Protein AF-A0A7J6LAK9-F1 (afdb_monomer)

Sequence (768 aa):
MASTLLRVAVGPHQPHSGQGQPPMYGDYEAHRHWMELTLHTPIKEWYRTTVNNDPSYWPIDYPPLTAYHSWLMGYLTDLIGMPHAVELTASRGYEDLDHKTFMRWTVLLPDVVLLGSGMVWYFYHLPRLSVKSKALCLASALVTPGFILVDHCHFQYNSIALGLLMWAINFIVQPQFNRNHLKGAFLYSLAVMYKQTFLYFAPAMFGYLLGQVILQSSSKKDIAKRVTALGMVVVFTVALVMLPLVLADGDFTVVGRLMERMFPFKRGLYEDHVSNVWVLLSPVLKLRRWSLASEPFARIMVKVCTACTLLSCLPSVLDCILRPPRVDKRQRFLACLFQCSLSFFLFSWQVHEKAILLPLLPAMLLVADRPLFSVSFGMLSTLSLWRLMEKDNLQVATIQLALISFIIYAYTLRSLKASGSTSQDSIFFVMVAAILFLGSTLIAASWIIPPPARYPFLYPLLINSVCALGFLITQGKLATLIAKDSLPELLMRVWSYTRSTAPHKLRPVSSFTGPGSIRCLSAAGRSCLLSTARKLSSTGVTFENTLFRHSGSGVSAGVDVGHDDCIYCYDGQVLYRVDRAASRIARIRVANGVTLRPLPLPFGPSEDFVFKVYASNGSLLVLTMGTGTVYRYSPETAEWVNQLEVEGRLSSFDVRARKDLEAGHDFVYVSDDQEIIYIVPDGTVSSTTVPGARLCRLVPDIPGTACVVCTEDSGDSILLVDLCAQKVLCRLAHVNARVSFMCLTDDWRLLLGHNCDGNHEVSILELL

Nearest PDB structures (foldseek):
  6sni-assembly1_X  TM=9.278E-01  e=4.185E-24  Saccharomyces cerevisiae
  7fig-assembly1_R  TM=1.805E-01  e=1.957E+00  Homo sapiens
  8i2g-assembly1_R  TM=1.592E-01  e=2.987E+00  Homo sapiens

Radius of gyration: 33.94 Å; Cα contacts (8 Å, |Δi|>4): 1290; chains: 1; bounding box: 86×62×98 Å

Foldseek 3Di:
DVLLVLLVVQFQPAFAAQQPPPDARGPVLLLLQLLLDLQPDFLLCLLPPDPQQHPVHNRDLAFQLQSVLSPVLSVVCVVVPNPCCSHRPNNRSPDDSVVSSSLLVSLSVLLCVQVLVLLLLLLVPDPPDDPVLSVLLSCLLSLLVLVSCVPRHNNDNLSNLNRLQSVLLVQCLDPPNVVRNLVSLLSNLVSCSGGVLSCLQVLLNVLQQLQVQVVPDPDPVSSVVSVVSSVCSSVVSSCVSCVSNCVSNVHPVVVVSSCCSNCVLPCFQEVDLALAPCLLCCVPVVLRVVLNVDVVSVVVLQVQLVVQLCVQLVVLSNCSNVCPDPDRNRLSSLLSQLRSLLSCRHRHSYHDLSSLVRSLSSLSSCCLPCVLLNLLSSLLSLLRCCVVCVSRVNNVVSVVSSVVSVVSSVVSCVSSPDPDDDPVSVVLNVLSVVLSVVSVVLVVCVVVPQDDPVCNCVSSSVSSSSSSVNSVSSSVVSVVVSCVVPVVVVCVVCVVVPDQDEDPDFDFPDWDWDQADQQAWWADAPDIFGFGFDDDDPQDGDTDDGDDDDDDQFDKTKGFDDPDQWDWTDRRFKIWIHGLQQQWIWIAGPVPRDTDDIQHHQDHSPPWAFGMWIDGNNWIWTQTQPQRWIWIQDPVVSDIDTQDGDPAGFLEKEKHDDPPDPPWIWIWTAHPQRWIWIATRVGDIFIARDAQWRYWYDQPPDPDFWIWTWGDDCFTWIFIGGRVVSDTPHTHDGGNFDFPDWYAHNQGKIWTWGADPSTITIGIDRPD

InterPro domains:
  IPR004856 Glycosyl transferase, ALG6/ALG8 [PF03155] (4-473)
  IPR004856 Glycosyl transferase, ALG6/ALG8 [PTHR12413] (1-477)

Structure (mmCIF, N/CA/C/O backbone):
data_AF-A0A7J6LAK9-F1
#
_entry.id   AF-A0A7J6LAK9-F1
#
loop_
_atom_site.group_PDB
_atom_site.id
_atom_site.type_symbol
_atom_site.label_atom_id
_atom_site.label_alt_id
_atom_site.label_comp_id
_atom_site.label_asym_id
_atom_site.label_entity_id
_atom_site.label_seq_id
_atom_site.pdbx_PDB_ins_code
_atom_site.Cartn_x
_atom_site.Cartn_y
_atom_site.Cartn_z
_atom_site.occupancy
_atom_site.B_iso_or_equiv
_atom_site.auth_seq_id
_atom_site.auth_comp_id
_atom_site.auth_asym_id
_atom_site.auth_atom_id
_atom_site.pdbx_PDB_model_num
ATOM 1 N N . MET A 1 1 ? -10.712 14.142 -10.858 1.00 83.50 1 MET A N 1
ATOM 2 C CA . MET A 1 1 ? -10.532 15.077 -11.989 1.00 83.50 1 MET A CA 1
ATOM 3 C C . MET A 1 1 ? -9.212 15.838 -11.914 1.00 83.50 1 MET A C 1
ATOM 5 O O . MET A 1 1 ? -8.329 15.481 -12.670 1.00 83.50 1 MET A O 1
ATOM 9 N N . ALA A 1 2 ? -9.004 16.794 -10.995 1.00 88.00 2 ALA A N 1
ATOM 10 C CA . ALA A 1 2 ? -7.737 17.552 -10.923 1.00 88.00 2 ALA A CA 1
ATOM 11 C C . ALA A 1 2 ? -6.482 16.659 -10.819 1.00 88.00 2 ALA A C 1
ATOM 13 O O . ALA A 1 2 ? -5.503 16.862 -11.524 1.00 88.00 2 ALA A O 1
ATOM 14 N N . SER A 1 3 ? -6.542 15.605 -10.003 1.00 90.69 3 SER A N 1
ATOM 15 C CA . SER A 1 3 ? -5.449 14.632 -9.884 1.00 90.69 3 SER A CA 1
ATOM 16 C C . SER A 1 3 ? -5.217 13.789 -11.155 1.00 90.69 3 SER A C 1
ATOM 18 O O . SER A 1 3 ? -4.090 13.393 -11.440 1.00 90.69 3 SER A O 1
ATOM 20 N N . THR A 1 4 ? -6.269 13.549 -11.943 1.00 92.19 4 THR A N 1
ATOM 21 C CA . THR A 1 4 ? -6.189 12.892 -13.258 1.00 92.19 4 THR A CA 1
ATOM 22 C C . THR A 1 4 ? -5.528 13.817 -14.275 1.00 92.19 4 THR A C 1
ATOM 24 O O . THR A 1 4 ? -4.622 13.392 -14.977 1.00 92.19 4 THR A O 1
ATOM 27 N N . LEU A 1 5 ? -5.919 15.096 -14.295 1.00 91.00 5 LEU A N 1
ATOM 28 C CA . LEU A 1 5 ? -5.279 16.113 -15.132 1.00 91.00 5 LEU A CA 1
ATOM 29 C C . LEU A 1 5 ? -3.794 16.253 -14.802 1.00 91.00 5 LEU A C 1
ATOM 31 O O . LEU A 1 5 ? -2.989 16.382 -15.711 1.00 91.00 5 LEU A O 1
ATOM 35 N N . LEU A 1 6 ? -3.421 16.163 -13.523 1.00 90.81 6 LEU A N 1
ATOM 36 C CA . LEU A 1 6 ? -2.019 16.186 -13.115 1.00 90.81 6 LEU A CA 1
ATOM 37 C C . LEU A 1 6 ? -1.232 15.013 -13.721 1.00 90.81 6 LEU A C 1
ATOM 39 O O . LEU A 1 6 ? -0.169 15.234 -14.281 1.00 90.81 6 LEU A O 1
ATOM 43 N N . ARG A 1 7 ? -1.774 13.788 -13.687 1.00 92.44 7 ARG A N 1
ATOM 44 C CA . ARG A 1 7 ? -1.156 12.605 -14.322 1.00 92.44 7 ARG A CA 1
ATOM 45 C C . ARG A 1 7 ? -0.993 12.775 -15.833 1.00 92.44 7 ARG A C 1
ATOM 47 O O . ARG A 1 7 ? 0.083 12.519 -16.363 1.00 92.44 7 ARG A O 1
ATOM 54 N N . VAL A 1 8 ? -2.037 13.275 -16.498 1.00 90.12 8 VAL A N 1
ATOM 55 C CA . VAL A 1 8 ? -2.011 13.582 -17.938 1.00 90.12 8 VAL A CA 1
ATOM 56 C C . VAL A 1 8 ? -1.003 14.685 -18.254 1.00 90.12 8 VAL A C 1
ATOM 58 O O . VAL A 1 8 ? -0.325 14.599 -19.263 1.00 90.12 8 VAL A O 1
ATOM 61 N N . ALA A 1 9 ? -0.858 15.700 -17.403 1.00 86.25 9 ALA A N 1
ATOM 62 C CA . ALA A 1 9 ? 0.077 16.797 -17.641 1.00 86.25 9 ALA A CA 1
ATOM 63 C C . ALA A 1 9 ? 1.545 16.356 -17.532 1.00 86.25 9 ALA A C 1
ATOM 65 O O . ALA A 1 9 ? 2.391 16.877 -18.256 1.00 86.25 9 ALA A O 1
ATOM 66 N N . VAL A 1 10 ? 1.861 15.404 -16.643 1.00 80.94 10 VAL A N 1
ATOM 67 C CA . VAL A 1 10 ? 3.249 14.955 -16.445 1.00 80.94 10 VAL A CA 1
ATOM 68 C C . VAL A 1 10 ? 3.659 13.864 -17.451 1.00 80.94 10 VAL A C 1
ATOM 70 O O . VAL A 1 10 ? 4.829 13.771 -17.795 1.00 80.94 10 VAL A O 1
ATOM 73 N N . GLY A 1 11 ? 2.730 13.058 -17.973 1.00 72.25 11 GLY A N 1
ATOM 74 C CA . GLY A 1 11 ? 3.067 11.859 -18.759 1.00 72.25 11 GLY A CA 1
ATOM 75 C C . GLY A 1 11 ? 3.648 12.067 -20.176 1.00 72.25 11 GLY A C 1
ATOM 76 O O . GLY A 1 11 ? 4.698 11.487 -20.475 1.00 72.25 11 GLY A O 1
ATOM 77 N N . PRO A 1 12 ? 2.995 12.825 -21.080 1.00 70.44 12 PRO A N 1
ATOM 78 C CA . PRO A 1 12 ? 3.373 12.901 -22.497 1.00 70.44 12 PRO A CA 1
ATOM 79 C C . PRO A 1 12 ? 4.669 13.677 -22.746 1.00 70.44 12 PRO A C 1
ATOM 81 O O . PRO A 1 12 ? 5.497 13.268 -23.556 1.00 70.44 12 PRO A O 1
ATOM 84 N N . HIS A 1 13 ? 4.866 14.786 -22.027 1.00 73.25 13 HIS A N 1
ATOM 85 C CA . HIS A 1 13 ? 5.956 15.732 -22.292 1.00 73.25 13 HIS A CA 1
ATOM 86 C C . HIS A 1 13 ? 7.252 15.427 -21.530 1.00 73.25 13 HIS A C 1
ATOM 88 O O . HIS A 1 13 ? 8.278 16.041 -21.806 1.00 73.25 13 HIS A O 1
ATOM 94 N N . GLN A 1 14 ? 7.218 14.502 -20.569 1.00 85.19 14 GLN A N 1
ATOM 95 C CA . GLN A 1 14 ? 8.387 14.124 -19.778 1.00 85.19 14 GLN A CA 1
ATOM 96 C C . GLN A 1 14 ? 9.057 12.863 -20.339 1.00 85.19 14 GLN A C 1
ATOM 98 O O . GLN A 1 14 ? 8.373 12.014 -20.928 1.00 85.19 14 GLN A O 1
ATOM 103 N N . PRO A 1 15 ? 10.379 12.704 -20.160 1.00 91.44 15 PRO A N 1
ATOM 104 C CA . PRO A 1 15 ? 11.073 11.469 -20.504 1.00 91.44 15 PRO A CA 1
ATOM 105 C C . PRO A 1 15 ? 10.504 10.254 -19.749 1.00 91.44 15 PRO A C 1
ATOM 107 O O . PRO A 1 15 ? 9.905 10.387 -18.681 1.00 91.44 15 PRO A O 1
ATOM 110 N N . HIS A 1 16 ? 10.642 9.060 -20.325 1.00 92.12 16 HIS A N 1
ATOM 111 C CA . HIS A 1 16 ? 10.395 7.794 -19.621 1.00 92.12 16 HIS A CA 1
ATOM 112 C C . HIS A 1 16 ? 11.711 7.107 -19.256 1.00 92.12 16 HIS A C 1
ATOM 114 O O . HIS A 1 16 ? 12.776 7.496 -19.740 1.00 92.12 16 HIS A O 1
ATOM 120 N N . SER A 1 17 ? 11.636 6.054 -18.438 1.00 94.12 17 SER A N 1
ATOM 121 C CA . SER A 1 17 ? 12.827 5.302 -18.055 1.00 94.12 17 SER A CA 1
ATOM 122 C C . SER A 1 17 ? 13.582 4.772 -19.274 1.00 94.12 17 SER A C 1
ATOM 124 O O . SER A 1 17 ? 12.996 4.114 -20.136 1.00 94.12 17 SER A O 1
ATOM 126 N N . GLY A 1 18 ? 14.875 5.100 -19.345 1.00 93.75 18 GLY A N 1
ATOM 127 C CA . GLY A 1 18 ? 15.786 4.679 -20.413 1.00 93.75 18 GLY A CA 1
ATOM 128 C C . GLY A 1 18 ? 15.532 5.290 -21.796 1.00 93.75 18 GLY A C 1
ATOM 129 O O . GLY A 1 18 ? 15.996 4.720 -22.780 1.00 93.75 18 GLY A O 1
ATOM 130 N N . GLN A 1 19 ? 14.816 6.421 -21.893 1.00 93.94 19 GLN A N 1
ATOM 131 C CA . GLN A 1 19 ? 14.597 7.104 -23.177 1.00 93.94 19 GLN A CA 1
ATOM 132 C C . GLN A 1 19 ? 15.929 7.492 -23.838 1.00 93.94 19 GLN A C 1
ATOM 134 O O . GLN A 1 19 ? 16.755 8.161 -23.212 1.00 93.94 19 GLN A O 1
ATOM 139 N N . GLY A 1 20 ? 16.126 7.095 -25.095 1.00 93.81 20 GLY A N 1
ATOM 140 C CA . GLY A 1 20 ? 17.342 7.357 -25.862 1.00 93.81 20 GLY A CA 1
ATOM 141 C C . GLY A 1 20 ? 18.604 6.689 -25.300 1.00 93.81 20 GLY A C 1
ATOM 142 O O . GLY A 1 20 ? 19.700 7.205 -25.513 1.00 93.81 20 GLY A O 1
ATOM 143 N N . GLN A 1 21 ? 18.478 5.581 -24.553 1.00 93.00 21 GLN A N 1
ATOM 144 C CA . GLN A 1 21 ? 19.606 4.879 -23.916 1.00 93.00 21 GLN A CA 1
ATOM 145 C C . GLN A 1 21 ? 19.789 3.439 -24.446 1.00 93.00 21 GLN A C 1
ATOM 147 O O . GLN A 1 21 ? 19.564 2.473 -23.709 1.00 93.00 21 GLN A O 1
ATOM 152 N N . PRO A 1 22 ? 20.222 3.248 -25.709 1.00 90.94 22 PRO A N 1
ATOM 153 C CA . PRO A 1 22 ? 20.551 1.921 -26.226 1.00 90.94 22 PRO A CA 1
ATOM 154 C C . PRO A 1 22 ? 21.758 1.302 -25.483 1.00 90.94 22 PRO A C 1
ATOM 156 O O . PRO A 1 22 ? 22.573 2.026 -24.906 1.00 90.94 22 PRO A O 1
ATOM 159 N N . PRO A 1 23 ? 21.931 -0.034 -25.512 1.00 88.88 23 PRO A N 1
ATOM 160 C CA . PRO A 1 23 ? 21.113 -1.004 -26.248 1.00 88.88 23 PRO A CA 1
ATOM 161 C C . PRO A 1 23 ? 19.899 -1.528 -25.464 1.00 88.88 23 PRO A C 1
ATOM 163 O O . PRO A 1 23 ? 19.003 -2.109 -26.067 1.00 88.88 23 PRO A O 1
ATOM 166 N N . MET A 1 24 ? 19.866 -1.348 -24.139 1.00 89.31 24 MET A N 1
ATOM 167 C CA . MET A 1 24 ? 18.854 -1.963 -23.269 1.00 89.31 24 MET A CA 1
ATOM 168 C C . MET A 1 24 ? 17.675 -1.046 -22.941 1.00 89.31 24 MET A C 1
ATOM 170 O O . MET A 1 24 ? 16.621 -1.569 -22.613 1.00 89.31 24 MET A O 1
ATOM 174 N N . TYR A 1 25 ? 17.795 0.281 -23.040 1.00 94.12 25 TYR A N 1
ATOM 175 C CA . TYR A 1 25 ? 16.743 1.213 -22.611 1.00 94.12 25 TYR A CA 1
ATOM 176 C C . TYR A 1 25 ? 16.338 0.968 -21.138 1.00 94.12 25 TYR A C 1
ATOM 178 O O . TYR A 1 25 ? 17.190 0.634 -20.311 1.00 94.12 25 TYR A O 1
ATOM 186 N N . GLY A 1 26 ? 15.068 1.179 -20.775 1.00 94.12 26 GLY A N 1
ATOM 187 C CA . GLY A 1 26 ? 14.576 1.091 -19.395 1.00 94.12 26 GLY A CA 1
ATOM 188 C C . GLY A 1 26 ? 13.224 0.391 -19.270 1.00 94.12 26 GLY A C 1
ATOM 189 O O . GLY A 1 26 ? 12.805 -0.353 -20.154 1.00 94.12 26 GLY A O 1
ATOM 190 N N . ASP A 1 27 ? 12.514 0.655 -18.172 1.00 94.69 27 ASP A N 1
ATOM 191 C CA . ASP A 1 27 ? 11.259 -0.038 -17.833 1.00 94.69 27 ASP A CA 1
ATOM 192 C C . ASP A 1 27 ? 10.145 0.141 -18.890 1.00 94.69 27 ASP A C 1
ATOM 194 O O . ASP A 1 27 ? 9.283 -0.731 -19.031 1.00 94.69 27 ASP A O 1
ATOM 198 N N . TYR A 1 28 ? 10.168 1.235 -19.663 1.00 95.69 28 TYR A N 1
ATOM 199 C CA . TYR A 1 28 ? 9.264 1.427 -20.804 1.00 95.69 28 TYR A CA 1
ATOM 200 C C . TYR A 1 28 ? 9.452 0.338 -21.865 1.00 95.69 28 TYR A C 1
ATOM 202 O O . TYR A 1 28 ? 8.487 -0.314 -22.271 1.00 95.69 28 TYR A O 1
ATOM 210 N N . GLU A 1 29 ? 10.706 0.103 -22.257 1.00 97.12 29 GLU A N 1
ATOM 211 C CA . GLU A 1 29 ? 11.064 -0.914 -23.244 1.00 97.12 29 GLU A CA 1
ATOM 212 C C . GLU A 1 29 ? 10.795 -2.318 -22.713 1.00 97.12 29 GLU A C 1
ATOM 214 O O . GLU A 1 29 ? 10.299 -3.157 -23.456 1.00 97.12 29 GLU A O 1
ATOM 219 N N . ALA A 1 30 ? 11.020 -2.563 -21.418 1.00 96.25 30 ALA A N 1
ATOM 220 C CA . ALA A 1 30 ? 10.677 -3.841 -20.804 1.00 96.25 30 ALA A CA 1
ATOM 221 C C . ALA A 1 30 ? 9.193 -4.181 -21.006 1.00 96.25 30 ALA A C 1
ATOM 223 O O . ALA A 1 30 ? 8.845 -5.260 -21.480 1.00 96.25 30 ALA A O 1
ATOM 224 N N . HIS A 1 31 ? 8.304 -3.233 -20.702 1.00 97.12 31 HIS A N 1
ATOM 225 C CA . HIS A 1 31 ? 6.869 -3.432 -20.865 1.00 97.12 31 HIS A CA 1
ATOM 226 C C . HIS A 1 31 ? 6.441 -3.546 -22.333 1.00 97.12 31 HIS A C 1
ATOM 228 O O . HIS A 1 31 ? 5.591 -4.388 -22.626 1.00 97.12 31 HIS A O 1
ATOM 234 N N . ARG A 1 32 ? 7.023 -2.755 -23.245 1.00 97.25 32 ARG A N 1
ATOM 235 C CA . ARG A 1 32 ? 6.779 -2.880 -24.692 1.00 97.25 32 ARG A CA 1
ATOM 236 C C . ARG A 1 32 ? 7.228 -4.248 -25.212 1.00 97.25 32 ARG A C 1
ATOM 238 O O . ARG A 1 32 ? 6.462 -4.928 -25.888 1.00 97.25 32 ARG A O 1
ATOM 245 N N . HIS A 1 33 ? 8.422 -4.695 -24.832 1.00 97.06 33 HIS A N 1
ATOM 246 C CA . HIS A 1 33 ? 8.948 -5.995 -25.229 1.00 97.06 33 HIS A CA 1
ATOM 247 C C . HIS A 1 33 ? 8.088 -7.150 -24.697 1.00 97.06 33 HIS A C 1
ATOM 249 O O . HIS A 1 33 ? 7.864 -8.135 -25.393 1.00 97.06 33 HIS A O 1
ATOM 255 N N . TRP A 1 34 ? 7.513 -7.032 -23.496 1.00 97.38 34 TRP A N 1
ATOM 256 C CA . TRP A 1 34 ? 6.553 -8.033 -23.018 1.00 97.38 34 TRP A CA 1
ATOM 257 C C . TRP A 1 34 ? 5.289 -8.085 -23.883 1.00 97.38 34 TRP A C 1
ATOM 259 O O . TRP A 1 34 ? 4.750 -9.171 -24.087 1.00 97.38 34 TRP A O 1
ATOM 269 N N . MET A 1 35 ? 4.814 -6.949 -24.405 1.00 97.81 35 MET A N 1
ATOM 270 C CA . MET A 1 35 ? 3.685 -6.912 -25.347 1.00 97.81 35 MET A CA 1
ATOM 271 C C . MET A 1 35 ? 4.044 -7.610 -26.663 1.00 97.81 35 MET A C 1
ATOM 273 O O . MET A 1 35 ? 3.303 -8.485 -27.096 1.00 97.81 35 MET A O 1
ATOM 277 N N . GLU A 1 36 ? 5.213 -7.299 -27.230 1.00 96.94 36 GLU A N 1
ATOM 278 C CA . GLU A 1 36 ? 5.784 -7.966 -28.412 1.00 96.94 36 GLU A CA 1
ATOM 279 C C . GLU A 1 36 ? 5.862 -9.493 -28.222 1.00 96.94 36 GLU A C 1
ATOM 281 O O . GLU A 1 36 ? 5.313 -10.260 -29.016 1.00 96.94 36 GLU A O 1
ATOM 286 N N . LEU A 1 37 ? 6.499 -9.951 -27.137 1.00 96.44 37 LEU A N 1
ATOM 287 C CA . LEU A 1 37 ? 6.672 -11.376 -26.852 1.00 96.44 37 LEU A CA 1
ATOM 288 C C . LEU A 1 37 ? 5.332 -12.092 -26.698 1.00 96.44 37 LEU A C 1
ATOM 290 O O . LEU A 1 37 ? 5.116 -13.149 -27.293 1.00 96.44 37 LEU A O 1
ATOM 294 N N . THR A 1 38 ? 4.441 -11.547 -25.874 1.00 97.00 38 THR A N 1
ATOM 295 C CA . THR A 1 38 ? 3.188 -12.227 -25.529 1.00 97.00 38 THR A CA 1
ATOM 296 C C . THR A 1 38 ? 2.200 -12.256 -26.690 1.00 97.00 38 THR A C 1
ATOM 298 O O . THR A 1 38 ? 1.448 -13.223 -26.803 1.00 97.00 38 THR A O 1
ATOM 301 N N . LEU A 1 39 ? 2.231 -11.253 -27.575 1.00 97.12 39 LEU A N 1
ATOM 302 C CA . LEU A 1 39 ? 1.415 -11.204 -28.787 1.00 97.12 39 LEU A CA 1
ATOM 303 C C . LEU A 1 39 ? 1.863 -12.232 -29.836 1.00 97.12 39 LEU A C 1
ATOM 305 O O . LEU A 1 39 ? 1.019 -12.882 -30.452 1.00 97.12 39 LEU A O 1
ATOM 309 N N . HIS A 1 40 ? 3.175 -12.394 -30.032 1.00 96.44 40 HIS A N 1
ATOM 310 C CA . HIS A 1 40 ? 3.714 -13.156 -31.164 1.00 96.44 40 HIS A CA 1
ATOM 311 C C . HIS A 1 40 ? 4.229 -14.560 -30.826 1.00 96.44 40 HIS A C 1
ATOM 313 O O . HIS A 1 40 ? 4.493 -15.340 -31.743 1.00 96.44 40 HIS A O 1
ATOM 319 N N . THR A 1 41 ? 4.373 -14.919 -29.546 1.00 95.75 41 THR A N 1
ATOM 320 C CA . THR A 1 41 ? 4.863 -16.249 -29.141 1.00 95.75 41 THR A CA 1
ATOM 321 C C . THR A 1 41 ? 3.790 -17.085 -28.432 1.00 95.75 41 THR A C 1
ATOM 323 O O . THR A 1 41 ? 2.957 -16.543 -27.698 1.00 95.75 41 THR A O 1
ATOM 326 N N . PRO A 1 42 ? 3.796 -18.424 -28.599 1.00 94.75 42 PRO A N 1
ATOM 327 C CA . PRO A 1 42 ? 2.902 -19.309 -27.856 1.00 94.75 42 PRO A CA 1
ATOM 328 C C . PRO A 1 42 ? 3.072 -19.170 -26.334 1.00 94.75 42 PRO A C 1
ATOM 330 O O . PRO A 1 42 ? 4.192 -19.050 -25.846 1.00 94.75 42 PRO A O 1
ATOM 333 N N . ILE A 1 43 ? 1.985 -19.319 -25.562 1.00 94.69 43 ILE A N 1
ATOM 334 C CA . ILE A 1 43 ? 1.980 -19.177 -24.084 1.00 94.69 43 ILE A CA 1
ATOM 335 C C . ILE A 1 43 ? 3.084 -20.001 -23.394 1.00 94.69 43 ILE A C 1
ATOM 337 O O . ILE A 1 43 ? 3.716 -19.537 -22.444 1.00 94.69 43 ILE A O 1
ATOM 341 N N . LYS A 1 44 ? 3.363 -21.215 -23.885 1.00 92.25 44 LYS A N 1
ATOM 342 C CA . LYS A 1 44 ? 4.411 -22.102 -23.344 1.00 92.25 44 LYS A CA 1
ATOM 343 C C . LYS A 1 44 ? 5.831 -21.515 -23.432 1.00 92.25 44 LYS A C 1
ATOM 345 O O . LYS A 1 44 ? 6.721 -21.964 -22.712 1.00 92.25 44 LYS A O 1
ATOM 350 N N . GLU A 1 45 ? 6.056 -20.528 -24.300 1.00 93.00 45 GLU A N 1
ATOM 351 C CA . GLU A 1 45 ? 7.360 -19.898 -24.544 1.00 93.00 45 GLU A CA 1
ATOM 352 C C . GLU A 1 45 ? 7.593 -18.628 -23.716 1.00 93.00 45 GLU A C 1
ATOM 354 O O . GLU A 1 45 ? 8.743 -18.240 -23.519 1.00 93.00 45 GLU A O 1
ATOM 359 N N . TRP A 1 46 ? 6.543 -18.025 -23.147 1.00 94.00 46 TRP A N 1
ATOM 360 C CA . TRP A 1 46 ? 6.623 -16.744 -22.423 1.00 94.00 46 TRP A CA 1
ATOM 361 C C . TRP A 1 46 ? 7.644 -16.745 -21.274 1.00 94.00 46 TRP A C 1
ATOM 363 O O . TRP A 1 46 ? 8.289 -15.736 -21.002 1.00 94.00 46 TRP A O 1
ATOM 373 N N . TYR A 1 47 ? 7.836 -17.901 -20.631 1.00 92.62 47 TYR A N 1
ATOM 374 C CA . TYR A 1 47 ? 8.798 -18.105 -19.541 1.00 92.62 47 TYR A CA 1
ATOM 375 C C . TYR A 1 47 ? 9.854 -19.176 -19.876 1.00 92.62 47 TYR A C 1
ATOM 377 O O . TYR A 1 47 ? 10.420 -19.807 -18.976 1.00 92.62 47 TYR A O 1
ATOM 385 N N . ARG A 1 48 ? 10.100 -19.443 -21.166 1.00 90.44 48 ARG A N 1
ATOM 386 C CA . ARG A 1 48 ? 11.206 -20.289 -21.649 1.00 90.44 48 ARG A CA 1
ATOM 387 C C . ARG A 1 48 ? 12.239 -19.419 -22.340 1.00 90.44 48 ARG A C 1
ATOM 389 O O . ARG A 1 48 ? 11.888 -18.487 -23.046 1.00 90.44 48 ARG A O 1
ATOM 396 N N . THR A 1 49 ? 13.508 -19.767 -22.174 1.00 90.31 49 THR A N 1
ATOM 397 C CA . THR A 1 49 ? 14.550 -19.236 -23.051 1.00 90.31 49 THR A CA 1
ATOM 398 C C . THR A 1 49 ? 14.348 -19.831 -24.440 1.00 90.31 49 THR A C 1
ATOM 400 O O . THR A 1 49 ? 14.412 -21.051 -24.599 1.00 90.31 49 THR A O 1
ATOM 403 N N . THR A 1 50 ? 14.079 -18.981 -25.426 1.00 90.12 50 THR A N 1
ATOM 404 C CA . THR A 1 50 ? 13.922 -19.366 -26.836 1.00 90.12 50 THR A CA 1
ATOM 405 C C . THR A 1 50 ? 14.697 -18.392 -27.722 1.00 90.12 50 THR A C 1
ATOM 407 O O . THR A 1 50 ? 15.263 -17.420 -27.231 1.00 90.12 50 THR A O 1
ATOM 410 N N . VAL A 1 51 ? 14.727 -18.638 -29.035 1.00 87.75 51 VAL A N 1
ATOM 411 C CA . VAL A 1 51 ? 15.334 -17.700 -30.001 1.00 87.75 51 VAL A CA 1
ATOM 412 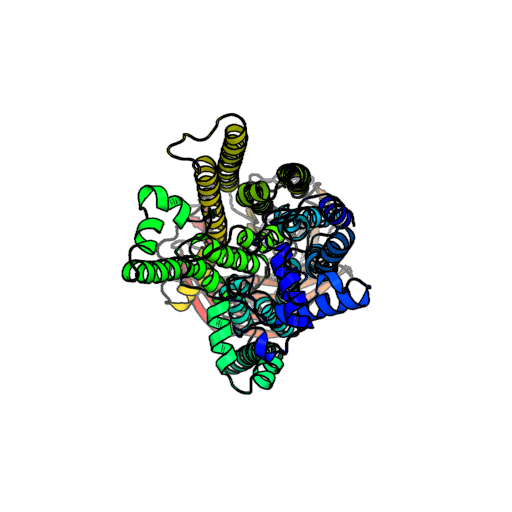C C . VAL A 1 51 ? 14.625 -16.338 -29.970 1.00 87.75 51 VAL A C 1
ATOM 414 O O . VAL A 1 51 ? 15.265 -15.303 -30.122 1.00 87.75 51 VAL A O 1
ATOM 417 N N . ASN A 1 52 ? 13.315 -16.344 -29.714 1.00 86.44 52 ASN A N 1
ATOM 418 C CA . ASN A 1 52 ? 12.490 -15.139 -29.664 1.00 86.44 52 ASN A CA 1
ATOM 419 C C . ASN A 1 52 ? 12.463 -14.498 -28.265 1.00 86.44 52 ASN A C 1
ATOM 421 O O . ASN A 1 52 ? 12.298 -13.288 -28.163 1.00 86.44 52 ASN A O 1
ATOM 425 N N . ASN A 1 53 ? 12.659 -15.287 -27.202 1.00 89.31 53 ASN A N 1
ATOM 426 C CA . ASN A 1 53 ? 12.670 -14.851 -25.803 1.00 89.31 53 ASN A CA 1
ATOM 427 C C . ASN A 1 53 ? 14.073 -15.018 -25.196 1.00 89.31 53 ASN A C 1
ATOM 429 O O . ASN A 1 53 ? 14.386 -16.027 -24.549 1.00 89.31 53 ASN A O 1
ATOM 433 N N . ASP A 1 54 ? 14.923 -14.023 -25.444 1.00 87.19 54 ASP A N 1
ATOM 434 C CA . ASP A 1 54 ? 16.294 -13.980 -24.944 1.00 87.19 54 ASP A CA 1
ATOM 435 C C . ASP A 1 54 ? 16.313 -13.509 -23.473 1.00 87.19 54 ASP A C 1
ATOM 437 O O . ASP A 1 54 ? 15.900 -12.386 -23.180 1.00 87.19 54 ASP A O 1
ATOM 441 N N . PRO A 1 55 ? 16.828 -14.310 -22.516 1.00 85.75 55 PRO A N 1
ATOM 442 C CA . PRO A 1 55 ? 16.921 -13.912 -21.113 1.00 85.75 55 PRO A CA 1
ATOM 443 C C . PRO A 1 55 ? 17.789 -12.670 -20.867 1.00 85.75 55 PRO A C 1
ATOM 445 O O . PRO A 1 55 ? 17.714 -12.122 -19.767 1.00 85.75 55 PRO A O 1
ATOM 448 N N . SER A 1 56 ? 18.615 -12.251 -21.830 1.00 88.56 56 SER A N 1
ATOM 449 C CA . SER A 1 56 ? 19.437 -11.044 -21.738 1.00 88.56 56 SER A CA 1
ATOM 450 C C . SER A 1 56 ? 18.677 -9.751 -22.064 1.00 88.56 56 SER A C 1
ATOM 452 O O . SER A 1 56 ? 19.117 -8.687 -21.632 1.00 88.56 56 SER A O 1
ATOM 454 N N . TYR A 1 57 ? 17.525 -9.830 -22.745 1.00 92.25 57 TYR A N 1
ATOM 455 C CA . TYR A 1 57 ? 16.748 -8.673 -23.198 1.00 92.25 57 TYR A CA 1
ATOM 456 C C . TYR A 1 57 ? 15.341 -8.670 -22.585 1.00 92.25 57 TYR A C 1
ATOM 458 O O . TYR A 1 57 ? 14.416 -9.272 -23.114 1.00 92.25 57 TYR A O 1
ATOM 466 N N . TRP A 1 58 ? 15.195 -8.005 -21.435 1.00 93.69 58 TRP A N 1
ATOM 467 C CA . TRP A 1 58 ? 13.924 -7.802 -20.715 1.00 93.69 58 TRP A CA 1
ATOM 468 C C . TRP A 1 58 ? 12.985 -9.016 -20.630 1.00 93.69 58 TRP A C 1
ATOM 470 O O . TRP A 1 58 ? 11.817 -8.930 -21.023 1.00 93.69 58 TRP A O 1
ATOM 480 N N . PRO A 1 59 ? 13.436 -10.137 -20.046 1.00 92.69 59 PRO A N 1
ATOM 481 C CA . PRO A 1 59 ? 12.550 -11.268 -19.824 1.00 92.69 59 PRO A CA 1
ATOM 482 C C . PRO A 1 59 ? 11.364 -10.903 -18.920 1.00 92.69 59 PRO A C 1
ATOM 484 O O . PRO A 1 59 ? 11.426 -9.982 -18.100 1.00 92.69 59 PRO A O 1
ATOM 487 N N . ILE A 1 60 ? 10.280 -11.670 -19.037 1.00 93.50 60 ILE A N 1
ATOM 488 C CA . ILE A 1 60 ? 9.111 -11.512 -18.170 1.00 93.50 60 ILE A CA 1
ATOM 489 C C . ILE A 1 60 ? 9.459 -12.022 -16.763 1.00 93.50 60 ILE A C 1
ATOM 491 O O . ILE A 1 60 ? 9.466 -13.224 -16.495 1.00 93.50 60 ILE A O 1
ATOM 495 N N . ASP A 1 61 ? 9.716 -11.085 -15.852 1.00 90.62 61 ASP A N 1
ATOM 496 C CA . ASP A 1 61 ? 10.094 -11.359 -14.456 1.00 90.62 61 ASP A CA 1
ATOM 497 C C . ASP A 1 61 ? 8.890 -11.275 -13.483 1.00 90.62 61 ASP A C 1
ATOM 499 O O . ASP A 1 61 ? 9.047 -11.326 -12.257 1.00 90.62 61 ASP A O 1
ATOM 503 N N . TYR A 1 62 ? 7.671 -11.085 -14.009 1.00 95.44 62 TYR A N 1
ATOM 504 C CA . TYR A 1 62 ? 6.431 -10.909 -13.235 1.00 95.44 62 TYR A CA 1
ATOM 505 C C . TYR A 1 62 ? 5.512 -12.135 -13.367 1.00 95.44 62 TYR A C 1
ATOM 507 O O . TYR A 1 62 ? 5.598 -12.861 -14.361 1.00 95.44 62 TYR A O 1
ATOM 515 N N . PRO A 1 63 ? 4.614 -12.378 -12.393 1.00 96.81 63 PRO A N 1
ATOM 516 C CA . PRO A 1 63 ? 3.677 -13.493 -12.461 1.00 96.81 63 PRO A CA 1
ATOM 517 C C . PRO A 1 63 ? 2.667 -13.373 -13.624 1.00 96.81 63 PRO A C 1
ATOM 519 O O . PRO A 1 63 ? 2.495 -12.290 -14.196 1.00 96.81 63 PRO A O 1
ATOM 522 N N . PRO A 1 64 ? 1.983 -14.477 -13.993 1.00 96.94 64 PRO A N 1
ATOM 523 C CA . PRO A 1 64 ? 1.307 -14.585 -15.290 1.00 96.94 64 PRO A CA 1
ATOM 524 C C . PRO A 1 64 ? 0.189 -13.580 -15.552 1.00 96.94 64 PRO A C 1
ATOM 526 O O . PRO A 1 64 ? -0.091 -13.283 -16.710 1.00 96.94 64 PRO A O 1
ATOM 529 N N . LEU A 1 65 ? -0.430 -13.003 -14.514 1.00 98.00 65 LEU A N 1
ATOM 530 C CA . LEU A 1 65 ? -1.457 -11.982 -14.727 1.00 98.00 65 LEU A CA 1
ATOM 531 C C . LEU A 1 65 ? -0.885 -10.729 -15.410 1.00 98.00 65 LEU A C 1
ATOM 533 O O . LEU A 1 65 ? -1.592 -10.094 -16.188 1.00 98.00 65 LEU A O 1
ATOM 537 N N . THR A 1 66 ? 0.394 -10.411 -15.181 1.00 98.06 66 THR A N 1
ATOM 538 C CA . THR A 1 66 ? 1.085 -9.357 -15.935 1.00 98.06 66 THR A CA 1
ATOM 539 C C . THR A 1 66 ? 1.314 -9.767 -17.386 1.00 98.06 66 THR A C 1
ATOM 541 O O . THR A 1 66 ? 1.096 -8.947 -18.269 1.00 98.06 66 THR A O 1
ATOM 544 N N . ALA A 1 67 ? 1.686 -11.020 -17.661 1.00 97.44 67 ALA A N 1
ATOM 545 C CA . ALA A 1 67 ? 1.875 -11.490 -19.034 1.00 97.44 67 ALA A CA 1
ATOM 546 C C . ALA A 1 67 ? 0.565 -11.441 -19.841 1.00 97.44 67 ALA A C 1
ATOM 548 O O . ALA A 1 67 ? 0.561 -10.955 -20.967 1.00 97.44 67 ALA A O 1
ATOM 549 N N . TYR A 1 68 ? -0.572 -11.836 -19.252 1.00 98.19 68 TYR A N 1
ATOM 550 C CA . TYR A 1 68 ? -1.881 -11.681 -19.905 1.00 98.19 68 TYR A CA 1
ATOM 551 C C . TYR A 1 68 ? -2.266 -10.214 -20.120 1.00 98.19 68 TYR A C 1
ATOM 553 O O . TYR A 1 68 ? -2.895 -9.879 -21.121 1.00 98.19 68 TYR A O 1
ATOM 561 N N . HIS A 1 69 ? -1.897 -9.331 -19.190 1.00 98.06 69 HIS A N 1
ATOM 562 C CA . HIS A 1 69 ? -2.101 -7.901 -19.373 1.00 98.06 69 HIS A CA 1
ATOM 563 C C . HIS A 1 69 ? -1.239 -7.354 -20.521 1.00 98.06 69 HIS A C 1
ATOM 565 O O . HIS A 1 69 ? -1.766 -6.647 -21.375 1.00 98.06 69 HIS A O 1
ATOM 571 N N . SER A 1 70 ? 0.041 -7.729 -20.597 1.00 98.19 70 SER A N 1
ATOM 572 C CA . SER A 1 70 ? 0.918 -7.398 -21.725 1.00 98.19 70 SER A CA 1
ATOM 573 C C . SER A 1 70 ? 0.379 -7.941 -23.048 1.00 98.19 70 SER A C 1
ATOM 575 O O . SER A 1 70 ? 0.392 -7.210 -24.031 1.00 98.19 70 SER A O 1
ATOM 577 N N . TRP A 1 71 ? -0.180 -9.152 -23.062 1.00 98.12 71 TRP A N 1
ATOM 578 C CA . TRP A 1 71 ? -0.824 -9.721 -24.248 1.00 98.12 71 TRP A CA 1
ATOM 579 C C . TRP A 1 71 ? -2.007 -8.870 -24.716 1.00 98.12 71 TRP A C 1
ATOM 581 O O . TRP A 1 71 ? -2.088 -8.510 -25.888 1.00 98.12 71 TRP A O 1
ATOM 591 N N . LEU A 1 72 ? -2.898 -8.491 -23.791 1.00 98.00 72 LEU A N 1
ATOM 592 C CA . LEU A 1 72 ? -4.030 -7.618 -24.099 1.00 98.00 72 LEU A CA 1
ATOM 593 C C . LEU A 1 72 ? -3.557 -6.260 -24.631 1.00 98.00 72 LEU A C 1
ATOM 595 O O . LEU A 1 72 ? -4.122 -5.759 -25.597 1.00 98.00 72 LEU A O 1
ATOM 599 N N . MET A 1 73 ? -2.534 -5.665 -24.014 1.00 97.81 73 MET A N 1
ATOM 600 C CA . MET A 1 73 ? -1.995 -4.386 -24.475 1.00 97.81 73 MET A CA 1
ATOM 601 C C . MET A 1 73 ? -1.341 -4.511 -25.853 1.00 97.81 73 MET A C 1
ATOM 603 O O . MET A 1 73 ? -1.605 -3.665 -26.693 1.00 97.81 73 MET A O 1
ATOM 607 N N . GLY A 1 74 ? -0.586 -5.581 -26.125 1.00 97.44 74 GLY A N 1
ATOM 608 C CA . GLY A 1 74 ? -0.019 -5.848 -27.450 1.00 97.44 74 GLY A CA 1
ATOM 609 C C . GLY A 1 74 ? -1.094 -6.002 -28.523 1.00 97.44 74 GLY A C 1
ATOM 610 O O . GLY A 1 74 ? -0.999 -5.385 -29.579 1.00 97.44 74 GLY A O 1
ATOM 611 N N . TYR A 1 75 ? -2.167 -6.738 -28.220 1.00 97.69 75 TYR A N 1
ATOM 612 C CA . TYR A 1 75 ? -3.324 -6.847 -29.109 1.00 97.69 75 TYR A CA 1
ATOM 613 C C . TYR A 1 75 ? -3.984 -5.485 -29.371 1.00 97.69 75 TYR A C 1
ATOM 615 O O . TYR A 1 75 ? -4.344 -5.178 -30.503 1.00 97.69 75 TYR A O 1
ATOM 623 N N . LEU A 1 76 ? -4.133 -4.645 -28.341 1.00 97.56 76 LEU A N 1
ATOM 624 C CA . LEU A 1 76 ? -4.676 -3.296 -28.511 1.00 97.56 76 LEU A CA 1
ATOM 625 C C . LEU A 1 76 ? -3.745 -2.395 -29.332 1.00 97.56 76 LEU A C 1
ATOM 627 O O . LEU A 1 76 ? -4.256 -1.619 -30.131 1.00 97.56 76 LEU A O 1
ATOM 631 N N . THR A 1 77 ? -2.421 -2.511 -29.179 1.00 96.19 77 THR A N 1
ATOM 632 C CA . THR A 1 77 ? -1.432 -1.788 -29.997 1.00 96.19 77 THR A CA 1
ATOM 633 C C . THR A 1 77 ? -1.574 -2.131 -31.483 1.00 96.19 77 THR A C 1
ATOM 635 O O . THR A 1 77 ? -1.585 -1.235 -32.327 1.00 96.19 77 THR A O 1
ATOM 638 N N . ASP A 1 78 ? -1.737 -3.415 -31.805 1.00 93.25 78 ASP A N 1
ATOM 639 C CA . ASP A 1 78 ? -1.983 -3.876 -33.175 1.00 93.25 78 ASP A CA 1
ATOM 640 C C . ASP A 1 78 ? -3.333 -3.354 -33.705 1.00 93.25 78 ASP A C 1
ATOM 642 O O . ASP A 1 78 ? -3.410 -2.757 -34.781 1.00 93.25 78 ASP A O 1
ATOM 646 N N . LEU A 1 79 ? -4.389 -3.455 -32.889 1.00 95.75 79 LEU A N 1
ATOM 647 C CA . LEU A 1 79 ? -5.747 -3.027 -33.239 1.00 95.75 79 LEU A CA 1
ATOM 648 C C . LEU A 1 79 ? -5.860 -1.528 -33.565 1.00 95.75 79 LEU A C 1
ATOM 650 O O . LEU A 1 79 ? -6.653 -1.152 -34.427 1.00 95.75 79 LEU A O 1
ATOM 654 N N . ILE A 1 80 ? -5.099 -0.664 -32.885 1.00 95.12 80 ILE A N 1
ATOM 655 C CA . ILE A 1 80 ? -5.105 0.789 -33.140 1.00 95.12 80 ILE A CA 1
ATOM 656 C C . ILE A 1 80 ? -4.206 1.207 -34.314 1.00 95.12 80 ILE A C 1
ATOM 658 O O . ILE A 1 80 ? -4.034 2.402 -34.548 1.00 95.12 80 ILE A O 1
ATOM 662 N N . GLY A 1 81 ? -3.643 0.247 -35.055 1.00 93.69 81 GLY A N 1
ATOM 663 C CA . GLY A 1 81 ? -2.838 0.510 -36.245 1.00 93.69 81 GLY A CA 1
ATOM 664 C C . GLY A 1 81 ? -1.371 0.831 -35.958 1.00 93.69 81 GLY A C 1
ATOM 665 O O . GLY A 1 81 ? -0.748 1.525 -36.757 1.00 93.69 81 GLY A O 1
ATOM 666 N N . MET A 1 82 ? -0.804 0.327 -34.853 1.00 96.00 82 MET A N 1
ATOM 667 C CA . MET A 1 82 ? 0.624 0.472 -34.519 1.00 96.00 82 MET A CA 1
ATOM 668 C C . MET A 1 82 ? 1.388 -0.875 -34.483 1.00 96.00 82 MET A C 1
ATOM 670 O O . MET A 1 82 ? 2.159 -1.104 -33.547 1.00 96.00 82 MET A O 1
ATOM 674 N N . PRO A 1 83 ? 1.247 -1.777 -35.479 1.00 95.19 83 PRO A N 1
ATOM 675 C CA . PRO A 1 83 ? 1.881 -3.105 -35.455 1.00 95.19 83 PRO A CA 1
ATOM 676 C C . PRO A 1 83 ? 3.410 -3.044 -35.317 1.00 95.19 83 PRO A C 1
ATOM 678 O O . PRO A 1 83 ? 4.009 -3.846 -34.605 1.00 95.19 83 PRO A O 1
ATOM 681 N N . HIS A 1 84 ? 4.049 -2.040 -35.927 1.00 96.44 84 HIS A N 1
ATOM 682 C CA . HIS A 1 84 ? 5.502 -1.843 -35.881 1.00 96.44 84 HIS A CA 1
ATOM 683 C C . HIS A 1 84 ? 6.052 -1.578 -34.471 1.00 96.44 84 HIS A C 1
ATOM 685 O O . HIS A 1 84 ? 7.235 -1.798 -34.228 1.00 96.44 84 HIS A O 1
ATOM 691 N N . ALA A 1 85 ? 5.216 -1.138 -33.524 1.00 96.19 85 ALA A N 1
ATOM 692 C CA . ALA A 1 85 ? 5.637 -0.899 -32.144 1.00 96.19 85 ALA A CA 1
ATOM 693 C C . ALA A 1 85 ? 5.816 -2.198 -31.335 1.00 96.19 85 ALA A C 1
ATOM 695 O O . ALA A 1 85 ? 6.492 -2.202 -30.303 1.00 96.19 85 ALA A O 1
ATOM 696 N N . VAL A 1 86 ? 5.217 -3.300 -31.792 1.00 96.50 86 VAL A N 1
ATOM 697 C CA . VAL A 1 86 ? 5.251 -4.621 -31.140 1.00 96.50 86 VAL A CA 1
ATOM 698 C C . VAL A 1 86 ? 5.734 -5.724 -32.082 1.00 96.50 86 VAL A C 1
ATOM 700 O O . VAL A 1 86 ? 5.594 -6.898 -31.769 1.00 96.50 86 VAL A O 1
ATOM 703 N N . GLU A 1 87 ? 6.343 -5.362 -33.212 1.00 95.88 87 GLU A N 1
ATOM 704 C CA . GLU A 1 87 ? 6.841 -6.302 -34.213 1.00 95.88 87 GLU A CA 1
ATOM 705 C C . GLU A 1 87 ? 7.987 -7.166 -33.666 1.00 95.88 87 GLU A C 1
ATOM 707 O O . GLU A 1 87 ? 9.010 -6.650 -33.202 1.00 95.88 87 GLU A O 1
ATOM 712 N N . LEU A 1 88 ? 7.829 -8.489 -33.730 1.00 94.56 88 LEU A N 1
ATOM 713 C CA . LEU A 1 88 ? 8.759 -9.444 -33.129 1.00 94.56 88 LEU A CA 1
ATOM 714 C C . LEU A 1 88 ? 10.203 -9.225 -33.612 1.00 94.56 88 LEU A C 1
ATOM 716 O O . LEU A 1 88 ? 10.492 -9.284 -34.804 1.00 94.56 88 LEU A O 1
ATOM 720 N N . THR A 1 89 ? 11.125 -9.013 -32.675 1.00 91.12 89 THR A N 1
ATOM 721 C CA . THR A 1 89 ? 12.556 -8.687 -32.831 1.00 91.12 89 THR A CA 1
ATOM 722 C C . THR A 1 89 ? 12.890 -7.360 -33.517 1.00 91.12 89 THR A C 1
ATOM 724 O O . THR A 1 89 ? 13.886 -6.742 -33.140 1.00 91.12 89 THR A O 1
ATOM 727 N N . ALA A 1 90 ? 12.080 -6.895 -34.471 1.00 94.19 90 ALA A N 1
ATOM 728 C CA . ALA A 1 90 ? 12.325 -5.665 -35.225 1.00 94.19 90 ALA A CA 1
ATOM 729 C C . ALA A 1 90 ? 12.025 -4.391 -34.417 1.00 94.19 90 ALA A C 1
ATOM 731 O O . ALA A 1 90 ? 12.663 -3.363 -34.623 1.00 94.19 90 ALA A O 1
ATOM 732 N N . SER A 1 91 ? 11.087 -4.467 -33.469 1.00 94.62 91 SER A N 1
ATOM 733 C CA . SER A 1 91 ? 10.629 -3.327 -32.662 1.00 94.62 91 SER A CA 1
ATOM 734 C C . SER A 1 91 ? 11.444 -3.080 -31.384 1.00 94.62 91 SER A C 1
ATOM 736 O O . SER A 1 91 ? 11.071 -2.241 -30.564 1.00 94.62 91 SER A O 1
ATOM 738 N N . ARG A 1 92 ? 12.562 -3.790 -31.182 1.00 94.31 92 ARG A N 1
ATOM 739 C CA . ARG A 1 92 ? 13.434 -3.606 -30.010 1.00 94.31 92 ARG A CA 1
ATOM 740 C C . ARG A 1 92 ? 13.994 -2.185 -29.966 1.00 94.31 92 ARG A C 1
ATOM 742 O O . ARG A 1 92 ? 14.693 -1.763 -30.884 1.00 94.31 92 ARG A O 1
ATOM 749 N N . GLY A 1 93 ? 13.706 -1.466 -28.885 1.00 93.69 93 GLY A N 1
ATOM 750 C CA . GLY A 1 93 ? 14.082 -0.063 -28.730 1.00 93.69 93 GLY A CA 1
ATOM 751 C C . GLY A 1 93 ? 13.229 0.919 -29.537 1.00 93.69 93 GLY A C 1
ATOM 752 O O . GLY A 1 93 ? 13.701 2.014 -29.839 1.00 93.69 93 GLY A O 1
ATOM 753 N N . TYR A 1 94 ? 12.007 0.535 -29.922 1.00 94.75 94 TYR A N 1
ATOM 754 C CA . TYR A 1 94 ? 11.094 1.396 -30.671 1.00 94.75 94 TYR A CA 1
ATOM 755 C C . TYR A 1 94 ? 10.654 2.617 -29.846 1.00 94.75 94 TYR A C 1
ATOM 757 O O . TYR A 1 94 ? 9.990 2.493 -28.811 1.00 94.75 94 TYR A O 1
ATOM 765 N N . GLU A 1 95 ? 10.976 3.811 -30.346 1.00 93.50 95 GLU A N 1
ATOM 766 C CA . GLU A 1 95 ? 10.606 5.094 -29.750 1.00 93.50 95 GLU A CA 1
ATOM 767 C C . GLU A 1 95 ? 9.768 5.911 -30.738 1.00 93.50 95 GLU A C 1
ATOM 769 O O . GLU A 1 95 ? 10.239 6.303 -31.802 1.00 93.50 95 GLU A O 1
ATOM 774 N N . ASP A 1 96 ? 8.522 6.188 -30.360 1.00 93.12 96 ASP A N 1
ATOM 775 C CA . ASP A 1 96 ? 7.585 7.009 -31.123 1.00 93.12 96 ASP A CA 1
ATOM 776 C C . ASP A 1 96 ? 6.651 7.767 -30.166 1.00 93.12 96 ASP A C 1
ATOM 778 O O . ASP A 1 96 ? 6.336 7.290 -29.068 1.00 93.12 96 ASP A O 1
ATOM 782 N N . LEU A 1 97 ? 6.226 8.969 -30.564 1.00 91.69 97 LEU A N 1
ATOM 783 C CA . LEU A 1 97 ? 5.421 9.844 -29.713 1.00 91.69 97 LEU A CA 1
ATOM 784 C C . LEU A 1 97 ? 3.977 9.348 -29.557 1.00 91.69 97 LEU A C 1
ATOM 786 O O . LEU A 1 97 ? 3.418 9.449 -28.457 1.00 91.69 97 LEU A O 1
ATOM 790 N N . ASP A 1 98 ? 3.380 8.804 -30.615 1.00 92.31 98 ASP A N 1
ATOM 791 C CA . ASP A 1 98 ? 2.005 8.308 -30.594 1.00 92.31 98 ASP A CA 1
ATOM 792 C C . ASP A 1 98 ? 1.931 7.015 -29.784 1.00 92.31 98 ASP A C 1
ATOM 794 O O . ASP A 1 98 ? 1.094 6.893 -28.883 1.00 92.31 98 ASP A O 1
ATOM 798 N N . HIS A 1 99 ? 2.886 6.104 -29.993 1.00 93.50 99 HIS A N 1
ATOM 799 C CA . HIS A 1 99 ? 3.009 4.896 -29.180 1.00 93.50 99 HIS A CA 1
ATOM 800 C C . HIS A 1 99 ? 3.269 5.225 -27.700 1.00 93.50 99 HIS A C 1
ATOM 802 O O . HIS A 1 99 ? 2.617 4.662 -26.815 1.00 93.50 99 HIS A O 1
ATOM 808 N N . LYS A 1 100 ? 4.138 6.203 -27.400 1.00 93.50 100 LYS A N 1
ATOM 809 C CA . LYS A 1 100 ? 4.340 6.694 -26.026 1.00 93.50 100 LYS A CA 1
ATOM 810 C C . LYS A 1 100 ? 3.051 7.235 -25.429 1.00 93.50 100 LYS A C 1
ATOM 812 O O . LYS A 1 100 ? 2.741 6.937 -24.276 1.00 93.50 100 LYS A O 1
ATOM 817 N N . THR A 1 101 ? 2.282 8.001 -26.195 1.00 92.38 101 THR A N 1
ATOM 818 C CA . THR A 1 101 ? 1.001 8.552 -25.743 1.00 92.38 101 THR A CA 1
ATOM 819 C C . THR A 1 101 ? 0.003 7.436 -25.445 1.00 92.38 101 THR A C 1
ATOM 821 O O . THR A 1 101 ? -0.600 7.442 -24.370 1.00 92.38 101 THR A O 1
ATOM 824 N N . PHE A 1 102 ? -0.119 6.442 -26.328 1.00 93.62 102 PHE A N 1
ATOM 825 C CA . PHE A 1 102 ? -0.938 5.250 -26.100 1.00 93.62 102 PHE A CA 1
ATOM 826 C C . PHE A 1 102 ? -0.535 4.528 -24.810 1.00 93.62 102 PHE A C 1
ATOM 828 O O . PHE A 1 102 ? -1.366 4.326 -23.925 1.00 93.62 102 PHE A O 1
ATOM 835 N N . MET A 1 103 ? 0.755 4.248 -24.640 1.00 94.81 103 MET A N 1
ATOM 836 C CA . MET A 1 103 ? 1.300 3.604 -23.447 1.00 94.81 103 MET A CA 1
ATOM 837 C C . MET A 1 103 ? 1.012 4.407 -22.163 1.00 94.81 103 MET A C 1
ATOM 839 O O . MET A 1 103 ? 0.735 3.844 -21.105 1.00 94.81 103 MET A O 1
ATOM 843 N N . ARG A 1 104 ? 1.008 5.747 -22.198 1.00 94.19 104 ARG A N 1
ATOM 844 C CA . ARG A 1 104 ? 0.588 6.544 -21.026 1.00 94.19 104 ARG A CA 1
ATOM 845 C C . ARG A 1 104 ? -0.902 6.368 -20.707 1.00 94.19 104 ARG A C 1
ATOM 847 O O . ARG A 1 104 ? -1.269 6.337 -19.531 1.00 94.19 104 ARG A O 1
ATOM 854 N N . TRP A 1 105 ? -1.762 6.222 -21.716 1.00 93.06 105 TRP A N 1
ATOM 855 C CA . TRP A 1 105 ? -3.193 5.961 -21.518 1.00 93.06 105 TRP A CA 1
ATOM 856 C C . TRP A 1 105 ? -3.467 4.581 -20.918 1.00 93.06 105 TRP A C 1
ATOM 858 O O . TRP A 1 105 ? -4.330 4.468 -20.041 1.00 93.06 105 TRP A O 1
ATOM 868 N N . THR A 1 106 ? -2.713 3.557 -21.324 1.00 95.56 106 THR A N 1
ATOM 869 C CA . THR A 1 106 ? -2.850 2.199 -20.773 1.00 95.56 106 THR A CA 1
ATOM 870 C C . THR A 1 106 ? -2.485 2.137 -19.289 1.00 95.56 106 THR A C 1
ATOM 872 O O . THR A 1 106 ? -3.040 1.315 -18.564 1.00 95.56 106 THR A O 1
ATOM 875 N N . VAL A 1 107 ? -1.616 3.028 -18.795 1.00 95.88 107 VAL A N 1
ATOM 876 C CA . VAL A 1 107 ? -1.323 3.187 -17.357 1.00 95.88 107 VAL A CA 1
ATOM 877 C C . VAL A 1 107 ? -2.395 4.024 -16.646 1.00 95.88 107 VAL A C 1
ATOM 879 O O . VAL A 1 107 ? -2.801 3.710 -15.522 1.00 95.88 107 VAL A O 1
ATOM 882 N N . LEU A 1 108 ? -2.883 5.088 -17.292 1.00 95.94 108 LEU A N 1
ATOM 883 C CA . LEU A 1 108 ? -3.846 6.020 -16.702 1.00 95.94 108 LEU A CA 1
ATOM 884 C C . LEU A 1 108 ? -5.209 5.388 -16.425 1.00 95.94 108 LEU A C 1
ATOM 886 O O . LEU A 1 108 ? -5.798 5.639 -15.370 1.00 95.94 108 LEU A O 1
ATOM 890 N N . LEU A 1 109 ? -5.718 4.583 -17.359 1.00 94.44 109 LEU A N 1
ATOM 891 C CA . LEU A 1 109 ? -7.030 3.959 -17.234 1.00 94.44 109 LEU A CA 1
ATOM 892 C C . LEU A 1 109 ? -7.150 3.079 -15.972 1.00 94.44 109 LEU A C 1
ATOM 894 O O . LEU A 1 109 ? -8.031 3.360 -15.152 1.00 94.44 109 LEU A O 1
ATOM 898 N N . PRO A 1 110 ? -6.290 2.067 -15.742 1.00 95.12 110 PRO A N 1
ATOM 899 C CA . PRO A 1 110 ? -6.361 1.257 -14.531 1.00 95.12 110 PRO A CA 1
ATOM 900 C C . PRO A 1 110 ? -6.050 2.051 -13.261 1.00 95.12 110 PRO A C 1
ATOM 902 O O . PRO A 1 110 ? -6.621 1.746 -12.216 1.00 95.12 110 PRO A O 1
ATOM 905 N N . ASP A 1 111 ? -5.217 3.093 -13.320 1.00 96.56 111 ASP A N 1
ATOM 906 C CA . ASP A 1 111 ? -5.000 3.965 -12.164 1.00 96.56 111 ASP A CA 1
ATOM 907 C C . ASP A 1 111 ? -6.289 4.674 -11.746 1.00 96.56 111 ASP A C 1
ATOM 909 O O . ASP A 1 111 ? -6.690 4.597 -10.589 1.00 96.56 111 ASP A O 1
ATOM 913 N N . VAL A 1 112 ? -7.022 5.278 -12.681 1.00 96.19 112 VAL A N 1
ATOM 914 C CA . VAL A 1 112 ? -8.304 5.924 -12.364 1.00 96.19 112 VAL A CA 1
ATOM 915 C C . VAL A 1 112 ? -9.359 4.897 -11.933 1.00 96.19 112 VAL A C 1
ATOM 917 O O . VAL A 1 112 ? -10.052 5.111 -10.933 1.00 96.19 112 VAL A O 1
ATOM 920 N N . VAL A 1 113 ? -9.478 3.787 -12.668 1.00 96.25 113 VAL A N 1
ATOM 921 C CA . VAL A 1 113 ? -10.549 2.794 -12.494 1.00 96.25 113 VAL A CA 1
ATOM 922 C C . VAL A 1 113 ? -10.345 1.916 -11.266 1.00 96.25 113 VAL A C 1
ATOM 924 O O . VAL A 1 113 ? -11.334 1.568 -10.625 1.00 96.25 113 VAL A O 1
ATOM 927 N N . LEU A 1 114 ? -9.110 1.564 -10.902 1.00 97.12 114 LEU A N 1
ATOM 928 C CA . LEU A 1 114 ? -8.827 0.674 -9.773 1.00 97.12 114 LEU A CA 1
ATOM 929 C C . LEU A 1 114 ? -8.333 1.453 -8.552 1.00 97.12 114 LEU A C 1
ATOM 931 O O . LEU A 1 114 ? -8.996 1.445 -7.514 1.00 97.12 114 LEU A O 1
ATOM 935 N N . LEU A 1 115 ? -7.187 2.130 -8.659 1.00 97.31 115 LEU A N 1
ATOM 936 C CA . LEU A 1 115 ? -6.547 2.790 -7.517 1.00 97.31 115 LEU A CA 1
ATOM 937 C C . LEU A 1 115 ? -7.312 4.045 -7.078 1.00 97.31 115 LEU A C 1
ATOM 939 O O . LEU A 1 115 ? -7.685 4.177 -5.911 1.00 97.31 115 LEU A O 1
ATOM 943 N N . GLY A 1 116 ? -7.596 4.941 -8.020 1.00 96.75 116 GLY A N 1
ATOM 944 C CA . GLY A 1 116 ? -8.306 6.193 -7.798 1.00 96.75 116 GLY A CA 1
ATOM 945 C C . GLY A 1 116 ? -9.716 5.968 -7.262 1.00 96.75 116 GLY A C 1
ATOM 946 O O . GLY A 1 116 ? -10.077 6.540 -6.233 1.00 96.75 116 GLY A O 1
ATOM 947 N N . SER A 1 117 ? -10.498 5.098 -7.905 1.00 97.19 117 SER A N 1
ATOM 948 C CA . SER A 1 117 ? -11.847 4.744 -7.439 1.00 97.19 117 SER A CA 1
ATOM 949 C C . SER A 1 117 ? -11.830 4.077 -6.056 1.00 97.19 117 SER A C 1
ATOM 951 O O . SER A 1 117 ? -12.649 4.419 -5.201 1.00 97.19 117 SER A O 1
ATOM 953 N N . GLY A 1 118 ? -10.856 3.198 -5.789 1.00 97.19 118 GLY A N 1
ATOM 954 C CA . GLY A 1 118 ? -10.684 2.545 -4.497 1.00 97.19 118 GLY A CA 1
ATOM 955 C C . GLY A 1 118 ? -10.366 3.542 -3.379 1.00 97.19 118 GLY A C 1
ATOM 956 O O . GLY A 1 118 ? -10.955 3.458 -2.298 1.00 97.19 118 GLY A O 1
ATOM 957 N N . MET A 1 119 ? -9.501 4.528 -3.644 1.00 97.25 119 MET A N 1
ATOM 958 C CA . MET A 1 119 ? -9.212 5.622 -2.709 1.00 97.25 119 MET A CA 1
ATOM 959 C C . MET A 1 119 ? -10.431 6.528 -2.496 1.00 97.25 119 MET A C 1
ATOM 961 O O . MET A 1 119 ? -10.738 6.874 -1.355 1.00 97.25 119 MET A O 1
ATOM 965 N N . VAL A 1 120 ? -11.161 6.886 -3.559 1.00 96.62 120 VAL A N 1
ATOM 966 C CA . VAL A 1 120 ? -12.410 7.663 -3.451 1.00 96.62 120 VAL A CA 1
ATOM 967 C C . VAL A 1 120 ? -13.405 6.934 -2.555 1.00 96.62 120 VAL A C 1
ATOM 969 O O . VAL A 1 120 ? -13.909 7.527 -1.600 1.00 96.62 120 VAL A O 1
ATOM 972 N N . TRP A 1 121 ? -13.638 5.643 -2.810 1.00 95.50 121 TRP A N 1
ATOM 973 C CA . TRP A 1 121 ? -14.533 4.814 -2.008 1.00 95.50 121 TRP A CA 1
ATOM 974 C C . TRP A 1 121 ? -14.112 4.798 -0.539 1.00 95.50 121 TRP A C 1
ATOM 976 O O . TRP A 1 121 ? -14.938 5.031 0.345 1.00 95.50 121 TRP A O 1
ATOM 986 N N . TYR A 1 122 ? -12.824 4.588 -0.276 1.00 94.81 122 TYR A N 1
ATOM 987 C CA . TYR A 1 122 ? -12.271 4.556 1.072 1.00 94.81 122 TYR A CA 1
ATOM 988 C C . TYR A 1 122 ? -12.506 5.866 1.833 1.00 94.81 122 TYR A C 1
ATOM 990 O O . TYR A 1 122 ? -13.117 5.857 2.902 1.00 94.81 122 TYR A O 1
ATOM 998 N N . PHE A 1 123 ? -12.063 7.000 1.276 1.00 94.62 123 PHE A N 1
ATOM 999 C CA . PHE A 1 123 ? -12.144 8.299 1.951 1.00 94.62 123 PHE A CA 1
ATOM 1000 C C . PHE A 1 123 ? -13.586 8.798 2.091 1.00 94.62 123 PHE A C 1
ATOM 1002 O O . PHE A 1 123 ? -13.927 9.427 3.097 1.00 94.62 123 PHE A O 1
ATOM 1009 N N . TYR A 1 124 ? -14.454 8.482 1.125 1.00 93.25 124 TYR A N 1
ATOM 1010 C CA . TYR A 1 124 ? -15.876 8.814 1.186 1.00 93.25 124 TYR A CA 1
ATOM 1011 C C . TYR A 1 124 ? -16.571 8.133 2.373 1.00 93.25 124 TYR A C 1
ATOM 1013 O O . TYR A 1 124 ? -17.315 8.786 3.112 1.00 93.25 124 TYR A O 1
ATOM 1021 N N . HIS A 1 125 ? -16.258 6.858 2.619 1.00 90.19 125 HIS A N 1
ATOM 1022 C CA . HIS A 1 125 ? -16.866 6.051 3.681 1.00 90.19 125 HIS A CA 1
ATOM 1023 C C . HIS A 1 125 ? -16.219 6.228 5.062 1.00 90.19 125 HIS A C 1
ATOM 1025 O O . HIS A 1 125 ? -16.619 5.559 6.016 1.00 90.19 125 HIS A O 1
ATOM 1031 N N . LEU A 1 126 ? -15.252 7.139 5.221 1.00 88.19 126 LEU A N 1
ATOM 1032 C CA . LEU A 1 126 ? -14.707 7.444 6.543 1.00 88.19 126 LEU A CA 1
ATOM 1033 C C . LEU A 1 126 ? -15.788 8.070 7.445 1.00 88.19 126 LEU A C 1
ATOM 1035 O O . LEU A 1 126 ? -16.376 9.094 7.076 1.00 88.19 126 LEU A O 1
ATOM 1039 N N . PRO A 1 127 ? -16.066 7.503 8.632 1.00 81.38 127 PRO A N 1
ATOM 1040 C CA . PRO A 1 127 ? -17.021 8.095 9.558 1.00 81.38 127 PRO A CA 1
ATOM 1041 C C . PRO A 1 127 ? -16.416 9.343 10.222 1.00 81.38 127 PRO A C 1
ATOM 1043 O O . PRO A 1 127 ? -15.198 9.482 10.309 1.00 81.38 127 PRO A O 1
ATOM 1046 N N . ARG A 1 128 ? -17.272 10.237 10.736 1.00 82.44 128 ARG A N 1
ATOM 1047 C CA . ARG A 1 128 ? -16.887 11.343 11.644 1.00 82.44 128 ARG A CA 1
ATOM 1048 C C . ARG A 1 128 ? -15.950 12.423 11.059 1.00 82.44 128 ARG A C 1
ATOM 1050 O O . ARG A 1 128 ? -15.393 13.209 11.817 1.00 82.44 128 ARG A O 1
ATOM 1057 N N . LEU A 1 129 ? -15.808 12.518 9.734 1.00 86.75 129 LEU A N 1
ATOM 1058 C CA . LEU A 1 129 ? -15.072 13.599 9.057 1.00 86.75 129 LEU A CA 1
ATOM 1059 C C . LEU A 1 129 ? -15.999 14.489 8.224 1.00 86.75 129 LEU A C 1
ATOM 1061 O O . LEU A 1 129 ? -16.900 13.992 7.547 1.00 86.75 129 LEU A O 1
ATOM 1065 N N . SER A 1 130 ? -15.726 15.798 8.215 1.00 91.50 130 SER A N 1
ATOM 1066 C CA . SER A 1 130 ? -16.397 16.746 7.314 1.00 91.50 130 SER A CA 1
ATOM 1067 C C . SER A 1 130 ? -16.097 16.425 5.843 1.00 91.50 130 SER A C 1
ATOM 1069 O O . SER A 1 130 ? -15.038 15.876 5.528 1.00 91.50 130 SER A O 1
ATOM 1071 N N . VAL A 1 131 ? -16.985 16.821 4.923 1.00 93.56 131 VAL A N 1
ATOM 1072 C CA . VAL A 1 131 ? -16.772 16.656 3.468 1.00 93.56 131 VAL A CA 1
ATOM 1073 C C . VAL A 1 131 ? -15.448 17.292 3.032 1.00 93.56 131 VAL A C 1
ATOM 1075 O O . VAL A 1 131 ? -14.679 16.679 2.293 1.00 93.56 131 VAL A O 1
ATOM 1078 N N . LYS A 1 132 ? -15.132 18.479 3.564 1.00 93.94 132 LYS A N 1
ATOM 1079 C CA . LYS A 1 132 ? -13.865 19.176 3.314 1.00 93.94 132 LYS A CA 1
ATOM 1080 C C . LYS A 1 132 ? -12.659 18.358 3.783 1.00 93.94 132 LYS A C 1
ATOM 1082 O O . LYS A 1 132 ? -11.706 18.193 3.026 1.00 93.94 132 LYS A O 1
ATOM 1087 N N . SER A 1 133 ? -12.702 17.818 5.001 1.00 93.50 133 SER A N 1
ATOM 1088 C CA . SER A 1 133 ? -11.617 16.992 5.546 1.00 93.50 133 SER A CA 1
ATOM 1089 C C . SER A 1 133 ? -11.420 15.711 4.732 1.00 93.50 133 SER A C 1
ATOM 1091 O O . SER A 1 133 ? -10.283 15.360 4.430 1.00 93.50 133 SER A O 1
ATOM 1093 N N . LYS A 1 134 ? -12.509 15.045 4.317 1.00 94.94 134 LYS A N 1
ATOM 1094 C CA . LYS A 1 134 ? -12.454 13.866 3.435 1.00 94.94 134 LYS A CA 1
ATOM 1095 C C . LYS A 1 134 ? -11.816 14.197 2.088 1.00 94.94 134 LYS A C 1
ATOM 1097 O O . LYS A 1 134 ? -10.927 13.474 1.648 1.00 94.94 134 LYS A O 1
ATOM 1102 N N . ALA A 1 135 ? -12.226 15.304 1.467 1.00 95.62 135 ALA A N 1
ATOM 1103 C CA . ALA A 1 135 ? -11.673 15.760 0.195 1.00 95.62 135 ALA A CA 1
ATOM 1104 C C . ALA A 1 135 ? -10.171 16.074 0.297 1.00 95.62 135 ALA A C 1
ATOM 1106 O O . ALA A 1 135 ? -9.412 15.694 -0.587 1.00 95.62 135 ALA A O 1
ATOM 1107 N N . LEU A 1 136 ? -9.727 16.704 1.389 1.00 95.81 136 LEU A N 1
ATOM 1108 C CA . LEU A 1 136 ? -8.310 16.988 1.641 1.00 95.81 136 LEU A CA 1
ATOM 1109 C C . LEU A 1 136 ? -7.480 15.718 1.893 1.00 95.81 136 LEU A C 1
ATOM 1111 O O . LEU A 1 136 ? -6.372 15.597 1.371 1.00 95.81 136 LEU A O 1
ATOM 1115 N N . CYS A 1 137 ? -8.023 14.741 2.626 1.00 96.19 137 CYS A N 1
ATOM 1116 C CA . CYS A 1 137 ? -7.380 13.436 2.817 1.00 96.19 137 CYS A CA 1
ATOM 1117 C C . CYS A 1 137 ? -7.219 12.687 1.485 1.00 96.19 137 CYS A C 1
ATOM 1119 O O . CYS A 1 137 ? -6.131 12.210 1.165 1.00 96.19 137 CYS A O 1
ATOM 1121 N N . LEU A 1 138 ? -8.286 12.650 0.681 1.00 97.31 138 LEU A N 1
ATOM 1122 C CA . LEU A 1 138 ? -8.270 12.063 -0.657 1.00 97.31 138 LEU A CA 1
ATOM 1123 C C . LEU A 1 138 ? -7.265 12.777 -1.572 1.00 97.31 138 LEU A C 1
ATOM 1125 O O . LEU A 1 138 ? -6.473 12.121 -2.243 1.00 97.31 138 LEU A O 1
ATOM 1129 N N . ALA A 1 139 ? -7.269 14.113 -1.582 1.00 96.75 139 ALA A N 1
ATOM 1130 C CA . ALA A 1 139 ? -6.328 14.910 -2.365 1.00 96.75 139 ALA A CA 1
ATOM 1131 C C . ALA A 1 139 ? -4.875 14.637 -1.952 1.00 96.75 139 ALA A C 1
ATOM 1133 O O . ALA A 1 139 ? -4.021 14.483 -2.820 1.00 96.75 139 ALA A O 1
ATOM 1134 N N . SER A 1 140 ? -4.609 14.509 -0.647 1.00 96.62 140 SER A N 1
ATOM 1135 C CA . SER A 1 140 ? -3.286 14.152 -0.128 1.00 96.62 140 SER A CA 1
ATOM 1136 C C . SER A 1 140 ? -2.811 12.808 -0.684 1.00 96.62 140 SER A C 1
ATOM 1138 O O . SER A 1 140 ? -1.706 12.726 -1.214 1.00 96.62 140 SER A O 1
ATOM 1140 N N . ALA A 1 141 ? -3.648 11.768 -0.625 1.00 97.00 141 ALA A N 1
ATOM 1141 C CA . ALA A 1 141 ? -3.296 10.443 -1.137 1.00 97.00 141 ALA A CA 1
ATOM 1142 C C . ALA A 1 141 ? -3.084 10.437 -2.663 1.00 97.00 141 ALA A C 1
ATOM 1144 O O . ALA A 1 141 ? -2.087 9.910 -3.149 1.00 97.00 141 ALA A O 1
ATOM 1145 N N . LEU A 1 142 ? -3.982 11.067 -3.425 1.00 95.69 142 LEU A N 1
ATOM 1146 C CA . LEU A 1 142 ? -3.945 11.036 -4.891 1.00 95.69 142 LEU A CA 1
ATOM 1147 C C . LEU A 1 142 ? -2.832 11.892 -5.519 1.00 95.69 142 LEU A C 1
ATOM 1149 O O . LEU A 1 142 ? -2.439 11.627 -6.658 1.00 95.69 142 LEU A O 1
ATOM 1153 N N . VAL A 1 143 ? -2.367 12.934 -4.821 1.00 94.94 143 VAL A N 1
ATOM 1154 C CA . VAL A 1 143 ? -1.307 13.855 -5.284 1.00 94.94 143 VAL A CA 1
ATOM 1155 C C . VAL A 1 143 ? 0.058 13.508 -4.678 1.00 94.94 143 VAL A C 1
ATOM 1157 O O . VAL A 1 143 ? 1.052 14.177 -4.946 1.00 94.94 143 VAL A O 1
ATOM 1160 N N . THR A 1 144 ? 0.141 12.433 -3.891 1.00 96.12 144 THR A N 1
ATOM 1161 C CA . THR A 1 144 ? 1.424 11.943 -3.385 1.00 96.12 144 THR A CA 1
ATOM 1162 C C . THR A 1 144 ? 2.364 11.633 -4.564 1.00 96.12 144 THR A C 1
ATOM 1164 O O . THR A 1 144 ? 2.016 10.784 -5.392 1.00 96.12 144 THR A O 1
ATOM 1167 N N . PRO A 1 145 ? 3.553 12.267 -4.654 1.00 96.31 145 PRO A N 1
ATOM 1168 C CA . PRO A 1 145 ? 4.387 12.211 -5.856 1.00 96.31 145 PRO A CA 1
ATOM 1169 C C . PRO A 1 145 ? 4.780 10.798 -6.281 1.00 96.31 145 PRO A C 1
ATOM 1171 O O . PRO A 1 145 ? 4.776 10.514 -7.471 1.00 96.31 145 PRO A O 1
ATOM 1174 N N . GLY A 1 146 ? 5.047 9.890 -5.335 1.00 95.50 146 GLY A N 1
ATOM 1175 C CA . GLY A 1 146 ? 5.442 8.511 -5.643 1.00 95.50 146 GLY A CA 1
ATOM 1176 C C . GLY A 1 146 ? 4.466 7.777 -6.574 1.00 95.50 146 GLY A C 1
ATOM 1177 O O . GLY A 1 146 ? 4.909 7.148 -7.532 1.00 95.50 146 GLY A O 1
ATOM 1178 N N . PHE A 1 147 ? 3.150 7.903 -6.356 1.00 95.81 147 PHE A N 1
ATOM 1179 C CA . PHE A 1 147 ? 2.143 7.246 -7.205 1.00 95.81 147 PHE A CA 1
ATOM 1180 C C . PHE A 1 147 ? 2.059 7.839 -8.616 1.00 95.81 147 PHE A C 1
ATOM 1182 O O . PHE A 1 147 ? 1.620 7.159 -9.536 1.00 95.81 147 PHE A O 1
ATOM 1189 N N . ILE A 1 148 ? 2.463 9.098 -8.796 1.00 95.56 148 ILE A N 1
ATOM 1190 C CA . ILE A 1 148 ? 2.424 9.775 -10.097 1.00 95.56 148 ILE A CA 1
ATOM 1191 C C . ILE A 1 148 ? 3.742 9.552 -10.842 1.00 95.56 148 ILE A C 1
ATOM 1193 O O . ILE A 1 148 ? 3.740 9.125 -11.991 1.00 95.56 148 ILE A O 1
ATOM 1197 N N . LEU A 1 149 ? 4.868 9.807 -10.180 1.00 95.12 149 LEU A N 1
ATOM 1198 C CA . LEU A 1 149 ? 6.203 9.753 -10.767 1.00 95.12 149 LEU A CA 1
ATOM 1199 C C . LEU A 1 149 ? 6.560 8.356 -11.277 1.00 95.12 149 LEU A C 1
ATOM 1201 O O . LEU A 1 149 ? 7.035 8.219 -12.400 1.00 95.12 149 LEU A O 1
ATOM 1205 N N . VAL A 1 150 ? 6.312 7.315 -10.481 1.00 95.94 150 VAL A N 1
ATOM 1206 C CA . VAL A 1 150 ? 6.737 5.957 -10.846 1.00 95.94 150 VAL A CA 1
ATOM 1207 C C . VAL A 1 150 ? 5.897 5.395 -11.998 1.00 95.94 150 VAL A C 1
ATOM 1209 O O . VAL A 1 150 ? 6.448 4.831 -12.937 1.00 95.94 150 VAL A O 1
ATOM 1212 N N . ASP A 1 151 ? 4.579 5.582 -11.970 1.00 95.25 151 ASP A N 1
ATOM 1213 C CA . ASP A 1 151 ? 3.702 4.993 -12.988 1.00 95.25 151 ASP A CA 1
ATOM 1214 C C . ASP A 1 151 ? 3.619 5.870 -14.246 1.00 95.25 151 ASP A C 1
ATOM 1216 O O . ASP A 1 151 ? 3.817 5.386 -15.359 1.00 95.25 151 ASP A O 1
ATOM 1220 N N . HIS A 1 152 ? 3.408 7.182 -14.091 1.00 94.62 152 HIS A N 1
ATOM 1221 C CA . HIS A 1 152 ? 3.113 8.087 -15.213 1.00 94.62 152 HIS A CA 1
ATOM 1222 C C . HIS A 1 152 ? 4.339 8.767 -15.809 1.00 94.62 152 HIS A C 1
ATOM 1224 O O . HIS A 1 152 ? 4.229 9.305 -16.905 1.00 94.62 152 HIS A O 1
ATOM 1230 N N . CYS A 1 153 ? 5.491 8.750 -15.129 1.00 92.94 153 CYS A N 1
ATOM 1231 C CA . CYS A 1 153 ? 6.732 9.341 -15.645 1.00 92.94 153 CYS A CA 1
ATOM 1232 C C . CYS A 1 153 ? 7.758 8.244 -15.946 1.00 92.94 153 CYS A C 1
ATOM 1234 O O . CYS A 1 153 ? 8.017 7.962 -17.114 1.00 92.94 153 CYS A O 1
ATOM 1236 N N . HIS A 1 154 ? 8.233 7.534 -14.920 1.00 94.31 154 HIS A N 1
ATOM 1237 C CA . HIS A 1 154 ? 9.188 6.425 -15.051 1.00 94.31 154 HIS A CA 1
ATOM 1238 C C . HIS A 1 154 ? 8.650 5.267 -15.917 1.00 94.31 154 HIS A C 1
ATOM 1240 O O . HIS A 1 154 ? 9.426 4.653 -16.639 1.00 94.31 154 HIS A O 1
ATOM 1246 N N . PHE A 1 155 ? 7.322 5.089 -15.959 1.00 95.56 155 PHE A N 1
ATOM 1247 C CA . PHE A 1 155 ? 6.582 4.069 -16.714 1.00 95.56 155 PHE A CA 1
ATOM 1248 C C . PHE A 1 155 ? 6.548 2.699 -16.032 1.00 95.56 155 PHE A C 1
ATOM 1250 O O . PHE A 1 155 ? 7.379 1.827 -16.263 1.00 95.56 155 PHE A O 1
ATOM 1257 N N . GLN A 1 156 ? 5.532 2.506 -15.194 1.00 95.56 156 GLN A N 1
ATOM 1258 C CA . GLN A 1 156 ? 5.260 1.251 -14.503 1.00 95.56 156 GLN A CA 1
ATOM 1259 C C . GLN A 1 156 ? 3.753 1.035 -14.360 1.00 95.56 156 GLN A C 1
ATOM 1261 O O . GLN A 1 156 ? 2.980 1.978 -14.217 1.00 95.56 156 GLN A O 1
ATOM 1266 N N . TYR A 1 157 ? 3.342 -0.229 -14.301 1.00 96.62 157 TYR A N 1
ATOM 1267 C CA . TYR A 1 157 ? 1.956 -0.609 -14.023 1.00 96.62 157 TYR A CA 1
ATOM 1268 C C . TYR A 1 157 ? 1.735 -0.979 -12.543 1.00 96.62 157 TYR A C 1
ATOM 1270 O O . TYR A 1 157 ? 1.185 -2.042 -12.245 1.00 96.62 157 TYR A O 1
ATOM 1278 N N . ASN A 1 158 ? 2.176 -0.156 -11.578 1.00 96.88 158 ASN A N 1
ATOM 1279 C CA . ASN A 1 158 ? 1.923 -0.463 -10.159 1.00 96.88 158 ASN A CA 1
ATOM 1280 C C . ASN A 1 158 ? 0.457 -0.245 -9.770 1.00 96.88 158 ASN A C 1
ATOM 1282 O O . ASN A 1 158 ? -0.057 -0.951 -8.899 1.00 96.88 158 ASN A O 1
ATOM 1286 N N . SER A 1 159 ? -0.215 0.706 -10.417 1.00 96.31 159 SER A N 1
ATOM 1287 C CA . SER A 1 159 ? -1.596 1.104 -10.150 1.00 96.31 159 SER A CA 1
ATOM 1288 C C . SER A 1 159 ? -2.607 -0.043 -10.231 1.00 96.31 159 SER A C 1
ATOM 1290 O O . SER A 1 159 ? -3.562 -0.054 -9.454 1.00 9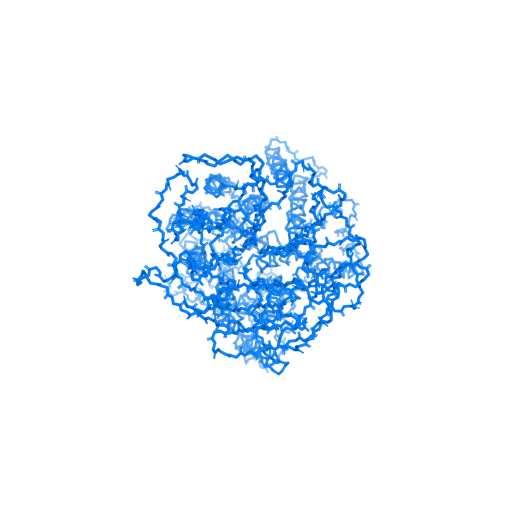6.31 159 SER A O 1
ATOM 1292 N N . ILE A 1 160 ? -2.374 -1.056 -11.076 1.00 98.19 160 ILE A N 1
ATOM 1293 C CA . ILE A 1 160 ? -3.233 -2.247 -11.168 1.00 98.19 160 ILE A CA 1
ATOM 1294 C C . ILE A 1 160 ? -3.173 -3.052 -9.869 1.00 98.19 160 ILE A C 1
ATOM 1296 O O . ILE A 1 160 ? -4.197 -3.250 -9.214 1.00 98.19 160 ILE A O 1
ATOM 1300 N N . ALA A 1 161 ? -1.980 -3.477 -9.448 1.00 98.12 161 ALA A N 1
ATOM 1301 C CA . ALA A 1 161 ? -1.828 -4.265 -8.227 1.00 98.12 161 ALA A CA 1
ATOM 1302 C C . ALA A 1 161 ? -2.155 -3.446 -6.964 1.00 98.12 161 ALA A C 1
ATOM 1304 O O . ALA A 1 161 ? -2.825 -3.952 -6.061 1.00 98.12 161 ALA A O 1
ATOM 1305 N N . LEU A 1 162 ? -1.761 -2.164 -6.913 1.00 98.25 162 LEU A N 1
ATOM 1306 C CA . LEU A 1 162 ? -2.133 -1.256 -5.821 1.00 98.25 162 LEU A CA 1
ATOM 1307 C C . LEU A 1 162 ? -3.651 -1.055 -5.762 1.00 98.25 162 LEU A C 1
ATOM 1309 O O . LEU A 1 162 ? -4.218 -1.039 -4.673 1.00 98.25 162 LEU A O 1
ATOM 1313 N N . GLY A 1 163 ? -4.319 -0.945 -6.910 1.00 98.19 163 GLY A N 1
ATOM 1314 C CA . GLY A 1 163 ? -5.768 -0.814 -7.007 1.00 98.19 163 GLY A CA 1
ATOM 1315 C C . GLY A 1 163 ? -6.510 -2.083 -6.588 1.00 98.19 163 GLY A C 1
ATOM 1316 O O . GLY A 1 163 ? -7.463 -2.004 -5.814 1.00 98.19 163 GLY A O 1
ATOM 1317 N N . LEU A 1 164 ? -6.039 -3.262 -7.005 1.00 98.62 164 LEU A N 1
ATOM 1318 C CA . LEU A 1 164 ? -6.562 -4.552 -6.538 1.00 98.62 164 LEU A CA 1
ATOM 1319 C C . LEU A 1 164 ? -6.430 -4.694 -5.013 1.00 98.62 164 LEU A C 1
ATOM 1321 O O . LEU A 1 164 ? -7.394 -5.065 -4.340 1.00 98.62 164 LEU A O 1
ATOM 1325 N N . LEU A 1 165 ? -5.277 -4.319 -4.445 1.00 98.38 165 LEU A N 1
ATOM 1326 C CA . LEU A 1 165 ? -5.073 -4.264 -2.995 1.00 98.38 165 LEU A CA 1
ATOM 1327 C C . LEU A 1 165 ? -5.994 -3.235 -2.321 1.00 98.38 165 LEU A C 1
ATOM 1329 O O . LEU A 1 165 ? -6.571 -3.524 -1.277 1.00 98.38 165 LEU A O 1
ATOM 1333 N N . MET A 1 166 ? -6.166 -2.049 -2.906 1.00 97.50 166 MET A N 1
ATOM 1334 C CA . MET A 1 166 ? -7.046 -1.002 -2.381 1.00 97.50 166 MET A CA 1
ATOM 1335 C C . MET A 1 166 ? -8.497 -1.493 -2.283 1.00 97.50 166 MET A C 1
ATOM 1337 O O . MET A 1 166 ? -9.151 -1.330 -1.250 1.00 97.50 166 MET A O 1
ATOM 1341 N N . TRP A 1 167 ? -8.993 -2.167 -3.321 1.00 97.81 167 TRP A N 1
ATOM 1342 C CA . TRP A 1 167 ? -10.312 -2.794 -3.290 1.00 97.81 167 TRP A CA 1
ATOM 1343 C C . TRP A 1 167 ? -10.385 -3.961 -2.304 1.00 97.81 167 TRP A C 1
ATOM 1345 O O . TRP A 1 167 ? -11.380 -4.080 -1.585 1.00 97.81 167 TRP A O 1
ATOM 1355 N N . ALA A 1 168 ? -9.327 -4.768 -2.184 1.00 97.56 168 ALA A N 1
ATOM 1356 C CA . ALA A 1 168 ? -9.249 -5.800 -1.156 1.00 97.56 168 ALA A CA 1
ATOM 1357 C C . ALA A 1 168 ? -9.383 -5.210 0.259 1.00 97.56 168 ALA A C 1
ATOM 1359 O O . ALA A 1 168 ? -10.209 -5.678 1.044 1.00 97.56 168 ALA A O 1
ATOM 1360 N N . ILE A 1 169 ? -8.651 -4.130 0.559 1.00 95.56 169 ILE A N 1
ATOM 1361 C CA . ILE A 1 169 ? -8.747 -3.387 1.823 1.00 95.56 169 ILE A CA 1
ATOM 1362 C C . ILE A 1 169 ? -10.178 -2.883 2.038 1.00 95.56 169 ILE A C 1
ATOM 1364 O O . ILE A 1 169 ? -10.734 -3.076 3.119 1.00 95.56 169 ILE A O 1
ATOM 1368 N N . ASN A 1 170 ? -10.808 -2.293 1.018 1.00 94.12 170 ASN A N 1
ATOM 1369 C CA . ASN A 1 170 ? -12.183 -1.795 1.112 1.00 94.12 170 ASN A CA 1
ATOM 1370 C C . ASN A 1 170 ? -13.194 -2.899 1.451 1.00 94.12 170 ASN A C 1
ATOM 1372 O O . ASN A 1 170 ? -14.081 -2.667 2.270 1.00 94.12 170 ASN A O 1
ATOM 1376 N N . PHE A 1 171 ? -13.072 -4.095 0.873 1.00 93.25 171 PHE A N 1
ATOM 1377 C CA . PHE A 1 171 ? -13.953 -5.218 1.205 1.00 93.25 171 PHE A CA 1
ATOM 1378 C C . PHE A 1 171 ? -13.696 -5.782 2.607 1.00 93.25 171 PHE A C 1
ATOM 1380 O O . PHE A 1 171 ? -14.641 -6.171 3.294 1.00 93.25 171 PHE A O 1
ATOM 1387 N N . ILE A 1 172 ? -12.435 -5.807 3.040 1.00 91.25 172 ILE A N 1
ATOM 1388 C CA . ILE A 1 172 ? -12.016 -6.378 4.325 1.00 91.25 172 ILE A CA 1
ATOM 1389 C C . ILE A 1 172 ? -12.369 -5.460 5.501 1.00 91.25 172 ILE A C 1
ATOM 1391 O O . ILE A 1 172 ? -12.821 -5.933 6.538 1.00 91.25 172 ILE A O 1
ATOM 1395 N N . VAL A 1 173 ? -12.191 -4.147 5.354 1.00 85.56 173 VAL A N 1
ATOM 1396 C CA . VAL A 1 173 ? -12.365 -3.177 6.451 1.00 85.56 173 VAL A CA 1
ATOM 1397 C C . VAL A 1 173 ? -13.838 -2.816 6.702 1.00 85.56 173 VAL A C 1
ATOM 1399 O O . VAL A 1 173 ? -14.180 -2.283 7.761 1.00 85.56 173 VAL A O 1
ATOM 1402 N N . GLN A 1 174 ? -14.734 -3.103 5.756 1.00 78.75 174 GLN A N 1
ATOM 1403 C CA . GLN A 1 174 ? -16.150 -2.759 5.876 1.00 78.75 174 GLN A CA 1
ATOM 1404 C C . GLN A 1 174 ? -16.859 -3.466 7.050 1.00 78.75 174 GLN A C 1
ATOM 1406 O O . GLN A 1 174 ? -16.481 -4.568 7.453 1.00 78.75 174 GLN A O 1
ATOM 1411 N N . PRO A 1 175 ? -17.959 -2.883 7.578 1.00 71.19 175 PRO A N 1
ATOM 1412 C CA . PRO A 1 175 ? -18.742 -3.490 8.656 1.00 71.19 175 PRO A CA 1
ATOM 1413 C C . PRO A 1 175 ? -19.207 -4.920 8.349 1.00 71.19 175 PRO A C 1
ATOM 1415 O O . PRO A 1 175 ? -19.246 -5.753 9.252 1.00 71.19 175 PRO A O 1
ATOM 1418 N N . GLN A 1 176 ? -19.482 -5.211 7.073 1.00 75.25 176 GLN A N 1
ATOM 1419 C CA . GLN A 1 176 ? -19.996 -6.482 6.555 1.00 75.25 176 GLN A CA 1
ATOM 1420 C C . GLN A 1 176 ? -18.886 -7.508 6.241 1.00 75.25 176 GLN A C 1
ATOM 1422 O O . GLN A 1 176 ? -18.926 -8.176 5.205 1.00 75.25 176 GLN A O 1
ATOM 1427 N N . PHE A 1 177 ? -17.898 -7.655 7.131 1.00 77.19 177 PHE A N 1
ATOM 1428 C CA . PHE A 1 177 ? -16.743 -8.551 6.952 1.00 77.19 177 PHE A CA 1
ATOM 1429 C C . PHE A 1 177 ? -17.141 -9.954 6.455 1.00 77.19 177 PHE A C 1
ATOM 1431 O O . PHE A 1 177 ? -16.622 -10.432 5.447 1.00 77.19 177 PHE A O 1
ATOM 1438 N N . ASN A 1 178 ? -18.141 -10.581 7.086 1.00 74.62 178 ASN A N 1
ATOM 1439 C CA . ASN A 1 178 ? -18.593 -11.940 6.760 1.00 74.62 178 ASN A CA 1
ATOM 1440 C C . ASN A 1 178 ? -19.044 -12.138 5.304 1.00 74.62 178 ASN A C 1
ATOM 1442 O O . ASN A 1 178 ? -18.914 -13.240 4.786 1.00 74.62 178 ASN A O 1
ATOM 1446 N N . ARG A 1 179 ? -19.528 -11.096 4.620 1.00 77.94 179 ARG A N 1
ATOM 1447 C CA . ARG A 1 179 ? -19.938 -11.192 3.208 1.00 77.94 179 ARG A CA 1
ATOM 1448 C C . ARG A 1 179 ? -18.809 -10.874 2.228 1.00 77.94 179 ARG A C 1
ATOM 1450 O O . ARG A 1 179 ? -18.846 -11.321 1.086 1.00 77.94 179 ARG A O 1
ATOM 1457 N N . ASN A 1 180 ? -17.814 -10.107 2.669 1.00 87.81 180 ASN A N 1
ATOM 1458 C CA . ASN A 1 180 ? -16.866 -9.446 1.776 1.00 87.81 180 ASN A CA 1
ATOM 1459 C C . ASN A 1 180 ? -15.416 -9.940 1.913 1.00 87.81 180 ASN A C 1
ATOM 1461 O O . ASN A 1 180 ? -14.644 -9.778 0.972 1.00 87.81 180 ASN A O 1
ATOM 1465 N N . HIS A 1 181 ? -15.038 -10.591 3.020 1.00 89.94 181 HIS A N 1
ATOM 1466 C CA . HIS A 1 181 ? -13.663 -11.058 3.254 1.00 89.94 181 HIS A CA 1
ATOM 1467 C C . HIS A 1 181 ? -13.140 -12.007 2.161 1.00 89.94 181 HIS A C 1
ATOM 1469 O O . HIS A 1 181 ? -11.980 -11.896 1.774 1.00 89.94 181 HIS A O 1
ATOM 1475 N N . LEU A 1 182 ? -13.994 -12.873 1.598 1.00 95.81 182 LEU A N 1
ATOM 1476 C CA . LEU A 1 182 ? -13.625 -13.746 0.475 1.00 95.81 182 LEU A CA 1
ATOM 1477 C C . LEU A 1 182 ? -13.346 -12.957 -0.813 1.00 95.81 182 LEU A C 1
ATOM 1479 O O . LEU A 1 182 ? -12.385 -13.255 -1.514 1.00 95.81 182 LEU A O 1
ATOM 1483 N N . LYS A 1 183 ? -14.132 -11.908 -1.101 1.00 96.00 183 LYS A N 1
ATOM 1484 C CA . LYS A 1 183 ? -13.878 -11.005 -2.240 1.00 96.00 183 LYS A CA 1
ATOM 1485 C C . LYS A 1 183 ? -12.556 -10.264 -2.058 1.00 96.00 183 LYS A C 1
ATOM 1487 O O . LYS A 1 183 ? -11.783 -10.137 -2.999 1.00 96.00 183 LYS A O 1
ATOM 1492 N N . GLY A 1 184 ? -12.282 -9.816 -0.832 1.00 95.94 184 GLY A N 1
ATOM 1493 C CA . GLY A 1 184 ? -11.011 -9.191 -0.488 1.00 95.94 184 GLY A CA 1
ATOM 1494 C C . GLY A 1 184 ? -9.821 -10.136 -0.664 1.00 95.94 184 GLY A C 1
ATOM 1495 O O . GLY A 1 184 ? -8.821 -9.742 -1.255 1.00 95.94 184 GLY A O 1
ATOM 1496 N N . ALA A 1 185 ? -9.947 -11.391 -0.223 1.00 97.12 185 ALA A N 1
ATOM 1497 C CA . ALA A 1 185 ? -8.923 -12.413 -0.429 1.00 97.12 185 ALA A CA 1
ATOM 1498 C C . ALA A 1 185 ? -8.684 -12.691 -1.922 1.00 97.12 185 ALA A C 1
ATOM 1500 O O . ALA A 1 185 ? -7.537 -12.682 -2.352 1.00 97.12 185 ALA A O 1
ATOM 1501 N N . PHE A 1 186 ? -9.750 -12.838 -2.716 1.00 98.38 186 PHE A N 1
ATOM 1502 C CA . PHE A 1 186 ? -9.671 -13.019 -4.169 1.00 98.38 186 PHE A CA 1
ATOM 1503 C C . PHE A 1 186 ? -8.914 -11.869 -4.857 1.00 98.38 186 PHE A C 1
ATOM 1505 O O . PHE A 1 186 ? -7.950 -12.102 -5.583 1.00 98.38 186 PHE A O 1
ATOM 1512 N N . LEU A 1 187 ? -9.290 -10.615 -4.581 1.00 98.31 187 LEU A N 1
ATOM 1513 C CA . LEU A 1 187 ? -8.635 -9.445 -5.178 1.00 98.31 187 LEU A CA 1
ATOM 1514 C C . LEU A 1 187 ? -7.181 -9.284 -4.724 1.00 98.31 187 LEU A C 1
ATOM 1516 O O . LEU A 1 187 ? -6.323 -8.935 -5.533 1.00 98.31 187 LEU A O 1
ATOM 1520 N N . TYR A 1 188 ? -6.879 -9.566 -3.455 1.00 98.44 188 TYR A N 1
ATOM 1521 C CA . TYR A 1 188 ? -5.498 -9.546 -2.978 1.00 98.44 188 TYR A CA 1
ATOM 1522 C C . TYR A 1 188 ? -4.653 -10.649 -3.630 1.00 98.44 188 TYR A C 1
ATOM 1524 O O . TYR A 1 188 ? -3.521 -10.392 -4.033 1.00 98.44 188 TYR A O 1
ATOM 1532 N N . SER A 1 189 ? -5.205 -11.853 -3.805 1.00 98.50 189 SER A N 1
ATOM 1533 C CA . SER A 1 189 ? -4.542 -12.925 -4.550 1.00 98.50 189 SER A CA 1
ATOM 1534 C C . SER A 1 189 ? -4.274 -12.524 -6.001 1.00 98.50 189 SER A C 1
ATOM 1536 O O . SER A 1 189 ? -3.170 -12.762 -6.483 1.00 98.50 189 SER A O 1
ATOM 1538 N N . LEU A 1 190 ? -5.207 -11.840 -6.675 1.00 98.62 190 LEU A N 1
ATOM 1539 C CA . LEU A 1 190 ? -4.950 -11.265 -8.001 1.00 98.62 190 LEU A CA 1
ATOM 1540 C C . LEU A 1 190 ? -3.833 -10.212 -7.973 1.00 98.62 190 LEU A C 1
ATOM 1542 O O . LEU A 1 190 ? -2.987 -10.218 -8.859 1.00 98.62 190 LEU A O 1
ATOM 1546 N N . ALA A 1 191 ? -3.768 -9.350 -6.951 1.00 98.44 191 ALA A N 1
ATOM 1547 C CA . ALA A 1 191 ? -2.684 -8.370 -6.817 1.00 98.44 191 ALA A CA 1
ATOM 1548 C C . ALA A 1 191 ? -1.304 -9.047 -6.708 1.00 98.44 191 ALA A C 1
ATOM 1550 O O . ALA A 1 191 ? -0.353 -8.618 -7.361 1.00 98.44 191 ALA A O 1
ATOM 1551 N N . VAL A 1 192 ? -1.209 -10.139 -5.939 1.00 98.06 192 VAL A N 1
ATOM 1552 C CA . VAL A 1 192 ? 0.010 -10.963 -5.831 1.00 98.06 192 VAL A CA 1
ATOM 1553 C C . VAL A 1 192 ? 0.347 -11.639 -7.162 1.00 98.06 192 VAL A C 1
ATOM 1555 O O . VAL A 1 192 ? 1.509 -11.640 -7.562 1.00 98.06 192 VAL A O 1
ATOM 1558 N N . MET A 1 193 ? -0.659 -12.162 -7.870 1.00 97.88 193 MET A N 1
ATOM 1559 C CA . MET A 1 193 ? -0.489 -12.779 -9.192 1.00 97.88 193 MET A CA 1
ATOM 1560 C C . MET A 1 193 ? -0.216 -11.768 -10.315 1.00 97.88 193 MET A C 1
ATOM 1562 O O . MET A 1 193 ? 0.206 -12.174 -11.395 1.00 97.88 193 MET A O 1
ATOM 1566 N N . TYR A 1 194 ? -0.427 -10.472 -10.071 1.00 98.12 194 TYR A N 1
ATOM 1567 C CA . TYR A 1 194 ? 0.015 -9.386 -10.943 1.00 98.12 194 TYR A CA 1
ATOM 1568 C C . TYR A 1 194 ? 1.474 -9.020 -10.661 1.00 98.12 194 TYR A C 1
ATOM 1570 O O . TYR A 1 194 ? 2.290 -8.976 -11.578 1.00 98.12 194 TYR A O 1
ATOM 1578 N N . LYS A 1 195 ? 1.829 -8.801 -9.388 1.00 96.06 195 LYS A N 1
ATOM 1579 C CA . LYS A 1 195 ? 3.190 -8.433 -8.984 1.00 96.06 195 LYS A CA 1
ATOM 1580 C C . LYS A 1 195 ? 3.574 -9.101 -7.667 1.00 96.06 195 LYS A C 1
ATOM 1582 O O . LYS A 1 195 ? 3.010 -8.813 -6.612 1.00 96.06 195 LYS A O 1
ATOM 1587 N N . GLN A 1 196 ? 4.606 -9.941 -7.706 1.00 94.19 196 GLN A N 1
ATOM 1588 C CA . GLN A 1 196 ? 5.031 -10.780 -6.583 1.00 94.19 196 GLN A CA 1
ATOM 1589 C C . GLN A 1 196 ? 5.470 -9.989 -5.343 1.00 94.19 196 GLN A C 1
ATOM 1591 O O . GLN A 1 196 ? 5.381 -10.493 -4.224 1.00 94.19 196 GLN A O 1
ATOM 1596 N N . THR A 1 197 ? 5.891 -8.729 -5.499 1.00 93.88 197 THR A N 1
ATOM 1597 C CA . THR A 1 197 ? 6.264 -7.864 -4.366 1.00 93.88 197 THR A CA 1
ATOM 1598 C C . THR A 1 197 ? 5.093 -7.594 -3.416 1.00 93.88 197 THR A C 1
ATOM 1600 O O . THR A 1 197 ? 5.310 -7.274 -2.251 1.00 93.88 197 THR A O 1
ATOM 1603 N N . PHE A 1 198 ? 3.844 -7.806 -3.848 1.00 97.12 198 PHE A N 1
ATOM 1604 C CA . PHE A 1 198 ? 2.664 -7.689 -2.986 1.00 97.12 198 PHE A CA 1
ATOM 1605 C C . PHE A 1 198 ? 2.596 -8.767 -1.898 1.00 97.12 198 PHE A C 1
ATOM 1607 O O . PHE A 1 198 ? 1.832 -8.605 -0.941 1.00 97.12 198 PHE A O 1
ATOM 1614 N N . LEU A 1 199 ? 3.445 -9.803 -1.959 1.00 96.25 199 LEU A N 1
ATOM 1615 C CA . LEU A 1 199 ? 3.687 -10.720 -0.840 1.00 96.25 199 LEU A CA 1
ATOM 1616 C C . LEU A 1 199 ? 4.168 -10.001 0.426 1.00 96.25 199 LEU A C 1
ATOM 1618 O O . LEU A 1 199 ? 3.995 -10.530 1.520 1.00 96.25 199 LEU A O 1
ATOM 1622 N N . TYR A 1 200 ? 4.693 -8.776 0.320 1.00 96.44 200 TYR A N 1
ATOM 1623 C CA . TYR A 1 200 ? 5.101 -7.988 1.486 1.00 96.44 200 TYR A CA 1
ATOM 1624 C C . TYR A 1 200 ? 3.925 -7.665 2.425 1.00 96.44 200 TYR A C 1
ATOM 1626 O O . TYR A 1 200 ? 4.121 -7.434 3.618 1.00 96.44 200 TYR A O 1
ATOM 1634 N N . PHE A 1 201 ? 2.692 -7.686 1.909 1.00 97.88 201 PHE A N 1
ATOM 1635 C CA . PHE A 1 201 ? 1.473 -7.528 2.703 1.00 97.88 201 PHE A CA 1
ATOM 1636 C C . PHE A 1 201 ? 0.924 -8.852 3.248 1.00 97.88 201 PHE A C 1
ATOM 1638 O O . PHE A 1 201 ? 0.037 -8.825 4.100 1.00 97.88 201 PHE A O 1
ATOM 1645 N N . ALA A 1 202 ? 1.428 -10.004 2.792 1.00 96.81 202 ALA A N 1
ATOM 1646 C CA . ALA A 1 202 ? 0.820 -11.302 3.072 1.00 96.81 202 ALA A CA 1
ATOM 1647 C C . ALA A 1 202 ? 0.764 -11.621 4.574 1.00 96.81 202 ALA A C 1
ATOM 1649 O O . ALA A 1 202 ? -0.303 -12.042 5.024 1.00 96.81 202 ALA A O 1
ATOM 1650 N N . PRO A 1 203 ? 1.812 -11.352 5.387 1.00 97.00 203 PRO A N 1
ATOM 1651 C CA . PRO A 1 203 ? 1.733 -11.573 6.830 1.00 97.00 203 PRO A CA 1
ATOM 1652 C C . PRO A 1 203 ? 0.642 -10.733 7.509 1.00 97.00 203 PRO A C 1
ATOM 1654 O O . PRO A 1 203 ? -0.091 -11.248 8.350 1.00 97.00 203 PRO A O 1
ATOM 1657 N N . ALA A 1 204 ? 0.482 -9.466 7.111 1.00 95.38 204 ALA A N 1
ATOM 1658 C CA . ALA A 1 204 ? -0.555 -8.581 7.643 1.00 95.38 204 ALA A CA 1
ATOM 1659 C C . ALA A 1 204 ? -1.964 -9.018 7.217 1.00 95.38 204 ALA A C 1
ATOM 1661 O O . ALA A 1 204 ? -2.869 -9.086 8.048 1.00 95.38 204 ALA A O 1
ATOM 1662 N N . MET A 1 205 ? -2.146 -9.347 5.934 1.00 95.38 205 MET A N 1
ATOM 1663 C CA . MET A 1 205 ? -3.414 -9.845 5.389 1.00 95.38 205 MET A CA 1
ATOM 1664 C C . MET A 1 205 ? -3.835 -11.140 6.083 1.00 95.38 205 MET A C 1
ATOM 1666 O O . MET A 1 205 ? -4.966 -11.249 6.552 1.00 95.38 205 MET A O 1
ATOM 1670 N N . PHE A 1 206 ? -2.909 -12.093 6.203 1.00 95.44 206 PHE A N 1
ATOM 1671 C CA . PHE A 1 206 ? -3.130 -13.348 6.911 1.00 95.44 206 PHE A CA 1
ATOM 1672 C C . PHE A 1 206 ? -3.482 -13.104 8.379 1.00 95.44 206 PHE A C 1
ATOM 1674 O O . PHE A 1 206 ? -4.520 -13.572 8.844 1.00 95.44 206 PHE A O 1
ATOM 1681 N N . GLY A 1 207 ? -2.651 -12.340 9.096 1.00 93.19 207 GLY A N 1
ATOM 1682 C CA . GLY A 1 207 ? -2.834 -12.105 10.523 1.00 93.19 207 GLY A CA 1
ATOM 1683 C C . GLY A 1 207 ? -4.162 -11.423 10.842 1.00 93.19 207 GLY A C 1
ATOM 1684 O O . GLY A 1 207 ? -4.871 -11.836 11.759 1.00 93.19 207 GLY A O 1
ATOM 1685 N N . TYR A 1 208 ? -4.549 -10.430 10.042 1.00 92.12 208 TYR A N 1
ATOM 1686 C CA . TYR A 1 208 ? -5.824 -9.742 10.210 1.00 92.12 208 TYR A CA 1
ATOM 1687 C C . TYR A 1 208 ? -7.028 -10.626 9.878 1.00 92.12 208 TYR A C 1
ATOM 1689 O O . TYR A 1 208 ? -7.970 -10.689 10.668 1.00 92.12 208 TYR A O 1
ATOM 1697 N N . LEU A 1 209 ? -7.017 -11.320 8.732 1.00 93.12 209 LEU A N 1
ATOM 1698 C CA . LEU A 1 209 ? -8.125 -12.195 8.336 1.00 93.12 209 LEU A CA 1
ATOM 1699 C C . LEU A 1 209 ? -8.314 -13.336 9.341 1.00 93.12 209 LEU A C 1
ATOM 1701 O O . LEU A 1 209 ? -9.444 -13.601 9.748 1.00 93.12 209 LEU A O 1
ATOM 1705 N N . LEU A 1 210 ? -7.222 -13.963 9.789 1.00 93.06 210 LEU A N 1
ATOM 1706 C CA . LEU A 1 210 ? -7.263 -15.006 10.811 1.00 93.06 210 LEU A CA 1
ATOM 1707 C C . LEU A 1 210 ? -7.801 -14.464 12.139 1.00 93.06 210 LEU A C 1
ATOM 1709 O O . LEU A 1 210 ? -8.716 -15.058 12.706 1.00 93.06 210 LEU A O 1
ATOM 1713 N N . GLY A 1 211 ? -7.290 -13.321 12.608 1.00 90.44 211 GLY A N 1
ATOM 1714 C CA . GLY A 1 211 ? -7.771 -12.680 13.832 1.00 90.44 211 GLY A CA 1
ATOM 1715 C C . GLY A 1 211 ? -9.270 -12.368 13.776 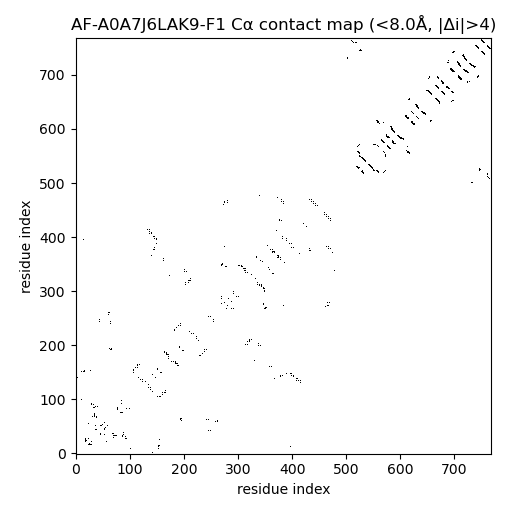1.00 90.44 211 GLY A C 1
ATOM 1716 O O . GLY A 1 211 ? -10.004 -12.668 14.716 1.00 90.44 211 GLY A O 1
ATOM 1717 N N . GLN A 1 212 ? -9.758 -11.821 12.658 1.00 87.75 212 GLN A N 1
ATOM 1718 C CA . GLN A 1 212 ? -11.184 -11.534 12.468 1.00 87.75 212 GLN A CA 1
ATOM 1719 C C . GLN A 1 212 ? -12.041 -12.802 12.428 1.00 87.75 212 GLN A C 1
ATOM 1721 O O . GLN A 1 212 ? -13.114 -12.830 13.030 1.00 87.75 212 GLN A O 1
ATOM 1726 N N . VAL A 1 213 ? -11.570 -13.862 11.765 1.00 90.31 213 VAL A N 1
ATOM 1727 C CA . VAL A 1 213 ? -12.263 -15.156 11.770 1.00 90.31 213 VAL A CA 1
ATOM 1728 C C . VAL A 1 213 ? -12.345 -15.712 13.189 1.00 90.31 213 VAL A C 1
ATOM 1730 O O . VAL A 1 213 ? -13.428 -16.119 13.600 1.00 90.31 213 VAL A O 1
ATOM 1733 N N . ILE A 1 214 ? -11.256 -15.682 13.963 1.00 89.44 214 ILE A N 1
ATOM 1734 C CA . ILE A 1 214 ? -11.247 -16.140 15.361 1.00 89.44 214 ILE A CA 1
ATOM 1735 C C . ILE A 1 214 ? -12.244 -15.335 16.205 1.00 89.44 214 ILE A C 1
ATOM 1737 O O . ILE A 1 214 ? -13.001 -15.921 16.970 1.00 89.44 214 ILE A O 1
ATOM 1741 N N . LEU A 1 215 ? -12.278 -14.008 16.044 1.00 84.88 215 LEU A N 1
ATOM 1742 C CA . LEU A 1 215 ? -13.164 -13.128 16.810 1.00 84.88 215 LEU A CA 1
ATOM 1743 C C . LEU A 1 215 ? -14.652 -13.356 16.524 1.00 84.88 215 LEU A C 1
ATOM 1745 O O . LEU A 1 215 ? -15.467 -13.249 17.435 1.00 84.88 215 LEU A O 1
ATOM 1749 N N . GLN A 1 216 ? -15.007 -13.589 15.260 1.00 84.31 216 GLN A N 1
ATOM 1750 C CA . GLN A 1 216 ? -16.402 -13.627 14.802 1.00 84.31 216 GLN A CA 1
ATOM 1751 C C . GLN A 1 216 ? -16.997 -15.041 14.755 1.00 84.31 216 GLN A C 1
ATOM 1753 O O . GLN A 1 216 ? -18.166 -15.194 14.401 1.00 84.31 216 GLN A O 1
ATOM 1758 N N . SER A 1 217 ? -16.206 -16.070 15.060 1.00 85.56 217 SER A N 1
ATOM 1759 C CA . SER A 1 217 ? -16.654 -17.462 15.017 1.00 85.56 217 SER A CA 1
ATOM 1760 C C . SER A 1 217 ? -17.169 -17.922 16.376 1.00 85.56 217 SER A C 1
ATOM 1762 O O . SER A 1 217 ? -16.512 -17.735 17.396 1.00 85.56 217 SER A O 1
ATOM 1764 N N . SER A 1 218 ? -18.309 -18.613 16.386 1.00 85.50 218 SER A N 1
ATOM 1765 C CA . SER A 1 218 ? -18.912 -19.146 17.619 1.00 85.50 218 SER A CA 1
ATOM 1766 C C . SER A 1 218 ? -18.298 -20.477 18.076 1.00 85.50 218 SER A C 1
ATOM 1768 O O . SER A 1 218 ? -18.534 -20.913 19.198 1.00 85.50 218 SER A O 1
ATOM 1770 N N . SER A 1 219 ? -17.537 -21.167 17.216 1.00 91.62 219 SER A N 1
ATOM 1771 C CA . SER A 1 219 ? -16.936 -22.471 17.532 1.00 91.62 219 SER A CA 1
ATOM 1772 C C . SER A 1 219 ? -15.652 -22.742 16.742 1.00 91.62 219 SER A C 1
ATOM 1774 O O . SER A 1 219 ? -15.436 -22.181 15.668 1.00 91.62 219 SER A O 1
ATOM 1776 N N . LYS A 1 220 ? -14.828 -23.689 17.218 1.00 91.50 220 LYS A N 1
ATOM 1777 C CA . LYS A 1 220 ? -13.619 -24.149 16.502 1.00 91.50 220 LYS A CA 1
ATOM 1778 C C . LYS A 1 220 ? -13.926 -24.714 15.107 1.00 91.50 220 LYS A C 1
ATOM 1780 O O . LYS A 1 220 ? -13.121 -24.546 14.195 1.00 91.50 220 LYS A O 1
ATOM 1785 N N . LYS A 1 221 ? -15.089 -25.354 14.925 1.00 92.88 221 LYS A N 1
ATOM 1786 C CA . LYS A 1 221 ? -15.534 -25.868 13.617 1.00 92.88 221 LYS A CA 1
ATOM 1787 C C . LYS A 1 221 ? -15.837 -24.730 12.637 1.00 92.88 221 LYS A C 1
ATOM 1789 O O . LYS A 1 221 ? -15.485 -24.840 11.467 1.00 92.88 221 LYS A O 1
ATOM 1794 N N . ASP A 1 222 ? -16.438 -23.636 13.113 1.00 90.88 222 ASP A N 1
ATOM 1795 C CA . ASP A 1 222 ? -16.701 -22.447 12.288 1.00 90.88 222 ASP A CA 1
ATOM 1796 C C . ASP A 1 222 ? -15.393 -21.746 11.880 1.00 90.88 222 ASP A C 1
ATOM 1798 O O . ASP A 1 222 ? -15.214 -21.412 10.708 1.00 90.88 222 ASP A O 1
ATOM 1802 N N . ILE A 1 223 ? -14.422 -21.646 12.801 1.00 92.06 223 ILE A N 1
ATOM 1803 C CA . ILE A 1 223 ? -13.068 -21.150 12.491 1.00 92.06 223 ILE A CA 1
ATOM 1804 C C . ILE A 1 223 ? -12.445 -21.979 11.365 1.00 92.06 223 ILE A C 1
ATOM 1806 O O . ILE A 1 223 ? -12.034 -21.417 10.351 1.00 92.06 223 ILE A O 1
ATOM 1810 N N . ALA A 1 224 ? -12.407 -23.309 11.516 1.00 94.81 224 ALA A N 1
ATOM 1811 C CA . ALA A 1 224 ? -11.835 -24.199 10.509 1.00 94.81 224 ALA A CA 1
ATOM 1812 C C . ALA A 1 224 ? -12.528 -24.020 9.151 1.00 94.81 224 ALA A C 1
ATOM 1814 O O . ALA A 1 224 ? -11.857 -23.768 8.157 1.00 94.81 224 ALA A O 1
ATOM 1815 N N . LYS A 1 225 ? -13.868 -24.032 9.116 1.00 95.06 225 LYS A N 1
ATOM 1816 C CA . LYS A 1 225 ? -14.654 -23.827 7.890 1.00 95.06 225 LYS A CA 1
ATOM 1817 C C . LYS A 1 225 ? -14.291 -22.522 7.175 1.00 95.06 225 LYS A C 1
ATOM 1819 O O . LYS A 1 225 ? -14.096 -22.524 5.961 1.00 95.06 225 LYS A O 1
ATOM 1824 N N . ARG A 1 226 ? -14.202 -21.408 7.904 1.00 92.88 226 ARG A N 1
ATOM 1825 C CA . ARG A 1 226 ? -13.914 -20.081 7.333 1.00 92.88 226 ARG A CA 1
ATOM 1826 C C . ARG A 1 226 ? -12.466 -19.936 6.878 1.00 92.88 226 ARG A C 1
ATOM 1828 O O . ARG A 1 226 ? -12.225 -19.377 5.812 1.00 92.88 226 ARG A O 1
ATOM 1835 N N . VAL A 1 227 ? -11.512 -20.465 7.644 1.00 95.06 227 VAL A N 1
ATOM 1836 C CA . VAL A 1 227 ? -10.098 -20.503 7.239 1.00 95.06 227 VAL A CA 1
ATOM 1837 C C . VAL A 1 227 ? -9.927 -21.368 5.991 1.00 95.06 227 VAL A C 1
ATOM 1839 O O . VAL A 1 227 ? -9.265 -20.942 5.048 1.00 95.06 227 VAL A O 1
ATOM 1842 N N . THR A 1 228 ? -10.579 -22.533 5.929 1.00 96.00 228 THR A N 1
ATOM 1843 C CA . THR A 1 228 ? -10.587 -23.373 4.726 1.00 96.00 228 THR A CA 1
ATOM 1844 C C . THR A 1 228 ? -11.226 -22.640 3.548 1.00 96.00 228 THR A C 1
ATOM 1846 O O . THR A 1 228 ? -10.670 -22.681 2.458 1.00 96.00 228 THR A O 1
ATOM 1849 N N . ALA A 1 229 ? -12.329 -21.909 3.742 1.00 96.31 229 ALA A N 1
ATOM 1850 C CA . ALA A 1 229 ? -12.940 -21.101 2.682 1.00 96.31 229 ALA A CA 1
ATOM 1851 C C . ALA A 1 229 ? -11.990 -20.020 2.139 1.00 96.31 229 ALA A C 1
ATOM 1853 O O . ALA A 1 229 ? -11.853 -19.882 0.925 1.00 96.31 229 ALA A O 1
ATOM 1854 N N . LEU A 1 230 ? -11.284 -19.301 3.018 1.00 96.25 230 LEU A N 1
ATOM 1855 C CA . LEU A 1 230 ? -10.245 -18.347 2.621 1.00 96.25 230 LEU A CA 1
ATOM 1856 C C . LEU A 1 230 ? -9.118 -19.031 1.835 1.00 96.25 230 LEU A C 1
ATOM 1858 O O . LEU A 1 230 ? -8.750 -18.558 0.762 1.00 96.25 230 LEU A O 1
ATOM 1862 N N . GLY A 1 231 ? -8.608 -20.160 2.335 1.00 96.62 231 GLY A N 1
ATOM 1863 C CA . GLY A 1 231 ? -7.572 -20.942 1.659 1.00 96.62 231 GLY A CA 1
ATOM 1864 C C . GLY A 1 231 ? -8.011 -21.431 0.277 1.00 96.62 231 GLY A C 1
ATOM 1865 O O . GLY A 1 231 ? -7.264 -21.286 -0.686 1.00 96.62 231 GLY A O 1
ATOM 1866 N N . MET A 1 232 ? -9.246 -21.928 0.150 1.00 97.88 232 MET A N 1
ATOM 1867 C CA . MET A 1 232 ? -9.818 -22.362 -1.128 1.00 97.88 232 MET A CA 1
ATOM 1868 C C . MET A 1 232 ? -9.916 -21.213 -2.131 1.00 97.88 232 MET A C 1
ATOM 1870 O O . MET A 1 232 ? -9.593 -21.421 -3.293 1.00 97.88 232 MET A O 1
ATOM 1874 N N . VAL A 1 233 ? -10.296 -20.001 -1.708 1.00 98.00 233 VAL A N 1
ATOM 1875 C CA . VAL A 1 233 ? -10.326 -18.829 -2.602 1.00 98.00 233 VAL A CA 1
ATOM 1876 C C . VAL A 1 233 ? -8.928 -18.473 -3.102 1.00 98.00 233 VAL A C 1
ATOM 1878 O O . VAL A 1 233 ? -8.759 -18.212 -4.292 1.00 98.00 233 VAL A O 1
ATOM 1881 N N . VAL A 1 234 ? -7.918 -18.491 -2.228 1.00 97.75 234 VAL A N 1
ATOM 1882 C CA . VAL A 1 234 ? -6.527 -18.220 -2.624 1.00 97.75 234 VAL A CA 1
ATOM 1883 C C . VAL A 1 234 ? -6.045 -19.268 -3.630 1.00 97.75 234 VAL A C 1
ATOM 1885 O O . VAL A 1 234 ? -5.571 -18.903 -4.704 1.00 97.75 234 VAL A O 1
ATOM 1888 N N . VAL A 1 235 ? -6.223 -20.560 -3.324 1.00 97.88 235 VAL A N 1
ATOM 1889 C CA . VAL A 1 235 ? -5.833 -21.669 -4.213 1.00 97.88 235 VAL A CA 1
ATOM 1890 C C . VAL A 1 235 ? -6.573 -21.588 -5.545 1.00 97.88 235 VAL A C 1
ATOM 1892 O O . VAL A 1 235 ? -5.941 -21.691 -6.590 1.00 97.88 235 VAL A O 1
ATOM 1895 N N . PHE A 1 236 ? -7.884 -21.339 -5.521 1.00 98.00 236 PHE A N 1
ATOM 1896 C CA . PHE A 1 236 ? -8.696 -21.156 -6.721 1.00 98.00 236 PHE A CA 1
ATOM 1897 C C . PHE A 1 236 ? -8.180 -20.004 -7.586 1.00 98.00 236 PHE A C 1
ATOM 1899 O O . PHE A 1 236 ? -8.025 -20.172 -8.788 1.00 98.00 236 PHE A O 1
ATOM 1906 N N . THR A 1 237 ? -7.869 -18.852 -6.987 1.00 98.31 237 THR A N 1
ATOM 1907 C CA . THR A 1 237 ? -7.385 -17.676 -7.727 1.00 98.31 237 THR A CA 1
ATOM 1908 C C . THR A 1 237 ? -6.030 -17.943 -8.377 1.00 98.31 237 THR A C 1
ATOM 1910 O O . THR A 1 237 ? -5.831 -17.623 -9.547 1.00 98.31 237 THR A O 1
ATOM 1913 N N . VAL A 1 238 ? -5.099 -18.555 -7.637 1.00 96.88 238 VAL A N 1
ATOM 1914 C CA . VAL A 1 238 ? -3.778 -18.923 -8.167 1.00 96.88 238 VAL A CA 1
ATOM 1915 C C . VAL A 1 238 ? -3.927 -19.955 -9.284 1.00 96.88 238 VAL A C 1
ATOM 1917 O O . VAL A 1 238 ? -3.353 -19.771 -10.353 1.00 96.88 238 VAL A O 1
ATOM 1920 N N . ALA A 1 239 ? -4.739 -20.996 -9.077 1.00 96.50 239 ALA A N 1
ATOM 1921 C CA . ALA A 1 239 ? -5.005 -22.012 -10.089 1.00 96.50 239 ALA A CA 1
ATOM 1922 C C . ALA A 1 239 ? -5.636 -21.403 -11.347 1.00 96.50 239 ALA A C 1
ATOM 1924 O O . ALA A 1 239 ? -5.175 -21.697 -12.441 1.00 96.50 239 ALA A O 1
ATOM 1925 N N . LEU A 1 240 ? -6.617 -20.506 -11.204 1.00 97.00 240 LEU A N 1
ATOM 1926 C CA . LEU A 1 240 ? -7.274 -19.816 -12.317 1.00 97.00 240 LEU A CA 1
ATOM 1927 C C . LEU A 1 240 ? -6.268 -19.063 -13.199 1.00 97.00 240 LEU A C 1
ATOM 1929 O O . LEU A 1 240 ? -6.324 -19.171 -14.419 1.00 97.00 240 LEU A O 1
ATOM 1933 N N . VAL A 1 241 ? -5.333 -18.328 -12.590 1.00 97.44 241 VAL A N 1
ATOM 1934 C CA . VAL A 1 241 ? -4.309 -17.567 -13.327 1.00 97.44 241 VAL A CA 1
ATOM 1935 C C . VAL A 1 241 ? -3.247 -18.489 -13.942 1.00 97.44 241 VAL A C 1
ATOM 1937 O O . VAL A 1 241 ? -2.780 -18.242 -15.055 1.00 97.44 241 VAL A O 1
ATOM 1940 N N . MET A 1 242 ? -2.864 -19.556 -13.238 1.00 95.69 242 MET A N 1
ATOM 1941 C CA . MET A 1 242 ? -1.818 -20.490 -13.672 1.00 95.69 242 MET A CA 1
ATOM 1942 C C . MET A 1 242 ? -2.297 -21.513 -14.710 1.00 95.69 242 MET A C 1
ATOM 1944 O O . MET A 1 242 ? -1.476 -22.031 -15.464 1.00 95.69 242 MET A O 1
ATOM 1948 N N . LEU A 1 243 ? -3.598 -21.817 -14.758 1.00 94.75 243 LEU A N 1
ATOM 1949 C CA . LEU A 1 243 ? -4.151 -22.916 -15.551 1.00 94.75 243 LEU A CA 1
ATOM 1950 C C . LEU A 1 243 ? -3.799 -22.830 -17.047 1.00 94.75 243 LEU A C 1
ATOM 1952 O O . LEU A 1 243 ? -3.323 -23.838 -17.566 1.00 94.75 243 LEU A O 1
ATOM 1956 N N . PRO A 1 244 ? -3.938 -21.683 -17.749 1.00 95.12 244 PRO A N 1
ATOM 1957 C CA . PRO A 1 244 ? -3.576 -21.618 -19.165 1.00 95.12 244 PRO A CA 1
ATOM 1958 C C . PRO A 1 244 ? -2.090 -21.901 -19.418 1.00 95.12 244 PRO A C 1
ATOM 1960 O O . PRO A 1 244 ? -1.760 -22.562 -20.399 1.00 95.12 244 PRO A O 1
ATOM 1963 N N . LEU A 1 245 ? -1.195 -21.470 -18.518 1.00 93.50 245 LEU A N 1
ATOM 1964 C CA . LEU A 1 245 ? 0.236 -21.772 -18.616 1.00 93.50 245 LEU A CA 1
ATOM 1965 C C . LEU A 1 245 ? 0.511 -23.262 -18.427 1.00 93.50 245 LEU A C 1
ATOM 1967 O O . LEU A 1 245 ? 1.225 -23.845 -19.233 1.00 93.50 245 LEU A O 1
ATOM 1971 N N . VAL A 1 246 ? -0.054 -23.879 -17.385 1.00 94.25 246 VAL A N 1
ATOM 1972 C CA . VAL A 1 246 ? 0.153 -25.310 -17.097 1.00 94.25 246 VAL A CA 1
ATOM 1973 C C . VAL A 1 246 ? -0.396 -26.178 -18.233 1.00 94.25 246 VAL A C 1
ATOM 1975 O O . VAL A 1 246 ? 0.265 -27.120 -18.660 1.00 94.25 246 VAL A O 1
ATOM 1978 N N . LEU A 1 247 ? -1.569 -25.835 -18.779 1.00 94.44 247 LEU A N 1
ATOM 1979 C CA . LEU A 1 247 ? -2.146 -26.543 -19.926 1.00 94.44 247 LEU A CA 1
ATOM 1980 C C . LEU A 1 247 ? -1.316 -26.366 -21.204 1.00 94.44 247 LEU A C 1
ATOM 1982 O O . LEU A 1 247 ? -1.148 -27.328 -21.948 1.00 94.44 247 LEU A O 1
ATOM 1986 N N . ALA A 1 248 ? -0.789 -25.165 -21.460 1.00 92.69 248 ALA A N 1
ATOM 1987 C CA . ALA A 1 248 ? 0.051 -24.905 -22.630 1.00 92.69 248 ALA A CA 1
ATOM 1988 C C . ALA A 1 248 ? 1.415 -25.609 -22.547 1.00 92.69 248 ALA A C 1
ATOM 1990 O O . ALA A 1 248 ? 1.964 -26.011 -23.575 1.00 92.69 248 ALA A O 1
ATOM 1991 N N . ASP A 1 249 ? 1.968 -25.733 -21.340 1.00 88.88 249 ASP A N 1
ATOM 1992 C CA . ASP A 1 249 ? 3.256 -26.380 -21.091 1.00 88.88 249 ASP A CA 1
ATOM 1993 C C . ASP A 1 249 ? 3.154 -27.913 -21.094 1.00 88.88 249 ASP A C 1
ATOM 1995 O O . ASP A 1 249 ? 4.096 -28.590 -21.503 1.00 88.88 249 ASP A O 1
ATOM 1999 N N . GLY A 1 250 ? 2.001 -28.446 -20.671 1.00 88.38 250 GLY A N 1
ATOM 2000 C CA . GLY A 1 250 ? 1.727 -29.880 -20.555 1.00 88.38 250 GLY A CA 1
ATOM 2001 C C . GLY A 1 250 ? 2.208 -30.511 -19.243 1.00 88.38 250 GLY A C 1
ATOM 2002 O O . GLY A 1 250 ? 1.929 -31.683 -18.998 1.00 88.38 250 GLY A O 1
ATOM 2003 N N . ASP A 1 251 ? 2.898 -29.753 -18.385 1.00 86.19 251 ASP A N 1
ATOM 2004 C CA . ASP A 1 251 ? 3.374 -30.191 -17.074 1.00 86.19 251 ASP A CA 1
ATOM 2005 C C . ASP A 1 251 ? 3.467 -29.026 -16.059 1.00 86.19 251 ASP A C 1
ATOM 2007 O O . ASP A 1 251 ? 3.173 -27.866 -16.353 1.00 86.19 251 ASP A O 1
ATOM 2011 N N . PHE A 1 252 ? 3.867 -29.338 -14.821 1.00 89.50 252 PHE A N 1
ATOM 2012 C CA . PHE A 1 252 ? 4.042 -28.352 -13.747 1.00 89.50 252 PHE A CA 1
ATOM 2013 C C . PHE A 1 252 ? 5.451 -27.727 -13.697 1.00 89.50 252 PHE A C 1
ATOM 2015 O O . PHE A 1 252 ? 5.736 -26.948 -12.783 1.00 89.50 252 PHE A O 1
ATOM 2022 N N . THR A 1 253 ? 6.345 -28.013 -14.654 1.00 88.44 253 THR A N 1
ATOM 2023 C CA . THR A 1 253 ? 7.723 -27.478 -14.649 1.00 88.44 253 THR A CA 1
ATOM 2024 C C . THR A 1 253 ? 7.756 -25.961 -14.827 1.00 88.44 253 THR A C 1
ATOM 2026 O O . THR A 1 253 ? 8.657 -25.295 -14.307 1.00 88.44 253 THR A O 1
ATOM 2029 N N . VAL A 1 254 ? 6.735 -25.385 -15.475 1.00 89.31 254 VAL A N 1
ATOM 2030 C CA . VAL A 1 254 ? 6.533 -23.932 -15.576 1.00 89.31 254 VAL A CA 1
ATOM 2031 C C . VAL A 1 254 ? 6.539 -23.230 -14.215 1.00 89.31 254 VAL A C 1
ATOM 2033 O O . VAL A 1 254 ? 7.042 -22.113 -14.113 1.00 89.31 254 VAL A O 1
ATOM 2036 N N . VAL A 1 255 ? 6.064 -23.885 -13.147 1.00 89.75 255 VAL A N 1
ATOM 2037 C CA . VAL A 1 255 ? 6.056 -23.310 -11.792 1.00 89.75 255 VAL A CA 1
ATOM 2038 C C . VAL A 1 255 ? 7.483 -23.076 -11.296 1.00 89.75 255 VAL A C 1
ATOM 2040 O O . VAL A 1 255 ? 7.778 -22.001 -10.779 1.00 89.75 255 VAL A O 1
ATOM 2043 N N . GLY A 1 256 ? 8.386 -24.042 -11.494 1.00 89.94 256 GLY A N 1
ATOM 2044 C CA . GLY A 1 256 ? 9.795 -23.903 -11.114 1.00 89.94 256 GLY A CA 1
ATOM 2045 C C . GLY A 1 256 ? 10.472 -22.749 -11.855 1.00 89.94 256 GLY A C 1
ATOM 2046 O O . GLY A 1 256 ? 11.101 -21.896 -11.232 1.00 89.94 256 GLY A O 1
ATOM 2047 N N . ARG A 1 257 ? 10.243 -22.655 -13.171 1.00 89.31 257 ARG A N 1
ATOM 2048 C CA . ARG A 1 257 ? 10.785 -21.576 -14.016 1.00 89.31 257 ARG A CA 1
ATOM 2049 C C . ARG A 1 257 ? 10.269 -20.195 -13.611 1.00 89.31 257 ARG A C 1
ATOM 2051 O O . ARG A 1 257 ? 11.044 -19.244 -13.549 1.00 89.31 257 ARG A O 1
ATOM 2058 N N . LEU A 1 258 ? 8.981 -20.081 -13.286 1.00 90.88 258 LEU A N 1
ATOM 2059 C CA . LEU A 1 258 ? 8.390 -18.844 -12.766 1.00 90.88 258 LEU A CA 1
ATOM 2060 C C . LEU A 1 258 ? 9.034 -18.417 -11.445 1.00 90.88 258 LEU A C 1
ATOM 2062 O O . LEU A 1 258 ? 9.352 -17.243 -11.274 1.00 90.88 258 LEU A O 1
ATOM 2066 N N . MET A 1 259 ? 9.269 -19.359 -10.529 1.00 88.69 259 MET A N 1
ATOM 2067 C CA . MET A 1 259 ? 9.913 -19.060 -9.248 1.00 88.69 259 MET A CA 1
ATOM 2068 C C . MET A 1 259 ? 11.350 -18.557 -9.430 1.00 88.69 259 MET A C 1
ATOM 2070 O O . MET A 1 259 ? 11.740 -17.597 -8.766 1.00 88.69 259 MET A O 1
ATOM 2074 N N . GLU A 1 260 ? 12.114 -19.146 -10.353 1.00 86.81 260 GLU A N 1
ATOM 2075 C CA . GLU A 1 260 ? 13.475 -18.695 -10.678 1.00 86.81 260 GLU A CA 1
ATOM 2076 C C . GLU A 1 260 ? 13.506 -17.290 -11.297 1.00 86.81 260 GLU A C 1
ATOM 2078 O O . GLU A 1 260 ? 14.392 -16.499 -10.967 1.00 86.81 260 GLU A O 1
ATOM 2083 N N . ARG A 1 261 ? 12.530 -16.960 -12.155 1.00 87.38 261 ARG A N 1
ATOM 2084 C CA . ARG A 1 261 ? 12.379 -15.621 -12.755 1.00 87.38 261 ARG A CA 1
ATOM 2085 C C . ARG A 1 261 ? 11.958 -14.574 -11.724 1.00 87.38 261 ARG A C 1
ATOM 2087 O O . ARG A 1 261 ? 12.556 -13.506 -11.644 1.00 87.38 261 ARG A O 1
ATOM 2094 N N . MET A 1 262 ? 10.956 -14.888 -10.904 1.00 87.62 262 MET A N 1
ATOM 2095 C CA . MET A 1 262 ? 10.375 -13.945 -9.943 1.00 87.62 262 MET A CA 1
ATOM 2096 C C . MET A 1 262 ? 11.270 -13.664 -8.730 1.00 87.62 262 MET A C 1
ATOM 2098 O O . MET A 1 262 ? 11.162 -12.578 -8.151 1.00 87.62 262 MET A O 1
ATOM 2102 N N . PHE A 1 263 ? 12.118 -14.621 -8.329 1.00 85.38 263 PHE A N 1
ATOM 2103 C CA . PHE A 1 263 ? 13.005 -14.522 -7.162 1.00 85.38 263 PHE A CA 1
ATOM 2104 C C . PHE A 1 263 ? 14.475 -14.804 -7.532 1.00 85.38 263 PHE A C 1
ATOM 2106 O O . PHE A 1 263 ? 15.031 -15.846 -7.168 1.00 85.38 263 PHE A O 1
ATOM 2113 N N . PRO A 1 264 ? 15.150 -13.881 -8.238 1.00 75.12 264 PRO A N 1
ATOM 2114 C CA . PRO A 1 264 ? 16.500 -14.103 -8.744 1.00 75.12 264 PRO A CA 1
ATOM 2115 C C . PRO A 1 264 ? 17.569 -13.887 -7.655 1.00 75.12 264 PRO A C 1
ATOM 2117 O O . PRO A 1 264 ? 18.277 -12.882 -7.634 1.00 75.12 264 PRO A O 1
ATOM 2120 N N . PHE A 1 265 ? 17.763 -14.874 -6.773 1.00 70.38 265 PHE A N 1
ATOM 2121 C CA . PHE A 1 265 ? 18.711 -14.805 -5.640 1.00 70.38 265 PHE A CA 1
ATOM 2122 C C . PHE A 1 265 ? 20.185 -14.545 -6.021 1.00 70.38 265 PHE A C 1
ATOM 2124 O O . PHE A 1 265 ? 20.998 -14.218 -5.157 1.00 70.38 265 PHE A O 1
ATOM 2131 N N . LYS A 1 266 ? 20.546 -14.672 -7.304 1.00 64.50 266 LYS A N 1
ATOM 2132 C CA . LYS A 1 266 ? 21.920 -14.527 -7.812 1.00 64.50 266 LYS A CA 1
ATOM 2133 C C . LYS A 1 266 ? 22.376 -13.070 -8.007 1.00 64.50 266 LYS A C 1
ATOM 2135 O O . LYS A 1 266 ? 23.542 -12.854 -8.314 1.00 64.50 266 LYS A O 1
ATOM 2140 N N . ARG A 1 267 ? 21.503 -12.068 -7.824 1.00 63.81 267 ARG A N 1
ATOM 2141 C CA . ARG A 1 267 ? 21.795 -10.652 -8.151 1.00 63.81 267 ARG A CA 1
ATOM 2142 C C . ARG A 1 267 ? 22.479 -9.834 -7.029 1.00 63.81 267 ARG A C 1
ATOM 2144 O O . ARG A 1 267 ? 22.739 -8.645 -7.198 1.00 63.81 267 ARG A O 1
ATOM 2151 N N . GLY A 1 268 ? 22.853 -10.466 -5.911 1.00 67.81 268 GLY A N 1
ATOM 2152 C CA . GLY A 1 268 ? 23.539 -9.814 -4.779 1.00 67.81 268 GLY A CA 1
ATOM 2153 C C . GLY A 1 268 ? 22.601 -9.065 -3.812 1.00 67.81 268 GLY A C 1
ATOM 2154 O O . GLY A 1 268 ? 21.402 -8.983 -4.046 1.00 67.81 268 GLY A O 1
ATOM 2155 N N . LEU A 1 269 ? 23.152 -8.540 -2.703 1.00 70.00 269 LEU A N 1
ATOM 2156 C CA . LEU A 1 269 ? 22.403 -7.959 -1.561 1.00 70.00 269 LEU A CA 1
ATOM 2157 C C . LEU A 1 269 ? 21.642 -6.652 -1.880 1.00 70.00 269 LEU A C 1
ATOM 2159 O O . LEU A 1 269 ? 20.753 -6.241 -1.145 1.00 70.00 269 LEU A O 1
ATOM 2163 N N . TYR A 1 270 ? 22.045 -5.928 -2.917 1.00 67.88 270 TYR A N 1
ATOM 2164 C CA . TYR A 1 270 ? 21.275 -4.839 -3.519 1.00 67.88 270 TYR A CA 1
ATOM 2165 C C . TYR A 1 270 ? 21.940 -4.461 -4.848 1.00 67.88 270 TYR A C 1
ATOM 2167 O O . TYR A 1 270 ? 23.171 -4.377 -4.941 1.00 67.88 270 TYR A O 1
ATOM 2175 N N . GLU A 1 271 ? 21.127 -4.263 -5.885 1.00 57.75 271 GLU A N 1
ATOM 2176 C CA . GLU A 1 271 ? 21.598 -3.862 -7.218 1.00 57.75 271 GLU A CA 1
ATOM 2177 C C . GLU A 1 271 ? 21.976 -2.374 -7.234 1.00 57.75 271 GLU A C 1
ATOM 2179 O O . GLU A 1 271 ? 23.086 -2.013 -7.637 1.00 57.75 271 GLU A O 1
ATOM 2184 N N . ASP A 1 272 ? 21.080 -1.544 -6.693 1.00 61.91 272 ASP A N 1
ATOM 2185 C CA . ASP A 1 272 ? 21.105 -0.082 -6.742 1.00 61.91 272 ASP A CA 1
ATOM 2186 C C . ASP A 1 272 ? 21.108 0.563 -5.342 1.00 61.91 272 ASP A C 1
ATOM 2188 O O . ASP A 1 272 ? 20.960 -0.106 -4.313 1.00 61.91 272 ASP A O 1
ATOM 2192 N N . HIS A 1 273 ? 21.313 1.882 -5.288 1.00 70.62 273 HIS A N 1
ATOM 2193 C CA . HIS A 1 273 ? 21.337 2.656 -4.046 1.00 70.62 273 HIS A CA 1
ATOM 2194 C C . HIS A 1 273 ? 19.920 2.832 -3.476 1.00 70.62 273 HIS A C 1
ATOM 2196 O O . HIS A 1 273 ? 19.298 3.875 -3.628 1.00 70.62 273 HIS A O 1
ATOM 2202 N N . VAL A 1 274 ? 19.425 1.809 -2.783 1.00 85.12 274 VAL A N 1
ATOM 2203 C CA . VAL A 1 274 ? 18.113 1.814 -2.120 1.00 85.12 274 VAL A CA 1
ATOM 2204 C C . VAL A 1 274 ? 18.228 2.404 -0.711 1.00 85.12 274 VAL A C 1
ATOM 2206 O O . VAL A 1 274 ? 19.221 2.210 -0.015 1.00 85.12 274 VAL A O 1
ATOM 2209 N N . SER A 1 275 ? 17.189 3.089 -0.237 1.00 90.62 275 SER A N 1
ATOM 2210 C CA . SER A 1 275 ? 17.107 3.628 1.130 1.00 90.62 275 SER A CA 1
ATOM 2211 C C . SER A 1 275 ? 16.789 2.553 2.193 1.00 90.62 275 SER A C 1
ATOM 2213 O O . SER A 1 275 ? 15.819 2.680 2.940 1.00 90.62 275 SER A O 1
ATOM 2215 N N . ASN A 1 276 ? 17.579 1.477 2.262 1.00 91.69 276 ASN A N 1
ATOM 2216 C CA . ASN A 1 276 ? 17.388 0.373 3.213 1.00 91.69 276 ASN A CA 1
ATOM 2217 C C . ASN A 1 276 ? 18.510 0.289 4.269 1.00 91.69 276 ASN A C 1
ATOM 2219 O O . ASN A 1 276 ? 19.516 1.001 4.208 1.00 91.69 276 ASN A O 1
ATOM 2223 N N . VAL A 1 277 ? 18.343 -0.595 5.260 1.00 92.81 277 VAL A N 1
ATOM 2224 C CA . VAL A 1 277 ? 19.300 -0.731 6.375 1.00 92.81 277 VAL A CA 1
ATOM 2225 C C . VAL A 1 277 ? 20.648 -1.269 5.898 1.00 92.81 277 VAL A C 1
ATOM 2227 O O . VAL A 1 277 ? 21.697 -0.872 6.406 1.00 92.81 277 VAL A O 1
ATOM 2230 N N . TRP A 1 278 ? 20.651 -2.128 4.882 1.00 90.69 278 TRP A N 1
ATOM 2231 C CA . TRP A 1 278 ? 21.881 -2.693 4.334 1.00 90.69 278 TRP A CA 1
ATOM 2232 C C . TRP A 1 278 ? 22.742 -1.631 3.651 1.00 90.69 278 TRP A C 1
ATOM 2234 O O . TRP A 1 278 ? 23.960 -1.647 3.826 1.00 90.69 278 TRP A O 1
ATOM 2244 N N . VAL A 1 279 ? 22.139 -0.677 2.939 1.00 87.38 279 VAL A N 1
ATOM 2245 C CA . VAL A 1 279 ? 22.846 0.459 2.330 1.00 87.38 279 VAL A CA 1
ATOM 2246 C C . VAL A 1 279 ? 23.400 1.398 3.397 1.00 87.38 279 VAL A C 1
ATOM 2248 O O . VAL A 1 279 ? 24.552 1.807 3.277 1.00 87.38 279 VAL A O 1
ATOM 2251 N N . LEU A 1 280 ? 22.652 1.657 4.475 1.00 88.38 280 LEU A N 1
ATOM 2252 C CA . LEU A 1 280 ? 23.132 2.449 5.615 1.00 88.38 280 LEU A CA 1
ATOM 2253 C C . LEU A 1 280 ? 24.375 1.824 6.280 1.00 88.38 280 LEU A C 1
ATOM 2255 O O . LEU A 1 280 ? 25.312 2.532 6.643 1.00 88.38 280 LEU A O 1
ATOM 2259 N N . LEU A 1 281 ? 24.406 0.495 6.429 1.00 89.25 281 LEU A N 1
ATOM 2260 C CA . LEU A 1 281 ? 25.491 -0.221 7.115 1.00 89.25 281 LEU A CA 1
ATOM 2261 C C . LEU A 1 281 ? 26.687 -0.560 6.213 1.00 89.25 281 LEU A C 1
ATOM 2263 O O . LEU A 1 281 ? 27.801 -0.775 6.699 1.00 89.25 281 LEU A O 1
ATOM 2267 N N . SER A 1 282 ? 26.482 -0.628 4.898 1.00 85.00 282 SER A N 1
ATOM 2268 C CA . SER A 1 282 ? 27.498 -1.094 3.949 1.00 85.00 282 SER A CA 1
ATOM 2269 C C . SER A 1 282 ? 28.787 -0.266 3.884 1.00 85.00 282 SER A C 1
ATOM 2271 O O . SER A 1 282 ? 29.835 -0.882 3.684 1.00 85.00 282 SER A O 1
ATOM 2273 N N . PRO A 1 283 ? 28.795 1.067 4.083 1.00 83.12 283 PRO A N 1
ATOM 2274 C CA . PRO A 1 283 ? 30.038 1.840 4.134 1.00 83.12 283 PRO A CA 1
ATOM 2275 C C . PRO A 1 283 ? 30.972 1.409 5.270 1.00 83.12 283 PRO A C 1
ATOM 2277 O O . PRO A 1 283 ? 32.190 1.440 5.109 1.00 83.12 283 PRO A O 1
ATOM 2280 N N . VAL A 1 284 ? 30.404 0.963 6.395 1.00 85.31 284 VAL A N 1
ATOM 2281 C CA . VAL A 1 284 ? 31.154 0.551 7.590 1.00 85.31 284 VAL A CA 1
ATOM 2282 C C . VAL A 1 284 ? 31.497 -0.936 7.526 1.00 85.31 284 VAL A C 1
ATOM 2284 O O . VAL A 1 284 ? 32.650 -1.323 7.697 1.00 85.31 284 VAL A O 1
ATOM 2287 N N . LEU A 1 285 ? 30.501 -1.774 7.229 1.00 85.31 285 LEU A N 1
ATOM 2288 C CA . LEU A 1 285 ? 30.615 -3.232 7.303 1.00 85.31 285 LEU A CA 1
ATOM 2289 C C . LEU A 1 285 ? 31.004 -3.897 5.974 1.00 85.31 285 LEU A C 1
ATOM 2291 O O . LEU A 1 285 ? 31.226 -5.100 5.939 1.00 85.31 285 LEU A O 1
ATOM 2295 N N . LYS A 1 286 ? 31.068 -3.153 4.861 1.00 84.62 286 LYS A N 1
ATOM 2296 C CA . LYS A 1 286 ? 31.409 -3.662 3.515 1.00 84.62 286 LYS A CA 1
ATOM 2297 C C . LYS A 1 286 ? 30.563 -4.873 3.068 1.00 84.62 286 LYS A C 1
ATOM 2299 O O . LYS A 1 286 ? 31.023 -5.688 2.266 1.00 84.62 286 LYS A O 1
ATOM 2304 N N . LEU A 1 287 ? 29.306 -4.955 3.521 1.00 80.81 287 LEU A N 1
ATOM 2305 C CA . LEU A 1 287 ? 28.407 -6.109 3.333 1.00 80.81 287 LEU A CA 1
ATOM 2306 C C . LEU A 1 287 ? 28.221 -6.508 1.862 1.00 80.81 287 LEU A C 1
ATOM 2308 O O . LEU A 1 287 ? 28.267 -7.693 1.529 1.00 80.81 287 LEU A O 1
ATOM 2312 N N . ARG A 1 288 ? 28.067 -5.529 0.959 1.00 78.50 288 ARG A N 1
ATOM 2313 C CA . ARG A 1 288 ? 27.973 -5.786 -0.490 1.00 78.50 288 ARG A CA 1
ATOM 2314 C C . ARG A 1 288 ? 29.231 -6.453 -1.048 1.00 78.50 288 ARG A C 1
ATOM 2316 O O . ARG A 1 288 ? 29.139 -7.382 -1.840 1.00 78.50 288 ARG A O 1
ATOM 2323 N N . ARG A 1 289 ? 30.417 -6.010 -0.619 1.00 81.81 289 ARG A N 1
ATOM 2324 C CA . ARG A 1 289 ? 31.687 -6.576 -1.093 1.00 81.81 289 ARG A CA 1
ATOM 2325 C C . ARG A 1 289 ? 31.828 -8.032 -0.660 1.00 81.81 289 ARG A C 1
ATOM 2327 O O . ARG A 1 289 ? 32.242 -8.859 -1.460 1.00 81.81 289 ARG A O 1
ATOM 2334 N N . TRP A 1 290 ? 31.486 -8.344 0.588 1.00 81.62 290 TRP A N 1
ATOM 2335 C CA . TRP A 1 290 ? 31.603 -9.706 1.115 1.00 81.62 290 TRP A CA 1
ATOM 2336 C C . TRP A 1 290 ? 30.547 -10.657 0.554 1.00 81.62 290 TRP A C 1
ATOM 2338 O O . TRP A 1 290 ? 30.866 -11.806 0.267 1.00 81.62 290 TRP A O 1
ATOM 2348 N N . SER A 1 291 ? 29.321 -10.177 0.333 1.00 81.44 291 SER A N 1
ATOM 2349 C CA . SER A 1 291 ? 28.266 -10.974 -0.310 1.00 81.44 291 SER A CA 1
ATOM 2350 C C . SER A 1 291 ? 28.576 -11.320 -1.761 1.00 81.44 291 SER A C 1
ATOM 2352 O O . SER A 1 291 ? 28.314 -12.444 -2.166 1.00 81.44 291 SER A O 1
ATOM 2354 N N . LEU A 1 292 ? 29.182 -10.408 -2.523 1.00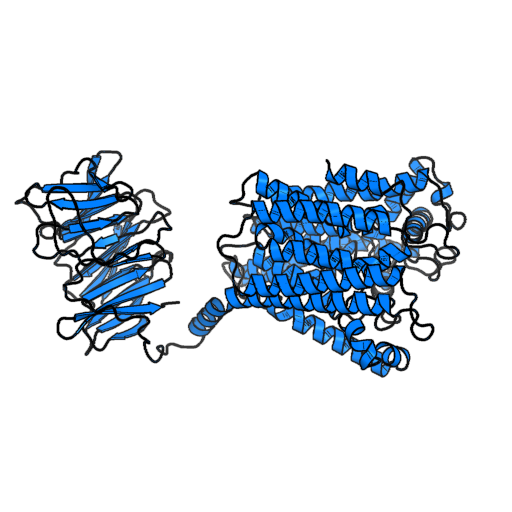 81.06 292 LEU A N 1
ATOM 2355 C CA . LEU A 1 292 ? 29.612 -10.703 -3.894 1.00 81.06 292 LEU A CA 1
ATOM 2356 C C . LEU A 1 292 ? 30.876 -11.574 -3.949 1.00 81.06 292 LEU A C 1
ATOM 2358 O O . LEU A 1 292 ? 31.055 -12.325 -4.900 1.00 81.06 292 LEU A O 1
ATOM 2362 N N . ALA A 1 293 ? 31.751 -11.487 -2.944 1.00 82.50 293 ALA A N 1
ATOM 2363 C CA . ALA A 1 293 ? 33.004 -12.239 -2.917 1.00 82.50 293 ALA A CA 1
ATOM 2364 C C . ALA A 1 293 ? 32.861 -13.690 -2.419 1.00 82.50 293 ALA A C 1
ATOM 2366 O O . ALA A 1 293 ? 33.776 -14.484 -2.623 1.00 82.50 293 ALA A O 1
ATOM 2367 N N . SER A 1 294 ? 31.774 -14.042 -1.722 1.00 84.56 294 SER A N 1
ATOM 2368 C CA . SER A 1 294 ? 31.628 -15.347 -1.063 1.00 84.56 294 SER A CA 1
ATOM 2369 C C . SER A 1 294 ? 30.178 -15.836 -1.050 1.00 84.56 294 SER A C 1
ATOM 2371 O O . SER A 1 294 ? 29.335 -15.304 -0.324 1.00 84.56 294 SER A O 1
ATOM 2373 N N . GLU A 1 295 ? 29.893 -16.915 -1.788 1.00 84.25 295 GLU A N 1
ATOM 2374 C CA . GLU A 1 295 ? 28.575 -17.568 -1.770 1.00 84.25 295 GLU A CA 1
ATOM 2375 C C . GLU A 1 295 ? 28.148 -18.069 -0.374 1.00 84.25 295 GLU A C 1
ATOM 2377 O O . GLU A 1 295 ? 26.977 -17.904 -0.012 1.00 84.25 295 GLU A O 1
ATOM 2382 N N . PRO A 1 296 ? 29.030 -18.666 0.462 1.00 87.81 296 PRO A N 1
ATOM 2383 C CA . PRO A 1 296 ? 28.684 -18.979 1.849 1.00 87.81 296 PRO A CA 1
ATOM 2384 C C . PRO A 1 296 ? 28.220 -17.752 2.641 1.00 87.81 296 PRO A C 1
ATOM 2386 O O . PRO A 1 296 ? 27.212 -17.829 3.345 1.00 87.81 296 PRO A O 1
ATOM 2389 N N . PHE A 1 297 ? 28.904 -16.613 2.492 1.00 86.12 297 PHE A N 1
ATOM 2390 C CA . PHE A 1 297 ? 28.525 -15.375 3.172 1.00 86.12 297 PHE A CA 1
ATOM 2391 C C . PHE A 1 297 ? 27.193 -14.825 2.646 1.00 86.12 297 PHE A C 1
ATOM 2393 O O . PHE A 1 297 ? 26.339 -14.437 3.443 1.00 86.12 297 PHE A O 1
ATOM 2400 N N . ALA A 1 298 ? 26.967 -14.857 1.328 1.00 85.50 298 ALA A N 1
ATOM 2401 C CA . ALA A 1 298 ? 25.688 -14.477 0.730 1.00 85.50 298 ALA A CA 1
ATOM 2402 C C . ALA A 1 298 ? 24.525 -15.302 1.307 1.00 85.50 298 ALA A C 1
ATOM 2404 O O . ALA A 1 298 ? 23.517 -14.737 1.727 1.00 85.50 298 ALA A O 1
ATOM 2405 N N . ARG A 1 299 ? 24.688 -16.627 1.438 1.00 87.38 299 ARG A N 1
ATOM 2406 C CA . ARG A 1 299 ? 23.673 -17.506 2.050 1.00 87.38 299 ARG A CA 1
ATOM 2407 C C . ARG A 1 299 ? 23.397 -17.176 3.517 1.00 87.38 299 ARG A C 1
ATOM 2409 O O . ARG A 1 299 ? 22.247 -17.255 3.947 1.00 87.38 299 ARG A O 1
ATOM 2416 N N . ILE A 1 300 ? 24.421 -16.811 4.291 1.00 89.75 300 ILE A N 1
ATOM 2417 C CA . ILE A 1 300 ? 24.241 -16.352 5.678 1.00 89.75 300 ILE A CA 1
ATOM 2418 C C . ILE A 1 300 ? 23.454 -15.044 5.693 1.00 89.75 300 ILE A C 1
ATOM 2420 O O . ILE A 1 300 ? 22.476 -14.927 6.427 1.00 89.75 300 ILE A O 1
ATOM 2424 N N . MET A 1 301 ? 23.828 -14.085 4.851 1.00 88.50 301 MET A N 1
ATOM 2425 C CA . MET A 1 301 ? 23.140 -12.803 4.778 1.00 88.50 301 MET A CA 1
ATOM 2426 C C . MET A 1 301 ? 21.679 -12.942 4.344 1.00 88.50 301 MET A C 1
ATOM 2428 O O . MET A 1 301 ? 20.835 -12.301 4.952 1.00 88.50 301 MET A O 1
ATOM 2432 N N . VAL A 1 302 ? 21.338 -13.825 3.398 1.00 89.38 302 VAL A N 1
ATOM 2433 C CA . VAL A 1 302 ? 19.931 -14.119 3.054 1.00 89.38 302 VAL A CA 1
ATOM 2434 C C . VAL A 1 302 ? 19.142 -14.564 4.292 1.00 89.38 302 VAL A C 1
ATOM 2436 O O . VAL A 1 302 ? 18.023 -14.095 4.517 1.00 89.38 302 VAL A O 1
ATOM 2439 N N . LYS A 1 303 ? 19.726 -15.423 5.141 1.00 92.12 303 LYS A N 1
ATOM 2440 C CA . LYS A 1 303 ? 19.100 -15.854 6.404 1.00 92.12 303 LYS A CA 1
ATOM 2441 C C . LYS A 1 303 ? 18.968 -14.702 7.400 1.00 92.12 303 LYS A C 1
ATOM 2443 O O . LYS A 1 303 ? 17.916 -14.573 8.018 1.00 92.12 303 LYS A O 1
ATOM 2448 N N . VAL A 1 304 ? 19.995 -13.859 7.534 1.00 93.06 304 VAL A N 1
ATOM 2449 C CA . VAL A 1 304 ? 19.969 -12.672 8.408 1.00 93.06 304 VAL A CA 1
ATOM 2450 C C . VAL A 1 304 ? 18.896 -11.687 7.947 1.00 93.06 304 VAL A C 1
ATOM 2452 O O . VAL A 1 304 ? 18.070 -11.282 8.757 1.00 93.06 304 VAL A O 1
ATOM 2455 N N . CYS A 1 305 ? 18.840 -11.367 6.652 1.00 92.94 305 CYS A N 1
ATOM 2456 C CA . CYS A 1 305 ? 17.802 -10.529 6.057 1.00 92.94 305 CYS A CA 1
ATOM 2457 C C . CYS A 1 305 ? 16.407 -11.086 6.354 1.00 92.94 305 CYS A C 1
ATOM 2459 O O . CYS A 1 305 ? 15.557 -10.376 6.883 1.00 92.94 305 CYS A O 1
ATOM 2461 N N . THR A 1 306 ? 16.206 -12.384 6.108 1.00 92.56 306 THR A N 1
ATOM 2462 C CA . THR A 1 306 ? 14.935 -13.067 6.385 1.00 92.56 306 THR A CA 1
ATOM 2463 C C . THR A 1 306 ? 14.555 -12.968 7.863 1.00 92.56 306 THR A C 1
ATOM 2465 O O . THR A 1 306 ? 13.427 -12.600 8.187 1.00 92.56 306 THR A O 1
ATOM 2468 N N . ALA A 1 307 ? 15.493 -13.243 8.773 1.00 95.75 307 ALA A N 1
ATOM 2469 C CA . ALA A 1 307 ? 15.258 -13.154 10.209 1.00 95.75 307 ALA A CA 1
ATOM 2470 C C . ALA A 1 307 ? 14.919 -11.720 10.643 1.00 95.75 307 ALA A C 1
ATOM 2472 O O . ALA A 1 307 ? 13.935 -11.522 11.349 1.00 95.75 307 ALA A O 1
ATOM 2473 N N . CYS A 1 308 ? 15.672 -10.714 10.186 1.00 95.56 308 CYS A N 1
ATOM 2474 C CA . CYS A 1 308 ? 15.407 -9.307 10.484 1.00 95.56 308 CYS A CA 1
ATOM 2475 C C . CYS A 1 308 ? 14.031 -8.862 9.972 1.00 95.56 308 CYS A C 1
ATOM 2477 O O . CYS A 1 308 ? 13.283 -8.231 10.719 1.00 95.56 308 CYS A O 1
ATOM 2479 N N . THR A 1 309 ? 13.661 -9.226 8.739 1.00 95.56 309 THR A N 1
ATOM 2480 C CA . THR A 1 309 ? 12.335 -8.927 8.181 1.00 95.56 309 THR A CA 1
ATOM 2481 C C . THR A 1 309 ? 11.226 -9.558 9.022 1.00 95.56 309 THR A C 1
ATOM 2483 O O . THR A 1 309 ? 10.302 -8.851 9.424 1.00 95.56 309 THR A O 1
ATOM 2486 N N . LEU A 1 310 ? 11.334 -10.854 9.339 1.00 93.88 310 LEU A N 1
ATOM 2487 C CA . LEU A 1 310 ? 10.316 -11.572 10.111 1.00 93.88 310 LEU A CA 1
ATOM 2488 C C . LEU A 1 310 ? 10.196 -11.042 11.543 1.00 93.88 310 LEU A C 1
ATOM 2490 O O . LEU A 1 310 ? 9.090 -10.763 11.995 1.00 93.88 310 LEU A O 1
ATOM 2494 N N . LEU A 1 311 ? 11.314 -10.844 12.245 1.00 93.50 311 LEU A N 1
ATOM 2495 C CA . LEU A 1 311 ? 11.321 -10.299 13.607 1.00 93.50 311 LEU A CA 1
ATOM 2496 C C . LEU A 1 311 ? 10.757 -8.875 13.661 1.00 93.50 311 LEU A C 1
ATOM 2498 O O . LEU A 1 311 ? 10.103 -8.511 14.635 1.00 93.50 311 LEU A O 1
ATOM 2502 N N . SER A 1 312 ? 10.976 -8.083 12.610 1.00 93.44 312 SER A N 1
ATOM 2503 C CA . SER A 1 312 ? 10.455 -6.722 12.500 1.00 93.44 312 SER A CA 1
ATOM 2504 C C . SER A 1 312 ? 8.938 -6.688 12.269 1.00 93.44 312 SER A C 1
ATOM 2506 O O . SER A 1 312 ? 8.256 -5.866 12.882 1.00 93.44 312 SER A O 1
ATOM 2508 N N . CYS A 1 313 ? 8.382 -7.576 11.434 1.00 92.88 313 CYS A N 1
ATOM 2509 C CA . CYS A 1 313 ? 6.944 -7.580 11.145 1.00 92.88 313 CYS A CA 1
ATOM 2510 C C . CYS A 1 313 ? 6.105 -8.353 12.179 1.00 92.88 313 CYS A C 1
ATOM 2512 O O . CYS A 1 313 ? 4.939 -8.015 12.410 1.00 92.88 313 CYS A O 1
ATOM 2514 N N . LEU A 1 314 ? 6.684 -9.379 12.816 1.00 91.50 314 LEU A N 1
ATOM 2515 C CA . LEU A 1 314 ? 5.980 -10.326 13.686 1.00 91.50 314 LEU A CA 1
ATOM 2516 C C . LEU A 1 314 ? 5.163 -9.665 14.812 1.00 91.50 314 LEU A C 1
ATOM 2518 O O . LEU A 1 314 ? 4.009 -10.064 14.978 1.00 91.50 314 LEU A O 1
ATOM 2522 N N . PRO A 1 315 ? 5.655 -8.642 15.545 1.00 90.19 315 PRO A N 1
ATOM 2523 C CA . PRO A 1 315 ? 4.881 -8.027 16.622 1.00 90.19 315 PRO A CA 1
ATOM 2524 C C . PRO A 1 315 ? 3.532 -7.469 16.155 1.00 90.19 315 PRO A C 1
ATOM 2526 O O . PRO A 1 315 ? 2.521 -7.648 16.830 1.00 90.19 315 PRO A O 1
ATOM 2529 N N . SER A 1 316 ? 3.492 -6.833 14.980 1.00 90.06 316 SER A N 1
ATOM 2530 C CA . SER A 1 316 ? 2.256 -6.250 14.450 1.00 90.06 316 SER A CA 1
ATOM 2531 C C . SER A 1 316 ? 1.307 -7.305 13.873 1.00 90.06 316 SER A C 1
ATOM 2533 O O . SER A 1 316 ? 0.090 -7.149 13.962 1.00 90.06 316 SER A O 1
ATOM 2535 N N . VAL A 1 317 ? 1.845 -8.393 13.315 1.00 92.06 317 VAL A N 1
ATOM 2536 C CA . VAL A 1 317 ? 1.043 -9.530 12.837 1.00 92.06 317 VAL A CA 1
ATOM 2537 C C . VAL A 1 317 ? 0.385 -10.251 14.014 1.00 92.06 317 VAL A C 1
ATOM 2539 O O . VAL A 1 317 ? -0.820 -10.502 13.985 1.00 92.06 317 VAL A O 1
ATOM 2542 N N . LEU A 1 318 ? 1.152 -10.531 15.073 1.00 89.69 318 LEU A N 1
ATOM 2543 C CA . LEU A 1 318 ? 0.631 -11.133 16.301 1.00 89.69 318 LEU A CA 1
ATOM 2544 C C . LEU A 1 318 ? -0.409 -10.234 16.966 1.00 89.69 318 LEU A C 1
ATOM 2546 O O . LEU A 1 318 ? -1.431 -10.739 17.420 1.00 89.69 318 LEU A O 1
ATOM 2550 N N . ASP A 1 319 ? -0.197 -8.916 16.972 1.00 85.31 319 ASP A N 1
ATOM 2551 C CA . ASP A 1 319 ? -1.199 -7.961 17.447 1.00 85.31 319 ASP A CA 1
ATOM 2552 C C . ASP A 1 319 ? -2.538 -8.113 16.706 1.00 85.31 319 ASP A C 1
ATOM 2554 O O . ASP A 1 319 ? -3.582 -8.242 17.343 1.00 85.31 319 ASP A O 1
ATOM 2558 N N . CYS A 1 320 ? -2.518 -8.205 15.372 1.00 86.75 320 CYS A N 1
ATOM 2559 C CA . CYS A 1 320 ? -3.738 -8.388 14.579 1.00 86.75 320 CYS A CA 1
ATOM 2560 C C . CYS A 1 320 ? -4.439 -9.734 14.827 1.00 86.75 320 CYS A C 1
ATOM 2562 O O . CYS A 1 320 ? -5.670 -9.779 14.822 1.00 86.75 320 CYS A O 1
ATOM 2564 N N . ILE A 1 321 ? -3.680 -10.814 15.057 1.00 89.38 321 ILE A N 1
ATOM 2565 C CA . ILE A 1 321 ? -4.233 -12.153 15.334 1.00 89.38 321 ILE A CA 1
ATOM 2566 C C . ILE A 1 321 ? -4.826 -12.216 16.741 1.00 89.38 321 ILE A C 1
ATOM 2568 O O . ILE A 1 321 ? -5.938 -12.706 16.932 1.00 89.38 321 ILE A O 1
ATOM 2572 N N . LEU A 1 322 ? -4.067 -11.752 17.735 1.00 84.12 322 LEU A N 1
ATOM 2573 C CA . LEU A 1 322 ? -4.409 -11.896 19.146 1.00 84.12 322 LEU A CA 1
ATOM 2574 C C . LEU A 1 322 ? -5.430 -10.850 19.584 1.00 84.12 322 LEU A C 1
ATOM 2576 O O . LEU A 1 322 ? -6.293 -11.148 20.407 1.00 84.12 322 LEU A O 1
ATOM 2580 N N . ARG A 1 323 ? -5.375 -9.633 19.036 1.00 72.94 323 ARG A N 1
ATOM 2581 C CA . ARG A 1 323 ? -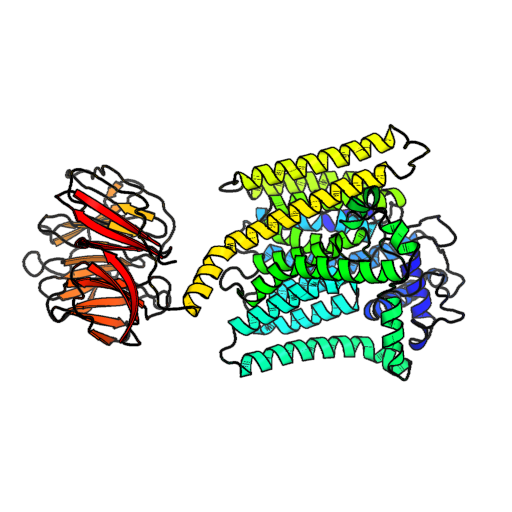6.279 -8.518 19.362 1.00 72.94 323 ARG A CA 1
ATOM 2582 C C . ARG A 1 323 ? -6.990 -8.002 18.114 1.00 72.94 323 ARG A C 1
ATOM 2584 O O . ARG A 1 323 ? -6.836 -6.833 17.741 1.00 72.94 323 ARG A O 1
ATOM 2591 N N . PRO A 1 324 ? -7.825 -8.849 17.493 1.00 68.69 324 PRO A N 1
ATOM 2592 C CA . PRO A 1 324 ? -8.626 -8.425 16.363 1.00 68.69 324 PRO A CA 1
ATOM 2593 C C . PRO A 1 324 ? -9.512 -7.245 16.799 1.00 68.69 324 PRO A C 1
ATOM 2595 O O . PRO A 1 324 ? -10.178 -7.328 17.839 1.00 68.69 324 PRO A O 1
ATOM 2598 N N . PRO A 1 325 ? -9.493 -6.117 16.069 1.00 60.38 325 PRO A N 1
ATOM 2599 C CA . PRO A 1 325 ? -10.152 -4.892 16.505 1.00 60.38 325 PRO A CA 1
ATOM 2600 C C . PRO A 1 325 ? -11.672 -5.086 16.592 1.00 60.38 325 PRO A C 1
ATOM 2602 O O . PRO A 1 325 ? -12.325 -5.344 15.579 1.00 60.38 325 PRO A O 1
ATOM 2605 N N . ARG A 1 326 ? -12.230 -4.934 17.805 1.00 55.81 326 ARG A N 1
ATOM 2606 C CA . ARG A 1 326 ? -13.678 -5.024 18.078 1.00 55.81 326 ARG A CA 1
ATOM 2607 C C . ARG A 1 326 ? -14.439 -3.750 17.683 1.00 55.81 326 ARG A C 1
ATOM 2609 O O . ARG A 1 326 ? -15.588 -3.856 17.268 1.00 55.81 326 ARG A O 1
ATOM 2616 N N . VAL A 1 327 ? -13.799 -2.573 17.762 1.00 47.69 327 VAL A N 1
ATOM 2617 C CA . VAL A 1 327 ? -14.472 -1.263 17.592 1.00 47.69 327 VAL A CA 1
ATOM 2618 C C . VAL A 1 327 ? -13.820 -0.348 16.535 1.00 47.69 327 VAL A C 1
ATOM 2620 O O . VAL A 1 327 ? -14.554 0.317 15.815 1.00 47.69 327 VAL A O 1
ATOM 2623 N N . ASP A 1 328 ? -12.499 -0.402 16.299 1.00 54.84 328 ASP A N 1
ATOM 2624 C CA . ASP A 1 328 ? -11.826 0.390 15.242 1.00 54.84 328 ASP A CA 1
ATOM 2625 C C . ASP A 1 328 ? -11.055 -0.492 14.244 1.00 54.84 328 ASP A C 1
ATOM 2627 O O . ASP A 1 328 ? -9.836 -0.674 14.292 1.00 54.84 328 ASP A O 1
ATOM 2631 N N . LYS A 1 329 ? -11.818 -1.066 13.306 1.00 63.75 329 LYS A N 1
ATOM 2632 C CA . LYS A 1 329 ? -11.427 -2.139 12.368 1.00 63.75 329 LYS A CA 1
ATOM 2633 C C . LYS A 1 329 ? -10.242 -1.826 11.446 1.00 63.75 329 LYS A C 1
ATOM 2635 O O . LYS A 1 329 ? -9.632 -2.753 10.917 1.00 63.75 329 LYS A O 1
ATOM 2640 N N . ARG A 1 330 ? -9.937 -0.546 11.224 1.00 82.12 330 ARG A N 1
ATOM 2641 C CA . ARG A 1 330 ? -9.122 -0.070 10.096 1.00 82.12 330 ARG A CA 1
ATOM 2642 C C . ARG A 1 330 ? -7.693 0.303 10.465 1.00 82.12 330 ARG A C 1
ATOM 2644 O O . ARG A 1 330 ? -6.767 -0.089 9.767 1.00 82.12 330 ARG A O 1
ATOM 2651 N N . GLN A 1 331 ? -7.506 1.062 11.541 1.00 86.25 331 GLN A N 1
ATOM 2652 C CA . GLN A 1 331 ? -6.209 1.670 11.848 1.00 86.25 331 GLN A CA 1
ATOM 2653 C C . GLN A 1 331 ? -5.144 0.618 12.161 1.00 86.25 331 GLN A C 1
ATOM 2655 O O . GLN A 1 331 ? -4.069 0.659 11.574 1.00 86.25 331 GLN A O 1
ATOM 2660 N N . ARG A 1 332 ? -5.462 -0.364 13.020 1.00 85.88 332 ARG A N 1
ATOM 2661 C CA . ARG A 1 332 ? -4.544 -1.468 13.357 1.00 85.88 332 ARG A CA 1
ATOM 2662 C C . ARG A 1 332 ? -4.177 -2.295 12.122 1.00 85.88 332 ARG A C 1
ATOM 2664 O O . ARG A 1 332 ? -3.012 -2.619 11.927 1.00 85.88 332 ARG A O 1
ATOM 2671 N N . PHE A 1 333 ? -5.149 -2.558 11.248 1.00 91.06 333 PHE A N 1
ATOM 2672 C CA . PHE A 1 333 ? -4.915 -3.283 10.000 1.00 91.06 333 PHE A CA 1
ATOM 2673 C C . PHE A 1 333 ? -3.984 -2.529 9.048 1.00 91.06 333 PHE A C 1
ATOM 2675 O O . PHE A 1 333 ? -2.991 -3.087 8.591 1.00 91.06 333 PHE A O 1
ATOM 2682 N N . LEU A 1 334 ? -4.264 -1.250 8.787 1.00 93.75 334 LEU A N 1
ATOM 2683 C CA . LEU A 1 334 ? -3.413 -0.412 7.940 1.00 93.75 334 LEU A CA 1
ATOM 2684 C C . LEU A 1 334 ? -2.024 -0.225 8.544 1.00 93.75 334 LEU A C 1
ATOM 2686 O O . LEU A 1 334 ? -1.033 -0.250 7.822 1.00 93.75 334 LEU A O 1
ATOM 2690 N N . ALA A 1 335 ? -1.935 -0.096 9.867 1.00 92.88 335 ALA A N 1
ATOM 2691 C CA . ALA A 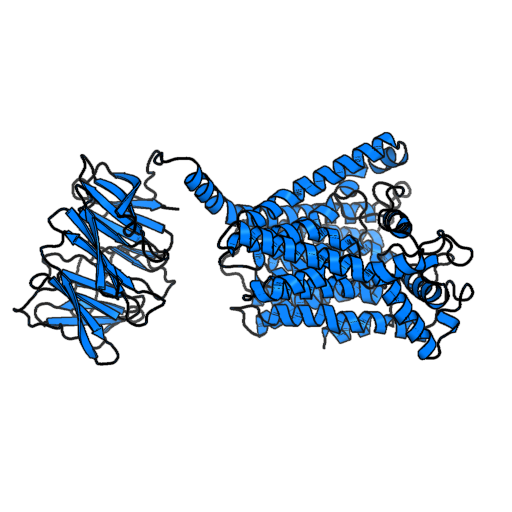1 335 ? -0.659 -0.025 10.554 1.00 92.88 335 ALA A CA 1
ATOM 2692 C C . ALA A 1 335 ? 0.125 -1.340 10.418 1.00 92.88 335 ALA A C 1
ATOM 2694 O O . ALA A 1 335 ? 1.327 -1.299 10.186 1.00 92.88 335 ALA A O 1
ATOM 2695 N N . CYS A 1 336 ? -0.542 -2.495 10.460 1.00 94.12 336 CYS A N 1
ATOM 2696 C CA . CYS A 1 336 ? 0.082 -3.791 10.201 1.00 94.12 336 CYS A CA 1
ATOM 2697 C C . CYS A 1 336 ? 0.548 -3.943 8.748 1.00 94.12 336 CYS A C 1
ATOM 2699 O O . CYS A 1 336 ? 1.673 -4.386 8.514 1.00 94.12 336 CYS A O 1
ATOM 2701 N N . LEU A 1 337 ? -0.265 -3.510 7.777 1.00 96.69 337 LEU A N 1
ATOM 2702 C CA . LEU A 1 337 ? 0.122 -3.457 6.364 1.00 96.69 337 LEU A CA 1
ATOM 2703 C C . LEU A 1 337 ? 1.355 -2.569 6.161 1.00 96.69 337 LEU A C 1
ATOM 2705 O O . LEU A 1 337 ? 2.293 -2.982 5.478 1.00 96.69 337 LEU A O 1
ATOM 2709 N N . PHE A 1 338 ? 1.379 -1.385 6.781 1.00 97.38 338 PHE A N 1
ATOM 2710 C CA . PHE A 1 338 ? 2.530 -0.483 6.768 1.00 97.38 338 PHE A CA 1
ATOM 2711 C C . PHE A 1 338 ? 3.763 -1.146 7.381 1.00 97.38 338 PHE A C 1
ATOM 2713 O O . PHE A 1 338 ? 4.816 -1.159 6.754 1.00 97.38 338 PHE A O 1
ATOM 2720 N N . GLN A 1 339 ? 3.634 -1.727 8.578 1.00 96.06 339 GLN A N 1
ATOM 2721 C CA . GLN A 1 339 ? 4.765 -2.339 9.269 1.00 96.06 339 GLN A CA 1
ATOM 2722 C C . GLN A 1 339 ? 5.348 -3.492 8.466 1.00 96.06 339 GLN A C 1
ATOM 2724 O O . GLN A 1 339 ? 6.546 -3.497 8.222 1.00 96.06 339 GLN A O 1
ATOM 2729 N N . CYS A 1 340 ? 4.515 -4.418 7.983 1.00 97.19 340 CYS A N 1
ATOM 2730 C CA . CYS A 1 340 ? 4.995 -5.539 7.181 1.00 97.19 340 CYS A CA 1
ATOM 2731 C C . CYS A 1 340 ? 5.690 -5.047 5.908 1.00 97.19 340 CYS A C 1
ATOM 2733 O O . CYS A 1 340 ? 6.850 -5.381 5.679 1.00 97.19 340 CYS A O 1
ATOM 2735 N N . SER A 1 341 ? 5.030 -4.198 5.117 1.00 97.75 341 SER A N 1
ATOM 2736 C CA . SER A 1 341 ? 5.606 -3.714 3.857 1.00 97.75 341 SER A CA 1
ATOM 2737 C C . SER A 1 341 ? 6.886 -2.895 4.044 1.00 97.75 341 SER A C 1
ATOM 2739 O O . SER A 1 341 ? 7.825 -3.064 3.265 1.00 97.75 341 SER A O 1
ATOM 2741 N N . LEU A 1 342 ? 6.983 -2.083 5.102 1.00 97.62 342 LEU A N 1
ATOM 2742 C CA . LEU A 1 342 ? 8.205 -1.350 5.423 1.00 97.62 342 LEU A CA 1
ATOM 2743 C C . LEU A 1 342 ? 9.314 -2.272 5.958 1.00 97.62 342 LEU A C 1
ATOM 2745 O O . LEU A 1 342 ? 10.473 -2.075 5.606 1.00 97.62 342 LEU A O 1
ATOM 2749 N N . SER A 1 343 ? 8.992 -3.311 6.739 1.00 96.94 343 SER A N 1
ATOM 2750 C CA . SER A 1 343 ? 9.967 -4.326 7.173 1.00 96.94 343 SER A CA 1
ATOM 2751 C C . SER A 1 343 ? 10.581 -5.071 5.988 1.00 96.94 343 SER A C 1
ATOM 2753 O O . SER A 1 343 ? 11.795 -5.286 5.956 1.00 96.94 343 SER A O 1
ATOM 2755 N N . PHE A 1 344 ? 9.769 -5.448 4.994 1.00 95.88 344 PHE A N 1
ATOM 2756 C CA . PHE A 1 344 ? 10.285 -6.040 3.759 1.00 95.88 344 PHE A CA 1
ATOM 2757 C C . PHE A 1 344 ? 11.155 -5.042 2.988 1.00 95.88 344 PHE A C 1
ATOM 2759 O O . PHE A 1 344 ? 12.244 -5.407 2.557 1.00 95.88 344 PHE A O 1
ATOM 2766 N N . PHE A 1 345 ? 10.745 -3.776 2.877 1.00 95.81 345 PHE A N 1
ATOM 2767 C CA . PHE A 1 345 ? 11.548 -2.746 2.212 1.00 95.81 345 PHE A CA 1
ATOM 2768 C C . PHE A 1 345 ? 12.909 -2.500 2.898 1.00 95.81 345 PHE A C 1
ATOM 2770 O O . PHE A 1 345 ? 13.931 -2.365 2.226 1.00 95.81 345 PHE A O 1
ATOM 2777 N N . LEU A 1 346 ? 12.942 -2.462 4.233 1.00 95.38 346 LEU A N 1
ATOM 2778 C CA . LEU A 1 346 ? 14.137 -2.116 5.008 1.00 95.38 346 LEU A CA 1
ATOM 2779 C C . LEU A 1 346 ? 15.142 -3.261 5.161 1.00 95.38 346 LEU A C 1
ATOM 2781 O O . LEU A 1 346 ? 16.347 -2.997 5.184 1.00 95.38 346 LEU A O 1
ATOM 2785 N N . PHE A 1 347 ? 14.659 -4.498 5.307 1.00 95.00 347 PHE A N 1
ATOM 2786 C CA . PHE A 1 347 ? 15.482 -5.632 5.743 1.00 95.00 347 PHE A CA 1
ATOM 2787 C C . PHE A 1 347 ? 15.577 -6.778 4.730 1.00 95.00 347 PHE A C 1
ATOM 2789 O O . PHE A 1 347 ? 16.392 -7.676 4.929 1.00 95.00 347 PHE A O 1
ATOM 2796 N N . SER A 1 348 ? 14.810 -6.770 3.635 1.00 91.56 348 SER A N 1
ATOM 2797 C CA . SER A 1 348 ? 14.879 -7.856 2.648 1.00 91.56 348 SER A CA 1
ATOM 2798 C C . SER A 1 348 ? 16.207 -7.859 1.875 1.00 91.56 348 SER A C 1
ATOM 2800 O O . SER A 1 348 ? 16.891 -6.840 1.776 1.00 91.56 348 SER A O 1
ATOM 2802 N N . TRP A 1 349 ? 16.568 -9.031 1.341 1.00 85.56 349 TRP A N 1
ATOM 2803 C CA . TRP A 1 349 ? 17.814 -9.267 0.603 1.00 85.56 349 TRP A CA 1
ATOM 2804 C C . TRP A 1 349 ? 17.874 -8.528 -0.733 1.00 85.56 349 TRP A C 1
ATOM 2806 O O . TRP A 1 349 ? 18.952 -8.171 -1.171 1.00 85.56 349 TRP A O 1
ATOM 2816 N N . GLN A 1 350 ? 16.744 -8.321 -1.403 1.00 83.00 350 GLN A N 1
ATOM 2817 C CA . GLN A 1 350 ? 16.705 -7.615 -2.679 1.00 83.00 350 GLN A CA 1
ATOM 2818 C C . GLN A 1 350 ? 15.427 -6.790 -2.733 1.00 83.00 350 GLN A C 1
ATOM 2820 O O . GLN A 1 350 ? 14.319 -7.317 -2.606 1.00 83.00 350 GLN A O 1
ATOM 2825 N N . VAL A 1 351 ? 15.600 -5.477 -2.857 1.00 85.31 351 VAL A N 1
ATOM 2826 C CA . VAL A 1 351 ? 14.522 -4.489 -2.868 1.00 85.31 351 VAL A CA 1
ATOM 2827 C C . VAL A 1 351 ? 14.879 -3.429 -3.896 1.00 85.31 351 VAL A C 1
ATOM 2829 O O . VAL A 1 351 ? 16.033 -3.022 -3.984 1.00 85.31 351 VAL A O 1
ATOM 2832 N N . HIS A 1 352 ? 13.886 -2.968 -4.649 1.00 87.06 352 HIS A N 1
ATOM 2833 C CA . HIS A 1 352 ? 14.038 -1.842 -5.566 1.00 87.06 352 HIS A CA 1
ATOM 2834 C C . HIS A 1 352 ? 13.568 -0.542 -4.910 1.00 87.06 352 HIS A C 1
ATOM 2836 O O . HIS A 1 352 ? 12.645 -0.551 -4.098 1.00 87.06 352 HIS A O 1
ATOM 2842 N N . GLU A 1 353 ? 14.142 0.588 -5.320 1.00 90.00 353 GLU A N 1
ATOM 2843 C CA . GLU A 1 353 ? 13.805 1.935 -4.825 1.00 90.00 353 GLU A CA 1
ATOM 2844 C C . GLU A 1 353 ? 12.288 2.205 -4.912 1.00 90.00 353 GLU A C 1
ATOM 2846 O O . GLU A 1 353 ? 11.650 2.623 -3.947 1.00 90.00 353 GLU A O 1
ATOM 2851 N N . LYS A 1 354 ? 11.676 1.817 -6.038 1.00 92.88 354 LYS A N 1
ATOM 2852 C CA . LYS A 1 354 ? 10.233 1.907 -6.316 1.00 92.88 354 LYS A CA 1
ATOM 2853 C C . LYS A 1 354 ? 9.337 1.036 -5.418 1.00 92.88 354 LYS A C 1
ATOM 2855 O O . LYS A 1 354 ? 8.132 1.265 -5.356 1.00 92.88 354 LYS A O 1
ATOM 2860 N N . ALA A 1 355 ? 9.884 0.083 -4.657 1.00 94.62 355 ALA A N 1
ATOM 2861 C CA . ALA A 1 355 ? 9.100 -0.705 -3.702 1.00 94.62 355 ALA A CA 1
ATOM 2862 C C . ALA A 1 355 ? 8.602 0.122 -2.500 1.00 94.62 355 ALA A C 1
ATOM 2864 O O . ALA A 1 355 ? 7.713 -0.333 -1.782 1.00 94.62 355 ALA A O 1
ATOM 2865 N N . ILE A 1 356 ? 9.095 1.354 -2.307 1.00 96.88 356 ILE A N 1
ATOM 2866 C CA . ILE A 1 356 ? 8.591 2.270 -1.272 1.00 96.88 356 ILE A CA 1
ATOM 2867 C C . ILE A 1 356 ? 7.101 2.621 -1.445 1.00 96.88 356 ILE A C 1
ATOM 2869 O O . ILE A 1 356 ? 6.435 2.990 -0.478 1.00 96.88 356 ILE A O 1
ATOM 2873 N N . LEU A 1 357 ? 6.538 2.444 -2.648 1.00 97.69 357 LEU A N 1
ATOM 2874 C CA . LEU A 1 357 ? 5.103 2.624 -2.899 1.00 97.69 357 LEU A CA 1
ATOM 2875 C C . LEU A 1 357 ? 4.226 1.680 -2.064 1.00 97.69 357 LEU A C 1
ATOM 2877 O O . LEU A 1 357 ? 3.083 2.016 -1.753 1.00 97.69 357 LEU A O 1
ATOM 2881 N N . LEU A 1 358 ? 4.758 0.512 -1.689 1.00 97.75 358 LEU A N 1
ATOM 2882 C CA . LEU A 1 358 ? 4.027 -0.488 -0.920 1.00 97.75 358 LEU A CA 1
ATOM 2883 C C . LEU A 1 358 ? 3.703 0.034 0.491 1.00 97.75 358 LEU A C 1
ATOM 2885 O O . LEU A 1 358 ? 2.518 0.124 0.797 1.00 97.75 358 LEU A O 1
ATOM 2889 N N . PRO A 1 359 ? 4.671 0.453 1.332 1.00 97.94 359 PRO A N 1
ATOM 2890 C CA . PRO A 1 359 ? 4.356 1.095 2.611 1.00 97.94 359 PRO A CA 1
ATOM 2891 C C . PRO A 1 359 ? 3.720 2.485 2.462 1.00 97.94 359 PRO A C 1
ATOM 2893 O O . PRO A 1 359 ? 2.998 2.922 3.359 1.00 97.94 359 PRO A O 1
ATOM 2896 N N . LEU A 1 360 ? 3.906 3.171 1.330 1.00 98.38 360 LEU A N 1
ATOM 2897 C CA . LEU A 1 360 ? 3.273 4.468 1.078 1.00 98.38 360 LEU A CA 1
ATOM 2898 C C . LEU A 1 360 ? 1.744 4.392 1.027 1.00 98.38 360 LEU A C 1
ATOM 2900 O O . LEU A 1 360 ? 1.080 5.263 1.585 1.00 98.38 360 LEU A O 1
ATOM 2904 N N . LEU A 1 361 ? 1.170 3.352 0.413 1.00 98.12 361 LEU A N 1
ATOM 2905 C CA . LEU A 1 361 ? -0.286 3.188 0.341 1.00 98.12 361 LEU A CA 1
ATOM 2906 C C . LEU A 1 361 ? -0.958 3.162 1.729 1.00 98.12 361 LEU A C 1
ATOM 2908 O O . LEU A 1 361 ? -1.771 4.050 1.994 1.00 98.12 361 LEU A O 1
ATOM 2912 N N . PRO A 1 362 ? -0.643 2.227 2.647 1.00 97.44 362 PRO A N 1
ATOM 2913 C CA . PRO A 1 362 ? -1.252 2.213 3.971 1.00 97.44 362 PRO A CA 1
ATOM 2914 C C . PRO A 1 362 ? -0.908 3.463 4.792 1.00 97.44 362 PRO A C 1
ATOM 2916 O O . PRO A 1 362 ? -1.759 3.907 5.562 1.00 97.44 362 PRO A O 1
ATOM 2919 N N . ALA A 1 363 ? 0.271 4.077 4.605 1.00 97.38 363 ALA A N 1
ATOM 2920 C CA . ALA A 1 363 ? 0.586 5.362 5.233 1.00 97.38 363 ALA A CA 1
ATOM 2921 C C . ALA A 1 363 ? -0.394 6.456 4.790 1.00 97.38 363 ALA A C 1
ATOM 2923 O O . ALA A 1 363 ? -0.984 7.126 5.631 1.00 97.38 363 ALA A O 1
ATOM 2924 N N . MET A 1 364 ? -0.650 6.599 3.488 1.00 97.69 364 MET A N 1
ATOM 2925 C CA . MET A 1 364 ? -1.583 7.612 2.989 1.00 97.69 364 MET A CA 1
ATOM 2926 C C . MET A 1 364 ? -3.038 7.319 3.364 1.00 97.69 364 MET A C 1
ATOM 2928 O O . MET A 1 364 ? -3.798 8.251 3.616 1.00 97.69 364 MET A O 1
ATOM 2932 N N . LEU A 1 365 ? -3.434 6.050 3.491 1.00 96.31 365 LEU A N 1
ATOM 2933 C CA . LEU A 1 365 ? -4.765 5.683 3.993 1.00 96.31 365 LEU A CA 1
ATOM 2934 C C . LEU A 1 365 ? -4.967 6.038 5.477 1.00 96.31 365 LEU A C 1
ATOM 2936 O O . LEU A 1 365 ? -6.107 6.252 5.901 1.00 96.31 365 LEU A O 1
ATOM 2940 N N . LEU A 1 366 ? -3.884 6.152 6.252 1.00 94.06 366 LEU A N 1
ATOM 2941 C CA . LEU A 1 366 ? -3.897 6.601 7.647 1.00 94.06 366 LEU A CA 1
ATOM 2942 C C . LEU A 1 366 ? -3.931 8.130 7.799 1.00 94.06 366 LEU A C 1
ATOM 2944 O O . LEU A 1 366 ? -4.012 8.603 8.930 1.00 94.06 366 LEU A O 1
ATOM 2948 N N . VAL A 1 367 ? -3.930 8.924 6.718 1.00 94.62 367 VAL A N 1
ATOM 2949 C CA . VAL A 1 367 ? -3.869 10.400 6.807 1.00 94.62 367 VAL A CA 1
ATOM 2950 C C . VAL A 1 367 ? -5.019 11.006 7.615 1.00 94.62 367 VAL A C 1
ATOM 2952 O O . VAL A 1 367 ? -4.827 11.994 8.314 1.00 94.62 367 VAL A O 1
ATOM 2955 N N . ALA A 1 368 ? -6.197 10.386 7.579 1.00 90.88 368 ALA A N 1
ATOM 2956 C CA . ALA A 1 368 ? -7.354 10.802 8.366 1.00 90.88 368 ALA A CA 1
ATOM 2957 C C . ALA A 1 368 ? -7.155 10.621 9.880 1.00 90.88 368 ALA A C 1
ATOM 2959 O O . ALA A 1 368 ? -7.673 11.406 10.670 1.00 90.88 368 ALA A O 1
ATOM 2960 N N . ASP A 1 369 ? -6.421 9.580 10.272 1.00 87.00 369 ASP A N 1
ATOM 2961 C CA . ASP A 1 369 ? -6.249 9.162 11.664 1.00 87.00 369 ASP A CA 1
ATOM 2962 C C . ASP A 1 369 ? -4.954 9.714 12.269 1.00 87.00 369 ASP A C 1
ATOM 2964 O O . ASP A 1 369 ? -4.896 10.100 13.435 1.00 87.00 369 ASP A O 1
ATOM 2968 N N . ARG A 1 370 ? -3.889 9.723 11.466 1.00 88.94 370 ARG A N 1
ATOM 2969 C CA . ARG A 1 370 ? -2.520 10.086 11.834 1.00 88.94 370 ARG A CA 1
ATOM 2970 C C . ARG A 1 370 ? -1.941 10.994 10.740 1.00 88.94 370 ARG A C 1
ATOM 2972 O O . ARG A 1 370 ? -1.028 10.584 10.016 1.00 88.94 370 ARG A O 1
ATOM 2979 N N . PRO A 1 371 ? -2.455 12.231 10.594 1.00 91.25 371 PRO A N 1
ATOM 2980 C CA . PRO A 1 371 ? -2.109 13.096 9.470 1.00 91.25 371 PRO A CA 1
ATOM 2981 C C . PRO A 1 371 ? -0.626 13.452 9.444 1.00 91.25 371 PRO A C 1
ATOM 2983 O O . PRO A 1 371 ? 0.002 13.322 8.401 1.00 91.25 371 PRO A O 1
ATOM 2986 N N . LEU A 1 372 ? -0.051 13.811 10.597 1.00 90.62 372 LEU A N 1
ATOM 2987 C CA . LEU A 1 372 ? 1.361 14.180 10.728 1.00 90.62 372 LEU A CA 1
ATOM 2988 C C . LEU A 1 372 ? 2.297 13.055 10.275 1.00 90.62 372 LEU A C 1
ATOM 2990 O O . LEU A 1 372 ? 3.174 13.275 9.452 1.00 90.62 372 LEU A O 1
ATOM 2994 N N . PHE A 1 373 ? 2.061 11.835 10.758 1.00 92.56 373 PHE A N 1
ATOM 2995 C CA . PHE A 1 373 ? 2.806 10.648 10.340 1.00 92.56 373 PHE A CA 1
ATOM 2996 C C . PHE A 1 373 ? 2.714 10.419 8.826 1.00 92.56 373 PHE A C 1
ATOM 2998 O O . PHE A 1 373 ? 3.732 10.223 8.167 1.00 92.56 373 PHE A O 1
ATOM 3005 N N . SER A 1 374 ? 1.500 10.486 8.282 1.00 95.31 374 SER A N 1
ATOM 3006 C CA . SER A 1 374 ? 1.218 10.131 6.889 1.00 95.31 374 SER A CA 1
ATOM 3007 C C . SER A 1 374 ? 1.850 11.117 5.907 1.00 95.31 374 SER A C 1
ATOM 3009 O O . SER A 1 374 ? 2.527 10.703 4.970 1.00 95.31 374 SER A O 1
ATOM 3011 N N . VAL A 1 375 ? 1.701 12.425 6.150 1.00 94.12 375 VAL A N 1
ATOM 3012 C CA . VAL A 1 375 ? 2.293 13.451 5.276 1.00 94.12 375 VAL A CA 1
ATOM 3013 C C . VAL A 1 375 ? 3.816 13.480 5.387 1.00 94.12 375 VAL A C 1
ATOM 3015 O O . VAL A 1 375 ? 4.495 13.613 4.372 1.00 94.12 375 VAL A O 1
ATOM 3018 N N . SER A 1 376 ? 4.368 13.282 6.591 1.00 94.06 376 SER A N 1
ATOM 3019 C CA . SER A 1 376 ? 5.813 13.157 6.793 1.00 94.06 376 SER A CA 1
ATOM 3020 C C . SER A 1 376 ? 6.383 11.950 6.046 1.00 94.06 376 SER A C 1
ATOM 3022 O O . SER A 1 376 ? 7.410 12.081 5.381 1.00 94.06 376 SER A O 1
ATOM 3024 N N . PHE A 1 377 ? 5.703 10.798 6.090 1.00 97.19 377 PHE A N 1
ATOM 3025 C CA . PHE A 1 377 ? 6.108 9.619 5.325 1.00 97.19 377 PHE A CA 1
ATOM 3026 C C . PHE A 1 377 ? 5.999 9.852 3.811 1.00 97.19 377 PHE A C 1
ATOM 3028 O O . PHE A 1 377 ? 6.918 9.490 3.087 1.00 97.19 377 PHE A O 1
ATOM 3035 N N . GLY A 1 378 ? 4.938 10.511 3.329 1.00 97.12 378 GLY A N 1
ATOM 3036 C CA . GLY A 1 378 ? 4.777 10.837 1.905 1.00 97.12 378 GLY A CA 1
ATOM 3037 C C . GLY A 1 378 ? 5.842 11.800 1.358 1.00 97.12 378 GLY A C 1
ATOM 3038 O O . GLY A 1 378 ? 6.288 11.664 0.215 1.00 97.12 378 GLY A O 1
ATOM 3039 N N . MET A 1 379 ? 6.301 12.760 2.168 1.00 96.31 379 MET A N 1
ATOM 3040 C CA . MET A 1 379 ? 7.450 13.607 1.818 1.00 96.31 379 MET A CA 1
ATOM 3041 C C . MET A 1 379 ? 8.751 12.795 1.796 1.00 96.31 379 MET A C 1
ATOM 3043 O O . MET A 1 379 ? 9.524 12.890 0.844 1.00 96.31 379 MET A O 1
ATOM 3047 N N . LEU A 1 380 ? 8.970 11.950 2.808 1.00 97.12 380 LEU A N 1
ATOM 3048 C CA . LEU A 1 380 ? 10.166 11.114 2.914 1.00 97.12 380 LEU A CA 1
ATOM 3049 C C . LEU A 1 380 ? 10.263 10.081 1.780 1.00 97.12 380 LEU A C 1
ATOM 3051 O O . LEU A 1 380 ? 11.337 9.886 1.217 1.00 97.12 380 LEU A O 1
ATOM 3055 N N . SER A 1 381 ? 9.145 9.463 1.389 1.00 97.25 381 SER A N 1
ATOM 3056 C CA . SER A 1 381 ? 9.105 8.546 0.248 1.00 97.25 381 SER A CA 1
ATOM 3057 C C . SER A 1 381 ? 9.452 9.262 -1.056 1.00 97.25 381 SER A C 1
ATOM 3059 O O . SER A 1 381 ? 10.164 8.707 -1.886 1.00 97.25 381 SER A O 1
ATOM 3061 N N . THR A 1 382 ? 9.001 10.510 -1.224 1.00 96.38 382 THR A N 1
ATOM 3062 C CA . THR A 1 382 ? 9.342 11.326 -2.399 1.00 96.38 382 THR A CA 1
ATOM 3063 C C . THR A 1 382 ? 10.841 11.617 -2.446 1.00 96.38 382 THR A C 1
ATOM 3065 O O . THR A 1 382 ? 11.464 11.431 -3.486 1.00 96.38 382 THR A O 1
ATOM 3068 N N . LEU A 1 383 ? 11.437 11.987 -1.307 1.00 96.25 383 LEU A N 1
ATOM 3069 C CA . LEU A 1 383 ? 12.880 12.204 -1.196 1.00 96.25 383 LEU A CA 1
ATOM 3070 C C . LEU A 1 383 ? 13.681 10.933 -1.536 1.00 96.25 383 LEU A C 1
ATOM 3072 O O . LEU A 1 383 ? 14.666 11.011 -2.265 1.00 96.25 383 LEU A O 1
ATOM 3076 N N . SER A 1 384 ? 13.233 9.759 -1.077 1.00 95.88 384 SER A N 1
ATOM 3077 C CA . SER A 1 384 ? 13.912 8.483 -1.360 1.00 95.88 384 SER A CA 1
ATOM 3078 C C . SER A 1 384 ? 13.912 8.086 -2.842 1.00 95.88 384 SER A C 1
ATOM 3080 O O . SER A 1 384 ? 14.783 7.338 -3.275 1.00 95.88 384 SER A O 1
ATOM 3082 N N . LEU A 1 385 ? 12.965 8.605 -3.633 1.00 95.56 385 LEU A N 1
ATOM 3083 C CA . LEU A 1 385 ? 12.871 8.357 -5.075 1.00 95.56 385 LEU A CA 1
ATOM 3084 C C . LEU A 1 385 ? 13.705 9.339 -5.907 1.00 95.56 385 LEU A C 1
ATOM 3086 O O . LEU A 1 385 ? 13.786 9.176 -7.122 1.00 95.56 385 LEU A O 1
ATOM 3090 N N . TRP A 1 386 ? 14.337 10.341 -5.284 1.00 94.19 386 TRP A N 1
ATOM 3091 C CA . TRP A 1 386 ? 15.067 11.395 -5.991 1.00 94.19 386 TRP A CA 1
ATOM 3092 C C . TRP A 1 386 ? 16.086 10.848 -6.992 1.00 94.19 386 TRP A C 1
ATOM 3094 O O . TRP A 1 386 ? 16.111 11.273 -8.143 1.00 94.19 386 TRP A O 1
ATOM 3104 N N . ARG A 1 387 ? 16.900 9.869 -6.575 1.00 91.19 387 ARG A N 1
ATOM 3105 C CA . ARG A 1 387 ? 17.948 9.305 -7.433 1.00 91.19 387 ARG A CA 1
ATOM 3106 C C . ARG A 1 387 ? 17.375 8.591 -8.656 1.00 91.19 387 ARG A C 1
ATOM 3108 O O . ARG A 1 387 ? 17.951 8.707 -9.734 1.00 91.19 387 ARG A O 1
ATOM 3115 N N . LEU A 1 388 ? 16.258 7.882 -8.499 1.00 92.50 388 LEU A N 1
ATOM 3116 C CA . LEU A 1 388 ? 15.567 7.242 -9.616 1.00 92.50 388 LEU A CA 1
ATOM 3117 C C . LEU A 1 388 ? 15.107 8.296 -10.625 1.00 92.50 388 LEU A C 1
ATOM 3119 O O . LEU A 1 388 ? 15.406 8.197 -11.807 1.00 92.50 388 LEU A O 1
ATOM 3123 N N . MET A 1 389 ? 14.460 9.353 -10.131 1.00 93.88 389 MET A N 1
ATOM 3124 C CA . MET A 1 389 ? 13.962 10.437 -10.978 1.00 93.88 389 MET A CA 1
ATOM 3125 C C . MET A 1 389 ? 15.098 11.207 -11.656 1.00 93.88 389 MET A C 1
ATOM 3127 O O . MET A 1 389 ? 14.951 11.657 -12.785 1.00 93.88 389 MET A O 1
ATOM 3131 N N . GLU A 1 390 ? 16.247 11.343 -10.998 1.00 92.00 390 GLU A N 1
ATOM 3132 C CA . GLU A 1 390 ? 17.438 11.947 -11.589 1.00 92.00 390 GLU A CA 1
ATOM 3133 C C . GLU A 1 390 ? 18.005 11.108 -12.744 1.00 92.00 390 GLU A C 1
ATOM 3135 O O . GLU A 1 390 ? 18.364 11.682 -13.770 1.00 92.00 390 GLU A O 1
ATOM 3140 N N . LYS A 1 391 ? 18.042 9.770 -12.615 1.00 90.31 391 LYS A N 1
ATOM 3141 C CA . LYS A 1 391 ? 18.486 8.864 -13.695 1.00 90.31 391 LYS A CA 1
ATOM 3142 C C . LYS A 1 391 ? 17.641 9.024 -14.968 1.00 90.31 391 LYS A C 1
ATOM 3144 O O . LYS A 1 391 ? 18.179 8.909 -16.065 1.00 90.31 391 LYS A O 1
ATOM 3149 N N . ASP A 1 392 ? 16.354 9.333 -14.815 1.00 91.69 392 ASP A N 1
ATOM 3150 C CA . ASP A 1 392 ? 15.408 9.480 -15.926 1.00 91.69 392 ASP A CA 1
ATOM 3151 C C . ASP A 1 392 ? 15.193 10.936 -16.381 1.00 91.69 392 ASP A C 1
ATOM 3153 O O . ASP A 1 392 ? 14.324 11.188 -17.209 1.00 91.69 392 ASP A O 1
ATOM 3157 N N . ASN A 1 393 ? 15.954 11.909 -15.863 1.00 92.44 393 ASN A N 1
ATOM 3158 C CA . ASN A 1 393 ? 15.777 13.345 -16.143 1.00 92.44 393 ASN A CA 1
ATOM 3159 C C . ASN A 1 393 ? 14.391 13.916 -15.744 1.00 92.44 393 ASN A C 1
ATOM 3161 O O . ASN A 1 393 ? 13.828 14.774 -16.423 1.00 92.44 393 ASN A O 1
ATOM 3165 N N . LEU A 1 394 ? 13.838 13.453 -14.618 1.00 93.38 394 LEU A N 1
ATOM 3166 C CA . LEU A 1 394 ? 12.520 13.818 -14.073 1.00 93.38 394 LEU A CA 1
ATOM 3167 C C . LEU A 1 394 ? 12.589 14.756 -12.851 1.00 93.38 394 LEU A C 1
ATOM 3169 O O . LEU A 1 394 ? 11.647 14.839 -12.051 1.00 93.38 394 LEU A O 1
ATOM 3173 N N . GLN A 1 395 ? 13.692 15.485 -12.670 1.00 92.62 395 GLN A N 1
ATOM 3174 C CA . GLN A 1 395 ? 13.917 16.344 -11.499 1.00 92.62 395 GLN A CA 1
ATOM 3175 C C . GLN A 1 395 ? 12.866 17.461 -11.404 1.00 92.62 395 GLN A C 1
ATOM 3177 O O . GLN A 1 395 ? 12.317 17.711 -10.329 1.00 92.62 395 GLN A O 1
ATOM 3182 N N . VAL A 1 396 ? 12.539 18.102 -12.533 1.00 91.88 396 VAL A N 1
ATOM 3183 C CA . VAL A 1 396 ? 11.566 19.208 -12.589 1.00 91.88 396 VAL A CA 1
ATOM 3184 C C . VAL A 1 396 ? 10.174 18.733 -12.176 1.00 91.88 396 VAL A C 1
ATOM 3186 O O . VAL A 1 396 ? 9.558 19.335 -11.294 1.00 91.88 396 VAL A O 1
ATOM 3189 N N . ALA A 1 397 ? 9.705 17.620 -12.749 1.00 92.31 397 ALA A N 1
ATOM 3190 C CA . ALA A 1 397 ? 8.425 17.014 -12.390 1.00 92.31 397 ALA A CA 1
ATOM 3191 C C . ALA A 1 397 ? 8.378 16.638 -10.900 1.00 92.31 397 ALA A C 1
ATOM 3193 O O . ALA A 1 397 ? 7.381 16.885 -10.218 1.00 92.31 397 ALA A O 1
ATOM 3194 N N . THR A 1 398 ? 9.483 16.107 -10.369 1.00 94.56 398 THR A N 1
ATOM 3195 C CA . THR A 1 398 ? 9.601 15.734 -8.954 1.00 94.56 398 THR A CA 1
ATOM 3196 C C . THR A 1 398 ? 9.447 16.941 -8.034 1.00 94.56 398 THR A C 1
ATOM 3198 O O . THR A 1 398 ? 8.665 16.885 -7.086 1.00 94.56 398 THR A O 1
ATOM 3201 N N . ILE A 1 399 ? 10.127 18.053 -8.327 1.00 94.12 399 ILE A N 1
ATOM 3202 C CA . ILE A 1 399 ? 10.046 19.286 -7.528 1.00 94.12 399 ILE A CA 1
ATOM 3203 C C . ILE A 1 399 ? 8.639 19.884 -7.587 1.00 94.12 399 ILE A C 1
ATOM 3205 O O . ILE A 1 399 ? 8.077 20.234 -6.550 1.00 94.12 399 ILE A O 1
ATOM 3209 N N . GLN A 1 400 ? 8.039 19.963 -8.777 1.00 93.38 400 GLN A N 1
ATOM 3210 C CA . GLN A 1 400 ? 6.685 20.498 -8.946 1.00 93.38 400 GLN A CA 1
ATOM 3211 C C . GLN A 1 400 ? 5.654 19.685 -8.153 1.00 93.38 400 GLN A C 1
ATOM 3213 O O . GLN A 1 400 ? 4.873 20.250 -7.387 1.00 93.38 400 GLN A O 1
ATOM 3218 N N . LEU A 1 401 ? 5.682 18.354 -8.269 1.00 94.75 401 LEU A N 1
ATOM 3219 C CA . LEU A 1 401 ? 4.784 17.476 -7.517 1.00 94.75 401 LEU A CA 1
ATOM 3220 C C . LEU A 1 401 ? 5.056 17.529 -6.007 1.00 94.75 401 LEU A C 1
ATOM 3222 O O . LEU A 1 401 ? 4.111 17.534 -5.213 1.00 94.75 401 LEU A O 1
ATOM 3226 N N . ALA A 1 402 ? 6.321 17.627 -5.588 1.00 95.44 402 ALA A N 1
ATOM 3227 C CA . ALA A 1 402 ? 6.680 17.798 -4.183 1.00 95.44 402 ALA A CA 1
ATOM 3228 C C . ALA A 1 402 ? 6.092 19.099 -3.609 1.00 95.44 402 ALA A C 1
ATOM 3230 O O . ALA A 1 402 ? 5.484 19.068 -2.541 1.00 95.44 402 ALA A O 1
ATOM 3231 N N . LEU A 1 403 ? 6.172 20.216 -4.339 1.00 95.62 403 LEU A N 1
ATOM 3232 C CA . LEU A 1 403 ? 5.587 21.497 -3.927 1.00 95.62 403 LEU A CA 1
ATOM 3233 C C . LEU A 1 403 ? 4.054 21.443 -3.856 1.00 95.62 403 LEU A C 1
ATOM 3235 O O . LEU A 1 403 ? 3.469 21.868 -2.858 1.00 95.62 403 LEU A O 1
ATOM 3239 N N . ILE A 1 404 ? 3.394 20.879 -4.874 1.00 95.44 404 ILE A N 1
ATOM 3240 C CA . ILE A 1 404 ? 1.929 20.737 -4.888 1.00 95.44 404 ILE A CA 1
ATOM 3241 C C . ILE A 1 404 ? 1.473 19.867 -3.708 1.00 95.44 404 ILE A C 1
ATOM 3243 O O . ILE A 1 404 ? 0.562 20.248 -2.968 1.00 95.44 404 ILE A O 1
ATOM 3247 N N . SER A 1 405 ? 2.119 18.715 -3.500 1.00 95.94 405 SER A N 1
ATOM 3248 C CA . SER A 1 405 ? 1.789 17.818 -2.390 1.00 95.94 405 SER A CA 1
ATOM 3249 C C . SER A 1 405 ? 2.043 18.475 -1.030 1.00 95.94 405 SER A C 1
ATOM 3251 O O . SER A 1 405 ? 1.178 18.391 -0.162 1.00 95.94 405 SER A O 1
ATOM 3253 N N . PHE A 1 406 ? 3.140 19.224 -0.861 1.00 95.81 406 PHE A N 1
ATOM 3254 C CA . PHE A 1 406 ? 3.438 19.978 0.359 1.00 95.81 406 PHE A CA 1
ATOM 3255 C C . PHE A 1 406 ? 2.325 20.974 0.713 1.00 95.81 406 PHE A C 1
ATOM 3257 O O . PHE A 1 406 ? 1.870 21.011 1.859 1.00 95.81 406 PHE A O 1
ATOM 3264 N N . ILE A 1 407 ? 1.833 21.736 -0.269 1.00 96.31 407 ILE A N 1
ATOM 3265 C CA . ILE A 1 407 ? 0.734 22.692 -0.069 1.00 96.31 407 ILE A CA 1
ATOM 3266 C C . ILE A 1 407 ? -0.536 21.957 0.385 1.00 96.31 407 ILE A C 1
ATOM 3268 O O . ILE A 1 407 ? -1.156 22.339 1.381 1.00 96.31 407 ILE A O 1
ATOM 3272 N N . ILE A 1 408 ? -0.912 20.871 -0.299 1.00 96.06 408 ILE A N 1
ATOM 3273 C CA . ILE A 1 408 ? -2.099 20.073 0.050 1.00 96.06 408 ILE A CA 1
ATOM 3274 C C . ILE A 1 408 ? -1.953 19.449 1.445 1.00 96.06 408 ILE A C 1
ATOM 3276 O O . ILE A 1 408 ? -2.902 19.474 2.235 1.00 96.06 408 ILE A O 1
ATOM 3280 N N . TYR A 1 409 ? -0.770 18.938 1.788 1.00 95.50 409 TYR A N 1
ATOM 3281 C CA . TYR A 1 409 ? -0.473 18.385 3.107 1.00 95.50 409 TYR A CA 1
ATOM 3282 C C . TYR A 1 409 ? -0.604 19.440 4.206 1.00 95.50 409 TYR A C 1
ATOM 3284 O O . TYR A 1 409 ? -1.229 19.170 5.233 1.00 95.50 409 TYR A O 1
ATOM 3292 N N . ALA A 1 410 ? -0.108 20.659 3.984 1.00 93.50 410 ALA A N 1
ATOM 3293 C CA . ALA A 1 410 ? -0.245 21.762 4.932 1.00 93.50 410 ALA A CA 1
ATOM 3294 C C . ALA A 1 410 ? -1.721 22.128 5.180 1.00 93.50 410 ALA A C 1
ATOM 3296 O O . ALA A 1 410 ? -2.148 22.269 6.332 1.00 93.50 410 ALA A O 1
ATOM 3297 N N . TYR A 1 411 ? -2.536 22.214 4.122 1.00 94.00 411 TYR A N 1
ATOM 3298 C CA . TYR A 1 411 ? -3.981 22.434 4.258 1.00 94.00 411 TYR A CA 1
ATOM 3299 C C . TYR A 1 411 ? -4.687 21.280 4.974 1.00 94.00 411 TYR A C 1
ATOM 3301 O O . TYR A 1 411 ? -5.574 21.518 5.797 1.00 94.00 411 TYR A O 1
ATOM 3309 N N . THR A 1 412 ? -4.278 20.042 4.703 1.00 93.81 412 THR A N 1
ATOM 3310 C CA . THR A 1 412 ? -4.831 18.839 5.336 1.00 93.81 412 THR A CA 1
ATOM 3311 C C . THR A 1 412 ? -4.534 18.821 6.833 1.00 93.81 412 THR A C 1
ATOM 3313 O O . THR A 1 412 ? -5.462 18.692 7.630 1.00 93.81 412 THR A O 1
ATOM 3316 N N . LEU A 1 413 ? -3.282 19.071 7.235 1.00 91.25 413 LEU A N 1
ATOM 3317 C CA . LEU A 1 413 ? -2.889 19.211 8.642 1.00 91.25 413 LEU A CA 1
ATOM 3318 C C . LEU A 1 413 ? -3.671 20.324 9.349 1.00 91.25 413 LEU A C 1
ATOM 3320 O O . LEU A 1 413 ? -4.135 20.143 10.475 1.00 91.25 413 LEU A O 1
ATOM 3324 N N . ARG A 1 414 ? -3.864 21.470 8.682 1.00 90.25 414 ARG A N 1
ATOM 3325 C CA . ARG A 1 414 ? -4.641 22.589 9.232 1.00 90.25 414 ARG A CA 1
ATOM 3326 C C . ARG A 1 414 ? -6.122 22.245 9.389 1.00 90.25 414 ARG A C 1
ATOM 3328 O O . ARG A 1 414 ? -6.737 22.679 10.359 1.00 90.25 414 ARG A O 1
ATOM 3335 N N . SER A 1 415 ? -6.700 21.506 8.444 1.00 89.38 415 SER A N 1
ATOM 3336 C CA . SER A 1 415 ? -8.118 21.126 8.468 1.00 89.38 415 SER A CA 1
ATOM 3337 C C . SER A 1 415 ? -8.418 20.013 9.465 1.00 89.38 415 SER A C 1
ATOM 3339 O O . SER A 1 415 ? -9.521 19.963 9.997 1.00 89.38 415 SER A O 1
ATOM 3341 N N . LEU A 1 416 ? -7.458 19.123 9.707 1.00 86.56 416 LEU A N 1
ATOM 3342 C CA . LEU A 1 416 ? -7.558 18.048 10.693 1.00 86.56 416 LEU A CA 1
ATOM 3343 C C . LEU A 1 416 ? -7.058 18.487 12.080 1.00 86.56 416 LEU A C 1
ATOM 3345 O O . LEU A 1 416 ? -6.858 17.625 12.930 1.00 86.56 416 LEU A O 1
ATOM 3349 N N . LYS A 1 417 ? -6.829 19.803 12.278 1.00 68.56 417 LYS A N 1
ATOM 3350 C CA . LYS A 1 417 ? -6.154 20.429 13.428 1.00 68.56 417 LYS A CA 1
ATOM 3351 C C . LYS A 1 417 ? -6.336 19.621 14.715 1.00 68.56 417 LYS A C 1
ATOM 3353 O O . LYS A 1 417 ? -7.426 19.532 15.274 1.00 68.56 417 LYS A O 1
ATOM 3358 N N . ALA A 1 418 ? -5.211 19.042 15.128 1.00 54.53 418 ALA A N 1
ATOM 3359 C CA . ALA A 1 418 ? -5.060 18.104 16.220 1.00 54.53 418 ALA A CA 1
ATOM 3360 C C . ALA A 1 418 ? -5.538 18.698 17.549 1.00 54.53 418 ALA A C 1
ATOM 3362 O O . ALA A 1 418 ? -4.899 19.582 18.121 1.00 54.53 418 ALA A O 1
ATOM 3363 N N . SER A 1 419 ? -6.638 18.164 18.072 1.00 37.28 419 SER A N 1
ATOM 3364 C CA . SER A 1 419 ? -6.921 18.242 19.499 1.00 37.28 419 SER A CA 1
ATOM 3365 C C . SER A 1 419 ? -5.847 17.421 20.227 1.00 37.28 419 SER A C 1
ATOM 3367 O O . SER A 1 419 ? -5.930 16.199 20.268 1.00 37.28 419 SER A O 1
ATOM 3369 N N . GLY A 1 420 ? -4.812 18.095 20.742 1.00 48.22 420 GLY A N 1
ATOM 3370 C CA . GLY A 1 420 ? -3.760 17.513 21.586 1.00 48.22 420 GLY A CA 1
ATOM 3371 C C . GLY A 1 420 ? -2.566 16.912 20.835 1.00 48.22 420 GLY A C 1
ATOM 3372 O O . GLY A 1 420 ? -2.425 15.695 20.776 1.00 48.22 420 GLY A O 1
ATOM 3373 N N . SER A 1 421 ? -1.660 17.749 20.314 1.00 55.94 421 SER A N 1
ATOM 3374 C CA . SER A 1 421 ? -0.317 17.280 19.931 1.00 55.94 421 SER A CA 1
ATOM 3375 C C . SER A 1 421 ? 0.426 16.831 21.185 1.00 55.94 421 SER A C 1
ATOM 3377 O O . SER A 1 421 ? 0.641 17.632 22.096 1.00 55.94 421 SER A O 1
ATOM 3379 N N . THR A 1 422 ? 0.826 15.562 21.249 1.00 63.97 422 THR A N 1
ATOM 3380 C CA . THR A 1 422 ? 1.652 15.085 22.363 1.00 63.97 422 THR A CA 1
ATOM 3381 C C . THR A 1 422 ? 3.099 15.554 22.186 1.00 63.97 422 THR A C 1
ATOM 3383 O O . THR A 1 422 ? 3.557 15.770 21.063 1.00 63.97 422 THR A O 1
ATOM 3386 N N . SER A 1 423 ? 3.865 15.658 23.279 1.00 69.75 423 SER A N 1
ATOM 3387 C CA . SER A 1 423 ? 5.312 15.949 23.214 1.00 69.75 423 SER A CA 1
ATOM 3388 C C . SER A 1 423 ? 6.061 14.975 22.281 1.00 69.75 423 SER A C 1
ATOM 3390 O O . SER A 1 423 ? 6.954 15.364 21.529 1.00 69.75 423 SER A O 1
ATOM 3392 N N . GLN A 1 424 ? 5.624 13.711 22.224 1.00 75.56 424 GLN A N 1
ATOM 3393 C CA . GLN A 1 424 ? 6.201 12.701 21.334 1.00 75.56 424 GLN A CA 1
ATOM 3394 C C . GLN A 1 424 ? 5.882 12.907 19.848 1.00 75.56 424 GLN A C 1
ATOM 3396 O O . GLN A 1 424 ? 6.605 12.384 19.000 1.00 75.56 424 GLN A O 1
ATOM 3401 N N . ASP A 1 425 ? 4.785 13.580 19.503 1.00 79.38 425 ASP A N 1
ATOM 3402 C CA . ASP A 1 425 ? 4.465 13.912 18.109 1.00 79.38 425 ASP A CA 1
ATOM 3403 C C . ASP A 1 425 ? 5.329 15.074 17.624 1.00 79.38 425 ASP A C 1
ATOM 3405 O O . ASP A 1 425 ? 5.844 15.027 16.507 1.00 79.38 425 ASP A O 1
ATOM 3409 N N . SER A 1 426 ? 5.586 16.047 18.502 1.00 82.25 426 SER A N 1
ATOM 3410 C CA . SER A 1 426 ? 6.506 17.152 18.236 1.00 82.25 426 SER A CA 1
ATOM 3411 C C . SER A 1 426 ? 7.936 16.660 18.000 1.00 82.25 426 SER A C 1
ATOM 3413 O O . SER A 1 426 ? 8.544 17.029 17.000 1.00 82.25 426 SER A O 1
ATOM 3415 N N . ILE A 1 427 ? 8.464 15.778 18.862 1.00 86.00 427 ILE A N 1
ATOM 3416 C CA . ILE A 1 427 ? 9.820 15.217 18.696 1.00 86.00 427 ILE A CA 1
ATOM 3417 C C . ILE A 1 427 ? 9.926 14.426 17.386 1.00 86.00 427 ILE A C 1
ATOM 3419 O O . ILE A 1 427 ? 10.876 14.607 16.627 1.00 86.00 427 ILE A O 1
ATOM 3423 N N . PHE A 1 428 ? 8.936 13.577 17.092 1.00 88.12 428 PHE A N 1
ATOM 3424 C CA . PHE A 1 428 ? 8.883 12.835 15.831 1.00 88.12 428 PHE A CA 1
ATOM 3425 C C . PHE A 1 428 ? 8.923 13.768 14.617 1.00 88.12 428 PHE A C 1
ATOM 3427 O O . PHE A 1 428 ? 9.724 13.559 13.708 1.00 88.12 428 PHE A O 1
ATOM 3434 N N . PHE A 1 429 ? 8.094 14.813 14.621 1.00 87.12 429 PHE A N 1
ATOM 3435 C CA . PHE A 1 429 ? 8.057 15.775 13.529 1.00 87.12 429 PHE A CA 1
ATOM 3436 C C . PHE A 1 429 ? 9.389 16.497 13.348 1.00 87.12 429 PHE A C 1
ATOM 3438 O O . PHE A 1 429 ? 9.863 16.589 12.222 1.00 87.12 429 PHE A O 1
ATOM 3445 N N . VAL A 1 430 ? 10.021 16.947 14.436 1.00 90.00 430 VAL A N 1
ATOM 3446 C CA . VAL A 1 430 ? 11.337 17.603 14.382 1.00 90.00 430 VAL A CA 1
ATOM 3447 C C . VAL A 1 430 ? 12.390 16.670 13.783 1.00 90.00 430 VAL A C 1
ATOM 3449 O O . VAL A 1 430 ? 13.141 17.094 12.909 1.00 90.00 430 VAL A O 1
ATOM 3452 N N . MET A 1 431 ? 12.418 15.393 14.184 1.00 91.69 431 MET A N 1
ATOM 3453 C CA . MET A 1 431 ? 13.357 14.417 13.619 1.00 91.69 431 MET A CA 1
ATOM 3454 C C . MET A 1 431 ? 13.147 14.222 12.113 1.00 91.69 431 MET A C 1
ATOM 3456 O O . MET A 1 431 ? 14.109 14.273 11.350 1.00 91.69 431 MET A O 1
ATOM 3460 N N . VAL A 1 432 ? 11.903 14.031 11.661 1.00 92.00 432 VAL A N 1
ATOM 3461 C CA . VAL A 1 432 ? 11.634 13.845 10.226 1.00 92.00 432 VAL A CA 1
ATOM 3462 C C . VAL A 1 432 ? 11.882 15.136 9.441 1.00 92.00 432 VAL A C 1
ATOM 3464 O O . VAL A 1 432 ? 12.447 15.082 8.353 1.00 92.00 432 VAL A O 1
ATOM 3467 N N . ALA A 1 433 ? 11.537 16.300 9.991 1.00 92.62 433 ALA A N 1
ATOM 3468 C CA . ALA A 1 433 ? 11.831 17.591 9.374 1.00 92.62 433 ALA A CA 1
ATOM 3469 C C . ALA A 1 433 ? 13.343 17.813 9.212 1.00 92.62 433 ALA A C 1
ATOM 3471 O O . ALA A 1 433 ? 13.776 18.252 8.149 1.00 92.62 433 ALA A O 1
ATOM 3472 N N . ALA A 1 434 ? 14.153 17.447 10.211 1.00 95.38 434 ALA A N 1
ATOM 3473 C CA . ALA A 1 434 ? 15.612 17.505 10.121 1.00 95.38 434 ALA A CA 1
ATOM 3474 C C . ALA A 1 434 ? 16.160 16.584 9.017 1.00 95.38 434 ALA A C 1
ATOM 3476 O O . ALA A 1 434 ? 17.058 16.977 8.276 1.00 95.38 434 ALA A O 1
ATOM 3477 N N . ILE A 1 435 ? 15.587 15.388 8.861 1.00 95.88 435 ILE A N 1
ATOM 3478 C CA . ILE A 1 435 ? 15.945 14.432 7.800 1.00 95.88 435 ILE A CA 1
ATOM 3479 C C . ILE A 1 435 ? 15.598 14.978 6.417 1.00 95.88 435 ILE A C 1
ATOM 3481 O O . ILE A 1 435 ? 16.433 14.938 5.515 1.00 95.88 435 ILE A O 1
ATOM 3485 N N . LEU A 1 436 ? 14.394 15.528 6.253 1.00 95.19 436 LEU A N 1
ATOM 3486 C CA . LEU A 1 436 ? 13.968 16.148 4.999 1.00 95.19 436 LEU A CA 1
ATOM 3487 C C . LEU A 1 436 ? 14.838 17.357 4.649 1.00 95.19 436 LEU A C 1
ATOM 3489 O O . LEU A 1 436 ? 15.239 17.509 3.495 1.00 95.19 436 LEU A O 1
ATOM 3493 N N . PHE A 1 437 ? 15.168 18.188 5.640 1.00 96.44 437 PHE A N 1
ATOM 3494 C CA . PHE A 1 437 ? 16.055 19.333 5.467 1.00 96.44 437 PHE A CA 1
ATOM 3495 C C . PHE A 1 437 ? 17.461 18.895 5.043 1.00 96.44 437 PHE A C 1
ATOM 3497 O O . PHE A 1 437 ? 17.986 19.391 4.046 1.00 96.44 437 PHE A O 1
ATOM 3504 N N . LEU A 1 438 ? 18.049 17.922 5.744 1.00 96.88 438 LEU A N 1
ATOM 3505 C CA . LEU A 1 438 ? 19.369 17.387 5.420 1.00 96.88 438 LEU A CA 1
ATOM 3506 C C . LEU A 1 438 ? 19.399 16.758 4.021 1.00 96.88 438 LEU A C 1
ATOM 3508 O O . LEU A 1 438 ? 20.291 17.066 3.237 1.00 96.88 438 LEU A O 1
ATOM 3512 N N . GLY A 1 439 ? 18.412 15.930 3.675 1.00 95.62 439 GLY A N 1
ATOM 3513 C CA . GLY A 1 439 ? 18.312 15.329 2.344 1.00 95.62 439 GLY A CA 1
ATOM 3514 C C . GLY A 1 439 ? 18.164 16.367 1.232 1.00 95.62 439 GLY A C 1
ATOM 3515 O O . GLY A 1 439 ? 18.868 16.291 0.229 1.00 95.62 439 GLY A O 1
ATOM 3516 N N . SER A 1 440 ? 17.328 17.387 1.438 1.00 94.12 440 SER A N 1
ATOM 3517 C CA . SER A 1 440 ? 17.163 18.492 0.480 1.00 94.12 440 SER A CA 1
ATOM 3518 C C . SER A 1 440 ? 18.450 19.310 0.324 1.00 94.12 440 SER A C 1
ATOM 3520 O O . SER A 1 440 ? 18.802 19.718 -0.780 1.00 94.12 440 SER A O 1
ATOM 3522 N N . THR A 1 441 ? 19.193 19.500 1.417 1.00 95.56 441 THR A N 1
ATOM 3523 C CA . THR A 1 441 ? 20.493 20.186 1.409 1.00 95.56 441 THR A CA 1
ATOM 3524 C C . THR A 1 441 ? 21.537 19.374 0.646 1.00 95.56 441 THR A C 1
ATOM 3526 O O . THR A 1 441 ? 22.300 19.938 -0.130 1.00 95.56 441 THR A O 1
ATOM 3529 N N . LEU A 1 442 ? 21.551 18.048 0.809 1.00 95.69 442 LEU A N 1
ATOM 3530 C CA . LEU A 1 442 ? 22.427 17.151 0.050 1.00 95.69 442 LEU A CA 1
ATOM 3531 C C . LEU A 1 442 ? 22.104 17.161 -1.449 1.00 95.69 442 LEU A C 1
ATOM 3533 O O . LEU A 1 442 ? 23.029 17.135 -2.257 1.00 95.69 442 LEU A O 1
ATOM 3537 N N . ILE A 1 443 ? 20.823 17.246 -1.819 1.00 94.56 443 ILE A N 1
ATOM 3538 C CA . ILE A 1 443 ? 20.403 17.415 -3.218 1.00 94.56 443 ILE A CA 1
ATOM 3539 C C . ILE A 1 443 ? 20.926 18.743 -3.771 1.00 94.56 443 ILE A C 1
ATOM 3541 O O . ILE A 1 443 ? 21.602 18.747 -4.796 1.00 94.56 443 ILE A O 1
ATOM 3545 N N . ALA A 1 444 ? 20.696 19.856 -3.071 1.00 94.06 444 ALA A N 1
ATOM 3546 C CA . ALA A 1 444 ? 21.199 21.162 -3.497 1.00 94.06 444 ALA A CA 1
ATOM 3547 C C . ALA A 1 444 ? 22.735 21.176 -3.608 1.00 94.06 444 ALA A C 1
ATOM 3549 O O . ALA A 1 444 ? 23.289 21.689 -4.579 1.00 94.06 444 ALA A O 1
ATOM 3550 N N . ALA A 1 445 ? 23.429 20.551 -2.653 1.00 94.38 445 ALA A N 1
ATOM 3551 C CA . ALA A 1 445 ? 24.879 20.410 -2.680 1.00 94.38 445 ALA A CA 1
ATOM 3552 C C . ALA A 1 445 ? 25.357 19.585 -3.881 1.00 94.38 445 ALA A C 1
ATOM 3554 O O . ALA A 1 445 ? 26.364 19.950 -4.474 1.00 94.38 445 ALA A O 1
ATOM 3555 N N . SER A 1 446 ? 24.633 18.531 -4.277 1.00 92.81 446 SER A N 1
ATOM 3556 C CA . SER A 1 446 ? 25.004 17.689 -5.425 1.00 92.81 446 SER A CA 1
ATOM 3557 C C . SER A 1 446 ? 25.001 18.429 -6.768 1.00 92.81 446 SER A C 1
ATOM 3559 O O . SER A 1 446 ? 25.679 18.008 -7.700 1.00 92.81 446 SER A O 1
ATOM 3561 N N . TRP A 1 447 ? 24.273 19.545 -6.865 1.00 90.06 447 TRP A N 1
ATOM 3562 C CA . TRP A 1 447 ? 24.234 20.385 -8.065 1.00 90.06 447 TRP A CA 1
ATOM 3563 C C . TRP A 1 447 ? 25.341 21.435 -8.116 1.00 90.06 447 TRP A C 1
ATOM 3565 O O . TRP A 1 447 ? 25.698 21.899 -9.194 1.00 90.06 447 TRP A O 1
ATOM 3575 N N . ILE A 1 448 ? 25.865 21.832 -6.956 1.00 94.12 448 ILE A N 1
ATOM 3576 C CA . ILE A 1 448 ? 26.842 22.923 -6.833 1.00 94.12 448 ILE A CA 1
ATOM 3577 C C . ILE A 1 448 ? 28.256 22.363 -6.662 1.00 94.12 448 ILE A C 1
ATOM 3579 O O . ILE A 1 448 ? 29.222 22.918 -7.180 1.00 94.12 448 ILE A O 1
ATOM 3583 N N . ILE A 1 449 ? 28.384 21.268 -5.914 1.00 94.75 449 ILE A N 1
ATOM 3584 C CA . ILE A 1 449 ? 29.653 20.685 -5.499 1.00 94.75 449 ILE A CA 1
ATOM 3585 C C . ILE A 1 449 ? 29.785 19.311 -6.167 1.00 94.75 449 ILE A C 1
ATOM 3587 O O . ILE A 1 449 ? 28.998 18.408 -5.867 1.00 94.75 449 ILE A O 1
ATOM 3591 N N . PRO A 1 450 ? 30.773 19.109 -7.058 1.00 91.75 450 PRO A N 1
ATOM 3592 C CA . PRO A 1 450 ? 30.991 17.805 -7.662 1.00 91.75 450 PRO A CA 1
ATOM 3593 C C . PRO A 1 450 ? 31.450 16.793 -6.600 1.00 91.75 450 PRO A C 1
ATOM 3595 O O . PRO A 1 450 ? 32.207 17.148 -5.688 1.00 91.75 450 PRO A O 1
ATOM 3598 N N . PRO A 1 451 ? 31.036 15.517 -6.700 1.00 92.75 451 PRO A N 1
ATOM 3599 C CA . PRO A 1 451 ? 31.513 14.495 -5.783 1.00 92.75 451 PRO A CA 1
ATOM 3600 C C . PRO A 1 451 ? 33.038 14.334 -5.919 1.00 92.75 451 PRO A C 1
ATOM 3602 O O . PRO A 1 451 ? 33.566 14.398 -7.033 1.00 92.75 451 PRO A O 1
ATOM 3605 N N . PRO A 1 452 ? 33.772 14.083 -4.818 1.00 93.75 452 PRO A N 1
ATOM 3606 C CA . PRO A 1 452 ? 35.198 13.788 -4.894 1.00 93.75 452 PRO A CA 1
ATOM 3607 C C . PRO A 1 452 ? 35.464 12.624 -5.855 1.00 93.75 452 PRO A C 1
ATOM 3609 O O . PRO A 1 452 ? 34.771 11.611 -5.785 1.00 93.75 452 PRO A O 1
ATOM 3612 N N . ALA A 1 453 ? 36.510 12.707 -6.687 1.00 90.94 453 ALA A N 1
ATOM 3613 C CA . ALA A 1 453 ? 36.817 11.679 -7.696 1.00 90.94 453 ALA A CA 1
ATOM 3614 C C . ALA A 1 453 ? 36.972 10.261 -7.106 1.00 90.94 453 ALA A C 1
ATOM 3616 O O . ALA A 1 453 ? 36.642 9.267 -7.747 1.00 90.94 453 ALA A O 1
ATOM 3617 N N . ARG A 1 454 ? 37.422 10.161 -5.847 1.00 92.19 454 ARG A N 1
ATOM 3618 C CA . ARG A 1 454 ? 37.525 8.894 -5.104 1.00 92.19 454 ARG A CA 1
ATOM 3619 C C . ARG A 1 454 ? 36.161 8.285 -4.736 1.00 92.19 454 ARG A C 1
ATOM 3621 O O . ARG A 1 454 ? 36.078 7.078 -4.527 1.00 92.19 454 ARG A O 1
ATOM 3628 N N . TYR A 1 455 ? 35.111 9.100 -4.631 1.00 89.38 455 TYR A N 1
ATOM 3629 C CA . TYR A 1 455 ? 33.767 8.714 -4.189 1.00 89.38 455 TYR A CA 1
ATOM 3630 C C . TYR A 1 455 ? 32.682 9.288 -5.121 1.00 89.38 455 TYR A C 1
ATOM 3632 O O . TYR A 1 455 ? 31.891 10.133 -4.697 1.00 89.38 455 TYR A O 1
ATOM 3640 N N . PRO A 1 456 ? 32.585 8.808 -6.375 1.00 88.12 456 PRO A N 1
ATOM 3641 C CA . PRO A 1 456 ? 31.643 9.349 -7.362 1.00 88.12 456 PRO A CA 1
ATOM 3642 C C . PRO A 1 456 ? 30.169 9.201 -6.946 1.00 88.12 456 PRO A C 1
ATOM 3644 O O . PRO A 1 456 ? 29.328 10.003 -7.335 1.00 88.12 456 PRO A O 1
ATOM 3647 N N . PHE A 1 457 ? 29.852 8.214 -6.102 1.00 87.75 457 PHE A N 1
ATOM 3648 C CA . PHE A 1 457 ? 28.493 7.930 -5.623 1.00 87.75 457 PHE A CA 1
ATOM 3649 C C . PHE A 1 457 ? 28.212 8.460 -4.206 1.00 87.75 457 PHE A C 1
ATOM 3651 O O . PHE A 1 457 ? 27.305 7.968 -3.532 1.00 87.75 457 PHE A O 1
ATOM 3658 N N . LEU A 1 458 ? 28.979 9.451 -3.734 1.00 91.50 458 LEU A N 1
ATOM 3659 C CA . LEU A 1 458 ? 28.850 9.988 -2.376 1.00 91.50 458 LEU A CA 1
ATOM 3660 C C . LEU A 1 458 ? 27.450 10.556 -2.093 1.00 91.50 458 LEU A C 1
ATOM 3662 O O . LEU A 1 458 ? 26.815 10.140 -1.128 1.00 91.50 458 LEU A O 1
ATOM 3666 N N . TYR A 1 459 ? 26.948 11.469 -2.932 1.00 92.69 459 TYR A N 1
ATOM 3667 C CA . TYR A 1 459 ? 25.631 12.084 -2.722 1.00 92.69 459 TYR A CA 1
ATOM 3668 C C . TYR A 1 459 ? 24.482 11.063 -2.743 1.00 92.69 459 TYR A C 1
ATOM 3670 O O . TYR A 1 459 ? 23.716 11.048 -1.776 1.00 92.69 459 TYR A O 1
ATOM 3678 N N . PRO A 1 460 ? 24.379 10.153 -3.740 1.00 90.25 460 PRO A N 1
ATOM 3679 C CA . PRO A 1 460 ? 23.373 9.091 -3.716 1.00 90.25 460 PRO A CA 1
ATOM 3680 C C . PRO A 1 460 ? 23.418 8.247 -2.441 1.00 90.25 460 PRO A C 1
ATOM 3682 O O . PRO A 1 460 ? 22.374 7.940 -1.869 1.00 90.25 460 PRO A O 1
ATOM 3685 N N . LEU A 1 461 ? 24.613 7.887 -1.967 1.00 90.44 461 LEU A N 1
ATOM 3686 C CA . LEU A 1 461 ? 24.767 7.109 -0.742 1.00 90.44 461 LEU A CA 1
ATOM 3687 C C . LEU A 1 461 ? 24.281 7.883 0.491 1.00 90.44 461 LEU A C 1
ATOM 3689 O O . LEU A 1 461 ? 23.550 7.321 1.308 1.00 90.44 461 LEU A O 1
ATOM 3693 N N . LEU A 1 462 ? 24.662 9.156 0.631 1.00 93.06 462 LEU A N 1
ATOM 3694 C CA . LEU A 1 462 ? 24.268 9.990 1.770 1.00 93.06 462 LEU A CA 1
ATOM 3695 C C . LEU A 1 462 ? 22.757 10.236 1.798 1.00 93.06 462 LEU A C 1
ATOM 3697 O O . LEU A 1 462 ? 22.136 10.036 2.839 1.00 93.06 462 LEU A O 1
ATOM 3701 N N . ILE A 1 463 ? 22.152 10.594 0.661 1.00 93.81 463 ILE A N 1
ATOM 3702 C CA . ILE A 1 463 ? 20.704 10.835 0.555 1.00 93.81 463 ILE A CA 1
ATOM 3703 C C . ILE A 1 463 ? 19.926 9.573 0.946 1.00 93.81 463 ILE A C 1
ATOM 3705 O O . ILE A 1 463 ? 19.021 9.638 1.781 1.00 93.81 463 ILE A O 1
ATOM 3709 N N . ASN A 1 464 ? 20.319 8.411 0.416 1.00 92.62 464 ASN A N 1
ATOM 3710 C CA . ASN A 1 464 ? 19.667 7.143 0.743 1.00 92.62 464 ASN A CA 1
ATOM 3711 C C . ASN A 1 464 ? 19.874 6.720 2.202 1.00 92.62 464 ASN A C 1
ATOM 3713 O O . ASN A 1 464 ? 18.958 6.181 2.819 1.00 92.62 464 ASN A O 1
ATOM 3717 N N . SER A 1 465 ? 21.044 6.999 2.780 1.00 92.88 465 SER A N 1
ATOM 3718 C CA . SER A 1 465 ? 21.324 6.720 4.195 1.00 92.88 465 SER A CA 1
ATOM 3719 C C . SER A 1 465 ? 20.452 7.575 5.121 1.00 92.88 465 SER A C 1
ATOM 3721 O O . SER A 1 465 ? 19.889 7.070 6.093 1.00 92.88 465 SER A O 1
ATOM 3723 N N . VAL A 1 466 ? 20.283 8.859 4.789 1.00 94.62 466 VAL A N 1
ATOM 3724 C CA . VAL A 1 466 ? 19.403 9.791 5.512 1.00 94.62 466 VAL A CA 1
ATOM 3725 C C . VAL A 1 466 ? 17.939 9.350 5.405 1.00 94.62 466 VAL A C 1
ATOM 3727 O O . VAL A 1 466 ? 17.230 9.315 6.413 1.00 94.62 466 VAL A O 1
ATOM 3730 N N . CYS A 1 467 ? 17.494 8.924 4.220 1.00 95.69 467 CYS A N 1
ATOM 3731 C CA . CYS A 1 467 ? 16.144 8.394 4.027 1.00 95.69 467 CYS A CA 1
ATOM 3732 C C . CYS A 1 467 ? 15.910 7.084 4.795 1.00 95.69 467 CYS A C 1
ATOM 3734 O O . CYS A 1 467 ? 14.879 6.946 5.451 1.00 95.69 467 CYS A O 1
ATOM 3736 N N . ALA A 1 468 ? 16.876 6.157 4.786 1.00 95.50 468 ALA A N 1
ATOM 3737 C CA . ALA A 1 468 ? 16.810 4.905 5.544 1.00 95.50 468 ALA A CA 1
ATOM 3738 C C . ALA A 1 468 ? 16.633 5.156 7.052 1.00 95.50 468 ALA A C 1
ATOM 3740 O O . ALA A 1 468 ? 15.803 4.513 7.698 1.00 95.50 468 ALA A O 1
ATOM 3741 N N . LEU A 1 469 ? 17.351 6.141 7.609 1.00 95.62 469 LEU A N 1
ATOM 3742 C CA . LEU A 1 469 ? 17.174 6.566 9.000 1.00 95.62 469 LEU A CA 1
ATOM 3743 C C . LEU A 1 469 ? 15.764 7.123 9.249 1.00 95.62 469 LEU A C 1
ATOM 3745 O O . LEU A 1 469 ? 15.129 6.786 10.250 1.00 95.62 469 LEU A O 1
ATOM 3749 N N . GLY A 1 470 ? 15.247 7.933 8.323 1.00 96.00 470 GLY A N 1
ATOM 3750 C CA . GLY A 1 470 ? 13.878 8.445 8.393 1.00 96.00 470 GLY A CA 1
ATOM 3751 C C . GLY A 1 470 ? 12.847 7.324 8.409 1.00 96.00 470 GLY A C 1
ATOM 3752 O O . GLY A 1 470 ? 11.923 7.342 9.225 1.00 96.00 470 GLY A O 1
ATOM 3753 N N . PHE A 1 471 ? 13.034 6.306 7.571 1.00 97.12 471 PHE A N 1
ATOM 3754 C CA . PHE A 1 471 ? 12.145 5.155 7.526 1.00 97.12 471 PHE A CA 1
ATOM 3755 C C . PHE A 1 471 ? 12.166 4.371 8.839 1.00 97.12 471 PHE A C 1
ATOM 3757 O O . PHE A 1 471 ? 11.094 4.080 9.367 1.00 97.12 471 PHE A O 1
ATOM 3764 N N . LEU A 1 472 ? 13.336 4.143 9.443 1.00 96.00 472 LEU A N 1
ATOM 3765 C CA . LEU A 1 472 ? 13.440 3.529 10.774 1.00 96.00 472 LEU A CA 1
ATOM 3766 C C . LEU A 1 472 ? 12.704 4.338 11.856 1.00 96.00 472 LEU A C 1
ATOM 3768 O O . LEU A 1 472 ? 11.983 3.766 12.676 1.00 96.00 472 LEU A O 1
ATOM 3772 N N . ILE A 1 473 ? 12.819 5.670 11.836 1.00 94.56 473 ILE A N 1
ATOM 3773 C CA . ILE A 1 473 ? 12.110 6.551 12.780 1.00 94.56 473 ILE A CA 1
ATOM 3774 C C . ILE A 1 473 ? 10.592 6.448 12.595 1.00 94.56 473 ILE A C 1
ATOM 3776 O O . ILE A 1 473 ? 9.855 6.323 13.577 1.00 94.56 473 ILE A O 1
ATOM 3780 N N . THR A 1 474 ? 10.105 6.457 11.351 1.00 93.75 474 THR A N 1
ATOM 3781 C CA . THR A 1 474 ? 8.670 6.290 11.064 1.00 93.75 474 THR A CA 1
ATOM 3782 C C . THR A 1 474 ? 8.160 4.907 11.476 1.00 93.75 474 THR A C 1
ATOM 3784 O O . THR A 1 474 ? 7.100 4.810 12.100 1.00 93.75 474 THR A O 1
ATOM 3787 N N . GLN A 1 475 ? 8.947 3.853 11.236 1.00 94.25 475 GLN A N 1
ATOM 3788 C CA . GLN A 1 475 ? 8.645 2.487 11.657 1.00 94.25 475 GLN A CA 1
ATOM 3789 C C . GLN A 1 475 ? 8.496 2.396 13.182 1.00 94.25 475 GLN A C 1
ATOM 3791 O O . GLN A 1 475 ? 7.479 1.905 13.682 1.00 94.25 475 GLN A O 1
ATOM 3796 N N . GLY A 1 476 ? 9.467 2.937 13.925 1.00 91.38 476 GLY A N 1
ATOM 3797 C CA . GLY A 1 476 ? 9.459 2.972 15.388 1.00 91.38 476 GLY A CA 1
ATOM 3798 C C . GLY A 1 476 ? 8.309 3.803 15.963 1.00 91.38 476 GLY A C 1
ATOM 3799 O O . GLY A 1 476 ? 7.641 3.375 16.908 1.00 91.38 476 GLY A O 1
ATOM 3800 N N . LYS A 1 477 ? 8.001 4.964 15.367 1.00 89.38 477 LYS A N 1
ATOM 3801 C CA . LYS A 1 477 ? 6.861 5.796 15.784 1.00 89.38 477 LYS A CA 1
ATOM 3802 C C . LYS A 1 477 ? 5.544 5.038 15.666 1.00 89.38 477 LYS A C 1
ATOM 3804 O O . LYS A 1 477 ? 4.762 5.039 16.612 1.00 89.38 477 LYS A O 1
ATOM 3809 N N . LEU A 1 478 ? 5.291 4.365 14.545 1.00 86.50 478 LEU A N 1
ATOM 3810 C CA . LEU A 1 478 ? 4.043 3.620 14.396 1.00 86.50 478 LEU A CA 1
ATOM 3811 C C . LEU A 1 478 ? 4.013 2.373 15.294 1.00 86.50 478 LEU A C 1
ATOM 3813 O O . LEU A 1 478 ? 2.975 2.081 15.881 1.00 86.50 478 LEU A O 1
ATOM 3817 N N . ALA A 1 479 ? 5.143 1.680 15.470 1.00 85.75 479 ALA A N 1
ATOM 3818 C CA . ALA A 1 479 ? 5.237 0.505 16.340 1.00 85.75 479 ALA A CA 1
ATOM 3819 C C . ALA A 1 479 ? 4.960 0.851 17.810 1.00 85.75 479 ALA A C 1
ATOM 3821 O O . ALA A 1 479 ? 4.196 0.157 18.476 1.00 85.75 479 ALA A O 1
ATOM 3822 N N . THR A 1 480 ? 5.527 1.953 18.309 1.00 81.06 480 THR A N 1
ATOM 3823 C CA . THR A 1 480 ? 5.287 2.429 19.683 1.00 81.06 480 THR A CA 1
ATOM 3824 C C . THR A 1 480 ? 3.843 2.854 19.911 1.00 81.06 480 THR A C 1
ATOM 3826 O O . THR A 1 480 ? 3.317 2.633 20.997 1.00 81.06 480 THR A O 1
ATOM 3829 N N . LEU A 1 481 ? 3.179 3.421 18.900 1.00 73.56 481 LEU A N 1
ATOM 3830 C CA . LEU A 1 481 ? 1.758 3.757 18.985 1.00 73.56 481 LEU A CA 1
ATOM 3831 C C . LEU A 1 481 ? 0.895 2.495 19.064 1.00 73.56 481 LEU A C 1
ATOM 3833 O O . LEU A 1 481 ? 0.068 2.401 19.965 1.00 73.56 481 LEU A O 1
ATOM 3837 N N . ILE A 1 482 ? 1.151 1.501 18.203 1.00 71.38 482 ILE A N 1
ATOM 3838 C CA . ILE A 1 482 ? 0.479 0.195 18.289 1.00 71.38 482 ILE A CA 1
ATOM 3839 C C . ILE A 1 482 ? 0.704 -0.402 19.680 1.00 71.38 482 ILE A C 1
ATOM 3841 O O . ILE A 1 482 ? -0.258 -0.798 20.324 1.00 71.38 482 ILE A O 1
ATOM 3845 N N . ALA A 1 483 ? 1.947 -0.417 20.174 1.00 70.25 483 ALA A N 1
ATOM 3846 C CA . ALA A 1 483 ? 2.297 -0.983 21.474 1.00 70.25 483 ALA A CA 1
ATOM 3847 C C . ALA A 1 483 ? 1.629 -0.254 22.654 1.00 70.25 483 ALA A C 1
ATOM 3849 O O . ALA A 1 483 ? 1.164 -0.914 23.578 1.00 70.25 483 ALA A O 1
ATOM 3850 N N . LYS A 1 484 ? 1.534 1.080 22.630 1.00 66.44 484 LYS A N 1
ATOM 3851 C CA . LYS A 1 484 ? 0.861 1.868 23.678 1.00 66.44 484 LYS A CA 1
ATOM 3852 C C . LYS A 1 484 ? -0.641 1.623 23.728 1.00 66.44 484 LYS A C 1
ATOM 3854 O O . LYS A 1 484 ? -1.174 1.433 24.814 1.00 66.44 484 LYS A O 1
ATOM 3859 N N . ASP A 1 485 ? -1.286 1.551 22.567 1.00 60.69 485 ASP A N 1
ATOM 3860 C CA . ASP A 1 485 ? -2.712 1.218 22.458 1.00 60.69 485 ASP A CA 1
ATOM 3861 C C . ASP A 1 485 ? -2.992 -0.251 22.861 1.00 60.69 485 ASP A C 1
ATOM 3863 O O . ASP A 1 485 ? -4.138 -0.647 23.054 1.00 60.69 485 ASP A O 1
ATOM 3867 N N . SER A 1 486 ? -1.937 -1.065 22.970 1.00 52.78 486 SER A N 1
ATOM 3868 C CA . SER A 1 486 ? -1.969 -2.523 23.107 1.00 52.78 486 SER A CA 1
ATOM 3869 C C . SER A 1 486 ? -1.583 -3.046 24.493 1.00 52.78 486 SER A C 1
ATOM 3871 O O . SER A 1 486 ? -2.124 -4.058 24.939 1.00 52.78 486 SER A O 1
ATOM 3873 N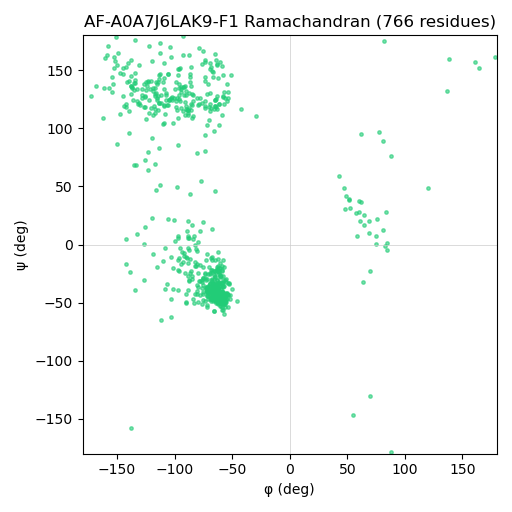 N . LEU A 1 487 ? -0.601 -2.427 25.153 1.00 46.25 487 LEU A N 1
ATOM 3874 C CA . LEU A 1 487 ? 0.008 -2.934 26.387 1.00 46.25 487 LEU A CA 1
ATOM 3875 C C . LEU A 1 487 ? -1.014 -3.119 27.528 1.00 46.25 487 LEU A C 1
ATOM 3877 O O . LEU A 1 487 ? -0.974 -4.183 28.147 1.00 46.25 487 LEU A O 1
ATOM 3881 N N . PRO A 1 488 ? -1.977 -2.199 27.750 1.00 44.97 488 PRO A N 1
ATOM 3882 C CA . PRO A 1 488 ? -3.016 -2.393 28.762 1.00 44.97 488 PRO A CA 1
ATOM 3883 C C . PRO A 1 488 ? -3.935 -3.589 28.447 1.00 44.97 488 PRO A C 1
ATOM 3885 O O . PRO A 1 488 ? -4.154 -4.438 29.303 1.00 44.97 488 PRO A O 1
ATOM 3888 N N . GLU A 1 489 ? -4.385 -3.743 27.190 1.00 44.47 489 GLU A N 1
ATOM 3889 C CA . GLU A 1 489 ? -5.235 -4.876 26.764 1.00 44.47 489 GLU A CA 1
ATOM 3890 C C . GLU A 1 489 ? -4.521 -6.239 26.868 1.00 44.47 489 GLU A C 1
ATOM 3892 O O . GLU A 1 489 ? -5.167 -7.258 27.129 1.00 44.47 489 GLU A O 1
ATOM 3897 N N . LEU A 1 490 ? -3.200 -6.291 26.628 1.00 39.94 490 LEU A N 1
ATOM 3898 C CA . LEU A 1 490 ? -2.424 -7.535 26.739 1.00 39.94 490 LEU A CA 1
ATOM 3899 C C . LEU A 1 490 ? -2.274 -7.964 28.194 1.00 39.94 490 LEU A C 1
ATOM 3901 O O . LEU A 1 490 ? -2.474 -9.137 28.502 1.00 39.94 490 LEU A O 1
ATOM 3905 N N . LEU A 1 491 ? -1.907 -7.014 29.059 1.00 40.09 491 LEU A N 1
ATOM 3906 C CA . LEU A 1 491 ? -1.745 -7.252 30.487 1.00 40.09 491 LEU A CA 1
ATOM 3907 C C . LEU A 1 491 ? -3.065 -7.754 31.070 1.00 40.09 491 LEU A C 1
ATOM 3909 O O . LEU A 1 491 ? -3.057 -8.790 31.719 1.00 40.09 491 LEU A O 1
ATOM 3913 N N . MET A 1 492 ? -4.189 -7.146 30.688 1.00 37.88 492 MET A N 1
ATOM 3914 C CA . MET A 1 492 ? -5.543 -7.598 31.022 1.00 37.88 492 MET A CA 1
ATOM 3915 C C . MET A 1 492 ? -5.855 -9.034 30.597 1.00 37.88 492 MET A C 1
ATOM 3917 O O . MET A 1 492 ? -6.354 -9.830 31.390 1.00 37.88 492 MET A O 1
ATOM 3921 N N . ARG A 1 493 ? -5.561 -9.411 29.346 1.00 38.81 493 ARG A N 1
ATOM 3922 C CA . ARG A 1 493 ? -5.869 -10.767 28.858 1.00 38.81 493 ARG A CA 1
ATOM 3923 C C . ARG A 1 493 ? -4.960 -11.832 29.449 1.00 38.81 493 ARG A C 1
ATOM 3925 O O . ARG A 1 493 ? -5.454 -12.904 29.788 1.00 38.81 493 ARG A O 1
ATOM 3932 N N . VAL A 1 494 ? -3.666 -11.546 29.584 1.00 36.94 494 VAL A N 1
ATOM 3933 C CA . VAL A 1 494 ? -2.727 -12.438 30.276 1.00 36.94 494 VAL A CA 1
ATOM 3934 C C . VAL A 1 494 ? -3.171 -12.594 31.728 1.00 36.94 494 VAL A C 1
ATOM 3936 O O . VAL A 1 494 ? -3.321 -13.723 32.180 1.00 36.94 494 VAL A O 1
ATOM 3939 N N . TRP A 1 495 ? -3.523 -11.496 32.402 1.00 34.94 495 TRP A N 1
ATOM 3940 C CA . TRP A 1 495 ? -4.037 -11.502 33.772 1.00 34.94 495 TRP A CA 1
ATOM 3941 C C . TRP A 1 495 ? -5.318 -12.340 33.912 1.00 34.94 495 TRP A C 1
ATOM 3943 O O . TRP A 1 495 ? -5.382 -13.203 34.786 1.00 34.94 495 TRP A O 1
ATOM 3953 N N . SER A 1 496 ? -6.268 -12.212 32.975 1.00 37.22 496 SER A N 1
ATOM 3954 C CA . SER A 1 496 ? -7.493 -13.029 32.938 1.00 37.22 496 SER A CA 1
ATOM 3955 C C . SER A 1 496 ? -7.247 -14.530 32.706 1.00 37.22 496 SER A C 1
ATOM 3957 O O . SER A 1 496 ? -8.080 -15.350 33.082 1.00 37.22 496 SER A O 1
ATOM 3959 N N . TYR A 1 497 ? -6.110 -14.901 32.102 1.00 34.91 497 TYR A N 1
ATOM 3960 C CA . TYR A 1 497 ? -5.755 -16.292 31.796 1.00 34.91 497 TYR A CA 1
ATOM 3961 C C . TYR A 1 497 ? -4.850 -16.944 32.851 1.00 34.91 497 TYR A C 1
ATOM 3963 O O . TYR A 1 497 ? -4.812 -18.173 32.916 1.00 34.91 497 TYR A O 1
ATOM 3971 N N . THR A 1 498 ? -4.095 -16.174 33.653 1.00 27.98 498 THR A N 1
ATOM 3972 C CA . THR A 1 498 ? -2.971 -16.745 34.421 1.00 27.98 498 THR A CA 1
ATOM 3973 C C . THR A 1 498 ? -3.176 -17.027 35.906 1.00 27.98 498 THR A C 1
ATOM 3975 O O . THR A 1 498 ? -2.398 -17.848 36.376 1.00 27.98 498 THR A O 1
ATOM 3978 N N . ARG A 1 499 ? -4.146 -16.453 36.647 1.00 29.59 499 ARG A N 1
ATOM 3979 C CA . ARG A 1 499 ? -4.629 -16.946 37.974 1.00 29.59 499 ARG A CA 1
ATOM 3980 C C . ARG A 1 499 ? -5.381 -15.893 38.797 1.00 29.59 499 ARG A C 1
ATOM 3982 O O . ARG A 1 499 ? -5.136 -14.698 38.705 1.00 29.59 499 ARG A O 1
ATOM 3989 N N . SER A 1 500 ? -6.194 -16.438 39.703 1.00 30.20 500 SER A N 1
ATOM 3990 C CA . SER A 1 500 ? -6.944 -15.872 40.831 1.00 30.20 500 SER A CA 1
ATOM 3991 C C . SER A 1 500 ? -6.095 -15.283 41.976 1.00 30.20 500 SER A C 1
ATOM 3993 O O . SER A 1 500 ? -6.347 -15.583 43.144 1.00 30.20 500 SER A O 1
ATOM 3995 N N . THR A 1 501 ? -5.071 -14.481 41.698 1.00 29.19 501 THR A N 1
ATOM 3996 C CA . THR A 1 501 ? -4.283 -13.844 42.769 1.00 29.19 501 THR A CA 1
ATOM 3997 C C . THR A 1 501 ? -4.407 -12.333 42.699 1.00 29.19 501 THR A C 1
ATOM 3999 O O . THR A 1 501 ? -4.024 -11.716 41.706 1.00 29.19 501 THR A O 1
ATOM 4002 N N . ALA A 1 502 ? -4.983 -11.784 43.769 1.00 29.45 502 ALA A N 1
ATOM 4003 C CA . ALA A 1 502 ? -5.285 -10.377 43.972 1.00 29.45 502 ALA A CA 1
ATOM 4004 C C . ALA A 1 502 ? -4.072 -9.463 43.706 1.00 29.45 502 ALA A C 1
ATOM 4006 O O . ALA A 1 502 ? -2.937 -9.839 44.018 1.00 29.45 502 ALA A O 1
ATOM 4007 N N . PRO A 1 503 ? -4.290 -8.248 43.174 1.00 29.80 503 PRO A N 1
ATOM 4008 C CA . PRO A 1 503 ? -3.230 -7.262 43.047 1.00 29.80 503 PRO A CA 1
ATOM 4009 C C . PRO A 1 503 ? -2.706 -6.856 44.433 1.00 29.80 503 PRO A C 1
ATOM 4011 O O . PRO A 1 503 ? -3.450 -6.464 45.332 1.00 29.80 503 PRO A O 1
ATOM 4014 N N . HIS A 1 504 ? -1.386 -6.942 44.601 1.00 28.59 504 HIS A N 1
ATOM 4015 C CA . HIS A 1 504 ? -0.689 -6.405 45.761 1.00 28.59 504 HIS A CA 1
ATOM 4016 C C . HIS A 1 504 ? -0.664 -4.868 45.718 1.00 28.59 504 HIS A C 1
ATOM 4018 O O . HIS A 1 504 ? -0.197 -4.277 44.749 1.00 28.59 504 HIS A O 1
ATOM 4024 N N . LYS A 1 505 ? -1.067 -4.264 46.846 1.00 29.30 505 LYS A N 1
ATOM 4025 C CA . LYS A 1 505 ? -0.941 -2.846 47.235 1.00 29.30 505 LYS A CA 1
ATOM 4026 C C . LYS A 1 505 ? -1.670 -1.834 46.338 1.00 29.30 505 LYS A C 1
ATOM 4028 O O . LYS A 1 505 ? -1.108 -1.287 45.393 1.00 29.30 505 LYS A O 1
ATOM 4033 N N . LEU A 1 506 ? -2.884 -1.490 46.779 1.00 30.78 506 LEU A N 1
ATOM 4034 C CA . LEU A 1 506 ? -3.562 -0.218 46.514 1.00 30.78 506 LEU A CA 1
ATOM 4035 C C . LEU A 1 506 ? -2.568 0.948 46.650 1.00 30.78 506 LEU A C 1
ATOM 4037 O O . LEU A 1 506 ? -2.034 1.184 47.735 1.00 30.78 506 LEU A O 1
ATOM 4041 N N . ARG A 1 507 ? -2.308 1.676 45.561 1.00 26.92 507 ARG A N 1
ATOM 4042 C CA . ARG A 1 507 ? -1.676 2.998 45.637 1.00 26.92 507 ARG A CA 1
ATOM 4043 C C . ARG A 1 507 ? -2.784 4.049 45.556 1.00 26.92 507 ARG A C 1
ATOM 4045 O O . ARG A 1 507 ? -3.439 4.112 44.519 1.00 26.92 507 ARG A O 1
ATOM 4052 N N . PRO A 1 508 ? -3.014 4.861 46.601 1.00 28.27 508 PRO A N 1
ATOM 4053 C CA . PRO A 1 508 ? -3.958 5.967 46.519 1.00 28.27 508 PRO A CA 1
ATOM 4054 C C . PRO A 1 508 ? -3.455 6.963 45.466 1.00 28.27 508 PRO A C 1
ATOM 4056 O O . PRO A 1 508 ? -2.364 7.512 45.592 1.00 28.27 508 PRO A O 1
ATOM 4059 N N . VAL A 1 509 ? -4.223 7.153 44.389 1.00 31.98 509 VAL A N 1
ATOM 4060 C CA . VAL A 1 509 ? -3.849 8.055 43.282 1.00 31.98 509 VAL A CA 1
ATOM 4061 C C . VAL A 1 509 ? -4.090 9.528 43.650 1.00 31.98 509 VAL A C 1
ATOM 4063 O O . VAL A 1 509 ? -3.492 10.417 43.050 1.00 31.98 509 VAL A O 1
ATOM 4066 N N . SER A 1 510 ? -4.888 9.803 44.685 1.00 33.78 510 SER A N 1
ATOM 4067 C CA . SER A 1 510 ? -5.075 11.144 45.252 1.00 33.78 510 SER A CA 1
ATOM 4068 C C . SER A 1 510 ? -5.913 11.072 46.530 1.00 33.78 510 SER A C 1
ATOM 4070 O O . SER A 1 510 ? -7.011 10.528 46.485 1.00 33.78 510 SER A O 1
ATOM 4072 N N . SER A 1 511 ? -5.450 11.650 47.640 1.00 31.59 511 SER A N 1
ATOM 4073 C CA . SER A 1 511 ? -6.275 11.890 48.831 1.00 31.59 511 SER A CA 1
ATOM 4074 C C . SER A 1 511 ? -6.952 13.257 48.700 1.00 31.59 511 SER A C 1
ATOM 4076 O O . SER A 1 511 ? -6.269 14.282 48.669 1.00 31.59 511 SER A O 1
ATOM 4078 N N . PHE A 1 512 ? -8.280 13.290 48.612 1.00 36.03 512 PHE A N 1
ATOM 4079 C CA . PHE A 1 512 ? -9.035 14.524 48.823 1.00 36.03 512 PHE A CA 1
ATOM 4080 C C . PHE A 1 512 ? -9.288 14.662 50.323 1.00 36.03 512 PHE A C 1
ATOM 4082 O O . PHE A 1 512 ? -9.968 13.822 50.898 1.00 36.03 512 PHE A O 1
ATOM 4089 N N . THR A 1 513 ? -8.739 15.698 50.952 1.00 35.44 513 THR A N 1
ATOM 4090 C CA . THR A 1 513 ? -9.040 16.064 52.339 1.00 35.44 513 THR A CA 1
ATOM 4091 C C . THR A 1 513 ? -9.727 17.425 52.330 1.00 35.44 513 THR A C 1
ATOM 4093 O O . THR A 1 513 ? -9.231 18.391 51.750 1.00 35.44 513 THR A O 1
ATOM 4096 N N . GLY A 1 514 ? -10.915 17.512 52.922 1.00 37.44 514 GLY A N 1
ATOM 4097 C CA . GLY A 1 514 ? -11.662 18.762 53.015 1.00 37.44 514 GLY A CA 1
ATOM 4098 C C . GLY A 1 514 ? -12.592 18.749 54.227 1.00 37.44 514 GLY A C 1
ATOM 4099 O O . GLY A 1 514 ? -13.224 17.724 54.479 1.00 37.44 514 GLY A O 1
ATOM 4100 N N . PRO A 1 515 ? -12.705 19.855 54.987 1.00 29.86 515 PRO A N 1
ATOM 4101 C CA . PRO A 1 515 ? -13.605 19.932 56.132 1.00 29.86 515 PRO A CA 1
ATOM 4102 C C . PRO A 1 515 ? -15.064 20.033 55.660 1.00 29.86 515 PRO A C 1
ATOM 4104 O O . PRO A 1 515 ? -15.583 21.118 55.392 1.00 29.86 515 PRO A O 1
ATOM 4107 N N . GLY A 1 516 ? -15.745 18.893 55.565 1.00 43.75 516 GLY A N 1
ATOM 4108 C CA . GLY A 1 516 ? -17.170 18.814 55.252 1.00 43.75 516 GLY A CA 1
ATOM 4109 C C . GLY A 1 516 ? -17.606 17.409 54.842 1.00 43.75 516 GLY A C 1
ATOM 4110 O O . GLY A 1 516 ? -16.827 16.645 54.283 1.00 43.75 516 GLY A O 1
ATOM 4111 N N . SER A 1 517 ? -18.872 17.069 55.096 1.00 38.84 517 SER A N 1
ATOM 4112 C CA . SER A 1 517 ? -19.466 15.816 54.621 1.00 38.84 517 SER A CA 1
ATOM 4113 C C . SER A 1 517 ? -19.455 15.786 53.087 1.00 38.84 517 SER A C 1
ATOM 4115 O O . SER A 1 517 ? -20.064 16.667 52.470 1.00 38.84 517 SER A O 1
ATOM 4117 N N . ILE A 1 518 ? -18.810 14.800 52.457 1.00 41.00 518 ILE A N 1
ATOM 4118 C CA . ILE A 1 518 ? -19.004 14.532 51.023 1.00 41.00 518 ILE A CA 1
ATOM 4119 C C . ILE A 1 518 ? -20.420 13.967 50.888 1.00 41.00 518 ILE A C 1
ATOM 4121 O O . ILE A 1 518 ? -20.689 12.858 51.336 1.00 41.00 518 ILE A O 1
ATOM 4125 N N . ARG A 1 519 ? -21.346 14.763 50.340 1.00 42.31 519 ARG A N 1
ATOM 4126 C CA . ARG A 1 519 ? -22.782 14.419 50.294 1.00 42.31 519 ARG A CA 1
ATOM 4127 C C . ARG A 1 519 ? -23.233 13.805 48.969 1.00 42.31 519 ARG A C 1
ATOM 4129 O O . ARG A 1 519 ? -24.342 13.296 48.899 1.00 42.31 519 ARG A O 1
ATOM 4136 N N . CYS A 1 520 ? -22.422 13.883 47.912 1.00 43.97 520 CYS A N 1
ATOM 4137 C CA . CYS A 1 520 ? -22.791 13.374 46.593 1.00 43.97 520 CYS A CA 1
ATOM 4138 C C . CYS A 1 520 ? -21.548 13.014 45.764 1.00 43.97 520 CYS A C 1
ATOM 4140 O O . CYS A 1 520 ? -20.625 13.826 45.643 1.00 43.97 520 CYS A O 1
ATOM 4142 N N . LEU A 1 521 ? -21.560 11.814 45.175 1.00 46.34 521 LEU A N 1
ATOM 4143 C CA . LEU A 1 521 ? -20.660 11.399 44.102 1.00 46.34 521 LEU A CA 1
ATOM 4144 C C . LEU A 1 521 ? -21.495 10.846 42.950 1.00 46.34 521 LEU A C 1
ATOM 4146 O O . LEU A 1 521 ? -22.297 9.939 43.155 1.00 46.34 521 LEU A O 1
ATOM 4150 N N . SER A 1 522 ? -21.259 11.346 41.741 1.00 46.12 522 SER A N 1
ATOM 4151 C CA . SER A 1 522 ? -21.844 10.787 40.522 1.00 46.12 522 SER A CA 1
ATOM 4152 C C . SER A 1 522 ? -20.781 10.682 39.438 1.00 46.12 522 SER A C 1
ATOM 4154 O O . SER A 1 522 ? -20.057 11.649 39.185 1.00 46.12 522 SER A O 1
ATOM 4156 N N . ALA A 1 523 ? -20.704 9.536 38.764 1.00 42.28 523 ALA A N 1
ATOM 4157 C CA . ALA A 1 523 ? -19.926 9.379 37.541 1.00 42.28 523 ALA A CA 1
ATOM 4158 C C . ALA A 1 523 ? -20.775 9.790 36.330 1.00 42.28 523 ALA A C 1
ATOM 4160 O O . ALA A 1 523 ? -21.969 9.508 36.273 1.00 42.28 523 ALA A O 1
ATOM 4161 N N . ALA A 1 524 ? -20.162 10.487 35.376 1.00 41.28 524 ALA A N 1
ATOM 4162 C CA . ALA A 1 524 ? -20.745 10.835 34.086 1.00 41.28 524 ALA A CA 1
ATOM 4163 C C . ALA A 1 524 ? -19.664 10.675 33.006 1.00 41.28 524 ALA A C 1
ATOM 4165 O O . ALA A 1 524 ? -18.830 11.563 32.792 1.00 41.28 524 ALA A O 1
ATOM 4166 N N . GLY A 1 525 ? -19.638 9.528 32.326 1.00 46.97 525 GLY A N 1
ATOM 4167 C CA . GLY A 1 525 ? -18.627 9.256 31.310 1.00 46.97 525 GLY A CA 1
ATOM 4168 C C . GLY A 1 525 ? -17.238 9.064 31.919 1.00 46.97 525 GLY A C 1
ATOM 4169 O O . GLY A 1 525 ? -17.047 8.336 32.890 1.00 46.97 525 GLY A O 1
ATOM 4170 N N . ARG A 1 526 ? -16.252 9.780 31.364 1.00 32.84 526 ARG A N 1
ATOM 4171 C CA . ARG A 1 526 ? -14.854 9.823 31.846 1.00 32.84 526 ARG A CA 1
ATOM 4172 C C . ARG A 1 526 ? -14.622 10.840 32.968 1.00 32.84 526 ARG A C 1
ATOM 4174 O O . ARG A 1 526 ? -13.502 11.319 33.154 1.00 32.84 526 ARG A O 1
ATOM 4181 N N . SER A 1 527 ? -15.670 11.319 33.625 1.00 39.03 527 SER A N 1
ATOM 4182 C CA . SER A 1 527 ? -15.578 12.417 34.589 1.00 39.03 527 SER A CA 1
ATOM 4183 C C . SER A 1 527 ? -16.465 12.146 35.789 1.00 39.03 527 SER A C 1
ATOM 4185 O O . SER A 1 527 ? -17.558 11.607 35.653 1.00 39.03 527 SER A O 1
ATOM 4187 N N . CYS A 1 528 ? -15.971 12.495 36.973 1.00 40.72 528 CYS A N 1
ATOM 4188 C CA . CYS A 1 528 ? -16.687 12.300 38.225 1.00 40.72 528 CYS A CA 1
ATOM 4189 C C . CYS A 1 528 ? -16.984 13.651 38.850 1.00 40.72 528 CYS A C 1
ATOM 4191 O O . CYS A 1 528 ? -16.090 14.486 38.992 1.00 40.72 528 CYS A O 1
ATOM 4193 N N . LEU A 1 529 ? -18.240 13.848 39.234 1.00 43.19 529 LEU A N 1
ATOM 4194 C CA . LEU A 1 529 ? -18.641 14.977 40.046 1.00 43.19 529 LEU A CA 1
ATOM 4195 C C . LEU A 1 529 ? -18.389 14.613 41.513 1.00 43.19 529 LEU A C 1
ATOM 4197 O O . LEU A 1 529 ? -19.080 13.765 42.074 1.00 43.19 529 LEU A O 1
ATOM 4201 N N . LEU A 1 530 ? -17.400 15.265 42.121 1.00 41.69 530 LEU A N 1
ATOM 4202 C CA . LEU A 1 530 ? -17.266 15.367 43.572 1.00 41.69 530 LEU A CA 1
ATOM 4203 C C . LEU A 1 530 ? -17.829 16.737 43.959 1.00 41.69 530 LEU A C 1
ATOM 4205 O O . LEU A 1 530 ? -17.361 17.738 43.418 1.00 41.69 530 LEU A O 1
ATOM 4209 N N . SER A 1 531 ? -18.817 16.812 44.853 1.00 40.88 531 SER A N 1
ATOM 4210 C CA . SER A 1 531 ? -19.272 18.114 45.358 1.00 40.88 531 SER A CA 1
ATOM 4211 C C . SER A 1 531 ? -19.530 18.102 46.861 1.00 40.88 531 SER A C 1
ATOM 4213 O O . SER A 1 531 ? -20.284 17.267 47.366 1.00 40.88 531 SER A O 1
ATOM 4215 N N . THR A 1 532 ? -18.959 19.078 47.564 1.00 37.72 532 THR A N 1
ATOM 4216 C CA . THR A 1 532 ? -19.323 19.454 48.935 1.00 37.72 532 THR A CA 1
ATOM 4217 C C . THR A 1 532 ? -20.197 20.707 48.876 1.00 37.72 532 THR A C 1
ATOM 4219 O O . THR A 1 532 ? -19.704 21.797 48.600 1.00 37.72 532 THR A O 1
ATOM 4222 N N . ALA A 1 533 ? -21.509 20.572 49.087 1.00 37.09 533 ALA A N 1
ATOM 4223 C CA . ALA A 1 533 ? -22.422 21.717 49.122 1.00 37.09 533 ALA A CA 1
ATOM 4224 C C . ALA A 1 533 ? -22.540 22.250 50.559 1.00 37.09 533 ALA A C 1
ATOM 4226 O O . ALA A 1 533 ? -22.973 21.515 51.446 1.00 37.09 533 ALA A O 1
ATOM 4227 N N . ARG A 1 534 ? -22.159 23.516 50.796 1.00 32.53 534 ARG A N 1
ATOM 4228 C CA . ARG A 1 534 ? -22.173 24.131 52.142 1.00 32.53 534 ARG A CA 1
ATOM 4229 C C . ARG A 1 534 ? -23.233 25.224 52.349 1.00 32.53 534 ARG A C 1
ATOM 4231 O O . ARG A 1 534 ? -23.490 25.579 53.495 1.00 32.53 534 ARG A O 1
ATOM 4238 N N . LYS A 1 535 ? -23.868 25.766 51.297 1.00 31.80 535 LYS A N 1
ATOM 4239 C CA . LYS A 1 535 ? -24.897 26.819 51.437 1.00 31.80 535 LYS A CA 1
ATOM 4240 C C . LYS A 1 535 ? -25.839 26.882 50.229 1.00 31.80 535 LYS A C 1
ATOM 4242 O O . LYS A 1 535 ? -25.378 26.855 49.093 1.00 31.80 535 LYS A O 1
ATOM 4247 N N . LEU A 1 536 ? -27.145 26.986 50.481 1.00 33.75 536 LEU A N 1
ATOM 4248 C CA . LEU A 1 536 ? -28.203 27.087 49.468 1.00 33.75 536 LEU A CA 1
ATOM 4249 C C . LEU A 1 536 ? -29.054 28.334 49.734 1.00 33.75 536 LEU A C 1
ATOM 4251 O O . LEU A 1 536 ? -29.542 28.510 50.848 1.00 33.75 536 LEU A O 1
ATOM 4255 N N . SER A 1 537 ? -29.228 29.191 48.723 1.00 34.47 537 SER A N 1
ATOM 4256 C CA . SER A 1 537 ? -30.222 30.274 48.728 1.00 34.47 537 SER A CA 1
ATOM 4257 C C . SER A 1 537 ? -31.310 29.991 47.686 1.00 34.47 537 SER A C 1
ATOM 4259 O O . SER A 1 537 ? -31.141 29.158 46.794 1.00 34.47 537 SER A O 1
ATOM 4261 N N . SER A 1 538 ? -32.438 30.699 47.777 1.00 29.81 538 SER A N 1
ATOM 4262 C CA . SER A 1 538 ? -33.589 30.572 46.868 1.00 29.81 538 SER A CA 1
ATOM 4263 C C . SER A 1 538 ? -33.294 30.916 45.398 1.00 29.81 538 SER A C 1
ATOM 4265 O O . SER A 1 538 ? -34.155 30.711 44.546 1.00 29.81 538 SER A O 1
ATOM 4267 N N . THR A 1 539 ? -32.097 31.423 45.086 1.00 29.36 539 THR A N 1
ATOM 4268 C CA . THR A 1 539 ? -31.726 31.964 43.768 1.00 29.36 539 THR A CA 1
ATOM 4269 C C . THR A 1 539 ? -30.452 31.358 43.172 1.00 29.36 539 THR A C 1
ATOM 4271 O O . THR A 1 539 ? -30.088 31.715 42.054 1.00 29.36 539 THR A O 1
ATOM 4274 N N . GLY A 1 540 ? -29.784 30.416 43.849 1.00 35.12 540 GLY A N 1
ATOM 4275 C CA . GLY A 1 540 ? -28.590 29.781 43.292 1.00 35.12 540 GLY A CA 1
ATOM 4276 C C . GLY A 1 540 ? -27.919 28.749 44.196 1.00 35.12 540 GLY A C 1
ATOM 4277 O O . GLY A 1 540 ? -28.122 28.716 45.410 1.00 35.12 540 GLY A O 1
ATOM 4278 N N . VAL A 1 541 ? -27.095 27.905 43.570 1.00 36.97 541 VAL A N 1
ATOM 4279 C CA . VAL A 1 541 ? -26.233 26.911 44.225 1.00 36.97 541 VAL A CA 1
ATOM 4280 C C . VAL A 1 541 ? -24.780 27.319 44.000 1.00 36.97 541 VAL A C 1
ATOM 4282 O O . VAL A 1 541 ? -24.349 27.434 42.855 1.00 36.97 541 VAL A O 1
ATOM 4285 N N . THR A 1 542 ? -24.013 27.526 45.070 1.00 33.16 542 THR A N 1
ATOM 4286 C CA . THR A 1 542 ? -22.553 27.695 44.991 1.00 33.16 542 THR A CA 1
ATOM 4287 C C . THR A 1 542 ? -21.861 26.381 45.334 1.00 33.16 542 THR A C 1
ATOM 4289 O O . THR A 1 542 ? -22.010 25.872 46.446 1.00 33.16 542 THR A O 1
ATOM 4292 N N . PHE A 1 543 ? -21.107 25.836 44.377 1.00 39.06 543 PHE A N 1
ATOM 4293 C CA . PHE A 1 543 ? -20.267 24.653 44.561 1.00 39.06 543 PHE A CA 1
ATOM 4294 C C . PHE A 1 543 ? -18.834 25.096 44.899 1.00 39.06 543 PHE A C 1
ATOM 4296 O O . PHE A 1 543 ? -18.186 25.751 44.087 1.00 39.06 543 PHE A O 1
ATOM 4303 N N . GLU A 1 544 ? -18.326 24.742 46.081 1.00 33.41 544 GLU A N 1
ATOM 4304 C CA . GLU A 1 544 ? -16.900 24.862 46.408 1.00 33.41 544 GLU A CA 1
ATOM 4305 C C . GLU A 1 544 ? -16.233 23.534 46.019 1.00 33.41 544 GLU A C 1
ATOM 4307 O O . GLU A 1 544 ? -16.518 22.502 46.621 1.00 33.41 544 GLU A O 1
ATOM 4312 N N . ASN A 1 545 ? -15.380 23.567 44.989 1.00 34.31 545 ASN A N 1
ATOM 4313 C CA . ASN A 1 545 ? -14.668 22.439 44.363 1.00 34.31 545 ASN A CA 1
ATOM 4314 C C . ASN A 1 545 ? -15.523 21.579 43.420 1.00 34.31 545 ASN A C 1
ATOM 4316 O O . ASN A 1 545 ? -16.214 20.656 43.835 1.00 34.31 545 ASN A O 1
ATOM 4320 N N . THR A 1 546 ? -15.448 21.862 42.115 1.00 33.84 546 THR A N 1
ATOM 4321 C CA . THR A 1 546 ? -16.084 21.043 41.069 1.00 33.84 546 THR A CA 1
ATOM 4322 C C . THR A 1 546 ? -15.094 20.732 39.954 1.00 33.84 546 THR A C 1
ATOM 4324 O O . THR A 1 546 ? -14.552 21.637 39.322 1.00 33.84 546 THR A O 1
ATOM 4327 N N . LEU A 1 547 ? -14.865 19.446 39.692 1.00 33.00 547 LEU A N 1
ATOM 4328 C CA . LEU A 1 547 ? -14.042 18.970 38.581 1.00 33.00 547 LEU A CA 1
ATOM 4329 C C . LEU A 1 547 ? -14.978 18.609 37.416 1.00 33.00 547 LEU A C 1
ATOM 4331 O O . LEU A 1 547 ? -15.424 17.475 37.284 1.00 33.00 547 LEU A O 1
ATOM 4335 N N . PHE A 1 548 ? -15.333 19.592 36.584 1.00 30.34 548 PHE A N 1
ATOM 4336 C CA . PHE A 1 548 ? -16.125 19.346 35.375 1.00 30.34 548 PHE A CA 1
ATOM 4337 C C . PHE A 1 548 ? -15.220 18.958 34.196 1.00 30.34 548 PHE A C 1
ATOM 4339 O O . PHE A 1 548 ? -14.392 19.748 33.740 1.00 30.34 548 PHE A O 1
ATOM 4346 N N . ARG A 1 549 ? -15.445 17.773 33.622 1.00 30.80 549 ARG A N 1
ATOM 4347 C CA . ARG A 1 549 ? -15.165 17.485 32.207 1.00 30.80 549 ARG A CA 1
ATOM 4348 C C . ARG A 1 549 ? -16.358 16.729 31.626 1.00 30.80 549 ARG A C 1
ATOM 4350 O O . ARG A 1 549 ? -16.976 15.917 32.294 1.00 30.80 549 ARG A O 1
ATOM 4357 N N . HIS A 1 550 ? -16.742 17.065 30.401 1.00 28.39 550 HIS A N 1
ATOM 4358 C CA . HIS A 1 550 ? -17.951 16.557 29.759 1.00 28.39 550 HIS A CA 1
ATOM 4359 C C . HIS A 1 550 ? -17.558 15.685 28.564 1.00 28.39 550 HIS A C 1
ATOM 4361 O O . HIS A 1 550 ? -16.888 16.168 27.652 1.00 28.39 550 HIS A O 1
ATOM 4367 N N . SER A 1 551 ? -17.978 14.416 28.555 1.00 27.61 551 SER A N 1
ATOM 4368 C CA . SER A 1 551 ? -18.135 13.632 27.323 1.00 27.61 551 SER A CA 1
ATOM 4369 C C . SER A 1 551 ? -19.022 12.408 27.569 1.00 27.61 551 SER A C 1
ATOM 4371 O O . SER A 1 551 ? -18.570 11.452 28.198 1.00 27.61 551 SER A O 1
ATOM 4373 N N . GLY A 1 552 ? -20.245 12.423 27.038 1.00 34.44 552 GLY A N 1
ATOM 4374 C CA . GLY A 1 552 ? -21.098 11.236 26.920 1.00 34.44 552 GLY A CA 1
ATOM 4375 C C . GLY A 1 552 ? -22.553 11.482 27.314 1.00 34.44 552 GLY A C 1
ATOM 4376 O O . GLY A 1 552 ? -22.825 12.073 28.353 1.00 34.44 552 GLY A O 1
ATOM 4377 N N . SER A 1 553 ? -23.472 11.035 26.459 1.00 34.81 553 SER A N 1
ATOM 4378 C CA . SER A 1 553 ? -24.907 10.900 26.720 1.00 34.81 553 SER A CA 1
ATOM 4379 C C . SER A 1 553 ? -25.211 9.420 26.966 1.00 34.81 553 SER A C 1
ATOM 4381 O O . SER A 1 553 ? -24.867 8.602 26.108 1.00 34.81 553 SER A O 1
ATOM 4383 N N . GLY A 1 554 ? -25.850 9.094 28.092 1.00 38.34 554 GLY A N 1
ATOM 4384 C CA . GLY A 1 554 ? -26.321 7.736 28.402 1.00 38.34 554 GLY A CA 1
ATOM 4385 C C . GLY A 1 554 ? -25.724 7.118 29.671 1.00 38.34 554 GLY A C 1
ATOM 4386 O O . GLY A 1 554 ? -25.259 5.985 29.611 1.00 38.34 554 GLY A O 1
ATOM 4387 N N . VAL A 1 555 ? -25.719 7.838 30.799 1.00 41.19 555 VAL A N 1
ATOM 4388 C CA . VAL A 1 555 ? -25.141 7.361 32.074 1.00 41.19 555 VAL A CA 1
ATOM 4389 C C . VAL A 1 555 ? -26.198 7.398 33.176 1.00 41.19 555 VAL A C 1
ATOM 4391 O O . VAL A 1 555 ? -26.985 8.341 33.213 1.00 41.19 555 VAL A O 1
ATOM 4394 N N . SER A 1 556 ? -26.231 6.382 34.048 1.00 41.84 556 SER A N 1
ATOM 4395 C CA . SER A 1 556 ? -27.043 6.380 35.270 1.00 41.84 556 SER A CA 1
ATOM 4396 C C . SER A 1 556 ? -26.324 7.089 36.423 1.00 41.84 556 SER A C 1
ATOM 4398 O O . SER A 1 556 ? -25.213 6.725 36.798 1.00 41.84 556 SER A O 1
ATOM 4400 N N . ALA A 1 557 ? -26.959 8.108 37.001 1.00 47.69 557 ALA A N 1
ATOM 4401 C CA . ALA A 1 557 ? -26.440 8.867 38.143 1.00 47.69 557 ALA A CA 1
ATOM 4402 C C . ALA A 1 557 ? -27.359 8.695 39.361 1.00 47.69 557 ALA A C 1
ATOM 4404 O O . ALA A 1 557 ? -28.488 9.176 39.321 1.00 47.69 557 ALA A O 1
ATOM 4405 N N . GLY A 1 558 ? -26.899 8.033 40.431 1.00 41.78 558 GLY A N 1
ATOM 4406 C CA . GLY A 1 558 ? -27.684 7.777 41.650 1.00 41.78 558 GLY A CA 1
ATOM 4407 C C . GLY A 1 558 ? -27.135 8.478 42.890 1.00 41.78 558 GLY A C 1
ATOM 4408 O O . GLY A 1 558 ? -25.927 8.456 43.110 1.00 41.78 558 GLY A O 1
ATOM 4409 N N . VAL A 1 559 ? -28.005 9.053 43.729 1.00 50.25 559 VAL A N 1
ATOM 4410 C CA . VAL A 1 559 ? -27.602 9.791 44.947 1.00 50.25 559 VAL A CA 1
ATOM 4411 C C . VAL A 1 559 ? -28.384 9.321 46.172 1.00 50.25 559 VAL A C 1
ATOM 4413 O O . VAL A 1 559 ? -29.609 9.415 46.180 1.00 50.25 559 VAL A O 1
ATOM 4416 N N . ASP A 1 560 ? -27.671 8.817 47.187 1.00 42.44 560 ASP A N 1
ATOM 4417 C CA . ASP A 1 560 ? -28.247 8.346 48.458 1.00 42.44 560 ASP A CA 1
ATOM 4418 C C . ASP A 1 560 ? -28.707 9.523 49.338 1.00 42.44 560 ASP A C 1
ATOM 4420 O O . ASP A 1 560 ? -28.098 10.596 49.355 1.00 42.44 560 ASP A O 1
ATOM 4424 N N . VAL A 1 561 ? -29.807 9.326 50.068 1.00 44.28 561 VAL A N 1
ATOM 4425 C CA . VAL A 1 561 ? -30.559 10.407 50.714 1.00 44.28 561 VAL A CA 1
ATOM 4426 C C . VAL A 1 561 ? -30.348 10.426 52.229 1.00 44.28 561 VAL A C 1
ATOM 4428 O O . VAL A 1 561 ? -30.681 9.477 52.933 1.00 44.28 561 VAL A O 1
ATOM 4431 N N . GLY A 1 562 ? -29.829 11.548 52.737 1.00 43.66 562 GLY A N 1
ATOM 4432 C CA . GLY A 1 562 ? -29.811 11.884 54.165 1.00 43.66 562 GLY A CA 1
ATOM 4433 C C . GLY A 1 562 ? -31.028 12.714 54.605 1.00 43.66 562 GLY A C 1
ATOM 4434 O O . GLY A 1 562 ? -31.892 13.070 53.802 1.00 43.66 562 GLY A O 1
ATOM 4435 N N . HIS A 1 563 ? -31.086 13.047 55.898 1.00 40.16 563 HIS A N 1
ATOM 4436 C CA . HIS A 1 563 ? -32.230 13.699 56.554 1.00 40.16 563 HIS A CA 1
ATOM 4437 C C . HIS A 1 563 ? -32.603 15.113 56.038 1.00 40.16 563 HIS A C 1
ATOM 4439 O O . HIS A 1 563 ? -33.712 15.553 56.324 1.00 40.16 563 HIS A O 1
ATOM 4445 N N . ASP A 1 564 ? -31.768 15.782 55.233 1.00 45.38 564 ASP A N 1
ATOM 4446 C CA . ASP A 1 564 ? -31.970 17.178 54.795 1.00 45.38 564 ASP A CA 1
ATOM 4447 C C . ASP A 1 564 ? -32.870 17.335 53.539 1.00 45.38 564 ASP A C 1
ATOM 4449 O O . ASP A 1 564 ? -32.906 16.478 52.655 1.00 45.38 564 ASP A O 1
ATOM 4453 N N . ASP A 1 565 ? -33.546 18.487 53.426 1.00 45.03 565 ASP A N 1
ATOM 4454 C CA . ASP A 1 565 ? -34.599 18.840 52.447 1.00 45.03 565 ASP A CA 1
ATOM 4455 C C . ASP A 1 565 ? -34.175 18.975 50.963 1.00 45.03 565 ASP A C 1
ATOM 4457 O O . ASP A 1 565 ? -34.919 19.528 50.152 1.00 45.03 565 ASP A O 1
ATOM 4461 N N . CYS A 1 566 ? -32.983 18.522 50.559 1.00 50.19 566 CYS A N 1
ATOM 4462 C CA . CYS A 1 566 ? -32.482 18.707 49.189 1.00 50.19 566 CYS A CA 1
ATOM 4463 C C . CYS A 1 566 ? -31.693 17.491 48.674 1.00 50.19 566 CYS A C 1
ATOM 4465 O O . CYS A 1 566 ? -30.640 17.159 49.212 1.00 50.19 566 CYS A O 1
ATOM 4467 N N . ILE A 1 567 ? -32.150 16.893 47.566 1.00 56.06 567 ILE A N 1
ATOM 4468 C CA . ILE A 1 567 ? -31.497 15.759 46.874 1.00 56.06 567 ILE A CA 1
ATOM 4469 C C . ILE A 1 567 ? -31.138 16.188 45.458 1.00 56.06 567 ILE A C 1
ATOM 4471 O O . ILE A 1 567 ? -32.027 16.695 44.781 1.00 56.06 567 ILE A O 1
ATOM 4475 N N . TYR A 1 568 ? -29.908 15.947 44.989 1.00 55.91 568 TYR A N 1
ATOM 4476 C CA . TYR A 1 568 ? -29.486 16.327 43.637 1.00 55.91 568 TYR A CA 1
ATOM 4477 C C . TYR A 1 568 ? -29.180 15.131 42.732 1.00 55.91 568 TYR A C 1
ATOM 4479 O O . TYR A 1 568 ? -28.538 14.198 43.180 1.00 55.91 568 TYR A O 1
ATOM 4487 N N . CYS A 1 569 ? -29.572 15.174 41.457 1.00 57.28 569 CYS A N 1
ATOM 4488 C CA . CYS A 1 569 ? -29.149 14.217 40.419 1.00 57.28 569 CYS A CA 1
ATOM 4489 C C . CYS A 1 569 ? -28.757 14.994 39.148 1.00 57.28 569 CYS A C 1
ATOM 4491 O O . CYS A 1 569 ? -29.317 16.063 38.904 1.00 57.28 569 CYS A O 1
ATOM 4493 N N . TYR A 1 570 ? -27.793 14.513 38.357 1.00 56.78 570 TYR A N 1
ATOM 4494 C CA . TYR A 1 570 ? -27.296 15.204 37.160 1.00 56.78 570 TYR A CA 1
ATOM 4495 C C . TYR A 1 570 ? -27.306 14.288 35.934 1.00 56.78 570 TYR A C 1
ATOM 4497 O O . TYR A 1 570 ? -26.686 13.233 35.950 1.00 56.78 570 TYR A O 1
ATOM 4505 N N . ASP A 1 571 ? -27.951 14.740 34.856 1.00 60.00 571 ASP A N 1
ATOM 4506 C CA . ASP A 1 571 ? -28.034 14.022 33.571 1.00 60.00 571 ASP A CA 1
ATOM 4507 C C . ASP A 1 571 ? -27.262 14.752 32.462 1.00 60.00 571 ASP A C 1
ATOM 4509 O O . ASP A 1 571 ? -27.812 15.148 31.434 1.00 60.00 571 ASP A O 1
ATOM 4513 N N . GLY A 1 572 ? -25.999 15.106 32.717 1.00 58.03 572 GLY A N 1
ATOM 4514 C CA . GLY A 1 572 ? -25.123 15.753 31.727 1.00 58.03 572 GLY A CA 1
ATOM 4515 C C . GLY A 1 572 ? -25.475 17.207 31.350 1.00 58.03 572 GLY A C 1
ATOM 4516 O O . GLY A 1 572 ? -24.599 17.962 30.933 1.00 58.03 572 GLY A O 1
ATOM 4517 N N . GLN A 1 573 ? -26.720 17.657 31.523 1.00 61.50 573 GLN A N 1
ATOM 4518 C CA . GLN A 1 573 ? -27.169 19.015 31.177 1.00 61.50 573 GLN A CA 1
ATOM 4519 C C . GLN A 1 573 ? -28.106 19.646 32.214 1.00 61.50 573 GLN A C 1
ATOM 4521 O O . GLN A 1 573 ? -28.192 20.878 32.291 1.00 61.50 573 GLN A O 1
ATOM 4526 N N . VAL A 1 574 ? -28.801 18.830 33.011 1.00 62.78 574 VAL A N 1
ATOM 4527 C CA . VAL A 1 574 ? -29.823 19.271 33.969 1.00 62.78 574 VAL A CA 1
ATOM 4528 C C . VAL A 1 574 ? -29.532 18.692 35.348 1.00 62.78 574 VAL A C 1
ATOM 4530 O O . VAL A 1 574 ? -29.241 17.506 35.479 1.00 62.78 574 VAL A O 1
ATOM 4533 N N . LEU A 1 575 ? -29.616 19.552 36.360 1.00 65.44 575 LEU A N 1
ATOM 4534 C CA . LEU A 1 575 ? -29.579 19.222 37.775 1.00 65.44 575 LEU A CA 1
ATOM 4535 C C . LEU A 1 575 ? -31.018 19.116 38.298 1.00 65.44 575 LEU A C 1
ATOM 4537 O O . LEU A 1 575 ? -31.800 20.057 38.157 1.00 65.44 575 LEU A O 1
ATOM 4541 N N . TYR A 1 576 ? -31.368 17.990 38.902 1.00 69.94 576 TYR A N 1
ATOM 4542 C CA . TYR A 1 576 ? -32.664 17.741 39.533 1.00 69.94 576 TYR A CA 1
ATOM 4543 C C . TYR A 1 576 ? -32.549 18.011 41.030 1.00 69.94 576 TYR A C 1
ATOM 4545 O O . TYR A 1 576 ? -31.544 17.621 41.602 1.00 69.94 576 TYR A O 1
ATOM 4553 N N . ARG A 1 577 ? -33.537 18.657 41.660 1.00 71.38 577 ARG A N 1
ATOM 4554 C CA . ARG A 1 577 ? -33.620 18.866 43.113 1.00 71.38 577 ARG A CA 1
ATOM 4555 C C . ARG A 1 577 ? -34.953 18.369 43.649 1.00 71.38 577 ARG A C 1
ATOM 4557 O O . ARG A 1 577 ? -35.975 18.937 43.276 1.00 71.38 577 ARG A O 1
ATOM 4564 N N . VAL A 1 578 ? -34.962 17.389 44.546 1.00 71.56 578 VAL A N 1
ATOM 4565 C CA . VAL A 1 578 ? -36.204 16.991 45.235 1.00 71.56 578 VAL A CA 1
ATOM 4566 C C . VAL A 1 578 ? -36.527 17.985 46.346 1.00 71.56 578 VAL A C 1
ATOM 4568 O O . VAL A 1 578 ? -35.687 18.246 47.201 1.00 71.56 578 VAL A O 1
ATOM 4571 N N . ASP A 1 579 ? -37.740 18.526 46.305 1.00 71.31 579 ASP A N 1
ATOM 4572 C CA . ASP A 1 579 ? -38.361 19.378 47.313 1.00 71.31 579 ASP A CA 1
ATOM 4573 C C . ASP A 1 579 ? -39.487 18.578 47.979 1.00 71.31 579 ASP A C 1
ATOM 4575 O O . ASP A 1 579 ? -40.541 18.335 47.379 1.00 71.31 579 ASP A O 1
ATOM 4579 N N . ARG A 1 580 ? -39.219 18.107 49.202 1.00 68.00 580 ARG A N 1
ATOM 4580 C CA . ARG A 1 580 ? -40.131 17.222 49.938 1.00 68.00 580 ARG A CA 1
ATOM 4581 C C .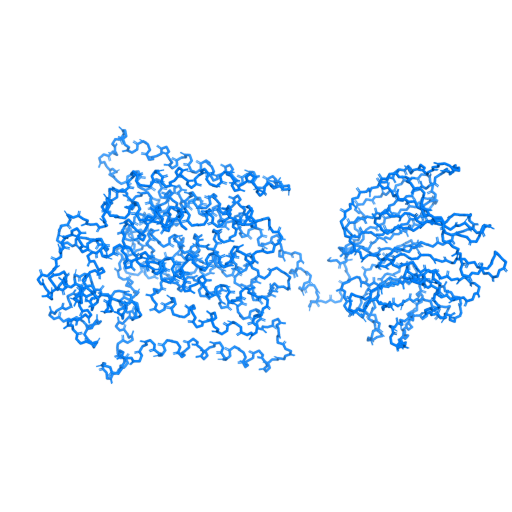 ARG A 1 580 ? -41.412 17.947 50.342 1.00 68.00 580 ARG A C 1
ATOM 4583 O O . ARG A 1 580 ? -42.501 17.429 50.110 1.00 68.00 580 ARG A O 1
ATOM 4590 N N . ALA A 1 581 ? -41.289 19.165 50.869 1.00 68.31 581 ALA A N 1
ATOM 4591 C CA . ALA A 1 581 ? -42.426 19.954 51.338 1.00 68.31 581 ALA A CA 1
ATOM 4592 C C . ALA A 1 581 ? -43.401 20.287 50.199 1.00 68.31 581 ALA A C 1
ATOM 4594 O O . ALA A 1 581 ? -44.615 20.248 50.385 1.00 68.31 581 ALA A O 1
ATOM 4595 N N . ALA A 1 582 ? -42.876 20.566 49.003 1.00 70.56 582 ALA A N 1
ATOM 4596 C CA . ALA A 1 582 ? -43.692 20.862 47.829 1.00 70.56 582 ALA A CA 1
ATOM 4597 C C . ALA A 1 582 ? -44.094 19.621 47.008 1.00 70.56 582 ALA A C 1
ATOM 4599 O O . ALA A 1 582 ? -44.798 19.781 46.008 1.00 70.56 582 ALA A O 1
ATOM 4600 N N . SER A 1 583 ? -43.627 18.419 47.379 1.00 78.94 583 SER A N 1
ATOM 4601 C CA . SER A 1 583 ? -43.777 17.165 46.617 1.00 78.94 583 SER A CA 1
ATOM 4602 C C . SER A 1 583 ? -43.429 17.310 45.133 1.00 78.94 583 SER A C 1
ATOM 4604 O O . SER A 1 583 ? -44.195 16.943 44.238 1.00 78.94 583 SER A O 1
ATOM 4606 N N . ARG A 1 584 ? -42.272 17.920 44.851 1.00 82.56 584 ARG A N 1
ATOM 4607 C CA . ARG A 1 584 ? -41.832 18.268 43.490 1.00 82.56 584 ARG A CA 1
ATOM 4608 C C . ARG A 1 584 ? -40.340 18.037 43.292 1.00 82.56 584 ARG A C 1
ATOM 4610 O O . ARG A 1 584 ? -39.548 18.120 44.221 1.00 82.56 584 ARG A O 1
ATOM 4617 N N . ILE A 1 585 ? -39.940 17.840 42.042 1.00 79.44 585 ILE A N 1
ATOM 4618 C CA . ILE A 1 585 ? -38.553 17.814 41.585 1.00 79.44 585 ILE A CA 1
ATOM 4619 C C . ILE A 1 585 ? -38.298 19.072 40.753 1.00 79.44 585 ILE A C 1
ATOM 4621 O O . ILE A 1 585 ? -38.739 19.188 39.606 1.00 79.44 585 ILE A O 1
ATOM 4625 N N . ALA A 1 586 ? -37.590 20.038 41.329 1.00 73.62 586 ALA A N 1
ATOM 4626 C CA . ALA A 1 586 ? -37.093 21.197 40.601 1.00 73.62 586 ALA A CA 1
ATOM 4627 C C . ALA A 1 586 ? -35.985 20.779 39.626 1.00 73.62 586 ALA A C 1
ATOM 4629 O O . ALA A 1 586 ? -35.271 19.804 39.848 1.00 73.62 586 ALA A O 1
ATOM 4630 N N . ARG A 1 587 ? -35.844 21.507 38.520 1.00 76.06 587 ARG A N 1
ATOM 4631 C CA . ARG A 1 587 ? -34.891 21.187 37.452 1.00 76.06 587 ARG A CA 1
ATOM 4632 C C . ARG A 1 587 ? -34.123 22.440 37.074 1.00 76.06 587 ARG A C 1
ATOM 4634 O O . ARG A 1 587 ? -34.741 23.481 36.896 1.00 76.06 587 ARG A O 1
ATOM 4641 N N . ILE A 1 588 ? -32.805 22.365 36.943 1.00 64.12 588 ILE A N 1
ATOM 4642 C CA . ILE A 1 588 ? -31.944 23.519 36.656 1.00 64.12 588 ILE A CA 1
ATOM 4643 C C . ILE A 1 588 ? -30.980 23.146 35.535 1.00 64.12 588 ILE A C 1
ATOM 4645 O O . ILE A 1 588 ? -30.236 22.176 35.647 1.00 64.12 588 ILE A O 1
ATOM 4649 N N . ARG A 1 589 ? -30.971 23.907 34.440 1.00 62.31 589 ARG A N 1
ATOM 4650 C CA . ARG A 1 589 ? -30.018 23.698 33.345 1.00 62.31 589 ARG A CA 1
ATOM 4651 C C . ARG A 1 589 ? -28.648 24.245 33.744 1.00 62.31 589 ARG A C 1
ATOM 4653 O O . ARG A 1 589 ? -28.510 25.435 34.006 1.00 62.31 589 ARG A O 1
ATOM 4660 N N . VAL A 1 590 ? -27.623 23.395 33.741 1.00 58.66 590 VAL A N 1
ATOM 4661 C CA . VAL A 1 590 ? -26.289 23.749 34.267 1.00 58.66 590 VAL A CA 1
ATOM 4662 C C . VAL A 1 590 ? -25.571 24.777 33.390 1.00 58.66 590 VAL A C 1
ATOM 4664 O O . VAL A 1 590 ? -24.907 25.663 33.912 1.00 58.66 590 VAL A O 1
ATOM 4667 N N . ALA A 1 591 ? -25.749 24.717 32.066 1.00 50.16 591 ALA A N 1
ATOM 4668 C CA . ALA A 1 591 ? -25.048 25.596 31.123 1.00 50.16 591 ALA A CA 1
ATOM 4669 C C . ALA A 1 591 ? -25.318 27.099 31.333 1.00 50.16 591 ALA A C 1
ATOM 4671 O O . ALA A 1 591 ? -24.491 27.925 30.958 1.00 50.16 591 ALA A O 1
ATOM 4672 N N . ASN A 1 592 ? -26.478 27.458 31.887 1.00 56.19 592 ASN A N 1
ATOM 4673 C CA . ASN A 1 592 ? -26.910 28.848 32.042 1.00 56.19 592 ASN A CA 1
ATOM 4674 C C . ASN A 1 592 ? -27.659 29.135 33.357 1.00 56.19 592 ASN A C 1
ATOM 4676 O O . ASN A 1 592 ? -28.163 30.239 33.531 1.00 56.19 592 ASN A O 1
ATOM 4680 N N . GLY A 1 593 ? -27.766 28.159 34.263 1.00 54.66 593 GLY A N 1
ATOM 4681 C CA . GLY A 1 593 ? -28.437 28.301 35.560 1.00 54.66 593 GLY A CA 1
ATOM 4682 C C . GLY A 1 593 ? -29.959 28.465 35.492 1.00 54.66 593 GLY A C 1
ATOM 4683 O O . GLY A 1 593 ? -30.577 28.782 36.504 1.00 54.66 593 GLY A O 1
ATOM 4684 N N . VAL A 1 594 ? -30.586 28.266 34.327 1.00 63.09 594 VAL A N 1
ATOM 4685 C CA . VAL A 1 594 ? -32.028 28.499 34.154 1.00 63.09 594 VAL A CA 1
ATOM 4686 C C . VAL A 1 594 ? -32.839 27.393 34.827 1.00 63.09 594 VAL A C 1
ATOM 4688 O O . VAL A 1 594 ? -32.701 26.213 34.489 1.00 63.09 594 VAL A O 1
ATOM 4691 N N . THR A 1 595 ? -33.734 27.782 35.737 1.00 70.38 595 THR A N 1
ATOM 4692 C CA . THR A 1 595 ? -34.725 26.890 36.350 1.00 70.38 595 THR A CA 1
ATOM 4693 C C . THR A 1 595 ? -35.770 26.471 35.313 1.00 70.38 595 THR A C 1
ATOM 4695 O O . THR A 1 595 ? -36.462 27.299 34.724 1.00 70.38 595 THR A O 1
ATOM 4698 N N . LEU A 1 596 ? -35.881 25.169 35.081 1.00 75.75 596 LEU A N 1
ATOM 4699 C CA . LEU A 1 596 ? -36.889 24.534 34.240 1.00 75.75 596 LEU A CA 1
ATOM 4700 C C . LEU A 1 596 ? -38.151 24.227 35.062 1.00 75.75 596 LEU A C 1
ATOM 4702 O O . LEU A 1 596 ? -38.119 24.176 36.293 1.00 75.75 596 LEU A O 1
ATOM 4706 N N . ARG A 1 597 ? -39.271 23.966 34.373 1.00 79.62 597 ARG A N 1
ATOM 4707 C CA . ARG A 1 597 ? -40.550 23.619 35.015 1.00 79.62 597 ARG A CA 1
ATOM 4708 C C . ARG A 1 597 ? -40.366 22.426 35.977 1.00 79.62 597 ARG A C 1
ATOM 4710 O O . ARG A 1 597 ? -39.853 21.395 35.521 1.00 79.62 597 ARG A O 1
ATOM 4717 N N . PRO A 1 598 ? -40.771 22.539 37.257 1.00 79.94 598 PRO A N 1
ATOM 4718 C CA . PRO A 1 598 ? -40.670 21.443 38.215 1.00 79.94 598 PRO A CA 1
ATOM 4719 C C . PRO A 1 598 ? -41.612 20.295 37.835 1.00 79.94 598 PRO A C 1
ATOM 4721 O O . PRO A 1 598 ? -42.674 20.527 37.256 1.00 79.94 598 PRO A O 1
ATOM 4724 N N . LEU A 1 599 ? -41.209 19.070 38.158 1.00 83.94 599 LEU A N 1
ATOM 4725 C CA . LEU A 1 599 ? -42.010 17.857 37.986 1.00 83.94 599 LEU A CA 1
ATOM 4726 C C . LEU A 1 599 ? -42.714 17.525 39.310 1.00 83.94 599 LEU A C 1
ATOM 4728 O O . LEU A 1 599 ? -42.057 17.610 40.344 1.00 83.94 599 LEU A O 1
ATOM 4732 N N . PRO A 1 600 ? -44.009 17.177 39.337 1.00 84.38 600 PRO A N 1
ATOM 4733 C CA . PRO A 1 600 ? -44.637 16.655 40.553 1.00 84.38 600 PRO A CA 1
ATOM 4734 C C . PRO A 1 600 ? -44.059 15.274 40.903 1.00 84.38 600 PRO A C 1
ATOM 4736 O O . PRO A 1 600 ? -43.660 14.541 40.000 1.00 84.38 600 PRO A O 1
ATOM 4739 N N . LEU A 1 601 ? -43.996 14.923 42.188 1.00 84.19 601 LEU A N 1
ATOM 4740 C CA . LEU A 1 601 ? -43.755 13.542 42.626 1.00 84.19 601 LEU A CA 1
ATOM 4741 C C . LEU A 1 601 ? -45.018 12.682 42.407 1.00 84.19 601 LEU A C 1
ATOM 4743 O O . LEU A 1 601 ? -46.111 13.244 42.327 1.00 84.19 601 LEU A O 1
ATOM 4747 N N . PRO A 1 602 ? -44.889 11.345 42.300 1.00 83.12 602 PRO A N 1
ATOM 4748 C CA . PRO A 1 602 ? -46.037 10.455 42.105 1.00 83.12 602 PRO A CA 1
ATOM 4749 C C . PRO A 1 602 ? -46.938 10.304 43.341 1.00 83.12 602 PRO A C 1
ATOM 4751 O O . PRO A 1 602 ? -47.999 9.702 43.237 1.00 83.12 602 PRO A O 1
ATOM 4754 N N . PHE A 1 603 ? -46.525 10.842 44.488 1.00 81.06 603 PHE A N 1
ATOM 4755 C CA . PHE A 1 603 ? -47.187 10.715 45.785 1.00 81.06 603 PHE A CA 1
ATOM 4756 C C . PHE A 1 603 ? -47.186 12.057 46.528 1.00 81.06 603 PHE A C 1
ATOM 4758 O O . PHE A 1 603 ? -46.380 12.951 46.239 1.00 81.06 603 PHE A O 1
ATOM 4765 N N . GLY A 1 604 ? -48.106 12.198 47.480 1.00 75.19 604 GLY A N 1
ATOM 4766 C CA . GLY A 1 604 ? -48.227 13.369 48.345 1.00 75.19 604 GLY A CA 1
ATOM 4767 C C . GLY A 1 604 ? -47.153 13.445 49.447 1.00 75.19 604 GLY A C 1
ATOM 4768 O O . GLY A 1 604 ? -46.501 12.446 49.752 1.00 75.19 604 GLY A O 1
ATOM 4769 N N . PRO A 1 605 ? -46.997 14.605 50.120 1.00 68.44 605 PRO A N 1
ATOM 4770 C CA . PRO A 1 605 ? -45.915 14.843 51.087 1.00 68.44 605 PRO A CA 1
ATOM 4771 C C . PRO A 1 605 ? -45.949 13.931 52.324 1.00 68.44 605 PRO A C 1
ATOM 4773 O O . PRO A 1 605 ? -44.955 13.822 53.036 1.00 68.44 605 PRO A O 1
ATOM 4776 N N . SER A 1 606 ? -47.107 13.333 52.609 1.00 71.62 606 SER A N 1
ATOM 4777 C CA . SER A 1 606 ? -47.363 12.460 53.758 1.00 71.62 606 SER A CA 1
ATOM 4778 C C . SER A 1 606 ? -47.528 10.985 53.385 1.00 71.62 606 SER A C 1
ATOM 4780 O O . SER A 1 606 ? -47.749 10.172 54.277 1.00 71.62 606 SER A O 1
ATOM 4782 N N . GLU A 1 607 ? -47.487 10.646 52.094 1.00 74.31 607 GLU A N 1
ATOM 4783 C CA . GLU A 1 607 ? -47.736 9.283 51.604 1.00 74.31 607 GLU A CA 1
ATOM 4784 C C . GLU A 1 607 ? -46.450 8.456 51.538 1.00 74.31 607 GLU A C 1
ATOM 4786 O O . GLU A 1 607 ? -46.446 7.299 51.948 1.00 74.31 607 GLU A O 1
ATOM 4791 N N . ASP A 1 608 ? -45.352 9.044 51.054 1.00 75.19 608 ASP A N 1
ATOM 4792 C CA . ASP A 1 608 ? -44.068 8.356 50.924 1.00 75.19 608 ASP A CA 1
ATOM 4793 C C . ASP A 1 608 ? -42.887 9.347 50.870 1.00 75.19 608 ASP A C 1
ATOM 4795 O O . ASP A 1 608 ? -43.058 10.562 50.748 1.00 75.19 608 ASP A O 1
ATOM 4799 N N . PHE A 1 609 ? -41.661 8.829 50.937 1.00 74.88 609 PHE A N 1
ATOM 4800 C CA . PHE A 1 609 ? -40.420 9.583 50.850 1.00 74.88 609 PHE A CA 1
ATOM 4801 C C . PHE A 1 609 ? -39.544 9.067 49.713 1.00 74.88 609 PHE A C 1
ATOM 4803 O O . PHE A 1 609 ? -39.381 7.867 49.517 1.00 74.88 609 PHE A O 1
ATOM 4810 N N . VAL A 1 610 ? -38.896 9.985 48.997 1.00 73.75 610 VAL A N 1
ATOM 4811 C CA . VAL A 1 610 ? -37.879 9.633 47.999 1.00 73.75 610 VAL A CA 1
ATOM 4812 C C . VAL A 1 610 ? -36.635 9.084 48.704 1.00 73.75 610 VAL A C 1
ATOM 4814 O O . VAL A 1 610 ? -35.950 9.831 49.406 1.00 73.75 610 VAL A O 1
ATOM 4817 N N . PHE A 1 611 ? -36.325 7.805 48.476 1.00 72.06 611 PHE A N 1
ATOM 4818 C CA . PHE A 1 611 ? -35.083 7.169 48.917 1.00 72.06 611 PHE A CA 1
ATOM 4819 C C . PHE A 1 611 ? -33.916 7.471 47.985 1.00 72.06 611 PHE A C 1
ATOM 4821 O O . PHE A 1 611 ? -32.804 7.708 48.445 1.00 72.06 611 PHE A O 1
ATOM 4828 N N . LYS A 1 612 ? -34.150 7.424 46.668 1.00 73.25 612 LYS A N 1
ATOM 4829 C CA . LYS A 1 612 ? -33.091 7.597 45.672 1.00 73.25 612 LYS A CA 1
ATOM 4830 C C . LYS A 1 612 ? -33.641 8.117 44.355 1.00 73.25 612 LYS A C 1
ATOM 4832 O O . LYS A 1 612 ? -34.734 7.741 43.941 1.00 73.25 612 LYS A O 1
ATOM 4837 N N . VAL A 1 613 ? -32.864 8.966 43.687 1.00 71.94 613 VAL A N 1
ATOM 4838 C CA . VAL A 1 613 ? -33.184 9.477 42.348 1.00 71.94 613 VAL A CA 1
ATOM 4839 C C . VAL A 1 613 ? -32.102 9.050 41.374 1.00 71.94 613 VAL A C 1
ATOM 4841 O O . VAL A 1 613 ? -30.916 9.197 41.673 1.00 71.94 613 VAL A O 1
ATOM 4844 N N . TYR A 1 614 ? -32.530 8.572 40.210 1.00 73.81 614 TYR A N 1
ATOM 4845 C CA . TYR A 1 614 ? -31.674 8.215 39.091 1.00 73.81 614 TYR A CA 1
ATOM 4846 C C . TYR A 1 614 ? -32.079 8.957 37.835 1.00 73.81 614 TYR A C 1
ATOM 4848 O O . TYR A 1 614 ? -33.256 9.008 37.497 1.00 73.81 614 TYR A O 1
ATOM 4856 N N . ALA A 1 615 ? -31.102 9.464 37.097 1.00 69.62 615 ALA A N 1
ATOM 4857 C CA . ALA A 1 615 ? -31.301 9.835 35.706 1.00 69.62 615 ALA A CA 1
ATOM 4858 C C . ALA A 1 615 ? -30.591 8.806 34.837 1.00 69.62 615 ALA A C 1
ATOM 4860 O O . ALA A 1 615 ? -29.410 8.570 35.059 1.00 69.62 615 ALA A O 1
ATOM 4861 N N . SER A 1 616 ? -31.298 8.174 33.902 1.00 68.19 616 SER A N 1
ATOM 4862 C CA . SER A 1 616 ? -30.726 7.213 32.957 1.00 68.19 616 SER A CA 1
ATOM 4863 C C . SER A 1 616 ? -31.425 7.338 31.606 1.00 68.19 616 SER A C 1
ATOM 4865 O O . SER A 1 616 ? -32.651 7.320 31.535 1.00 68.19 616 SER A O 1
ATOM 4867 N N . ASN A 1 617 ? -30.649 7.491 30.528 1.00 65.56 617 ASN A N 1
ATOM 4868 C CA . ASN A 1 617 ? -31.156 7.584 29.150 1.00 65.56 617 ASN A CA 1
ATOM 4869 C C . ASN A 1 617 ? -32.270 8.643 28.950 1.00 65.56 617 ASN A C 1
ATOM 4871 O O . ASN A 1 617 ? -33.232 8.423 28.220 1.00 65.56 617 ASN A O 1
ATOM 4875 N N . GLY A 1 618 ? -32.166 9.798 29.620 1.00 63.34 618 GLY A N 1
ATOM 4876 C CA . GLY A 1 618 ? -33.173 10.866 29.551 1.00 63.34 618 GLY A CA 1
ATOM 4877 C C . GLY A 1 618 ? -34.465 10.595 30.336 1.00 63.34 618 GLY A C 1
ATOM 4878 O O . GLY A 1 618 ? -35.352 11.449 30.354 1.00 63.34 618 GLY A O 1
ATOM 4879 N N . SER A 1 619 ? -34.570 9.445 31.010 1.00 71.50 619 SER A N 1
ATOM 4880 C CA . SER A 1 619 ? -35.641 9.123 31.956 1.00 71.50 619 SER A CA 1
ATOM 4881 C C . SER A 1 619 ? -35.200 9.400 33.392 1.00 71.50 619 SER A C 1
ATOM 4883 O O . SER A 1 619 ? -34.040 9.195 33.754 1.00 71.50 619 SER A O 1
ATOM 4885 N N . LEU A 1 620 ? -36.144 9.839 34.226 1.00 79.69 620 LEU A N 1
ATOM 4886 C CA . LEU A 1 620 ? -35.937 10.029 35.660 1.00 79.69 620 LEU A CA 1
ATOM 4887 C C . LEU A 1 620 ? -36.618 8.883 36.411 1.00 79.69 620 LEU A C 1
ATOM 4889 O O . LEU A 1 620 ? -37.816 8.674 36.228 1.00 79.69 620 LEU A O 1
ATOM 4893 N N . LEU A 1 621 ? -35.878 8.158 37.246 1.00 81.62 621 LEU A N 1
ATOM 4894 C CA . LEU A 1 621 ? -36.418 7.143 38.145 1.00 81.62 621 LEU A CA 1
ATOM 4895 C C . LEU A 1 621 ? -36.328 7.609 39.598 1.00 81.62 621 LEU A C 1
ATOM 4897 O O . LEU A 1 621 ? -35.333 8.203 40.015 1.00 81.62 621 LEU A O 1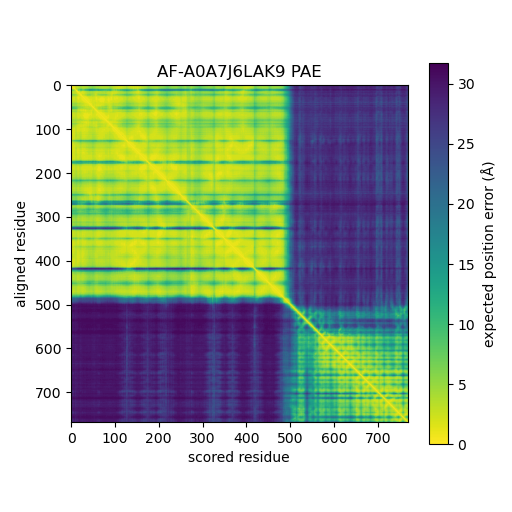
ATOM 4901 N N . VAL A 1 622 ? -37.372 7.327 40.366 1.00 82.94 622 VAL A N 1
ATOM 4902 C CA . VAL A 1 622 ? -37.498 7.650 41.786 1.00 82.94 622 VAL A CA 1
ATOM 4903 C C . VAL A 1 622 ? -37.826 6.367 42.527 1.00 82.94 622 VAL A C 1
ATOM 4905 O O . VAL A 1 622 ? -38.863 5.765 42.274 1.00 82.94 622 VAL A O 1
ATOM 4908 N N . LEU A 1 623 ? -36.946 5.965 43.438 1.00 80.94 623 LEU A N 1
ATOM 4909 C CA . LEU A 1 623 ? -37.189 4.879 44.381 1.00 80.94 623 LEU A CA 1
ATOM 4910 C C . LEU A 1 623 ? -37.722 5.470 45.685 1.00 80.94 623 LEU A C 1
ATOM 4912 O O . LEU A 1 623 ? -37.139 6.427 46.210 1.00 80.94 623 LEU A O 1
ATOM 4916 N N . THR A 1 624 ? -38.810 4.910 46.198 1.00 80.19 624 THR A N 1
ATOM 4917 C CA . THR A 1 624 ? -39.437 5.330 47.451 1.00 80.19 624 THR A CA 1
ATOM 4918 C C . THR A 1 624 ? -38.980 4.500 48.651 1.00 80.19 624 THR A C 1
ATOM 4920 O O . THR A 1 624 ? -38.570 3.352 48.506 1.00 80.19 624 THR A O 1
ATOM 4923 N N . MET A 1 625 ? -39.006 5.100 49.844 1.00 72.56 625 MET A N 1
ATOM 4924 C CA . MET A 1 625 ? -38.621 4.445 51.101 1.00 72.56 625 MET A CA 1
ATOM 4925 C C . MET A 1 625 ? -39.745 3.606 51.706 1.00 72.56 625 MET A C 1
ATOM 4927 O O . MET A 1 625 ? -39.476 2.543 52.251 1.00 72.56 625 MET A O 1
ATOM 4931 N N . GLY A 1 626 ? -40.973 4.122 51.704 1.00 70.06 626 GLY A N 1
ATOM 4932 C CA . GLY A 1 626 ? -42.115 3.544 52.404 1.00 70.06 626 GLY A CA 1
ATOM 4933 C C . GLY A 1 626 ? -42.735 2.386 51.636 1.00 70.06 626 GLY A C 1
ATOM 4934 O O . GLY A 1 626 ? -42.922 1.316 52.203 1.00 70.06 626 GLY A O 1
ATOM 4935 N N . THR A 1 627 ? -43.015 2.586 50.346 1.00 71.69 627 THR A N 1
ATOM 4936 C CA . THR A 1 627 ? -43.613 1.555 49.477 1.00 71.69 627 THR A CA 1
ATOM 4937 C C . THR A 1 627 ? -42.591 0.698 48.728 1.00 71.69 627 THR A C 1
ATOM 4939 O O . THR A 1 627 ? -42.985 -0.241 48.046 1.00 71.69 627 THR A O 1
ATOM 4942 N N . GLY A 1 628 ? -41.292 1.023 48.787 1.00 76.88 628 GLY A N 1
ATOM 4943 C CA . GLY A 1 628 ? -40.252 0.297 48.042 1.00 76.88 628 GLY A CA 1
ATOM 4944 C C . GLY A 1 628 ? -40.444 0.334 46.520 1.00 76.88 628 GLY A C 1
ATOM 4945 O O . GLY A 1 628 ? -39.933 -0.519 45.802 1.00 76.88 628 GLY A O 1
ATOM 4946 N N . THR A 1 629 ? -41.209 1.297 46.004 1.00 83.50 629 THR A N 1
ATOM 4947 C CA . THR A 1 629 ? -41.617 1.352 44.598 1.00 83.50 629 THR A CA 1
ATOM 4948 C C . THR A 1 629 ? -40.663 2.221 43.780 1.00 83.50 629 THR A C 1
ATOM 4950 O O . THR A 1 629 ? -40.287 3.327 44.179 1.00 83.50 629 THR A O 1
ATOM 4953 N N . VAL A 1 630 ? -40.284 1.741 42.596 1.00 85.62 630 VAL A N 1
ATOM 4954 C CA . VAL A 1 630 ? -39.511 2.477 41.594 1.00 85.62 630 VAL A CA 1
ATOM 4955 C C . VAL A 1 630 ? -40.465 3.064 40.560 1.00 85.62 630 VAL A C 1
ATOM 4957 O O . VAL A 1 630 ? -41.003 2.360 39.706 1.00 85.62 630 VAL A O 1
ATOM 4960 N N . TYR A 1 631 ? -40.631 4.381 40.586 1.00 85.06 631 TYR A N 1
ATOM 4961 C CA . TYR A 1 631 ? -41.393 5.123 39.589 1.00 85.06 631 TYR A CA 1
ATOM 4962 C C . TYR A 1 631 ? -40.469 5.659 38.501 1.00 85.06 631 TYR A C 1
ATOM 4964 O O . TYR A 1 631 ? -39.453 6.281 38.804 1.00 85.06 631 TYR A O 1
ATOM 4972 N N . ARG A 1 632 ? -40.838 5.499 37.228 1.00 86.38 632 ARG A N 1
ATOM 4973 C CA . ARG A 1 632 ? -40.177 6.159 36.093 1.00 86.38 632 ARG A CA 1
ATOM 4974 C C . ARG A 1 632 ? -41.061 7.261 35.533 1.00 86.38 632 ARG A C 1
ATOM 4976 O O . ARG A 1 632 ? -42.213 7.020 35.187 1.00 86.38 632 ARG A O 1
ATOM 4983 N N . TYR A 1 633 ? -40.499 8.450 35.381 1.00 84.88 633 TYR A N 1
ATOM 4984 C CA . TYR A 1 633 ? -41.154 9.557 34.702 1.00 84.88 633 TYR A CA 1
ATOM 4985 C C . TYR A 1 633 ? -41.051 9.374 33.186 1.00 84.88 633 TYR A C 1
ATOM 4987 O O . TYR A 1 633 ? -39.941 9.320 32.649 1.00 84.88 633 TYR A O 1
ATOM 4995 N N . SER A 1 634 ? -42.194 9.297 32.502 1.00 77.00 634 SER A N 1
ATOM 4996 C CA . SER A 1 634 ? -42.267 9.264 31.040 1.00 77.00 634 SER A CA 1
ATOM 4997 C C . SER A 1 634 ? -42.340 10.692 30.482 1.00 77.00 634 SER A C 1
ATOM 4999 O O . SER A 1 634 ? -43.322 11.397 30.735 1.00 77.00 634 SER A O 1
ATOM 5001 N N . PRO A 1 635 ? -41.339 11.160 29.711 1.00 70.25 635 PRO A N 1
ATOM 5002 C CA . PRO A 1 635 ? -41.376 12.499 29.124 1.00 70.25 635 PRO A CA 1
ATOM 5003 C C . PRO A 1 635 ? -42.500 12.682 28.097 1.00 70.25 635 PRO A C 1
ATOM 5005 O O . PRO A 1 635 ? -42.968 13.805 27.924 1.00 70.25 635 PRO A O 1
ATOM 5008 N N . GLU A 1 636 ? -42.912 11.603 27.427 1.00 70.12 636 GLU A N 1
ATOM 5009 C CA . GLU A 1 636 ? -43.898 11.628 26.340 1.00 70.12 636 GLU A CA 1
ATOM 5010 C C . GLU A 1 636 ? -45.327 11.811 26.853 1.00 70.12 636 GLU A C 1
ATOM 5012 O O . GLU A 1 636 ? -46.084 12.604 26.299 1.00 70.12 636 GLU A O 1
ATOM 5017 N N . THR A 1 637 ? -45.682 11.112 27.934 1.00 75.88 637 THR A N 1
ATOM 5018 C CA . THR A 1 637 ? -47.025 11.167 28.533 1.00 75.88 637 THR A CA 1
ATOM 5019 C C . THR A 1 637 ? -47.118 12.147 29.702 1.00 75.88 637 THR A C 1
ATOM 5021 O O . THR A 1 637 ? -48.216 12.481 30.127 1.00 75.88 637 THR A O 1
ATOM 5024 N N . ALA A 1 638 ? -45.979 12.642 30.203 1.00 77.69 638 ALA A N 1
ATOM 5025 C CA . ALA A 1 638 ? -45.874 13.476 31.402 1.00 77.69 638 ALA A CA 1
ATOM 5026 C C . ALA A 1 638 ? -46.444 12.823 32.680 1.00 77.69 638 ALA A C 1
ATOM 5028 O O . ALA A 1 638 ? -46.834 13.519 33.618 1.00 77.69 638 ALA A O 1
ATOM 5029 N N . GLU A 1 639 ? -46.438 11.490 32.730 1.00 82.19 639 GLU A N 1
ATOM 5030 C CA . GLU A 1 639 ? -46.943 10.681 33.842 1.00 82.19 639 GLU A CA 1
ATOM 5031 C C . GLU A 1 639 ? -45.839 9.811 34.460 1.00 82.19 639 GLU A C 1
ATOM 5033 O O . GLU A 1 639 ? -44.820 9.500 33.830 1.00 82.19 639 GLU A O 1
ATOM 5038 N N . TRP A 1 640 ? -46.051 9.412 35.715 1.00 85.62 640 TRP A N 1
ATOM 5039 C CA . TRP A 1 640 ? -45.213 8.436 36.407 1.00 85.62 640 TRP A CA 1
ATOM 5040 C C . TRP A 1 640 ? -45.744 7.025 36.178 1.00 85.62 640 TRP A C 1
ATOM 5042 O O . TRP A 1 640 ? -46.928 6.762 36.360 1.00 85.62 640 TRP A O 1
ATOM 5052 N N . VAL A 1 641 ? -44.847 6.110 35.824 1.00 85.00 641 VAL A N 1
ATOM 5053 C CA . VAL A 1 641 ? -45.152 4.697 35.593 1.00 85.00 641 VAL A CA 1
ATOM 5054 C C . VAL A 1 641 ? -44.439 3.865 36.655 1.00 85.00 641 VAL A C 1
ATOM 5056 O O . VAL A 1 641 ? -43.227 4.012 36.827 1.00 85.00 641 VAL A O 1
ATOM 5059 N N . ASN A 1 642 ? -45.167 2.989 37.351 1.00 85.06 642 ASN A N 1
ATOM 5060 C CA . ASN A 1 642 ? -44.568 1.995 38.244 1.00 85.06 642 ASN A CA 1
ATOM 5061 C C . ASN A 1 642 ? -43.718 1.018 37.406 1.00 85.06 642 ASN A C 1
ATOM 5063 O O . ASN A 1 642 ? -44.186 0.491 36.395 1.00 85.06 642 ASN A O 1
ATOM 5067 N N . GLN A 1 643 ? -42.443 0.859 37.758 1.00 80.81 643 GLN A N 1
ATOM 5068 C CA . GLN A 1 643 ? -41.510 -0.044 37.078 1.00 80.81 643 GLN A CA 1
ATOM 5069 C C . GLN A 1 643 ? -41.194 -1.296 37.888 1.00 80.81 643 GLN A C 1
ATOM 5071 O O . GLN A 1 643 ? -40.930 -2.335 37.291 1.00 80.81 643 GLN A O 1
ATOM 5076 N N . LEU A 1 644 ? -41.144 -1.181 39.213 1.00 83.12 644 LEU A N 1
ATOM 5077 C CA . LEU A 1 644 ? -40.719 -2.255 40.099 1.00 83.12 644 LEU A CA 1
ATOM 5078 C C . LEU A 1 644 ? -41.209 -1.969 41.517 1.00 83.12 644 LEU A C 1
ATOM 5080 O O . LEU A 1 644 ? -41.014 -0.864 42.018 1.00 83.12 644 LEU A O 1
ATOM 5084 N N . GLU A 1 645 ? -41.759 -2.979 42.175 1.00 82.19 645 GLU A N 1
ATOM 5085 C CA . GLU A 1 645 ? -41.996 -2.979 43.617 1.00 82.19 645 GLU A CA 1
ATOM 5086 C C . GLU A 1 645 ? -40.935 -3.856 44.272 1.00 82.19 645 GLU A C 1
ATOM 5088 O O . GLU A 1 645 ? -40.717 -4.996 43.860 1.00 82.19 645 GLU A O 1
ATOM 5093 N N . VAL A 1 646 ? -40.218 -3.293 45.240 1.00 78.31 646 VAL A N 1
ATOM 5094 C CA . VAL A 1 646 ? -39.149 -3.980 45.953 1.00 78.31 646 VAL A CA 1
ATOM 5095 C C . VAL A 1 646 ? -39.656 -4.418 47.319 1.00 78.31 646 VAL A C 1
ATOM 5097 O O . VAL A 1 646 ? -40.152 -3.605 48.096 1.00 78.31 646 VAL A O 1
ATOM 5100 N N . GLU A 1 647 ? -39.505 -5.704 47.622 1.00 68.62 647 GLU A N 1
ATOM 5101 C CA . GLU A 1 647 ? -39.871 -6.266 48.920 1.00 68.62 647 GLU A CA 1
ATOM 5102 C C . GLU A 1 647 ? -38.740 -6.070 49.945 1.00 68.62 647 GLU A C 1
ATOM 5104 O O . GLU A 1 647 ? -37.587 -6.427 49.696 1.00 68.62 647 GLU A O 1
ATOM 5109 N N . GLY A 1 648 ? -39.080 -5.526 51.117 1.00 69.62 648 GLY A N 1
ATOM 5110 C CA . GLY A 1 648 ? -38.153 -5.357 52.243 1.00 69.62 648 GLY A CA 1
ATOM 5111 C C . GLY A 1 648 ? -37.356 -4.048 52.231 1.00 69.62 648 GLY A C 1
ATOM 5112 O O . GLY A 1 648 ? -37.543 -3.177 51.379 1.00 69.62 648 GLY A O 1
ATOM 5113 N N . ARG A 1 649 ? -36.476 -3.872 53.224 1.00 69.38 649 ARG A N 1
ATOM 5114 C CA . ARG A 1 649 ? -35.607 -2.695 53.302 1.00 69.38 649 ARG A CA 1
ATOM 5115 C C . ARG A 1 649 ? -34.336 -2.951 52.486 1.00 69.38 649 ARG A C 1
ATOM 5117 O O . ARG A 1 649 ? -33.833 -4.066 52.386 1.00 69.38 649 ARG A O 1
ATOM 5124 N N . LEU A 1 650 ? -33.840 -1.890 51.852 1.00 75.25 650 LEU A N 1
ATOM 5125 C CA . LEU A 1 650 ? -32.719 -1.955 50.915 1.00 75.25 650 LEU A CA 1
ATOM 5126 C C . LEU A 1 650 ? -31.467 -1.343 51.528 1.00 75.25 650 LEU A C 1
ATOM 5128 O O . LEU A 1 650 ? -31.499 -0.200 51.992 1.00 75.25 650 LEU A O 1
ATOM 5132 N N . SER A 1 651 ? -30.342 -2.059 51.463 1.00 74.44 651 SER A N 1
ATOM 5133 C CA . SER A 1 651 ? -29.042 -1.492 51.846 1.00 74.44 651 SER A CA 1
ATOM 5134 C C . SER A 1 651 ? -28.360 -0.776 50.676 1.00 74.44 651 SER A C 1
ATOM 5136 O O . SER A 1 651 ? -27.618 0.189 50.871 1.00 74.44 651 SER A O 1
ATOM 5138 N N . SER A 1 652 ? -28.609 -1.228 49.444 1.00 79.69 652 SER A N 1
ATOM 5139 C CA . SER A 1 652 ? -28.110 -0.604 48.220 1.00 79.69 652 SER A CA 1
ATOM 5140 C C . SER A 1 652 ? -29.027 -0.890 47.048 1.00 79.69 652 SER A C 1
ATOM 5142 O O . SER A 1 652 ? -29.667 -1.930 46.998 1.00 79.69 652 SER A O 1
ATOM 5144 N N . PHE A 1 653 ? -29.039 0.022 46.086 1.00 81.94 653 PHE A N 1
ATOM 5145 C CA . PHE A 1 653 ? -29.780 -0.090 44.836 1.00 81.94 653 PHE A CA 1
ATOM 5146 C C . PHE A 1 653 ? -28.945 0.569 43.739 1.00 81.94 653 PHE A C 1
ATOM 5148 O O . PHE A 1 653 ? -28.259 1.558 44.032 1.00 81.94 653 PHE A O 1
ATOM 5155 N N . ASP A 1 654 ? -29.019 0.056 42.513 1.00 80.56 654 ASP A N 1
ATOM 5156 C CA . ASP A 1 654 ? -28.439 0.624 41.294 1.00 80.56 654 ASP A CA 1
ATOM 5157 C C . ASP A 1 654 ? -29.271 0.245 40.051 1.00 80.56 654 ASP A C 1
ATOM 5159 O O . ASP A 1 654 ? -29.981 -0.762 40.043 1.00 80.56 654 ASP A O 1
ATOM 5163 N N . VAL A 1 655 ? -29.200 1.063 38.996 1.00 79.69 655 VAL A N 1
ATOM 5164 C CA . VAL A 1 655 ? -30.012 0.902 37.776 1.00 79.69 655 VAL A CA 1
ATOM 5165 C C . VAL A 1 655 ? -29.191 1.153 36.517 1.00 79.69 655 VAL A C 1
ATOM 5167 O O . VAL A 1 655 ? -28.333 2.039 36.475 1.00 79.69 655 VAL A O 1
ATOM 5170 N N . ARG A 1 656 ? -29.487 0.403 35.453 1.00 77.62 656 ARG A N 1
ATOM 5171 C CA . ARG A 1 656 ? -28.836 0.545 34.146 1.00 77.62 656 ARG A CA 1
ATOM 5172 C C . ARG A 1 656 ? -29.850 0.488 33.010 1.00 77.62 656 ARG A C 1
ATOM 5174 O O . ARG A 1 656 ? -30.553 -0.505 32.860 1.00 77.62 656 ARG A O 1
ATOM 5181 N N . ALA A 1 657 ? -29.878 1.510 32.158 1.00 72.44 657 ALA A N 1
ATOM 5182 C CA . ALA A 1 657 ? -30.651 1.468 30.919 1.00 72.44 657 ALA A CA 1
ATOM 5183 C C . ALA A 1 657 ? -30.019 0.517 29.889 1.00 72.44 657 ALA A C 1
ATOM 5185 O O . ALA A 1 657 ? -28.800 0.517 29.680 1.00 72.44 657 ALA A O 1
ATOM 5186 N N . ARG A 1 658 ? -30.854 -0.268 29.206 1.00 68.25 658 ARG A N 1
ATOM 5187 C CA . ARG A 1 658 ? -30.447 -1.106 28.075 1.00 68.25 658 ARG A CA 1
ATOM 5188 C C . ARG A 1 658 ? -30.449 -0.302 26.778 1.00 68.25 658 ARG A C 1
ATOM 5190 O O . ARG A 1 658 ? -31.424 0.359 26.445 1.00 68.25 658 ARG A O 1
ATOM 5197 N N . LYS A 1 659 ? -29.347 -0.362 26.023 1.00 64.12 659 LYS A N 1
ATOM 5198 C CA . LYS A 1 659 ? -29.204 0.359 24.739 1.00 64.12 659 LYS A CA 1
ATOM 5199 C C . LYS A 1 659 ? -30.094 -0.228 23.629 1.00 64.12 659 LYS A C 1
ATOM 5201 O O . LYS A 1 659 ? -30.322 0.436 22.627 1.00 64.12 659 LYS A O 1
ATOM 5206 N N . ASP A 1 660 ? -30.550 -1.465 23.799 1.00 60.47 660 ASP A N 1
ATOM 5207 C CA . ASP A 1 660 ? -31.369 -2.251 22.873 1.00 60.47 660 ASP A CA 1
ATOM 5208 C C . ASP A 1 660 ? -32.885 -2.114 23.097 1.00 60.47 660 ASP A C 1
ATOM 5210 O O . ASP A 1 660 ? -33.658 -2.553 22.248 1.00 60.47 660 ASP A O 1
ATOM 5214 N N . LEU A 1 661 ? -33.321 -1.482 24.192 1.00 61.12 661 LEU A N 1
ATOM 5215 C CA . LEU A 1 661 ? -34.734 -1.295 24.529 1.00 61.12 661 LEU A CA 1
ATOM 5216 C C . LEU A 1 661 ? -34.991 0.166 24.913 1.00 61.12 661 LEU A C 1
ATOM 5218 O O . LEU A 1 661 ? -34.435 0.643 25.897 1.00 61.12 661 LEU A O 1
ATOM 5222 N N . GLU A 1 662 ? -35.886 0.860 24.201 1.00 54.81 662 GLU A N 1
ATOM 5223 C CA . GLU A 1 662 ? -36.231 2.272 24.478 1.00 54.81 662 GLU A CA 1
ATOM 5224 C C . GLU A 1 662 ? -36.784 2.506 25.898 1.00 54.81 662 GLU A C 1
ATOM 5226 O O . GLU A 1 662 ? -36.729 3.620 26.410 1.00 54.81 662 GLU A O 1
ATOM 5231 N N . ALA A 1 663 ? -37.255 1.450 26.571 1.00 58.56 663 ALA A N 1
ATOM 5232 C CA . ALA A 1 663 ? -37.858 1.512 27.900 1.00 58.56 663 ALA A CA 1
ATOM 5233 C C . ALA A 1 663 ? -37.336 0.448 28.890 1.00 58.56 663 ALA A C 1
ATOM 5235 O O . ALA A 1 663 ? -37.909 0.307 29.971 1.00 58.56 663 ALA A O 1
ATOM 5236 N N . GLY A 1 664 ? -36.281 -0.302 28.558 1.00 71.31 664 GLY A N 1
ATOM 5237 C CA . GLY A 1 664 ? -35.779 -1.394 29.402 1.00 71.31 664 GLY A CA 1
ATOM 5238 C C . GLY A 1 664 ? -34.700 -0.937 30.385 1.00 71.31 664 GLY A C 1
ATOM 5239 O O . GLY A 1 664 ? -33.655 -0.444 29.961 1.00 71.31 664 GLY A O 1
ATOM 5240 N N . HIS A 1 665 ? -34.924 -1.142 31.685 1.00 79.94 665 HIS A N 1
ATOM 5241 C CA . HIS A 1 665 ? -33.907 -0.958 32.723 1.00 79.94 665 HIS A CA 1
ATOM 5242 C C . HIS A 1 665 ? -33.610 -2.285 33.418 1.00 79.94 665 HIS A C 1
ATOM 5244 O O . HIS A 1 665 ? -34.526 -3.020 33.774 1.00 79.94 665 HIS A O 1
ATOM 5250 N N . ASP A 1 666 ? -32.328 -2.570 33.613 1.00 80.50 666 ASP A N 1
ATOM 5251 C CA . ASP A 1 666 ? -31.894 -3.590 34.555 1.00 80.50 666 ASP A CA 1
ATOM 5252 C C . ASP A 1 666 ? -31.781 -2.951 35.948 1.00 80.50 666 ASP A C 1
ATOM 5254 O O . ASP A 1 666 ? -31.214 -1.859 36.090 1.00 80.50 666 ASP A O 1
ATOM 5258 N N . PHE A 1 667 ? -32.264 -3.647 36.970 1.00 84.62 667 PHE A N 1
ATOM 5259 C CA . PHE A 1 667 ? -32.211 -3.223 38.366 1.00 84.62 667 PHE A CA 1
ATOM 5260 C C . PHE A 1 667 ? -31.349 -4.191 39.169 1.00 84.62 667 PHE A C 1
ATOM 5262 O O . PHE A 1 667 ? -31.418 -5.402 38.969 1.00 84.62 667 PHE A O 1
ATOM 5269 N N . VAL A 1 668 ? -30.542 -3.667 40.089 1.00 85.25 668 VAL A N 1
ATOM 5270 C CA . VAL A 1 668 ? -29.855 -4.487 41.090 1.00 85.25 668 VAL A CA 1
ATOM 5271 C C . VAL A 1 668 ? -29.980 -3.847 42.462 1.00 85.25 668 VAL A C 1
ATOM 5273 O O . VAL A 1 668 ? -29.846 -2.630 42.599 1.00 85.25 668 VAL A O 1
ATOM 5276 N N . TYR A 1 669 ? -30.216 -4.654 43.486 1.00 85.88 669 TYR A N 1
ATOM 5277 C CA . TYR A 1 669 ? -30.248 -4.184 44.862 1.00 85.88 669 TYR A CA 1
ATOM 5278 C C . TYR A 1 669 ? -29.792 -5.255 45.845 1.00 85.88 669 TYR A C 1
ATOM 5280 O O . TYR A 1 669 ? -29.679 -6.426 45.493 1.00 85.88 669 TYR A O 1
ATOM 5288 N N . VAL A 1 670 ? -29.499 -4.829 47.071 1.00 83.56 670 VAL A N 1
ATOM 5289 C CA . VAL A 1 670 ? -29.141 -5.709 48.186 1.00 83.56 670 VAL A CA 1
ATOM 5290 C C . VAL A 1 670 ? -30.268 -5.675 49.215 1.00 83.56 670 VAL A C 1
ATOM 5292 O O . VAL A 1 670 ? -30.612 -4.590 49.698 1.00 83.56 670 VAL A O 1
ATOM 5295 N N . SER A 1 671 ? -30.844 -6.843 49.504 1.00 82.75 671 SER A N 1
ATOM 5296 C CA . SER A 1 671 ? -31.899 -7.032 50.506 1.00 82.75 671 SER A CA 1
ATOM 5297 C C . SER A 1 671 ? -31.341 -7.082 51.934 1.00 82.75 671 SER A C 1
ATOM 5299 O O . SER A 1 671 ? -30.131 -7.213 52.142 1.00 82.75 671 SER A O 1
ATOM 5301 N N . ASP A 1 672 ? -32.230 -7.019 52.928 1.00 76.25 672 ASP A N 1
ATOM 5302 C CA . ASP A 1 672 ? -31.879 -7.176 54.348 1.00 76.25 672 ASP A CA 1
ATOM 5303 C C . ASP A 1 672 ? -31.199 -8.524 54.662 1.00 76.25 672 ASP A C 1
ATOM 5305 O O . ASP A 1 672 ? -30.320 -8.583 55.523 1.00 76.25 672 ASP A O 1
ATOM 5309 N N . ASP A 1 673 ? -31.530 -9.581 53.913 1.00 72.56 673 ASP A N 1
ATOM 5310 C CA . ASP A 1 673 ? -30.934 -10.920 54.044 1.00 72.56 673 ASP A CA 1
ATOM 5311 C C . ASP A 1 673 ? -29.541 -11.033 53.390 1.00 72.56 673 ASP A C 1
ATOM 5313 O O . ASP A 1 673 ? -28.996 -12.127 53.241 1.00 72.56 673 ASP A O 1
ATOM 5317 N N . GLN A 1 674 ? -28.937 -9.902 52.998 1.00 77.00 674 GLN A N 1
ATOM 5318 C CA . GLN A 1 674 ? -27.648 -9.833 52.295 1.00 77.00 674 GLN A CA 1
ATOM 5319 C C . GLN A 1 674 ? -27.664 -10.579 50.947 1.00 77.00 674 GLN A C 1
ATOM 5321 O O . GLN A 1 674 ? -26.631 -11.047 50.453 1.00 77.00 674 GLN A O 1
ATOM 5326 N N . GLU A 1 675 ? -28.838 -10.669 50.319 1.00 80.69 675 GLU A N 1
ATOM 5327 C CA . GLU A 1 675 ? -28.983 -11.196 48.967 1.00 80.69 675 GLU A CA 1
ATOM 5328 C C . GLU A 1 675 ? -28.902 -10.078 47.937 1.00 80.69 675 GLU A C 1
ATOM 5330 O O . GLU A 1 675 ? -29.512 -9.019 48.081 1.00 80.69 675 GLU A O 1
ATOM 5335 N N . ILE A 1 676 ? -28.156 -10.325 46.863 1.00 83.19 676 ILE A N 1
ATOM 5336 C CA . ILE A 1 676 ? -28.124 -9.442 45.703 1.00 83.19 676 ILE A CA 1
ATOM 5337 C C . ILE A 1 676 ? -29.212 -9.902 44.752 1.00 83.19 676 ILE A C 1
ATOM 5339 O O . ILE A 1 676 ? -29.136 -11.006 44.212 1.00 83.19 676 ILE A O 1
ATOM 5343 N N . ILE A 1 677 ? -30.195 -9.048 44.517 1.00 83.19 677 ILE A N 1
ATOM 5344 C CA . ILE A 1 677 ? -31.305 -9.322 43.613 1.00 83.19 677 ILE A CA 1
ATOM 5345 C C . ILE A 1 677 ? -31.086 -8.521 42.333 1.00 83.19 677 ILE A C 1
ATOM 5347 O O . ILE A 1 677 ? -30.899 -7.306 42.370 1.00 83.19 677 ILE A O 1
ATOM 5351 N N . TYR A 1 678 ? -31.080 -9.218 41.200 1.00 83.56 678 TYR A N 1
ATOM 5352 C CA . TYR A 1 678 ? -30.955 -8.671 39.856 1.00 83.56 678 TYR A CA 1
ATOM 5353 C C . TYR A 1 678 ? -32.236 -8.928 39.071 1.00 83.56 678 TYR A C 1
ATOM 5355 O O . TYR A 1 678 ? -32.683 -10.069 38.958 1.00 83.56 678 TYR A O 1
ATOM 5363 N N . ILE A 1 679 ? -32.809 -7.865 38.515 1.00 81.00 679 ILE A N 1
ATOM 5364 C CA . ILE A 1 679 ? -34.077 -7.905 37.790 1.00 81.00 679 ILE A CA 1
ATOM 5365 C C . ILE A 1 679 ? -33.864 -7.294 36.414 1.00 81.00 679 ILE A C 1
ATOM 5367 O O . ILE A 1 679 ? -33.353 -6.179 36.284 1.00 81.00 679 ILE A O 1
ATOM 5371 N N . VAL A 1 680 ? -34.258 -8.029 35.382 1.00 77.88 680 VAL A N 1
ATOM 5372 C CA . VAL A 1 680 ? -34.214 -7.568 33.991 1.00 77.88 680 VAL A CA 1
ATOM 5373 C C . VAL A 1 680 ? -35.613 -7.161 33.499 1.00 77.88 680 VAL A C 1
ATOM 5375 O O . VAL A 1 680 ? -36.614 -7.556 34.097 1.00 77.88 680 VAL A O 1
ATOM 5378 N N . PRO A 1 681 ? -35.722 -6.377 32.406 1.00 71.44 681 PRO A N 1
ATOM 5379 C CA . PRO A 1 681 ? -36.993 -5.790 31.968 1.00 71.44 681 PRO A CA 1
ATOM 5380 C C . PRO A 1 681 ? -38.119 -6.779 31.646 1.00 71.44 681 PRO A C 1
ATOM 5382 O O . PRO A 1 681 ? -39.281 -6.389 31.649 1.00 71.44 681 PRO A O 1
ATOM 5385 N N . ASP A 1 682 ? -37.792 -8.031 31.321 1.00 71.50 682 ASP A N 1
ATOM 5386 C CA . ASP A 1 682 ? -38.776 -9.081 31.026 1.00 71.50 682 ASP A CA 1
ATOM 5387 C C . ASP A 1 682 ? -39.395 -9.704 32.294 1.00 71.50 682 ASP A C 1
ATOM 5389 O O . ASP A 1 682 ? -40.216 -10.615 32.195 1.00 71.50 682 ASP A O 1
ATOM 5393 N N . GLY A 1 683 ? -39.019 -9.203 33.477 1.00 68.94 683 GLY A N 1
ATOM 5394 C CA . GLY A 1 683 ? -39.496 -9.674 34.772 1.00 68.94 683 GLY A CA 1
ATOM 5395 C C . GLY A 1 683 ? -38.732 -10.881 35.312 1.00 68.94 683 GLY A C 1
ATOM 5396 O O . GLY A 1 683 ? -39.067 -11.354 36.397 1.00 68.94 683 GLY A O 1
ATOM 5397 N N . THR A 1 684 ? -37.708 -11.391 34.614 1.00 74.69 684 THR A N 1
ATOM 5398 C CA . THR A 1 684 ? -36.866 -12.436 35.206 1.00 74.69 684 THR A CA 1
ATOM 5399 C C . THR A 1 684 ? -36.022 -11.881 36.353 1.00 74.69 684 THR A C 1
ATOM 5401 O O . THR A 1 684 ? -35.350 -10.852 36.240 1.00 74.69 684 THR A O 1
ATOM 5404 N N . VAL A 1 685 ? -36.079 -12.593 37.479 1.00 78.50 685 VAL A N 1
ATOM 5405 C CA . VAL A 1 685 ? -35.380 -12.271 38.725 1.00 78.50 685 VAL A CA 1
ATOM 5406 C C . VAL A 1 685 ? -34.298 -13.322 38.960 1.00 78.50 685 VAL A C 1
ATOM 5408 O O . VAL A 1 685 ? -34.573 -14.521 38.922 1.00 78.50 685 VAL A O 1
ATOM 5411 N N . SER A 1 686 ? -33.070 -12.877 39.215 1.00 76.12 686 SER A N 1
ATOM 5412 C CA . SER A 1 686 ? -31.966 -13.706 39.708 1.00 76.12 686 SER A CA 1
ATOM 5413 C C . SER A 1 686 ? -31.544 -13.189 41.078 1.00 76.12 686 SER A C 1
ATOM 5415 O O . SER A 1 686 ? -31.256 -12.002 41.216 1.00 76.12 686 SER A O 1
ATOM 5417 N N . SER A 1 687 ? -31.480 -14.057 42.086 1.00 79.81 687 SER A N 1
ATOM 5418 C CA . SER A 1 687 ? -30.885 -13.731 43.385 1.00 79.81 687 SER A CA 1
ATOM 5419 C C . SER A 1 687 ? -29.526 -14.412 43.540 1.00 79.81 687 SER A C 1
ATOM 5421 O O . SER A 1 687 ? -29.270 -15.482 42.993 1.00 79.81 687 SER A O 1
ATOM 5423 N N . THR A 1 688 ? -28.593 -13.770 44.234 1.00 78.62 688 THR A N 1
ATOM 5424 C CA . THR A 1 688 ? -27.298 -14.353 44.600 1.00 78.62 688 THR A CA 1
ATOM 5425 C C . THR A 1 688 ? -26.965 -13.939 46.021 1.00 78.62 688 THR A C 1
ATOM 5427 O O . THR A 1 688 ? -26.735 -12.760 46.292 1.00 78.62 688 THR A O 1
ATOM 5430 N N . THR A 1 689 ? -26.905 -14.903 46.933 1.00 77.94 689 THR A N 1
ATOM 5431 C CA . THR A 1 689 ? -26.531 -14.653 48.325 1.00 77.94 689 THR A CA 1
ATOM 5432 C C . THR A 1 689 ? -25.027 -14.398 48.412 1.00 77.94 689 THR A C 1
ATOM 5434 O O . THR A 1 689 ? -24.214 -15.254 48.053 1.00 77.94 689 THR A O 1
ATOM 5437 N N . VAL A 1 690 ? -24.639 -13.214 48.890 1.00 76.88 690 VAL A N 1
ATOM 5438 C CA . VAL A 1 690 ? -23.236 -12.860 49.127 1.00 76.88 690 VAL A CA 1
ATOM 5439 C C . VAL A 1 690 ? -23.107 -12.422 50.585 1.00 76.88 690 VAL A C 1
ATOM 5441 O O . VAL A 1 690 ? -23.564 -11.333 50.928 1.00 76.88 690 VAL A O 1
ATOM 5444 N N . PRO A 1 691 ? -22.477 -13.237 51.452 1.00 75.06 691 PRO A N 1
ATOM 5445 C CA . PRO A 1 691 ? -22.351 -12.914 52.868 1.00 75.06 691 PRO A CA 1
ATOM 5446 C C . PRO A 1 691 ? -21.730 -11.531 53.087 1.00 75.06 691 PRO A C 1
ATOM 5448 O O . PRO A 1 691 ? -20.705 -11.190 52.495 1.00 75.06 691 PRO A O 1
ATOM 5451 N N . GLY A 1 692 ? -22.367 -10.733 53.936 1.00 77.56 692 GLY A N 1
ATOM 5452 C CA . GLY A 1 692 ? -21.942 -9.384 54.291 1.00 77.56 692 GLY A CA 1
ATOM 5453 C C . GLY A 1 692 ? -22.192 -8.321 53.221 1.00 77.56 692 GLY A C 1
ATOM 5454 O O . GLY A 1 692 ? -21.708 -7.204 53.402 1.00 77.56 692 GLY A O 1
ATOM 5455 N N . ALA A 1 693 ? -22.889 -8.624 52.117 1.00 82.00 693 ALA A N 1
ATOM 5456 C CA . ALA A 1 693 ? -23.158 -7.657 51.052 1.00 82.00 693 ALA A CA 1
ATOM 5457 C C . ALA A 1 693 ? -23.879 -6.411 51.579 1.00 82.00 693 ALA A C 1
ATOM 5459 O O . ALA A 1 693 ? -24.865 -6.495 52.304 1.00 82.00 693 ALA A O 1
ATOM 5460 N N . ARG A 1 694 ? -23.367 -5.236 51.198 1.00 83.75 694 ARG A N 1
ATOM 5461 C CA . ARG A 1 694 ? -23.887 -3.939 51.652 1.00 83.75 694 ARG A CA 1
ATOM 5462 C C . ARG A 1 694 ? -24.065 -2.916 50.550 1.00 83.75 694 ARG A C 1
ATOM 5464 O O . ARG A 1 694 ? -25.033 -2.166 50.602 1.00 83.75 694 ARG A O 1
ATOM 5471 N N . LEU A 1 695 ? -23.138 -2.853 49.592 1.00 83.31 695 LEU A N 1
ATOM 5472 C CA . LEU A 1 695 ? -23.186 -1.932 48.451 1.00 83.31 695 LEU A CA 1
ATOM 5473 C C . LEU A 1 695 ? -23.082 -2.717 47.146 1.00 83.31 695 LEU A C 1
ATOM 5475 O O . LEU A 1 695 ? -22.257 -3.622 47.065 1.00 83.31 695 LEU A O 1
ATOM 5479 N N . CYS A 1 696 ? -23.843 -2.334 46.120 1.00 85.19 696 CYS A N 1
ATOM 5480 C CA . CYS A 1 696 ? -23.789 -2.958 44.794 1.00 85.19 696 CYS A CA 1
ATOM 5481 C C . CYS A 1 696 ? -23.763 -1.910 43.670 1.00 85.19 696 CYS A C 1
ATOM 5483 O O . CYS A 1 696 ? -24.441 -0.885 43.760 1.00 85.19 696 CYS A O 1
ATOM 5485 N N . ARG A 1 697 ? -22.989 -2.149 42.603 1.00 83.94 697 ARG A N 1
ATOM 5486 C CA . ARG A 1 697 ? -23.005 -1.341 41.367 1.00 83.94 697 ARG A CA 1
ATOM 5487 C C . ARG A 1 697 ? -22.942 -2.220 40.124 1.00 83.94 697 ARG A C 1
ATOM 5489 O O . ARG A 1 697 ? -22.156 -3.169 40.088 1.00 83.94 697 ARG A O 1
ATOM 5496 N N . LEU A 1 698 ? -23.751 -1.917 39.112 1.00 78.31 698 LEU A N 1
ATOM 5497 C CA . LEU A 1 698 ? -23.707 -2.611 37.822 1.00 78.31 698 LEU A CA 1
ATOM 5498 C C . LEU A 1 698 ? -22.475 -2.182 37.030 1.00 78.31 698 LEU A C 1
ATOM 5500 O O . LEU A 1 698 ? -22.115 -1.006 37.002 1.00 78.31 698 LEU A O 1
ATOM 5504 N N . VAL A 1 699 ? -21.841 -3.136 36.348 1.00 75.75 699 VAL A N 1
ATOM 5505 C CA . VAL A 1 699 ? -20.703 -2.825 35.478 1.00 75.75 699 VAL A CA 1
ATOM 5506 C C . VAL A 1 699 ? -21.203 -2.288 34.125 1.00 75.75 699 VAL A C 1
ATOM 5508 O O . VAL A 1 699 ? -22.030 -2.947 33.474 1.00 75.75 699 VAL A O 1
ATOM 5511 N N . PRO A 1 700 ? -20.746 -1.099 33.679 1.00 64.75 700 PRO A N 1
ATOM 5512 C CA . PRO A 1 700 ? -21.143 -0.531 32.394 1.00 64.75 700 PRO A CA 1
ATOM 5513 C C . PRO A 1 700 ? -20.575 -1.333 31.211 1.00 64.75 700 PRO A C 1
ATOM 5515 O O . PRO A 1 700 ? -19.539 -1.986 31.309 1.00 64.75 700 PRO A O 1
ATOM 5518 N N . ASP A 1 701 ? -21.280 -1.294 30.075 1.00 59.41 701 ASP A N 1
ATOM 5519 C CA . ASP A 1 701 ? -20.881 -1.870 28.777 1.00 59.41 701 ASP A CA 1
ATOM 5520 C C . ASP A 1 701 ? -20.590 -3.391 28.716 1.00 59.41 701 ASP A C 1
ATOM 5522 O O . ASP A 1 701 ? -20.213 -3.898 27.655 1.00 59.41 701 ASP A O 1
ATOM 5526 N N . ILE A 1 702 ? -20.848 -4.158 29.784 1.00 58.12 702 ILE A N 1
ATOM 5527 C CA . ILE A 1 702 ? -20.991 -5.621 29.700 1.00 58.12 702 ILE A CA 1
ATOM 5528 C C . ILE A 1 702 ? -22.480 -5.963 29.575 1.00 58.12 702 ILE A C 1
ATOM 5530 O O . ILE A 1 702 ? -23.249 -5.602 30.473 1.00 58.12 702 ILE A O 1
ATOM 5534 N N . PRO A 1 703 ? -22.917 -6.686 28.527 1.00 47.50 703 PRO A N 1
ATOM 5535 C CA . PRO A 1 703 ? -24.273 -7.211 28.481 1.00 47.50 703 PRO A CA 1
ATOM 5536 C C . PRO A 1 703 ? -24.501 -8.181 29.653 1.00 47.50 703 PRO A C 1
ATOM 5538 O O . PRO A 1 703 ? -24.045 -9.318 29.633 1.00 47.50 703 PRO A O 1
ATOM 5541 N N . GLY A 1 704 ? -25.206 -7.691 30.675 1.00 59.72 704 GLY A N 1
ATOM 5542 C CA . GLY A 1 704 ? -26.096 -8.504 31.502 1.00 59.72 704 GLY A CA 1
ATOM 5543 C C . GLY A 1 704 ? -25.556 -9.367 32.642 1.00 59.72 704 GLY A C 1
ATOM 5544 O O . GLY A 1 704 ? -26.352 -10.168 33.103 1.00 59.72 704 GLY A O 1
ATOM 5545 N N . THR A 1 705 ? -24.308 -9.277 33.125 1.00 64.00 705 THR A N 1
ATOM 5546 C CA . THR A 1 705 ? -23.889 -10.280 34.137 1.00 64.00 705 THR A CA 1
ATOM 5547 C C . THR A 1 705 ? -23.001 -9.839 35.286 1.00 64.00 705 THR A C 1
ATOM 5549 O O . THR A 1 705 ? -22.956 -10.570 36.258 1.00 64.00 705 THR A O 1
ATOM 5552 N N . ALA A 1 706 ? -22.314 -8.695 35.264 1.00 71.31 706 ALA A N 1
ATOM 5553 C CA . ALA A 1 706 ? -21.355 -8.381 36.331 1.00 71.31 706 ALA A CA 1
ATOM 5554 C C . ALA A 1 706 ? -21.825 -7.254 37.263 1.00 71.31 706 ALA A C 1
ATOM 5556 O O . ALA A 1 706 ? -22.238 -6.184 36.807 1.00 71.31 706 ALA A O 1
ATOM 5557 N N . CYS A 1 707 ? -21.682 -7.480 38.567 1.00 81.50 707 CYS A N 1
ATOM 5558 C CA . CYS A 1 707 ? -21.894 -6.494 39.620 1.00 81.50 707 CYS A CA 1
ATOM 5559 C C . CYS A 1 707 ? -20.664 -6.407 40.527 1.00 81.50 707 CYS A C 1
ATOM 5561 O O . CYS A 1 707 ? -20.068 -7.425 40.881 1.00 81.50 707 CYS A O 1
ATOM 5563 N N . VAL A 1 708 ? -20.281 -5.188 40.906 1.00 76.19 708 VAL A N 1
ATOM 5564 C CA . VAL A 1 708 ? -19.299 -4.956 41.967 1.00 76.19 708 VAL A CA 1
ATOM 5565 C C . VAL A 1 708 ? -20.040 -4.844 43.290 1.00 76.19 708 VAL A C 1
ATOM 5567 O O . VAL A 1 708 ? -20.971 -4.048 43.410 1.00 76.19 708 VAL A O 1
ATOM 5570 N N . VAL A 1 709 ? -19.608 -5.616 44.281 1.00 78.50 709 VAL A N 1
ATOM 5571 C CA . VAL A 1 709 ? -20.263 -5.752 45.582 1.00 78.50 709 VAL A CA 1
ATOM 5572 C C . VAL A 1 709 ? -19.266 -5.441 46.684 1.00 78.50 709 VAL A C 1
ATOM 5574 O O . VAL A 1 709 ? -18.155 -5.962 46.675 1.00 78.50 709 VAL A O 1
ATOM 5577 N N . CYS A 1 710 ? -19.660 -4.615 47.646 1.00 77.69 710 CYS A N 1
ATOM 5578 C CA . CYS A 1 710 ? -18.908 -4.420 48.880 1.00 77.69 710 CYS A CA 1
ATOM 5579 C C . CYS A 1 710 ? -19.478 -5.322 49.977 1.00 77.69 710 CYS A C 1
ATOM 5581 O O . CYS A 1 710 ? -20.692 -5.286 50.207 1.00 77.69 710 CYS A O 1
ATOM 5583 N N . THR A 1 711 ? -18.619 -6.090 50.647 1.00 79.69 711 THR A N 1
ATOM 5584 C CA . THR A 1 711 ? -18.972 -6.995 51.745 1.00 79.69 711 THR A CA 1
ATOM 5585 C C . THR A 1 711 ? -18.236 -6.637 53.033 1.00 79.69 711 THR A C 1
ATOM 5587 O O . THR A 1 711 ? -17.043 -6.339 52.991 1.00 79.69 711 THR A O 1
ATOM 5590 N N . GLU A 1 712 ? -18.911 -6.731 54.174 1.00 75.25 712 GLU A N 1
ATOM 5591 C CA . GLU A 1 712 ? -18.325 -6.499 55.502 1.00 75.25 712 GLU A CA 1
ATOM 5592 C C . GLU A 1 712 ? -17.645 -7.775 56.035 1.00 75.25 712 GLU A C 1
ATOM 5594 O O . GLU A 1 712 ? -18.320 -8.745 56.369 1.00 75.25 712 GLU A O 1
ATOM 5599 N N . ASP A 1 713 ? -16.308 -7.794 56.086 1.00 56.47 713 ASP A N 1
ATOM 5600 C CA . ASP A 1 713 ? -15.492 -8.934 56.541 1.00 56.47 713 ASP A CA 1
ATOM 5601 C C . ASP A 1 713 ? -14.172 -8.445 57.180 1.00 56.47 713 ASP A C 1
ATOM 5603 O O . ASP A 1 713 ? -13.159 -8.292 56.503 1.00 56.47 713 ASP A O 1
ATOM 5607 N N . SER A 1 714 ? -14.159 -8.135 58.488 1.00 50.84 714 SER A N 1
ATOM 5608 C CA . SER A 1 714 ? -12.985 -7.581 59.219 1.00 50.84 714 SER A CA 1
ATOM 5609 C C . SER A 1 714 ? -12.291 -6.384 58.520 1.00 50.84 714 SER A C 1
ATOM 5611 O O . SER A 1 714 ? -11.084 -6.169 58.633 1.00 50.84 714 SER A O 1
ATOM 5613 N N . GLY A 1 715 ? -13.090 -5.612 57.778 1.00 61.31 715 GLY A N 1
ATOM 5614 C CA . GLY A 1 715 ? -12.693 -4.682 56.721 1.00 61.31 715 GLY A CA 1
ATOM 5615 C C . GLY A 1 715 ? -13.678 -4.804 55.551 1.00 61.31 715 GLY A C 1
ATOM 5616 O O . GLY A 1 715 ? -14.394 -5.797 55.442 1.00 61.31 715 GLY A O 1
ATOM 5617 N N . ASP A 1 716 ? -13.767 -3.802 54.682 1.00 74.44 716 ASP A N 1
ATOM 5618 C CA . ASP A 1 716 ? -14.685 -3.867 53.541 1.00 74.44 716 ASP A CA 1
ATOM 5619 C C . ASP A 1 716 ? -13.970 -4.532 52.353 1.00 74.44 716 ASP A C 1
ATOM 5621 O O . ASP A 1 716 ? -12.994 -4.013 51.799 1.00 74.44 716 ASP A O 1
ATOM 5625 N N . SER A 1 717 ? -14.438 -5.720 51.968 1.00 80.56 717 SER A N 1
ATOM 5626 C CA . SER A 1 717 ? -13.956 -6.449 50.793 1.00 80.56 717 SER A CA 1
ATOM 5627 C C . SER A 1 717 ? -14.785 -6.088 49.569 1.00 80.56 717 SER A C 1
ATOM 5629 O O . SER A 1 717 ? -16.009 -6.058 49.613 1.00 80.56 717 SER A O 1
ATOM 5631 N N . ILE A 1 718 ? -14.119 -5.858 48.442 1.00 83.19 718 ILE A N 1
ATOM 5632 C CA . ILE A 1 718 ? -14.776 -5.537 47.176 1.00 83.19 718 ILE A CA 1
ATOM 5633 C C . ILE A 1 718 ? -14.694 -6.762 46.287 1.00 83.19 718 ILE A C 1
ATOM 5635 O O . ILE A 1 718 ? -13.603 -7.238 45.971 1.00 83.19 718 ILE A O 1
ATOM 5639 N N . LEU A 1 719 ? -15.847 -7.275 45.890 1.00 82.44 719 LEU A N 1
ATOM 5640 C CA . LEU A 1 719 ? -16.016 -8.483 45.103 1.00 82.44 719 LEU A CA 1
ATOM 5641 C C . LEU A 1 719 ? -16.587 -8.134 43.732 1.00 82.44 719 LEU A C 1
ATOM 5643 O O . LEU A 1 719 ? -17.408 -7.231 43.597 1.00 82.44 719 LEU A O 1
ATOM 5647 N N . LEU A 1 720 ? -16.172 -8.878 42.715 1.00 82.38 720 LEU A N 1
ATOM 5648 C CA . LEU A 1 720 ? -16.841 -8.913 41.423 1.00 82.38 720 LEU A CA 1
ATOM 5649 C C . LEU A 1 720 ? -17.695 -10.178 41.368 1.00 82.38 720 LEU A C 1
ATOM 5651 O O . LEU A 1 720 ? -17.180 -11.276 41.584 1.00 82.38 720 LEU A O 1
ATOM 5655 N N . VAL A 1 721 ? -18.981 -10.030 41.079 1.00 80.94 721 VAL A N 1
ATOM 5656 C CA . VAL A 1 721 ? -19.969 -11.113 41.092 1.00 80.94 721 VAL A CA 1
ATOM 5657 C C . VAL A 1 721 ? -20.610 -11.235 39.720 1.00 80.94 721 VAL A C 1
ATOM 5659 O O . VAL A 1 721 ? -20.993 -10.230 39.123 1.00 80.94 721 VAL A O 1
ATOM 5662 N N . ASP A 1 722 ? -20.714 -12.467 39.231 1.00 80.38 722 ASP A N 1
ATOM 5663 C CA . ASP A 1 722 ? -21.530 -12.811 38.075 1.00 80.38 722 ASP A CA 1
ATOM 5664 C C . ASP A 1 722 ? -22.954 -13.131 38.544 1.00 80.38 722 ASP A C 1
ATOM 5666 O O . ASP A 1 722 ? -23.178 -14.123 39.238 1.00 80.38 722 ASP A O 1
ATOM 5670 N N . LEU A 1 723 ? -23.898 -12.266 38.183 1.00 76.12 723 LEU A N 1
ATOM 5671 C CA . LEU A 1 723 ? -25.311 -12.307 38.549 1.00 76.12 723 LEU A CA 1
ATOM 5672 C C . LEU A 1 723 ? -26.093 -13.409 37.818 1.00 76.12 723 LEU A C 1
ATOM 5674 O O . LEU A 1 723 ? -27.117 -13.860 38.327 1.00 76.12 723 LEU A O 1
ATOM 5678 N N . CYS A 1 724 ? -25.638 -13.861 36.642 1.00 70.31 724 CYS A N 1
ATOM 5679 C CA . CYS A 1 724 ? -26.276 -14.978 35.936 1.00 70.31 724 CYS A CA 1
ATOM 5680 C C . CYS A 1 724 ? -25.703 -16.321 36.377 1.00 70.31 724 CYS A C 1
ATOM 5682 O O . CYS A 1 724 ? -26.445 -17.289 36.510 1.00 70.31 724 CYS A O 1
ATOM 5684 N N . ALA A 1 725 ? -24.390 -16.393 36.605 1.00 70.50 725 ALA A N 1
ATOM 5685 C CA . ALA A 1 725 ? -23.751 -17.599 37.128 1.00 70.50 725 ALA A CA 1
ATOM 5686 C C . ALA A 1 725 ? -23.883 -17.740 38.656 1.00 70.50 725 ALA A C 1
ATOM 5688 O O . ALA A 1 725 ? -23.407 -18.734 39.203 1.00 70.50 725 ALA A O 1
ATOM 5689 N N . GLN A 1 726 ? -24.478 -16.744 39.329 1.00 75.69 726 GLN A N 1
ATOM 5690 C CA . GLN A 1 726 ? -24.655 -16.657 40.783 1.00 75.69 726 GLN A CA 1
ATOM 5691 C C . GLN A 1 726 ? -23.354 -16.931 41.552 1.00 75.69 726 GLN A C 1
ATOM 5693 O O . GLN A 1 726 ? -23.316 -17.668 42.538 1.00 75.69 726 GLN A O 1
ATOM 5698 N N . LYS A 1 727 ? -22.239 -16.380 41.057 1.00 72.75 727 LYS A N 1
ATOM 5699 C CA . LYS A 1 727 ? -20.902 -16.726 41.544 1.00 72.75 727 LYS A CA 1
ATOM 5700 C C . LYS A 1 727 ? -20.018 -15.503 41.713 1.00 72.75 727 LYS A C 1
ATOM 5702 O O . LYS A 1 727 ? -19.881 -14.680 40.812 1.00 72.75 727 LYS A O 1
ATOM 5707 N N . VAL A 1 728 ? -19.315 -15.444 42.843 1.00 76.06 728 VAL A N 1
ATOM 5708 C CA . VAL A 1 728 ? -18.203 -14.508 43.037 1.00 76.06 728 VAL A CA 1
ATOM 5709 C C . VAL A 1 728 ? -17.069 -14.879 42.077 1.00 76.06 728 VAL A C 1
ATOM 5711 O O . VAL A 1 728 ? -16.495 -15.966 42.161 1.00 76.06 728 VAL A O 1
ATOM 5714 N N . LEU A 1 729 ? -16.747 -13.975 41.154 1.00 72.69 729 LEU A N 1
ATOM 5715 C CA . LEU A 1 729 ? -15.676 -14.147 40.177 1.00 72.69 729 LEU A CA 1
ATOM 5716 C C . LEU A 1 729 ? -14.307 -13.939 40.823 1.00 72.69 729 LEU A C 1
ATOM 5718 O O . LEU A 1 729 ? -13.418 -14.780 40.684 1.00 72.69 729 LEU A O 1
ATOM 5722 N N . CYS A 1 730 ? -14.129 -12.820 41.530 1.00 75.06 730 CYS A N 1
ATOM 5723 C CA . CYS A 1 730 ? -12.878 -12.490 42.208 1.00 75.06 730 CYS A CA 1
ATOM 5724 C C . CYS A 1 730 ? -13.066 -11.438 43.312 1.00 75.06 730 CYS A C 1
ATOM 5726 O O . CYS A 1 730 ? -14.036 -10.682 43.320 1.00 75.06 730 CYS A O 1
ATOM 5728 N N . ARG A 1 731 ? -12.097 -11.369 44.235 1.00 79.19 731 ARG A N 1
ATOM 5729 C CA . ARG A 1 731 ? -11.938 -10.259 45.185 1.00 79.19 731 ARG A CA 1
ATOM 5730 C C . ARG A 1 731 ? -11.041 -9.198 44.542 1.00 79.19 731 ARG A C 1
ATOM 5732 O O . ARG A 1 731 ? -9.876 -9.472 44.260 1.00 79.19 731 ARG A O 1
ATOM 5739 N N . LEU A 1 732 ? -11.595 -8.015 44.302 1.00 72.38 732 LEU A N 1
ATOM 5740 C CA . LEU A 1 732 ? -10.936 -6.871 43.670 1.00 72.38 732 LEU A CA 1
ATOM 5741 C C . LEU A 1 732 ? -10.008 -6.145 44.645 1.00 72.38 732 LEU A C 1
ATOM 5743 O O . LEU A 1 732 ? -8.889 -5.786 44.285 1.00 72.38 732 LEU A O 1
ATOM 5747 N N . ALA A 1 733 ? -10.459 -5.942 45.884 1.00 72.94 733 ALA A N 1
ATOM 5748 C CA . ALA A 1 733 ? -9.686 -5.249 46.908 1.00 72.94 733 ALA A CA 1
ATOM 5749 C C . ALA A 1 733 ? -10.158 -5.595 48.323 1.00 72.94 733 ALA A C 1
ATOM 5751 O O . ALA A 1 733 ? -11.266 -6.090 48.519 1.00 72.94 733 ALA A O 1
ATOM 5752 N N . HIS A 1 734 ? -9.301 -5.299 49.298 1.00 76.62 734 HIS A N 1
ATOM 5753 C CA . HIS A 1 734 ? -9.640 -5.260 50.716 1.00 76.62 734 HIS A CA 1
ATOM 5754 C C . HIS A 1 734 ? -9.311 -3.864 51.240 1.00 76.62 734 HIS A C 1
ATOM 5756 O O . HIS A 1 734 ? -8.178 -3.398 51.082 1.00 76.62 734 HIS A O 1
ATOM 5762 N N . VAL A 1 735 ? -10.294 -3.194 51.829 1.00 70.62 735 VAL A N 1
ATOM 5763 C CA . VAL A 1 735 ? -10.162 -1.850 52.388 1.00 70.62 735 VAL A CA 1
ATOM 5764 C C . VAL A 1 735 ? -10.227 -1.968 53.906 1.00 70.62 735 VAL A C 1
ATOM 5766 O O . VAL A 1 735 ? -11.225 -2.405 54.466 1.00 70.62 735 VAL A O 1
ATOM 5769 N N . ASN A 1 736 ? -9.161 -1.553 54.595 1.00 66.31 736 ASN A N 1
ATOM 5770 C CA . ASN A 1 736 ? -9.074 -1.607 56.064 1.00 66.31 736 ASN A CA 1
ATOM 5771 C C . ASN A 1 736 ? -9.906 -0.506 56.762 1.00 66.31 736 ASN A C 1
ATOM 5773 O O . ASN A 1 736 ? -9.641 -0.159 57.908 1.00 66.31 736 ASN A O 1
ATOM 5777 N N . ALA A 1 737 ? -10.879 0.070 56.060 1.00 68.88 737 ALA A N 1
ATOM 5778 C CA . ALA A 1 737 ? -11.781 1.110 56.526 1.00 68.88 737 ALA A CA 1
ATOM 5779 C C . ALA A 1 737 ? -13.169 0.850 55.933 1.00 68.88 737 ALA A C 1
ATOM 5781 O O . ALA A 1 737 ? -13.292 0.262 54.857 1.00 68.88 737 ALA A O 1
ATOM 5782 N N . ARG A 1 738 ? -14.215 1.304 56.628 1.00 74.12 738 ARG A N 1
ATOM 5783 C CA . ARG A 1 738 ? -15.598 1.124 56.181 1.00 74.12 738 ARG A CA 1
ATOM 5784 C C . ARG A 1 738 ? -15.865 1.997 54.953 1.00 74.12 738 ARG A C 1
ATOM 5786 O O . ARG A 1 738 ? -15.806 3.227 55.036 1.00 74.12 738 ARG A O 1
ATOM 5793 N N . VAL A 1 739 ? -16.191 1.365 53.831 1.00 73.69 739 VAL A N 1
ATOM 5794 C CA . VAL A 1 739 ? -16.618 2.015 52.595 1.00 73.69 739 VAL A CA 1
ATOM 5795 C C . VAL A 1 739 ? -18.039 2.533 52.803 1.00 73.69 739 VAL A C 1
ATOM 5797 O O . VAL A 1 739 ? -18.983 1.783 53.067 1.00 73.69 739 VAL A O 1
ATOM 5800 N N . SER A 1 740 ? -18.190 3.851 52.725 1.00 67.88 740 SER A N 1
ATOM 5801 C CA . SER A 1 740 ? -19.471 4.541 52.872 1.00 67.88 740 SER A CA 1
ATOM 5802 C C . SER A 1 740 ? -20.216 4.659 51.546 1.00 67.88 740 SER A C 1
ATOM 5804 O O . SER A 1 740 ? -21.442 4.635 51.538 1.00 67.88 740 SER A O 1
ATOM 5806 N N . PHE A 1 741 ? -19.496 4.755 50.426 1.00 68.38 741 PHE A N 1
ATOM 5807 C CA . PHE A 1 741 ? -20.083 4.783 49.089 1.00 68.38 741 PHE A CA 1
ATOM 5808 C C . PHE A 1 741 ? -19.136 4.208 48.034 1.00 68.38 741 PHE A C 1
ATOM 5810 O O . PHE A 1 741 ? -17.913 4.207 48.187 1.00 68.38 741 PHE A O 1
ATOM 5817 N N . MET A 1 742 ? -19.725 3.770 46.922 1.00 72.38 742 MET A N 1
ATOM 5818 C CA . MET A 1 742 ? -19.024 3.201 45.775 1.00 72.38 742 MET A CA 1
ATOM 5819 C C . MET A 1 742 ? -19.608 3.754 44.470 1.00 72.38 742 MET A C 1
ATOM 5821 O O . MET A 1 742 ? -20.831 3.840 44.318 1.00 72.38 742 MET A O 1
ATOM 5825 N N . CYS A 1 743 ? -18.745 4.131 43.529 1.00 68.19 743 CYS A N 1
ATOM 5826 C CA . CYS A 1 743 ? -19.135 4.630 42.211 1.00 68.19 743 CYS A CA 1
ATOM 5827 C C . CYS A 1 743 ? -18.224 4.035 41.135 1.00 68.19 743 CYS A C 1
ATOM 5829 O O . CYS A 1 743 ? -17.016 3.961 41.334 1.00 68.19 743 CYS A O 1
ATOM 5831 N N . LEU A 1 744 ? -18.794 3.600 40.014 1.00 67.25 744 LEU A N 1
ATOM 5832 C CA . LEU A 1 744 ? -18.061 2.994 38.908 1.00 67.25 744 LEU A CA 1
ATOM 5833 C C . LEU A 1 744 ? -18.200 3.873 37.664 1.00 67.25 744 LEU A C 1
ATOM 5835 O O . LEU A 1 744 ? -19.306 4.273 37.310 1.00 67.25 744 LEU A O 1
ATOM 5839 N N . THR A 1 745 ? -17.079 4.189 37.026 1.00 62.09 745 THR A N 1
ATOM 5840 C CA . THR A 1 745 ? -17.035 4.997 35.802 1.00 62.09 745 THR A CA 1
ATOM 5841 C C . THR A 1 745 ? -17.062 4.137 34.536 1.00 62.09 745 THR A C 1
ATOM 5843 O O . THR A 1 745 ? -16.722 2.952 34.562 1.00 62.09 745 THR A O 1
ATOM 5846 N N . ASP A 1 746 ? -17.381 4.755 33.394 1.00 58.94 746 ASP A N 1
ATOM 5847 C CA . ASP A 1 746 ? -17.392 4.086 32.081 1.00 58.94 746 ASP A CA 1
ATOM 5848 C C . ASP A 1 746 ? -15.991 3.630 31.627 1.00 58.94 746 ASP A C 1
ATOM 5850 O O . ASP A 1 746 ? -15.851 2.722 30.810 1.00 58.94 746 ASP A O 1
ATOM 5854 N N . ASP A 1 747 ? -14.929 4.250 32.151 1.00 56.84 747 ASP A N 1
ATOM 5855 C CA . ASP A 1 747 ? -13.538 3.823 31.962 1.00 56.84 747 ASP A CA 1
ATOM 5856 C C . ASP A 1 747 ? -13.072 2.813 33.019 1.00 56.84 747 ASP A C 1
ATOM 5858 O O . ASP A 1 747 ? -11.869 2.638 33.195 1.00 56.84 747 ASP A O 1
ATOM 5862 N N . TRP A 1 748 ? -14.008 2.129 33.688 1.00 62.59 748 TRP A N 1
ATOM 5863 C CA . TRP A 1 748 ? -13.730 1.034 34.620 1.00 62.59 748 TRP A CA 1
ATOM 5864 C C . TRP A 1 748 ? -12.892 1.455 35.830 1.00 62.59 748 TRP A C 1
ATOM 5866 O O . TRP A 1 748 ? -12.059 0.699 36.329 1.00 62.59 748 TRP A O 1
ATOM 5876 N N . ARG A 1 749 ? -13.113 2.668 36.338 1.00 63.00 749 ARG A N 1
ATOM 5877 C CA . ARG A 1 749 ? -12.523 3.123 37.598 1.00 63.00 749 ARG A CA 1
ATOM 5878 C C . ARG A 1 749 ? -13.559 3.054 38.704 1.00 63.00 749 ARG A C 1
ATOM 5880 O O . ARG A 1 749 ? -14.632 3.646 38.610 1.00 63.00 749 ARG A O 1
ATOM 5887 N N . LEU A 1 750 ? -13.223 2.337 39.764 1.00 68.12 750 LEU A N 1
ATOM 5888 C CA . LEU A 1 750 ? -14.019 2.232 40.971 1.00 68.12 750 LEU A CA 1
ATOM 5889 C C . LEU A 1 750 ? -13.562 3.281 41.981 1.00 68.12 750 LEU A C 1
ATOM 5891 O O . LEU A 1 750 ? -12.447 3.233 42.490 1.00 68.12 750 LEU A O 1
ATOM 5895 N N . LEU A 1 751 ? -14.435 4.225 42.289 1.00 64.62 751 LEU A N 1
ATOM 5896 C CA . LEU A 1 751 ? -14.244 5.198 43.352 1.00 64.62 751 LEU A CA 1
ATOM 5897 C C . LEU A 1 751 ? -14.849 4.665 44.645 1.00 64.62 751 LEU A C 1
ATOM 5899 O O . LEU A 1 751 ? -16.017 4.276 44.680 1.00 64.62 751 LEU A O 1
ATOM 5903 N N . LEU A 1 752 ? -14.050 4.685 45.705 1.00 67.19 752 LEU A N 1
ATOM 5904 C CA . LEU A 1 752 ? -14.386 4.166 47.022 1.00 67.19 752 LEU A CA 1
ATOM 5905 C C . LEU A 1 752 ? -14.251 5.284 48.038 1.00 67.19 752 LEU A C 1
ATOM 5907 O O . LEU A 1 752 ? -13.147 5.764 48.285 1.00 67.19 752 LEU A O 1
ATOM 5911 N N . GLY A 1 753 ? -15.372 5.698 48.612 1.00 65.94 753 GLY A N 1
ATOM 5912 C CA . GLY A 1 753 ? -15.380 6.628 49.729 1.00 65.94 753 GLY A CA 1
ATOM 5913 C C . GLY A 1 753 ? -15.264 5.886 51.042 1.00 65.94 753 GLY A C 1
ATOM 5914 O O . GLY A 1 753 ? -16.034 4.958 51.277 1.00 65.94 753 GLY A O 1
ATOM 5915 N N . HIS A 1 754 ? -14.355 6.306 51.913 1.00 68.75 754 HIS A N 1
ATOM 5916 C CA . HIS A 1 754 ? -14.280 5.817 53.288 1.00 68.75 754 HIS A CA 1
ATOM 5917 C C . HIS A 1 754 ? -14.176 6.988 54.271 1.00 68.75 754 HIS A C 1
ATOM 5919 O O . HIS A 1 754 ? -13.826 8.110 53.900 1.00 68.75 754 HIS A O 1
ATOM 5925 N N . ASN A 1 755 ? -14.617 6.755 55.507 1.00 60.72 755 ASN A N 1
ATOM 5926 C CA . ASN A 1 755 ? -14.617 7.757 56.571 1.00 60.72 755 ASN A CA 1
ATOM 5927 C C . ASN A 1 755 ? -13.543 7.386 57.597 1.00 60.72 755 ASN A C 1
ATOM 5929 O O . ASN A 1 755 ? -13.684 6.374 58.284 1.00 60.72 755 ASN A O 1
ATOM 5933 N N . CYS A 1 756 ? -12.494 8.200 57.681 1.00 54.69 756 CYS A N 1
ATOM 5934 C CA . CYS A 1 756 ? -11.373 8.028 58.598 1.00 54.69 756 CYS A CA 1
ATOM 5935 C C . CYS A 1 756 ? -11.319 9.253 59.517 1.00 54.69 756 CYS A C 1
ATOM 5937 O O . CYS A 1 756 ? -11.050 10.360 59.055 1.00 54.69 756 CYS A O 1
ATOM 5939 N N . ASP A 1 757 ? -11.613 9.073 60.808 1.00 50.50 757 ASP A N 1
ATOM 5940 C CA . ASP A 1 757 ? -11.485 10.111 61.845 1.00 50.50 757 ASP A CA 1
ATOM 5941 C C . ASP A 1 757 ? -12.169 11.456 61.514 1.00 50.50 757 ASP A C 1
ATOM 5943 O O . ASP A 1 757 ? -11.651 12.536 61.796 1.00 50.50 757 ASP A O 1
ATOM 5947 N N . GLY A 1 758 ? -13.353 11.404 60.891 1.00 49.31 758 GLY A N 1
ATOM 5948 C CA . GLY A 1 758 ? -14.133 12.592 60.521 1.00 49.31 758 GLY A CA 1
ATOM 5949 C C . GLY A 1 758 ? -13.713 13.256 59.204 1.00 49.31 758 GLY A C 1
ATOM 5950 O O . GLY A 1 758 ? -14.371 14.207 58.777 1.00 49.31 758 GLY A O 1
ATOM 5951 N N . ASN A 1 759 ? -12.680 12.738 58.532 1.00 45.94 759 ASN A N 1
ATOM 5952 C CA . ASN A 1 759 ? -12.319 13.093 57.164 1.00 45.94 759 ASN A CA 1
ATOM 5953 C C . ASN A 1 759 ? -12.835 12.032 56.182 1.00 45.94 759 ASN A C 1
ATOM 5955 O O . ASN A 1 759 ? -12.660 10.829 56.373 1.00 45.94 759 ASN A O 1
ATOM 5959 N N . HIS A 1 760 ? -13.454 12.488 55.093 1.00 52.75 760 HIS A N 1
ATOM 5960 C CA . HIS A 1 760 ? -13.827 11.618 53.983 1.00 52.75 760 HIS A CA 1
ATOM 5961 C C . HIS A 1 760 ? -12.669 11.514 52.996 1.00 52.75 760 HIS A C 1
ATOM 5963 O O . HIS A 1 760 ? -12.304 12.513 52.379 1.00 52.75 760 HIS A O 1
ATOM 5969 N N . GLU A 1 761 ? -12.135 10.313 52.807 1.00 55.81 761 GLU A N 1
ATOM 5970 C CA . GLU A 1 761 ? -11.133 10.027 51.785 1.00 55.81 761 GLU A CA 1
ATOM 5971 C C . GLU A 1 761 ? -11.760 9.248 50.623 1.00 55.81 761 GLU A C 1
ATOM 5973 O O . GLU A 1 761 ? -12.679 8.446 50.798 1.00 55.81 761 GLU A O 1
ATOM 5978 N N . VAL A 1 762 ? -11.257 9.492 49.409 1.00 56.88 762 VAL A N 1
ATOM 5979 C CA . VAL A 1 762 ? -11.686 8.787 48.195 1.00 56.88 762 VAL A CA 1
ATOM 5980 C C . VAL A 1 762 ? -10.500 8.037 47.616 1.00 56.88 762 VAL A C 1
ATOM 5982 O O . VAL A 1 762 ? -9.493 8.632 47.245 1.00 56.88 762 VAL A O 1
ATOM 5985 N N . SER A 1 763 ? -10.626 6.719 47.524 1.00 59.75 763 SER A N 1
ATOM 5986 C CA . SER A 1 763 ? -9.664 5.846 46.856 1.00 59.75 763 SER A CA 1
ATOM 5987 C C . SER A 1 763 ? -10.153 5.513 45.453 1.00 59.75 763 SER A C 1
ATOM 5989 O O . SER A 1 763 ? -11.340 5.282 45.243 1.00 59.75 763 SER A O 1
ATOM 5991 N N . ILE A 1 764 ? -9.236 5.485 44.489 1.00 59.53 764 ILE A N 1
ATOM 5992 C CA . ILE A 1 764 ? -9.530 5.120 43.101 1.00 59.53 764 ILE A CA 1
ATOM 5993 C C . ILE A 1 764 ? -8.897 3.759 42.835 1.00 59.53 764 ILE A C 1
ATOM 5995 O O . ILE A 1 764 ? -7.680 3.614 42.949 1.00 59.53 764 ILE A O 1
ATOM 5999 N N . LEU A 1 765 ? -9.719 2.778 42.485 1.00 60.97 765 LEU A N 1
ATOM 6000 C CA . LEU A 1 765 ? -9.297 1.502 41.930 1.00 60.97 765 LEU A CA 1
ATOM 6001 C C . LEU A 1 765 ? -9.448 1.567 40.414 1.00 60.97 765 LEU A C 1
ATOM 6003 O O . LEU A 1 765 ? -10.535 1.845 39.920 1.00 60.97 765 LEU A O 1
ATOM 6007 N N . GLU A 1 766 ? -8.397 1.280 39.661 1.00 59.03 766 GLU A N 1
ATOM 6008 C CA . GLU A 1 766 ? -8.565 0.964 38.242 1.00 59.03 766 GLU A CA 1
ATOM 6009 C C . GLU A 1 766 ? -8.899 -0.534 38.151 1.00 59.03 766 GLU A C 1
ATOM 6011 O O . GLU A 1 766 ? -8.155 -1.357 38.679 1.00 59.03 766 GLU A O 1
ATOM 6016 N N . LEU A 1 767 ? -10.068 -0.876 37.593 1.00 54.41 767 LEU A N 1
ATOM 6017 C CA . LEU A 1 767 ? -10.517 -2.266 37.407 1.00 54.41 767 LEU A CA 1
ATOM 6018 C C . LEU A 1 767 ? -10.010 -2.879 36.088 1.00 54.41 767 LEU A C 1
ATOM 6020 O O . LEU A 1 767 ? -10.156 -4.086 35.895 1.00 54.41 767 LEU A O 1
ATOM 6024 N N . LEU A 1 768 ? -9.469 -2.044 35.190 1.00 47.41 768 LEU A N 1
ATOM 6025 C CA . LEU A 1 768 ? -8.723 -2.432 33.984 1.00 47.41 768 LEU A CA 1
ATOM 6026 C C . LEU A 1 768 ? -7.332 -2.986 34.314 1.00 47.41 768 LEU A C 1
ATOM 6028 O O . LEU A 1 768 ? -6.766 -2.648 35.372 1.00 47.41 768 LEU A O 1
#

Mean predicted aligned error: 16.39 Å

pLDDT: mean 80.2, std 18.99, range [26.92, 98.62]

Secondary structure (DSSP, 8-state):
-HHHHHHHHHTTTS--TTTT-TTT--HHHHHHHHHHHHHHS-GGGTTS--SSS-TTS----S-HHHHHHHHHHHHHHHHTT-GGGS-TTTTTT---HHHHHHHHHHHHHHIIIIIIHHHHHHHHT-TT--HHHHHHHHHHHHT-HHHHIIIIIII--HHHHHHHHHHHHHHHHSTTHHHHHHHHHHHHHHHHHH-GGGGGGHHHHHHHHHHHHHHH-SSHHHHHHHHHHHHHHHHHHHHHHHHHHHHHHSSSHHHHHHHHHH--GGG-S-SS--SSHHHHHHHHH-HHHHHHH-HHHHHHHHHHHHHHHHHHHHHHHHHHHHS--SS-TTHHHHHHHHHHHHHHHHH-SS--GGGGHHHHHHHHHTTTT-HHHHHHHHHHHHHHTHHHHHHTT-HHHHHHHHHHHHHHHHHHHHHT--S---HHHHHHHHHHHHHHHHHHHHHHHHHHSPPPTT-TTHHHHHHHHHHHHHHHHHHHHHHHHHHHHHHHHHHHHHHHHH---PPS----S-----SS---EEEEETTEEEEEB---EETTEE--BS-------S---EEEE--SSS-EEEE-SSEEEEEETTTTEEEEEETTT-PEEEEEEPSS-TTT--EEEEEEETTEEEEEESSS-EEEEEETTTTEEEEEEEPPS-EEEEEEEE-TT-TT-EEEEEEETTSEEEEE-TTS-EEEEE-TTEEEEEEPTTSSS-EEEEEEESSSEEEEEEETTTTEEEEEEEEESS-EEEEEE-TTSEEEEEEEETTEEEEEEEE--

Organism: Perkinsus olseni (NCBI:txid32597)

Solvent-accessible surface area (backbone atoms only — not comparable to full-atom values): 41306 Å² total; per-residue (Å²): 104,73,60,54,51,50,43,62,65,48,28,73,84,43,56,36,26,35,67,95,39,80,92,73,44,26,52,43,48,35,53,43,48,39,10,16,48,46,59,76,44,62,72,52,45,64,77,37,83,44,95,88,39,43,76,88,64,58,55,69,50,55,36,60,51,38,50,54,48,26,23,53,50,28,50,49,40,41,72,76,72,42,48,68,60,38,33,78,84,76,20,73,83,66,83,52,72,67,61,50,45,50,56,47,47,68,43,48,52,42,27,51,67,31,30,48,43,28,48,50,54,50,41,69,68,50,80,100,58,55,72,67,50,31,52,34,40,42,48,41,48,65,42,33,40,58,73,43,46,46,32,41,28,40,38,40,76,56,38,50,32,54,5,29,37,38,43,13,50,54,31,44,53,38,93,60,30,96,81,23,40,60,57,14,44,39,32,35,43,50,15,31,38,35,35,61,74,51,54,37,35,44,60,26,54,50,20,38,53,52,8,46,41,58,72,74,37,94,43,74,67,50,34,50,54,52,54,50,51,49,51,50,40,42,52,49,49,52,46,64,61,45,42,67,47,36,64,58,59,74,45,71,63,62,57,60,46,48,50,52,48,59,57,58,81,85,64,51,64,50,85,65,88,31,48,16,54,63,58,54,44,24,84,81,68,41,50,61,62,48,34,71,74,28,69,73,51,33,57,50,48,48,52,49,18,49,49,50,21,49,66,62,22,42,64,46,25,50,44,27,37,77,54,44,58,88,84,61,57,47,64,64,51,34,49,19,34,22,44,22,22,41,23,40,55,36,30,41,46,68,59,59,63,77,55,55,57,60,25,45,51,34,32,37,71,33,28,83,82,41,38,71,64,18,47,52,48,51,52,47,53,40,61,54,41,45,67,63,32,51,76,35,70,35,54,68,61,48,52,54,33,47,53,54,33,50,54,43,38,53,52,33,51,61,66,63,56,70,88,73,80,47,74,70,53,54,53,52,48,51,54,47,50,51,38,52,51,51,38,52,50,48,54,56,41,58,78,76,47,78,58,54,88,93,40,74,61,47,58,62,51,52,42,18,33,45,37,21,53,43,49,53,51,52,50,50,54,52,50,52,50,53,45,64,78,35,50,66,63,50,53,47,53,50,50,75,74,71,61,99,67,64,81,81,75,90,63,75,81,52,82,54,82,58,100,62,72,78,70,45,63,38,44,44,34,88,24,51,45,51,43,41,79,85,60,79,57,102,86,52,80,60,75,63,63,72,61,84,58,88,58,76,90,73,46,56,14,58,36,78,67,69,99,64,77,69,47,67,36,56,59,89,52,40,38,37,34,43,34,55,91,75,26,28,34,39,31,28,32,65,92,75,66,48,73,46,86,60,41,75,49,95,53,53,67,86,72,52,45,79,40,33,42,33,28,34,72,93,32,45,35,39,31,31,61,72,72,26,34,32,33,34,44,38,84,88,79,74,44,71,40,86,74,45,77,47,84,73,59,70,66,24,67,38,65,43,69,43,95,90,36,102,83,33,45,38,39,39,33,25,37,79,88,21,29,38,40,36,36,43,69,89,70,55,73,37,70,34,82,39,86,45,40,47,43,53,40,72,52,74,96,56,92,81,35,53,33,42,34,35,21,66,63,101,31,28,33,32,33,35,29,30,57,77,77,55,36,79,74,46,65,71,48,76,37,91,49,60,65,76,46,77,46,68,31,72,78,40,33,37,38,37,31,29,66,54,95,92,37,49,38,44,40,58,42,71,75,110